Protein AF-A0A9W4SMY9-F1 (afdb_monomer_lite)

Sequence (849 aa):
NEHAPGIERLGDCYIQGIGTSVDKRRAFELYLKAANMNYNVAQYNVATCFEDGIGTTKNKEKANEWYKKSADNGFDKAIKRLEKPSEISLLEYGEKKIDGSSIQSSKRAVFVDVGDLDINLYQGGPIVYININDSDSPTNSLDFENHNGIYDNLKSSDLCINFPVVEITYRADPVKSFSKFTRDLGKLHDLYGHFIANKFLVGGQLFIKNFNLTTSTQKDILKFYLVWIYKSAKNNNEFPFDNSPFDLDFLPRIETSDGVTLDTLKKLVNWMRQLYQDNVIDIISYINLISVSQLKSGKLTEDFENNKHTGIANFREEVNFEKWVGNTEYVKLAKWIKDFHLFQGLAINKSYKIESSKKFAIKFMEVPEVNLRDESYFEIINPTSKLEEIFIFNKISSVKNSRTFPFIKLDDFNNMNFIHLVVKYEKYEILINRDYIEPSEEFNNAIEKAFNEMKPFNALQAVFDEYGHLFPLRIILGKSLKNMSTTNFFDTFKKINLELPITSLHSYLNKLNISYLTTQKGYIIEDNYDDWFQKSNNDLEIIEYDEIISLYDILESEQKKNIDCILSNNLKIIMTGINDLKNLDKDNVQHFKRINIDLSLEDENYEVFGSIITKNNLMSKDFLVKFRLFDVNGFSSIIKPLNNSKVDIRKCFILWIIIGNPLKLSVFSPNNRKIRVERIEKSISIKADNSFYRIKTLPLSKGNTILINAYYPSTNYEPVSIIKLVNWEDEAINVQLTYDESSLDSSKVLLSGDKNSLTNIDTSTNIDLHICILHSDYGSLKIDNHEKERDLNLFGYVLTRENLDEKFHEVDKFGNIKDIIEQPFINDDVQQFYQEGLRKNVIEFNSTS

Secondary structure (DSSP, 8-state):
---HHHHHHHHHHHHHTSSS---HHHHHHHHHHHHTTT-HHHHHHHHHHHHHTSSS---HHHHHHHHHHHHHTT-HHHHHHHSSPPS---S-EE--SSSS---EE-SS-----TT-EEEEE--S--EEEEEET-TT--TT----TT-TTSGGG--TTEEEEEEEEEEEEE-S-HHHHHHTT-S-STTHHHHH-SEEEEEEEEEEEEEETTGGGS-HHHHHHHHHHHHHHHHHHHTT---S-SS-SB-STTSPPEEETT--B--SHHHHHHHHHHHHHS---EEEEEEEEEEHHHHHHT---S-----EETTBS-EEEEEEHHHHH--HHHHHHHHHHHHH-TTSPEEEPTTS-EEE-SS--EEESSPPEEEEEEEEEEEEE--SSHHHHHHHHTTB--BS--S--TT-----PPP---EEEEEEEEEEEEE--GGGEEE-HHHHHHHHHHHTSSSHHHHHHHHHHHH-SEEEEEEEEEEEEEEEE-S---S----EE-PSS-HHHHHHHHHTT---EEETT--EE-S-HHHHHHHTTT--EEEEEEEEEETTTTS-HHHHHHHHHHH--S-EEEEEEEEE-TTS-TT-SSEEEEEE-SS--S-S-EEEEEEEEETTSPBPTTEEEEEEEEETTEEEEEEEE-TT--S-GGGEEEEEEEEE-HHHH----STTTTSEEEEEEEEEE--TT--EEEEE-SPP-TT-EEEEEEEBTTBSPPPSEEEEEEEEETTEEEEEEEE-GGG--GGG--S---TT---------EEEEEEEEEE-S-SEEEETTEEEEEEGGGTSEE--STTB-GGGGSS-SSS-TT-----------STTSSSSSSSS---------

Organism: NCBI:txid1117311

InterPro domains:
  IPR006597 Sel1-like repeat [PF08238] (9-39)
  IPR006597 Sel1-like repeat [PF08238] (42-74)
  IPR006597 Sel1-like repeat [SM00671] (4-39)
  IPR006597 Sel1-like repeat [SM00671] (40-75)
  IPR011990 Tetratricopeptide-like helical domain superfamily [G3DSA:1.25.40.10] (1-96)
  IPR051726 Chitin Synthase Regulator [PTHR46430] (10-82)

Structure (mmCIF, N/CA/C/O backbone):
data_AF-A0A9W4SMY9-F1
#
_entry.id   AF-A0A9W4SMY9-F1
#
loop_
_atom_site.group_PDB
_atom_site.id
_atom_site.type_symbol
_atom_site.label_atom_id
_atom_site.label_alt_id
_atom_site.label_comp_id
_atom_site.label_asym_id
_atom_site.label_entity_id
_atom_site.label_seq_id
_atom_site.pdbx_PDB_ins_code
_atom_site.Cartn_x
_atom_site.Cartn_y
_atom_site.Cartn_z
_atom_site.occupancy
_atom_site.B_iso_or_equiv
_atom_site.auth_seq_id
_atom_site.auth_comp_id
_atom_site.auth_asym_id
_atom_site.auth_atom_id
_atom_site.pdbx_PDB_model_num
ATOM 1 N N . ASN A 1 1 ? 15.607 -35.373 70.525 1.00 46.44 1 ASN A N 1
ATOM 2 C CA . ASN A 1 1 ? 14.875 -34.099 70.683 1.00 46.44 1 ASN A CA 1
ATOM 3 C C . ASN A 1 1 ? 15.242 -33.187 69.537 1.00 46.44 1 ASN A C 1
ATOM 5 O O . ASN A 1 1 ? 16.384 -32.759 69.452 1.00 46.44 1 ASN A O 1
ATOM 9 N N . GLU A 1 2 ? 14.318 -32.995 68.603 1.00 62.12 2 GLU A N 1
ATOM 10 C CA . GLU A 1 2 ? 14.533 -32.165 67.419 1.00 62.12 2 GLU A CA 1
ATOM 11 C C . GLU A 1 2 ? 14.505 -30.679 67.812 1.00 62.12 2 GLU A C 1
ATOM 13 O O . GLU A 1 2 ? 13.560 -30.225 68.452 1.00 62.12 2 GLU A O 1
ATOM 18 N N . HIS A 1 3 ? 15.567 -29.934 67.490 1.00 84.81 3 HIS A N 1
ATOM 19 C CA . HIS A 1 3 ? 15.725 -28.527 67.867 1.00 84.81 3 HIS A CA 1
ATOM 20 C C . HIS A 1 3 ? 15.470 -27.633 66.646 1.00 84.81 3 HIS A C 1
ATOM 22 O O . HIS A 1 3 ? 16.271 -27.627 65.712 1.00 84.81 3 HIS A O 1
ATOM 28 N N . ALA A 1 4 ? 14.360 -26.885 66.646 1.00 86.44 4 ALA A N 1
ATOM 29 C CA . ALA A 1 4 ? 13.886 -26.136 65.475 1.00 86.44 4 ALA A CA 1
ATOM 30 C C . ALA A 1 4 ? 14.914 -25.150 64.861 1.00 86.44 4 ALA A C 1
ATOM 32 O O . ALA A 1 4 ? 15.086 -25.195 63.644 1.00 86.44 4 ALA A O 1
ATOM 33 N N . PRO A 1 5 ? 15.683 -24.356 65.639 1.00 88.94 5 PRO A N 1
ATOM 34 C CA . PRO A 1 5 ? 16.785 -23.545 65.107 1.00 88.94 5 PRO A CA 1
ATOM 35 C C . PRO A 1 5 ? 17.900 -24.364 64.442 1.00 88.94 5 PRO A C 1
ATOM 37 O O . PRO A 1 5 ? 18.500 -23.926 63.469 1.00 88.94 5 PRO A O 1
ATOM 40 N N . GLY A 1 6 ? 18.194 -25.566 64.951 1.00 84.62 6 GLY A N 1
ATOM 41 C CA . GLY A 1 6 ? 19.195 -26.452 64.350 1.00 84.62 6 GLY A CA 1
ATOM 42 C C . GLY A 1 6 ? 18.738 -27.027 63.006 1.00 84.62 6 GLY A C 1
ATOM 43 O O . GLY A 1 6 ? 19.545 -27.172 62.092 1.00 84.62 6 GLY A O 1
ATOM 44 N N . ILE A 1 7 ? 17.441 -27.318 62.873 1.00 90.12 7 ILE A N 1
ATOM 45 C CA . ILE A 1 7 ? 16.830 -27.799 61.624 1.00 90.12 7 ILE A CA 1
ATOM 46 C C . ILE A 1 7 ? 16.770 -26.679 60.581 1.00 90.12 7 ILE A C 1
ATOM 48 O O . ILE A 1 7 ? 17.085 -26.918 59.418 1.00 90.12 7 ILE A O 1
ATOM 52 N N . GLU A 1 8 ? 16.406 -25.464 60.991 1.00 94.31 8 GLU A N 1
ATOM 53 C CA . GLU A 1 8 ? 16.374 -24.293 60.109 1.00 94.31 8 GLU A CA 1
ATOM 54 C C . GLU A 1 8 ? 17.772 -23.955 59.571 1.00 94.31 8 GLU A C 1
ATOM 56 O O . GLU A 1 8 ? 17.943 -23.884 58.355 1.00 94.31 8 GLU A O 1
ATOM 61 N N . ARG A 1 9 ? 18.800 -23.925 60.430 1.00 90.88 9 ARG A N 1
ATOM 62 C CA . ARG A 1 9 ? 20.193 -23.729 59.993 1.00 90.88 9 ARG A CA 1
ATOM 63 C C . ARG A 1 9 ? 20.706 -24.829 59.068 1.00 90.88 9 ARG A C 1
ATOM 65 O O . ARG A 1 9 ? 21.517 -24.562 58.187 1.00 90.88 9 ARG A O 1
ATOM 72 N N . LEU A 1 10 ? 20.247 -26.069 59.241 1.00 87.44 10 LEU A N 1
ATOM 73 C CA . LEU A 1 10 ? 20.561 -27.136 58.291 1.00 87.44 10 LEU A CA 1
ATOM 74 C C . LEU A 1 10 ? 19.907 -26.869 56.924 1.00 87.44 10 LEU A C 1
ATOM 76 O O . LEU A 1 10 ? 20.521 -27.143 55.895 1.00 87.44 10 LEU A O 1
ATOM 80 N N . GLY A 1 11 ? 18.698 -26.299 56.908 1.00 91.94 11 GLY A N 1
ATOM 81 C CA . GLY A 1 11 ? 18.061 -25.776 55.697 1.00 91.94 11 GLY A CA 1
ATOM 82 C C . GLY A 1 11 ? 18.921 -24.715 55.003 1.00 91.94 11 GLY A C 1
ATOM 83 O O . GLY A 1 11 ? 19.163 -24.831 53.800 1.00 91.94 11 GLY A O 1
ATOM 84 N N . ASP A 1 12 ? 19.484 -23.766 55.759 1.00 90.31 12 ASP A N 1
ATOM 85 C CA . ASP A 1 12 ? 20.410 -22.752 55.225 1.00 90.31 12 ASP A CA 1
ATOM 86 C C . ASP A 1 12 ? 21.656 -23.383 54.596 1.00 90.31 12 ASP A C 1
ATOM 88 O O . ASP A 1 12 ? 22.074 -22.978 53.508 1.00 90.31 12 ASP A O 1
ATOM 92 N N . CYS A 1 13 ? 22.225 -24.418 55.225 1.00 88.50 13 CYS A N 1
ATOM 93 C CA . CYS A 1 13 ? 23.351 -25.164 54.662 1.00 88.50 13 CYS A CA 1
ATOM 94 C C . CYS A 1 13 ? 23.009 -25.783 53.296 1.00 88.50 13 CYS A C 1
ATOM 96 O O . CYS A 1 13 ? 23.843 -25.730 52.394 1.00 88.50 13 CYS A O 1
ATOM 98 N N . TYR A 1 14 ? 21.795 -26.316 53.108 1.00 85.56 14 TYR A N 1
ATOM 99 C CA . TYR A 1 14 ? 21.341 -26.844 51.812 1.00 85.56 14 TYR A CA 1
ATOM 100 C C . TYR A 1 14 ? 20.996 -25.753 50.790 1.00 85.56 14 TYR A C 1
ATOM 102 O O . TYR A 1 14 ? 21.162 -25.985 49.594 1.00 85.56 14 TYR A O 1
ATOM 110 N N . ILE A 1 15 ? 20.553 -24.564 51.213 1.00 90.56 15 ILE A N 1
ATOM 111 C CA . ILE A 1 15 ? 20.369 -23.418 50.304 1.00 90.56 15 ILE A CA 1
ATOM 112 C C . ILE A 1 15 ? 21.716 -22.870 49.823 1.00 90.56 15 ILE A C 1
ATOM 114 O O . ILE A 1 15 ? 21.860 -22.568 48.638 1.00 90.56 15 ILE A O 1
ATOM 118 N N . GLN A 1 16 ? 22.691 -22.745 50.726 1.00 87.88 16 GLN A N 1
ATOM 119 C CA . GLN A 1 16 ? 23.982 -22.101 50.456 1.00 87.88 16 GLN A CA 1
ATOM 120 C C . GLN A 1 16 ? 25.088 -23.078 50.023 1.00 87.88 16 GLN A C 1
ATOM 122 O O . GLN A 1 16 ? 26.141 -22.638 49.572 1.00 87.88 16 GLN A O 1
ATOM 127 N N . GLY A 1 17 ? 24.869 -24.392 50.141 1.00 89.31 17 GLY A N 1
ATOM 128 C CA . GLY A 1 17 ? 25.866 -25.418 49.815 1.00 89.31 17 GLY A CA 1
ATOM 129 C C . GLY A 1 17 ? 27.010 -25.518 50.834 1.00 89.31 17 GLY A C 1
ATOM 130 O O . GLY A 1 17 ? 28.136 -25.867 50.484 1.00 89.31 17 GLY A O 1
ATOM 131 N N . ILE A 1 18 ? 26.758 -25.178 52.101 1.00 79.88 18 ILE A N 1
ATOM 132 C CA . ILE A 1 18 ? 27.782 -25.199 53.155 1.00 79.88 18 ILE A CA 1
ATOM 133 C C . ILE A 1 18 ? 27.848 -26.604 53.755 1.00 79.88 18 ILE A C 1
ATOM 135 O O . ILE A 1 18 ? 26.935 -27.029 54.458 1.00 79.88 18 ILE A O 1
ATOM 139 N N . GLY A 1 19 ? 28.932 -27.333 53.478 1.00 76.00 19 GLY A N 1
ATOM 140 C CA . GLY A 1 19 ? 29.133 -28.705 53.970 1.00 76.00 19 GLY A CA 1
ATOM 141 C C . GLY A 1 19 ? 28.219 -29.758 53.322 1.00 76.00 19 GLY A C 1
ATOM 142 O O . GLY A 1 19 ? 28.210 -30.906 53.757 1.00 76.00 19 GLY A O 1
ATOM 143 N N . THR A 1 20 ? 27.462 -29.379 52.290 1.00 81.88 20 THR A N 1
ATOM 144 C CA . THR A 1 20 ? 26.559 -30.229 51.501 1.00 81.88 20 THR A CA 1
ATOM 145 C C . THR A 1 20 ? 26.423 -29.661 50.083 1.00 81.88 20 THR A C 1
ATOM 147 O O . THR A 1 20 ? 26.736 -28.496 49.851 1.00 81.88 20 THR A O 1
ATOM 150 N N . SER A 1 21 ? 25.944 -30.449 49.122 1.00 82.12 21 SER A N 1
ATOM 151 C CA . SER A 1 21 ? 25.519 -29.923 47.820 1.00 82.12 21 SER A CA 1
ATOM 152 C C . SER A 1 21 ? 24.238 -29.096 47.957 1.00 82.12 21 SER A C 1
ATOM 154 O O . SER A 1 21 ? 23.377 -29.419 48.779 1.00 82.12 21 SER A O 1
ATOM 156 N N . VAL A 1 22 ? 24.088 -28.064 47.122 1.00 90.62 22 VAL A N 1
ATOM 157 C CA . VAL A 1 22 ? 22.874 -27.235 47.092 1.00 90.62 22 VAL A CA 1
ATOM 158 C C . VAL A 1 22 ? 21.654 -28.092 46.748 1.00 90.62 22 VAL A C 1
ATOM 160 O O . VAL A 1 22 ? 21.616 -28.725 45.695 1.00 90.62 22 VAL A O 1
ATOM 163 N N . ASP A 1 23 ? 20.642 -28.073 47.613 1.00 89.50 23 ASP A N 1
ATOM 164 C CA . ASP A 1 23 ? 19.373 -28.782 47.423 1.00 89.50 23 ASP A CA 1
ATOM 165 C C . ASP A 1 23 ? 18.219 -27.957 48.011 1.00 89.50 23 ASP A C 1
ATOM 167 O O . ASP A 1 23 ? 17.864 -28.044 49.188 1.00 89.50 23 ASP A O 1
ATOM 171 N N . LYS A 1 24 ? 17.625 -27.116 47.158 1.00 91.00 24 LYS A N 1
ATOM 172 C CA . LYS A 1 24 ? 16.561 -26.178 47.547 1.00 91.00 24 LYS A CA 1
ATOM 173 C C . LYS A 1 24 ? 15.278 -26.888 47.987 1.00 91.00 24 LYS A C 1
ATOM 175 O O . LYS A 1 24 ? 14.560 -26.358 48.829 1.00 91.00 24 LYS A O 1
ATOM 180 N N . ARG A 1 25 ? 14.985 -28.076 47.441 1.00 90.38 25 ARG A N 1
ATOM 181 C CA . ARG A 1 25 ? 13.794 -28.858 47.810 1.00 90.38 25 ARG A CA 1
ATOM 182 C C . ARG A 1 25 ? 13.950 -29.424 49.215 1.00 90.38 25 ARG A C 1
ATOM 184 O O . ARG A 1 25 ? 13.052 -29.278 50.041 1.00 90.38 25 ARG A O 1
ATOM 191 N N . ARG A 1 26 ? 15.121 -29.985 49.512 1.00 87.75 26 ARG A N 1
ATOM 192 C CA . ARG A 1 26 ? 15.441 -30.485 50.850 1.00 87.75 26 ARG A CA 1
ATOM 193 C C . ARG A 1 26 ? 15.514 -29.363 51.887 1.00 87.75 26 ARG A C 1
ATOM 195 O O . ARG A 1 26 ? 15.061 -29.551 53.013 1.00 87.75 26 ARG A O 1
ATOM 202 N N . ALA A 1 27 ? 16.008 -28.184 51.507 1.00 91.62 27 ALA A N 1
ATOM 203 C CA . ALA A 1 27 ? 15.962 -27.000 52.362 1.00 91.62 27 ALA A CA 1
ATOM 204 C C . ALA A 1 27 ? 14.523 -26.569 52.696 1.00 91.62 27 ALA A C 1
ATOM 206 O O . ALA A 1 27 ? 14.213 -26.341 53.864 1.00 91.62 27 ALA A O 1
ATOM 207 N N . PHE A 1 28 ? 13.626 -26.534 51.703 1.00 93.81 28 PHE A N 1
ATOM 208 C CA . PHE A 1 28 ? 12.209 -26.225 51.916 1.00 93.81 28 PHE A CA 1
ATOM 209 C C . PHE A 1 28 ? 11.533 -27.213 52.881 1.00 93.81 28 PHE A C 1
ATOM 211 O O . PHE A 1 28 ? 10.827 -26.790 53.795 1.00 93.81 28 PHE A O 1
ATOM 218 N N . GLU A 1 29 ? 11.784 -28.517 52.737 1.00 90.12 29 GLU A N 1
ATOM 219 C CA . GLU A 1 29 ? 11.251 -29.545 53.644 1.00 90.12 29 GLU A CA 1
ATOM 220 C C . GLU A 1 29 ? 11.742 -29.358 55.092 1.00 90.12 29 GLU A C 1
ATOM 222 O O . GLU A 1 29 ? 10.965 -29.506 56.039 1.00 90.12 29 GLU A O 1
ATOM 227 N N . LEU A 1 30 ? 13.012 -28.977 55.275 1.00 90.19 30 LEU A N 1
ATOM 228 C CA . LEU A 1 30 ? 13.588 -28.677 56.590 1.00 90.19 30 LEU A CA 1
ATOM 229 C C . LEU A 1 30 ? 13.000 -27.398 57.199 1.00 90.19 30 LEU A C 1
ATOM 231 O O . LEU A 1 30 ? 12.617 -27.412 58.372 1.00 90.19 30 LEU A O 1
ATOM 235 N N . TYR A 1 31 ? 12.851 -26.325 56.417 1.00 95.31 31 TYR A N 1
ATOM 236 C CA . TYR A 1 31 ? 12.168 -25.114 56.876 1.00 95.31 31 TYR A CA 1
ATOM 237 C C . TYR A 1 31 ? 10.717 -25.400 57.256 1.00 95.31 31 TYR A C 1
ATOM 239 O O . TYR A 1 31 ? 10.279 -24.956 58.311 1.00 95.31 31 TYR A O 1
ATOM 247 N N . LEU A 1 32 ? 9.987 -26.198 56.472 1.00 93.56 32 LEU A N 1
ATOM 248 C CA . LEU A 1 32 ? 8.607 -26.574 56.781 1.00 93.56 32 LEU A CA 1
ATOM 249 C C . LEU A 1 32 ? 8.519 -27.386 58.079 1.00 93.56 32 LEU A C 1
ATOM 251 O O . LEU A 1 32 ? 7.648 -27.141 58.915 1.00 93.56 32 LEU A O 1
ATOM 255 N N . LYS A 1 33 ? 9.461 -28.311 58.292 1.00 91.38 33 LYS A N 1
ATOM 256 C CA . LYS A 1 33 ? 9.554 -29.095 59.528 1.00 91.38 33 LYS A CA 1
ATOM 257 C C . LYS A 1 33 ? 9.822 -28.211 60.751 1.00 91.38 33 LYS A C 1
ATOM 259 O O . LYS A 1 33 ? 9.146 -28.372 61.764 1.00 91.38 33 LYS A O 1
ATOM 264 N N . ALA A 1 34 ? 10.753 -27.260 60.654 1.00 90.00 34 ALA A N 1
ATOM 265 C CA . ALA A 1 34 ? 11.030 -26.300 61.724 1.00 90.00 34 ALA A CA 1
ATOM 266 C C . ALA A 1 34 ? 9.871 -25.303 61.938 1.00 90.00 34 ALA A C 1
ATOM 268 O O . ALA A 1 34 ? 9.547 -24.961 63.075 1.00 90.00 34 ALA A O 1
ATOM 269 N N . ALA A 1 35 ? 9.191 -24.885 60.868 1.00 92.56 35 ALA A N 1
ATOM 270 C CA . ALA A 1 35 ? 8.043 -23.983 60.918 1.00 92.56 35 ALA A CA 1
ATOM 271 C C . ALA A 1 35 ? 6.830 -24.614 61.623 1.00 92.56 35 ALA A C 1
ATOM 273 O O . ALA A 1 35 ? 6.129 -23.930 62.372 1.00 92.56 35 ALA A O 1
ATOM 274 N N . ASN A 1 36 ? 6.625 -25.924 61.446 1.00 91.50 36 ASN A N 1
ATOM 275 C CA . ASN A 1 36 ? 5.595 -26.704 62.143 1.00 91.50 36 ASN A CA 1
ATOM 276 C C . ASN A 1 36 ? 5.876 -26.880 63.648 1.00 91.50 36 ASN A C 1
ATOM 278 O O . ASN A 1 36 ? 4.981 -27.268 64.391 1.00 91.50 36 ASN A O 1
ATOM 282 N N . MET A 1 37 ? 7.087 -26.557 64.114 1.00 88.25 37 MET A N 1
ATOM 283 C CA . MET A 1 37 ? 7.421 -26.448 65.542 1.00 88.25 37 MET A CA 1
ATOM 284 C C . MET A 1 37 ? 7.185 -25.029 66.092 1.00 88.25 37 MET A C 1
ATOM 286 O O . MET A 1 37 ? 7.724 -24.679 67.139 1.00 88.25 37 MET A O 1
ATOM 290 N N . ASN A 1 38 ? 6.414 -24.199 65.378 1.00 88.56 38 ASN A N 1
ATOM 291 C CA . ASN A 1 38 ? 6.153 -22.788 65.682 1.00 88.56 38 ASN A CA 1
ATOM 292 C C . ASN A 1 38 ? 7.409 -21.904 65.752 1.00 88.56 38 ASN A C 1
ATOM 294 O O . ASN A 1 38 ? 7.417 -20.875 66.425 1.00 88.56 38 ASN A O 1
ATOM 298 N N . TYR A 1 39 ? 8.482 -22.276 65.044 1.00 92.75 39 TYR A N 1
ATOM 299 C CA . TYR A 1 39 ? 9.674 -21.438 64.970 1.00 92.75 39 TYR A CA 1
ATOM 300 C C . TYR A 1 39 ? 9.487 -20.323 63.939 1.00 92.75 39 TYR A C 1
ATOM 302 O O . TYR A 1 39 ? 9.388 -20.566 62.734 1.00 92.75 39 TYR A O 1
ATOM 310 N N . ASN A 1 40 ? 9.441 -19.090 64.429 1.00 90.00 40 ASN A N 1
ATOM 311 C CA . ASN A 1 40 ? 9.048 -17.911 63.667 1.00 90.00 40 ASN A CA 1
ATOM 312 C C . ASN A 1 40 ? 9.976 -17.594 62.475 1.00 90.00 40 ASN A C 1
ATOM 314 O O . ASN A 1 40 ? 9.481 -17.256 61.399 1.00 90.00 40 ASN A O 1
ATOM 318 N N . VAL A 1 41 ? 11.293 -17.790 62.608 1.00 93.75 41 VAL A N 1
ATOM 319 C CA . VAL A 1 41 ? 12.265 -17.624 61.508 1.00 93.75 41 VAL A CA 1
ATOM 320 C C . VAL A 1 41 ? 12.023 -18.651 60.398 1.00 93.75 41 VAL A C 1
ATOM 322 O O . VAL A 1 41 ? 11.967 -18.297 59.223 1.00 93.75 41 VAL A O 1
ATOM 325 N N . ALA A 1 42 ? 11.785 -19.915 60.756 1.00 94.00 42 ALA A N 1
ATOM 326 C CA . ALA A 1 42 ? 11.488 -20.952 59.772 1.00 94.00 42 ALA A CA 1
ATOM 327 C C . ALA A 1 42 ? 10.154 -20.697 59.052 1.00 94.00 42 ALA A C 1
ATOM 329 O O . ALA A 1 42 ? 10.070 -20.896 57.844 1.00 94.00 42 ALA A O 1
ATOM 330 N N . GLN A 1 43 ? 9.131 -20.198 59.755 1.00 95.94 43 GLN A N 1
ATOM 331 C CA . GLN A 1 43 ? 7.863 -19.785 59.137 1.00 95.94 43 GLN A CA 1
ATOM 332 C C . GLN A 1 43 ? 8.063 -18.662 58.103 1.00 95.94 43 GLN A C 1
ATOM 334 O O . GLN A 1 43 ? 7.484 -18.725 57.020 1.00 95.94 43 GLN A O 1
ATOM 339 N N . TYR A 1 44 ? 8.934 -17.687 58.388 1.00 95.75 44 TYR A N 1
ATOM 340 C CA . TYR A 1 44 ? 9.312 -16.640 57.430 1.00 95.75 44 TYR A CA 1
ATOM 341 C C . TYR A 1 44 ? 10.050 -17.209 56.208 1.00 95.75 44 TYR A C 1
ATOM 343 O O . TYR A 1 44 ? 9.789 -16.806 55.071 1.00 95.75 44 TYR A O 1
ATOM 351 N N . ASN A 1 45 ? 10.948 -18.174 56.415 1.00 94.31 45 ASN A N 1
ATOM 352 C CA . ASN A 1 45 ? 11.678 -18.818 55.322 1.00 94.31 45 ASN A CA 1
ATOM 353 C C . ASN A 1 45 ? 10.745 -19.667 54.443 1.00 94.31 45 ASN A C 1
ATOM 355 O O . ASN A 1 45 ? 10.872 -19.627 53.221 1.00 94.31 45 ASN A O 1
ATOM 359 N N . VAL A 1 46 ? 9.759 -20.363 55.025 1.00 95.94 46 VAL A N 1
ATOM 360 C CA . VAL A 1 46 ? 8.707 -21.075 54.270 1.00 95.94 46 VAL A CA 1
ATOM 361 C C . VAL A 1 46 ? 7.868 -20.098 53.447 1.00 95.94 46 VAL A C 1
ATOM 363 O O . VAL A 1 46 ? 7.604 -20.367 52.274 1.00 95.94 46 VAL A O 1
ATOM 366 N N . ALA A 1 47 ? 7.485 -18.958 54.028 1.00 94.56 47 ALA A N 1
ATOM 367 C CA . ALA A 1 47 ? 6.756 -17.912 53.317 1.00 94.56 47 ALA A CA 1
ATOM 368 C C . ALA A 1 47 ? 7.546 -17.391 52.107 1.00 94.56 47 ALA A C 1
ATOM 370 O O . ALA A 1 47 ? 7.026 -17.357 50.993 1.00 94.56 47 ALA A O 1
ATOM 371 N N . THR A 1 48 ? 8.836 -17.113 52.305 1.00 93.44 48 THR A N 1
ATOM 372 C CA . THR A 1 48 ? 9.758 -16.683 51.242 1.00 93.44 48 THR A CA 1
ATOM 373 C C . THR A 1 48 ? 9.925 -17.766 50.169 1.00 93.44 48 THR A C 1
ATOM 375 O O . THR A 1 48 ? 9.929 -17.474 48.977 1.00 93.44 48 THR A O 1
ATOM 378 N N . CYS A 1 49 ? 9.970 -19.046 50.556 1.00 93.00 49 CYS A N 1
ATOM 379 C CA . CYS A 1 49 ? 10.033 -20.153 49.600 1.00 93.00 49 CYS A CA 1
ATOM 380 C C . CYS A 1 49 ? 8.786 -20.239 48.707 1.00 93.00 49 CYS A C 1
ATOM 382 O O . CYS A 1 49 ? 8.919 -20.515 47.516 1.00 93.00 49 CYS A O 1
ATOM 384 N N . PHE A 1 50 ? 7.589 -19.983 49.245 1.00 91.75 50 PHE A N 1
ATOM 385 C CA . PHE A 1 50 ? 6.364 -19.904 48.443 1.00 91.75 50 PHE A CA 1
ATOM 386 C C . PHE A 1 50 ? 6.273 -18.621 47.609 1.00 91.75 50 PHE A C 1
ATOM 388 O O . PHE A 1 50 ? 5.708 -18.662 46.518 1.00 91.75 50 PHE A O 1
ATOM 395 N N . GLU A 1 51 ? 6.822 -17.501 48.078 1.00 91.31 51 GLU A N 1
ATOM 396 C CA . GLU A 1 51 ? 6.861 -16.245 47.321 1.00 91.31 51 GLU A CA 1
ATOM 397 C C . GLU A 1 51 ? 7.785 -16.360 46.094 1.00 91.31 51 GLU A C 1
ATOM 399 O O . GLU A 1 51 ? 7.380 -16.086 44.959 1.00 91.31 51 GLU A O 1
ATOM 404 N N . ASP A 1 52 ? 8.999 -16.870 46.307 1.00 89.44 52 ASP A N 1
ATOM 405 C CA . ASP A 1 52 ? 10.057 -16.918 45.297 1.00 89.44 52 ASP A CA 1
ATOM 406 C C . ASP A 1 52 ? 10.130 -18.253 44.537 1.00 89.44 52 ASP A C 1
ATOM 408 O O . ASP A 1 52 ? 10.817 -18.351 43.518 1.00 89.44 52 ASP A O 1
ATOM 412 N N . GLY A 1 53 ? 9.382 -19.274 44.967 1.00 92.06 53 GLY A N 1
ATOM 413 C CA . GLY A 1 53 ? 9.383 -20.605 44.349 1.00 92.06 53 GLY A CA 1
ATOM 414 C C . GLY A 1 53 ? 10.660 -21.395 44.644 1.00 92.06 53 GLY A C 1
ATOM 415 O O . GLY A 1 53 ? 11.184 -22.105 43.784 1.00 92.06 53 GLY A O 1
ATOM 416 N N . ILE A 1 54 ? 11.213 -21.240 45.847 1.00 88.38 54 ILE A N 1
ATOM 417 C CA . ILE A 1 54 ? 12.460 -21.889 46.264 1.00 88.38 54 ILE A CA 1
ATOM 418 C C . ILE A 1 54 ? 12.123 -23.265 46.841 1.00 88.38 54 ILE A C 1
ATOM 420 O O . ILE A 1 54 ? 11.530 -23.374 47.908 1.00 88.38 54 ILE A O 1
ATOM 424 N N . GLY A 1 55 ? 12.476 -24.332 46.119 1.00 88.19 55 GLY A N 1
ATOM 425 C CA . GLY A 1 55 ? 12.224 -25.712 46.560 1.00 88.19 55 GLY A CA 1
ATOM 426 C C . GLY A 1 55 ? 10.758 -26.161 46.502 1.00 88.19 55 GLY A C 1
ATOM 427 O O . GLY A 1 55 ? 10.470 -27.319 46.796 1.00 88.19 55 GLY A O 1
ATOM 428 N N . THR A 1 56 ? 9.850 -25.273 46.088 1.00 90.12 56 THR A N 1
ATOM 429 C CA . THR A 1 56 ? 8.403 -25.483 45.943 1.00 90.12 56 THR A CA 1
ATOM 430 C C . THR A 1 56 ? 7.852 -24.617 44.799 1.00 90.12 56 THR A C 1
ATOM 432 O O . THR A 1 56 ? 8.557 -23.763 44.263 1.00 90.12 56 THR A O 1
ATOM 435 N N . THR A 1 57 ? 6.596 -24.816 44.399 1.00 88.44 57 THR A N 1
ATOM 436 C CA . THR A 1 57 ? 5.921 -23.967 43.402 1.00 88.44 57 THR A CA 1
ATOM 437 C C . THR A 1 57 ? 5.506 -22.627 44.008 1.00 88.44 57 THR A C 1
ATOM 439 O O . THR A 1 57 ? 4.966 -22.607 45.117 1.00 88.44 57 THR A O 1
ATOM 442 N N . LYS A 1 58 ? 5.681 -21.525 43.263 1.00 90.50 58 LYS A N 1
ATOM 443 C CA . LYS A 1 58 ? 5.229 -20.190 43.684 1.00 90.50 58 LYS A CA 1
ATOM 444 C C . LYS A 1 58 ? 3.739 -20.190 44.031 1.00 90.50 58 LYS A C 1
ATOM 446 O O . LYS A 1 58 ? 2.920 -20.652 43.240 1.00 90.50 58 LYS A O 1
ATOM 451 N N . ASN A 1 59 ? 3.388 -19.664 45.200 1.00 84.75 59 ASN A N 1
ATOM 452 C CA . ASN A 1 59 ? 2.007 -19.535 45.654 1.00 84.75 59 ASN A CA 1
ATOM 453 C C . ASN A 1 59 ? 1.889 -18.347 46.625 1.00 84.75 59 ASN A C 1
ATOM 455 O O . ASN A 1 59 ? 2.246 -18.455 47.799 1.00 84.75 59 ASN A O 1
ATOM 459 N N . LYS A 1 60 ? 1.390 -17.210 46.120 1.00 80.69 60 LYS A N 1
ATOM 460 C CA . LYS A 1 60 ? 1.292 -15.948 46.875 1.00 80.69 60 LYS A CA 1
ATOM 461 C C . LYS A 1 60 ? 0.358 -16.046 48.088 1.00 80.69 60 LYS A C 1
ATOM 463 O O . LYS A 1 60 ? 0.659 -15.471 49.129 1.00 80.69 60 LYS A O 1
ATOM 468 N N . GLU A 1 61 ? -0.736 -16.797 47.984 1.00 81.44 61 GLU A N 1
ATOM 469 C CA . GLU A 1 61 ? -1.689 -16.981 49.088 1.00 81.44 61 GLU A CA 1
ATOM 470 C C . GLU A 1 61 ? -1.049 -17.744 50.251 1.00 81.44 61 GLU A C 1
ATOM 472 O O . GLU A 1 61 ? -1.039 -17.257 51.381 1.00 81.44 61 GLU A O 1
ATOM 477 N N . LYS A 1 62 ? -0.401 -18.883 49.965 1.00 81.44 62 LYS A N 1
ATOM 478 C CA . LYS A 1 62 ? 0.342 -19.649 50.977 1.00 81.44 62 LYS A CA 1
ATOM 479 C C . LYS A 1 62 ? 1.500 -18.845 51.562 1.00 81.44 62 LYS A C 1
ATOM 481 O O . LYS A 1 62 ? 1.729 -18.918 52.766 1.00 81.44 62 LYS A O 1
ATOM 486 N N . ALA A 1 63 ? 2.216 -18.067 50.749 1.00 88.69 63 ALA A N 1
ATOM 487 C CA . ALA A 1 63 ? 3.269 -17.181 51.245 1.00 88.69 63 ALA A CA 1
ATOM 488 C C . ALA A 1 63 ? 2.721 -16.188 52.287 1.00 88.69 63 ALA A C 1
ATOM 490 O O . ALA A 1 63 ? 3.268 -16.088 53.385 1.00 88.69 63 ALA A O 1
ATOM 491 N N . ASN A 1 64 ? 1.590 -15.536 51.995 1.00 81.94 64 ASN A N 1
ATOM 492 C CA . ASN A 1 64 ? 0.936 -14.609 52.921 1.00 81.94 64 ASN A CA 1
ATOM 493 C C . ASN A 1 64 ? 0.446 -15.290 54.207 1.00 81.94 64 ASN A C 1
ATOM 495 O O . ASN A 1 64 ? 0.624 -14.735 55.291 1.00 81.94 64 ASN A O 1
ATOM 499 N N . GLU A 1 65 ? -0.125 -16.495 54.125 1.00 87.25 65 GLU A N 1
ATOM 500 C CA . GLU A 1 65 ? -0.515 -17.269 55.314 1.00 87.25 65 GLU A CA 1
ATOM 501 C C . GLU A 1 65 ? 0.681 -17.568 56.230 1.00 87.25 65 GLU A C 1
ATOM 503 O O . GLU A 1 65 ? 0.585 -17.433 57.452 1.00 87.25 65 GLU A O 1
ATOM 508 N N . TRP A 1 66 ? 1.822 -17.957 55.657 1.00 90.31 66 TRP A N 1
ATOM 509 C CA . TRP A 1 66 ? 3.034 -18.249 56.426 1.00 90.31 66 TRP A CA 1
ATOM 510 C C . TRP A 1 66 ? 3.719 -16.985 56.961 1.00 90.31 66 TRP A C 1
ATOM 512 O O . TRP A 1 66 ? 4.216 -17.012 58.090 1.00 90.31 66 TRP A O 1
ATOM 522 N N . TYR A 1 67 ? 3.688 -15.866 56.224 1.00 89.25 67 TYR A N 1
ATOM 523 C CA . TYR A 1 67 ? 4.154 -14.575 56.739 1.00 89.25 67 TYR A CA 1
ATOM 524 C C . TYR A 1 67 ? 3.314 -14.115 57.935 1.00 89.25 67 TYR A C 1
ATOM 526 O O . TYR A 1 67 ? 3.894 -13.690 58.934 1.00 89.25 67 TYR A O 1
ATOM 534 N N . LYS A 1 68 ? 1.980 -14.273 57.892 1.00 86.56 68 LYS A N 1
ATOM 535 C CA . LYS A 1 68 ? 1.094 -13.981 59.037 1.00 86.56 68 LYS A CA 1
ATOM 536 C C . LYS A 1 68 ? 1.437 -14.840 60.253 1.00 86.56 68 LYS A C 1
ATOM 538 O O . LYS A 1 68 ? 1.702 -14.294 61.315 1.00 86.56 68 LYS A O 1
ATOM 543 N N . LYS A 1 69 ? 1.579 -16.160 60.079 1.00 87.25 69 LYS A N 1
ATOM 544 C CA . LYS A 1 69 ? 1.993 -17.068 61.169 1.00 87.25 69 LYS A CA 1
ATOM 545 C C . LYS A 1 69 ? 3.331 -16.665 61.802 1.00 87.25 69 LYS A C 1
ATOM 547 O O . LYS A 1 69 ? 3.480 -16.732 63.018 1.00 87.25 69 LYS A O 1
ATOM 552 N N . SER A 1 70 ? 4.299 -16.244 60.986 1.00 88.00 70 SER A N 1
ATOM 553 C CA . SER A 1 70 ? 5.607 -15.775 61.460 1.00 88.00 70 SER A CA 1
ATOM 554 C C . SER A 1 70 ? 5.518 -14.449 62.230 1.00 88.00 70 SER A C 1
ATOM 556 O O . SER A 1 70 ? 6.174 -14.293 63.263 1.00 88.00 70 SER A O 1
ATOM 558 N N . ALA A 1 71 ? 4.680 -13.520 61.760 1.00 81.88 71 ALA A N 1
ATOM 559 C CA . ALA A 1 71 ? 4.402 -12.246 62.419 1.00 81.88 71 ALA A CA 1
ATOM 560 C C . ALA A 1 71 ? 3.675 -12.433 63.762 1.00 81.88 71 ALA A C 1
ATOM 562 O O . ALA A 1 71 ? 4.094 -11.847 64.758 1.00 81.88 71 ALA A O 1
ATOM 563 N N . ASP A 1 72 ? 2.672 -13.315 63.817 1.00 85.25 72 ASP A N 1
ATOM 564 C CA . ASP A 1 72 ? 1.936 -13.652 65.045 1.00 85.25 72 ASP A CA 1
ATOM 565 C C . ASP A 1 72 ? 2.854 -14.278 66.111 1.00 85.25 72 ASP A C 1
ATOM 567 O O . ASP A 1 72 ? 2.658 -14.083 67.309 1.00 85.25 72 ASP A O 1
ATOM 571 N N . ASN A 1 73 ? 3.914 -14.975 65.679 1.00 77.62 73 ASN A N 1
ATOM 572 C CA . ASN A 1 73 ? 4.976 -15.499 66.546 1.00 77.62 73 ASN A CA 1
ATOM 573 C C . ASN A 1 73 ? 6.136 -14.499 66.770 1.00 77.62 73 ASN A C 1
ATOM 575 O O . ASN A 1 73 ? 7.244 -14.891 67.155 1.00 77.62 73 ASN A O 1
ATOM 579 N N . GLY A 1 74 ? 5.907 -13.205 66.526 1.00 79.81 74 GLY A N 1
ATOM 580 C CA . GLY A 1 74 ? 6.788 -12.107 66.929 1.00 79.81 74 GLY A CA 1
ATOM 581 C C . GLY A 1 74 ? 8.041 -11.905 66.073 1.00 79.81 74 GLY A C 1
ATOM 582 O O . GLY A 1 74 ? 9.045 -11.415 66.588 1.00 79.81 74 GLY A O 1
ATOM 583 N N . PHE A 1 75 ? 8.046 -12.304 64.794 1.00 87.00 75 PHE A N 1
ATOM 584 C CA . PHE A 1 75 ? 9.186 -12.037 63.909 1.00 87.00 75 PHE A CA 1
ATOM 585 C C . PHE A 1 75 ? 9.048 -10.698 63.171 1.00 87.00 75 PHE A C 1
ATOM 587 O O . PHE A 1 75 ? 8.349 -10.590 62.163 1.00 87.00 75 PHE A O 1
ATOM 594 N N . ASP A 1 76 ? 9.790 -9.683 63.617 1.00 79.44 76 ASP A N 1
ATOM 595 C CA . ASP A 1 76 ? 9.716 -8.305 63.097 1.00 79.44 76 ASP A CA 1
ATOM 596 C C . ASP A 1 76 ? 9.928 -8.173 61.581 1.00 79.44 76 ASP A C 1
ATOM 598 O O . ASP A 1 76 ? 9.381 -7.271 60.945 1.00 79.44 76 ASP A O 1
ATOM 602 N N . LYS A 1 77 ? 10.733 -9.053 60.968 1.00 77.31 77 LYS A N 1
ATOM 603 C CA . LYS A 1 77 ? 10.922 -9.037 59.508 1.00 77.31 77 LYS A CA 1
ATOM 604 C C . LYS A 1 77 ? 9.663 -9.486 58.766 1.00 77.31 77 LYS A C 1
ATOM 606 O O . LYS A 1 77 ? 9.415 -8.962 57.687 1.00 77.31 77 LYS A O 1
ATOM 611 N N . ALA A 1 78 ? 8.879 -10.408 59.331 1.00 78.88 78 ALA A N 1
ATOM 612 C CA . ALA A 1 78 ? 7.593 -10.819 58.769 1.00 78.88 78 ALA A CA 1
ATOM 613 C C . ALA A 1 78 ? 6.569 -9.685 58.861 1.00 78.88 78 ALA A C 1
ATOM 615 O O . ALA A 1 78 ? 5.912 -9.391 57.868 1.00 78.88 78 ALA A O 1
ATOM 616 N N . ILE A 1 79 ? 6.515 -8.993 60.007 1.00 74.62 79 ILE A N 1
ATOM 617 C CA . ILE A 1 79 ? 5.669 -7.805 60.211 1.00 74.62 79 ILE A CA 1
ATOM 618 C C . ILE A 1 79 ? 6.009 -6.742 59.156 1.00 74.62 79 ILE A C 1
ATOM 620 O O . ILE A 1 79 ? 5.156 -6.380 58.357 1.00 74.62 79 ILE A O 1
ATOM 624 N N . LYS A 1 80 ? 7.288 -6.365 59.025 1.00 75.19 80 LYS A N 1
ATOM 625 C CA . LYS A 1 80 ? 7.748 -5.407 58.000 1.00 75.19 80 LYS A CA 1
ATOM 626 C C . LYS A 1 80 ? 7.513 -5.868 56.558 1.00 75.19 80 LYS A C 1
ATOM 628 O O . LYS A 1 80 ? 7.419 -5.038 55.659 1.00 75.19 80 LYS A O 1
ATOM 633 N N . ARG A 1 81 ? 7.501 -7.182 56.305 1.00 74.62 81 ARG A N 1
ATOM 634 C CA . ARG A 1 81 ? 7.258 -7.759 54.973 1.00 74.62 81 ARG A CA 1
ATOM 635 C C . ARG A 1 81 ? 5.778 -7.703 54.605 1.00 74.62 81 ARG A C 1
ATOM 637 O O . ARG A 1 81 ? 5.492 -7.405 53.454 1.00 74.62 81 ARG A O 1
ATOM 644 N N . LEU A 1 82 ? 4.888 -7.925 55.575 1.00 66.06 82 LEU A N 1
ATOM 645 C CA . LEU A 1 82 ? 3.441 -7.714 55.450 1.00 66.06 82 LEU A CA 1
ATOM 646 C C . LEU A 1 82 ? 3.071 -6.220 55.400 1.00 66.06 82 LEU A C 1
ATOM 648 O O . LEU A 1 82 ? 2.066 -5.868 54.797 1.00 66.06 82 LEU A O 1
ATOM 652 N N . GLU A 1 83 ? 3.888 -5.349 56.003 1.00 56.25 83 GLU A N 1
ATOM 653 C CA . GLU A 1 83 ? 3.758 -3.882 55.944 1.00 56.25 83 GLU A CA 1
ATOM 654 C C . GLU A 1 83 ? 4.348 -3.265 54.661 1.00 56.25 83 GLU A C 1
ATOM 656 O O . GLU A 1 83 ? 4.058 -2.110 54.346 1.00 56.25 83 GLU A O 1
ATOM 661 N N . LYS A 1 84 ? 5.178 -3.998 53.899 1.00 42.00 84 LYS A N 1
ATOM 662 C CA . LYS A 1 84 ? 5.614 -3.559 52.564 1.00 42.00 84 LYS A CA 1
ATOM 663 C C . LYS A 1 84 ? 4.453 -3.749 51.578 1.00 42.00 84 LYS A C 1
ATOM 665 O O . LYS A 1 84 ? 3.882 -4.834 51.533 1.00 42.00 84 LYS A O 1
ATOM 670 N N . PRO A 1 85 ? 4.115 -2.723 50.783 1.00 36.84 85 PRO A N 1
ATOM 671 C CA . PRO A 1 85 ? 2.805 -2.612 50.164 1.00 36.84 85 PRO A CA 1
ATOM 672 C C . PRO A 1 85 ? 2.623 -3.661 49.066 1.00 36.84 85 PRO A C 1
ATOM 674 O O . PRO A 1 85 ? 3.351 -3.676 48.075 1.00 36.84 85 PRO A O 1
ATOM 677 N N . SER A 1 86 ? 1.603 -4.503 49.210 1.00 30.44 86 SER A N 1
ATOM 678 C CA . SER A 1 86 ? 0.780 -4.873 48.062 1.00 30.44 86 SER A CA 1
ATOM 679 C C . SER A 1 86 ? 0.248 -3.575 47.456 1.00 30.44 86 SER A C 1
ATOM 681 O O . SER A 1 86 ? -0.300 -2.753 48.186 1.00 30.44 86 SER A O 1
ATOM 683 N N . GLU A 1 87 ? 0.483 -3.376 46.163 1.00 34.50 87 GLU A N 1
ATOM 684 C CA . GLU A 1 87 ? 0.059 -2.233 45.350 1.00 34.50 87 GLU A CA 1
ATOM 685 C C . GLU A 1 87 ? -1.436 -1.934 45.503 1.00 34.50 87 GLU A C 1
ATOM 687 O O . GLU A 1 87 ? -2.242 -2.372 44.696 1.00 34.50 87 GLU A O 1
ATOM 692 N N . ILE A 1 88 ? -1.799 -1.189 46.544 1.00 34.31 88 ILE A N 1
ATOM 693 C CA . ILE A 1 88 ? -3.002 -0.372 46.656 1.00 34.31 88 ILE A CA 1
ATOM 694 C C . ILE A 1 88 ? -2.628 0.783 47.594 1.00 34.31 88 ILE A C 1
ATOM 696 O O . ILE A 1 88 ? -2.825 0.731 48.807 1.00 34.31 88 ILE A O 1
ATOM 700 N N . SER A 1 89 ? -2.065 1.847 47.027 1.00 33.00 89 SER A N 1
ATOM 701 C CA . SER A 1 89 ? -1.997 3.163 47.669 1.00 33.00 89 SER A CA 1
ATOM 702 C C . SER A 1 89 ? -3.376 3.827 47.583 1.00 33.00 89 SER A C 1
ATOM 704 O O . SER A 1 89 ? -3.539 4.852 46.932 1.00 33.00 89 SER A O 1
ATOM 706 N N . LEU A 1 90 ? -4.397 3.220 48.186 1.00 37.28 90 LEU A N 1
ATOM 707 C CA . LEU A 1 90 ? -5.668 3.894 48.434 1.00 37.28 90 LEU A CA 1
ATOM 708 C C . LEU A 1 90 ? -5.645 4.320 49.890 1.00 37.28 90 LEU A C 1
ATOM 710 O O . LEU A 1 90 ? -5.626 3.463 50.763 1.00 37.28 90 LEU A O 1
ATOM 714 N N . LEU A 1 91 ? -5.556 5.627 50.127 1.00 38.03 91 LEU A N 1
ATOM 715 C CA . LEU A 1 91 ? -6.335 6.388 51.109 1.00 38.03 91 LEU A CA 1
ATOM 716 C C . LEU A 1 91 ? -5.677 7.769 51.326 1.00 38.03 91 LEU A C 1
ATOM 718 O O . LEU A 1 91 ? -4.647 7.904 51.985 1.00 38.03 91 LEU A O 1
ATOM 722 N N . GLU A 1 92 ? -6.367 8.786 50.798 1.00 45.31 92 GLU A N 1
ATOM 723 C CA . GLU A 1 92 ? -6.509 10.139 51.375 1.00 45.31 92 GLU A CA 1
ATOM 724 C C . GLU A 1 92 ? -5.381 11.155 51.132 1.00 45.31 92 GLU A C 1
ATOM 726 O O . GLU A 1 92 ? -4.246 10.783 50.849 1.00 45.31 92 GLU A O 1
ATOM 731 N N . TYR A 1 93 ? -5.713 12.458 51.175 1.00 44.16 93 TYR A N 1
ATOM 732 C CA . TYR A 1 93 ? -5.007 13.505 50.406 1.00 44.16 93 TYR A CA 1
ATOM 733 C C . TYR A 1 93 ? -4.586 14.752 51.157 1.00 44.16 93 TYR A C 1
ATOM 735 O O . TYR A 1 93 ? -5.445 15.407 51.722 1.00 44.16 93 TYR A O 1
ATOM 743 N N . GLY A 1 94 ? -3.343 15.209 51.033 1.00 32.50 94 GLY A N 1
ATOM 744 C CA . GLY A 1 94 ? -2.955 16.585 51.381 1.00 32.50 94 GLY A CA 1
ATOM 745 C C . GLY A 1 94 ? -2.606 17.382 50.121 1.00 32.50 94 GLY A C 1
ATOM 746 O O . GLY A 1 94 ? -1.814 16.897 49.323 1.00 32.50 94 GLY A O 1
ATOM 747 N N . GLU A 1 95 ? -3.139 18.591 49.918 1.00 33.03 95 GLU A N 1
ATOM 748 C CA . GLU A 1 95 ? -2.599 19.492 48.893 1.00 33.03 95 GLU A CA 1
ATOM 749 C C . GLU A 1 95 ? -1.336 20.167 49.439 1.00 33.03 95 GLU A C 1
ATOM 751 O O . GLU A 1 95 ? -1.330 20.714 50.546 1.00 33.03 95 GLU A O 1
ATOM 756 N N . LYS A 1 96 ? -0.262 20.194 48.645 1.00 32.28 96 LYS A N 1
ATOM 757 C CA . LYS A 1 96 ? 0.811 21.169 48.836 1.00 32.28 96 LYS A CA 1
ATOM 758 C C . LYS A 1 96 ? 1.021 21.938 47.541 1.00 32.28 96 LYS A C 1
ATOM 760 O O . LYS A 1 96 ? 1.395 21.356 46.532 1.00 32.28 96 LYS A O 1
ATOM 765 N N . LYS A 1 97 ? 0.816 23.257 47.639 1.00 31.02 97 LYS A N 1
ATOM 766 C CA . LYS A 1 97 ? 1.227 24.325 46.713 1.00 31.02 97 LYS A CA 1
ATOM 767 C C . LYS A 1 97 ? 2.329 23.899 45.738 1.00 31.02 97 LYS A C 1
ATOM 769 O O . LYS A 1 97 ? 3.480 23.779 46.154 1.00 31.02 97 LYS A O 1
ATOM 774 N N . ILE A 1 98 ? 1.948 23.747 44.475 1.00 30.73 98 ILE A N 1
ATOM 775 C CA . ILE A 1 98 ? 2.301 24.533 43.279 1.00 30.73 98 ILE A CA 1
ATOM 776 C C . ILE A 1 98 ? 1.172 24.162 42.284 1.00 30.73 98 ILE A C 1
ATOM 778 O O . ILE A 1 98 ? 0.869 22.987 42.188 1.00 30.73 98 ILE A O 1
ATOM 782 N N . ASP A 1 99 ? 0.485 25.117 41.649 1.00 36.09 99 ASP A N 1
ATOM 783 C CA . ASP A 1 99 ? -0.531 24.951 40.569 1.00 36.09 99 ASP A CA 1
ATOM 784 C C . ASP A 1 99 ? -1.994 24.488 40.825 1.00 36.09 99 ASP A C 1
ATOM 786 O O . ASP A 1 99 ? -2.820 24.697 39.941 1.00 36.09 99 ASP A O 1
ATOM 790 N N . GLY A 1 100 ? -2.387 23.948 41.986 1.00 45.31 100 GLY A N 1
ATOM 791 C CA . GLY A 1 100 ? -3.808 23.621 42.270 1.00 45.31 100 GLY A CA 1
ATOM 792 C C . GLY A 1 100 ? -4.384 22.395 41.528 1.00 45.31 100 GLY A C 1
ATOM 793 O O . GLY A 1 100 ? -5.583 22.111 41.627 1.00 45.31 100 GLY A O 1
ATOM 794 N N . SER A 1 101 ? -3.537 21.646 40.810 1.00 49.12 101 SER A N 1
ATOM 795 C CA . SER A 1 101 ? -3.908 20.433 40.057 1.00 49.12 101 SER A CA 1
ATOM 796 C C . SER A 1 101 ? -3.192 19.155 40.529 1.00 49.12 101 SER A C 1
ATOM 798 O O . SER A 1 101 ? -3.603 18.044 40.178 1.00 49.12 101 SER A O 1
ATOM 800 N N . SER A 1 102 ? -2.142 19.295 41.348 1.00 54.31 102 SER A N 1
ATOM 801 C CA . SER A 1 102 ? -1.332 18.186 41.860 1.00 54.31 102 SER A CA 1
ATOM 802 C C . SER A 1 102 ? -1.906 17.568 43.145 1.00 54.31 102 SER A C 1
ATOM 804 O O . SER A 1 102 ? -2.057 18.219 44.178 1.00 54.31 102 SER A O 1
ATOM 806 N N . ILE A 1 103 ? -2.208 16.267 43.087 1.00 59.47 103 ILE A N 1
ATOM 807 C CA . ILE A 1 103 ? -2.773 15.488 44.197 1.00 59.47 103 ILE A CA 1
ATOM 808 C C . ILE A 1 103 ? -1.654 14.672 44.867 1.00 59.47 103 ILE A C 1
ATOM 810 O O . ILE A 1 103 ? -0.967 13.912 44.187 1.00 59.47 103 ILE A O 1
ATOM 814 N N . GLN A 1 104 ? -1.467 14.796 46.189 1.00 58.69 104 GLN A N 1
ATOM 815 C CA . GLN A 1 104 ? -0.477 14.011 46.950 1.00 58.69 104 GLN A CA 1
ATOM 816 C C . GLN A 1 104 ? -1.140 13.055 47.945 1.00 58.69 104 GLN A C 1
ATOM 818 O O . GLN A 1 104 ? -2.105 13.412 48.625 1.00 58.69 104 GLN A O 1
ATOM 823 N N . SER A 1 105 ? -0.577 11.851 48.066 1.00 57.31 105 S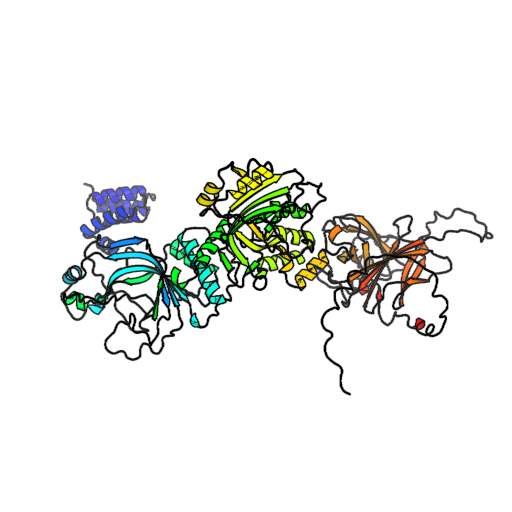ER A N 1
ATOM 824 C CA . SER A 1 105 ? -1.005 10.850 49.046 1.00 57.31 105 SER A CA 1
ATOM 825 C C . SER A 1 105 ? -0.686 11.279 50.482 1.00 57.31 105 SER A C 1
ATOM 827 O O . SER A 1 105 ? 0.358 11.877 50.760 1.00 57.31 105 SER A O 1
ATOM 829 N N . SER A 1 106 ? -1.578 10.938 51.408 1.00 58.38 106 SER A N 1
ATOM 830 C CA . SER A 1 106 ? -1.402 11.120 52.846 1.00 58.38 106 SER A CA 1
ATOM 831 C C . SER A 1 106 ? -0.268 10.245 53.398 1.00 58.38 106 SER A C 1
ATOM 833 O O . SER A 1 106 ? 0.245 9.335 52.743 1.00 58.38 106 SER A O 1
ATOM 835 N N . LYS A 1 107 ? 0.142 10.511 54.644 1.00 59.47 107 LYS A N 1
ATOM 836 C CA . LYS A 1 107 ? 1.178 9.717 55.325 1.00 59.47 107 LYS A CA 1
ATOM 837 C C . LYS A 1 107 ? 0.624 8.440 55.964 1.00 59.47 107 LYS A C 1
ATOM 839 O O . LYS A 1 107 ? 1.421 7.596 56.378 1.00 59.47 107 LYS A O 1
ATOM 844 N N . ARG A 1 108 ? -0.698 8.323 56.134 1.00 56.84 108 ARG A N 1
ATOM 845 C CA . ARG A 1 108 ? -1.378 7.208 56.805 1.00 56.84 108 ARG A CA 1
ATOM 846 C C . ARG A 1 108 ? -2.763 6.970 56.214 1.00 56.84 108 ARG A C 1
ATOM 848 O O . ARG A 1 108 ? -3.555 7.893 56.113 1.00 56.84 108 ARG A O 1
ATOM 855 N N . ALA A 1 109 ? -3.068 5.703 55.966 1.00 58.72 109 ALA A N 1
ATOM 856 C CA . ALA A 1 109 ? -4.366 5.238 55.497 1.00 58.72 109 ALA A CA 1
ATOM 857 C C . ALA A 1 109 ? -5.369 4.998 56.650 1.00 58.72 109 ALA A C 1
ATOM 859 O O . ALA A 1 109 ? -4.972 4.523 57.719 1.00 58.72 109 ALA A O 1
ATOM 860 N N . VAL A 1 110 ? -6.665 5.262 56.433 1.00 58.53 110 VAL A N 1
ATOM 861 C CA . VAL A 1 110 ? -7.779 4.937 57.354 1.00 58.53 110 VAL A CA 1
ATOM 862 C C . VAL A 1 110 ? -8.458 3.620 56.933 1.00 58.53 110 VAL A C 1
ATOM 864 O O . VAL A 1 110 ? -9.547 3.612 56.367 1.00 58.53 110 VAL A O 1
ATOM 867 N N . PHE A 1 111 ? -7.816 2.477 57.193 1.00 57.09 111 PHE A N 1
ATOM 868 C CA . PHE A 1 111 ? -8.402 1.153 56.917 1.00 57.09 111 PHE A CA 1
ATOM 869 C C . PHE A 1 111 ? -8.985 0.508 58.172 1.00 57.09 111 PHE A C 1
ATOM 871 O O . PHE A 1 111 ? -8.370 0.564 59.238 1.00 57.09 111 PHE A O 1
ATOM 878 N N . VAL A 1 112 ? -10.140 -0.154 58.039 1.00 51.50 112 VAL A N 1
ATOM 879 C CA . VAL A 1 112 ? -10.759 -0.900 59.144 1.00 51.50 112 VAL A CA 1
ATOM 880 C C . VAL A 1 112 ? -10.638 -2.416 58.982 1.00 51.50 112 VAL A C 1
ATOM 882 O O . VAL A 1 112 ? -10.322 -3.035 59.988 1.00 51.50 112 VAL A O 1
ATOM 885 N N . ASP A 1 113 ? -10.794 -2.998 57.781 1.00 49.78 113 ASP A N 1
ATOM 886 C CA . ASP A 1 113 ? -10.619 -4.443 57.519 1.00 49.78 113 ASP A CA 1
ATOM 887 C C . ASP A 1 113 ? -10.395 -4.760 56.010 1.00 49.78 113 ASP A C 1
ATOM 889 O O . ASP A 1 113 ? -10.681 -3.947 55.134 1.00 49.78 113 ASP A O 1
ATOM 893 N N . VAL A 1 114 ? -9.893 -5.964 55.681 1.00 43.56 114 VAL A N 1
ATOM 894 C CA . VAL A 1 114 ? -9.484 -6.420 54.318 1.00 43.56 114 VAL A CA 1
ATOM 895 C C . VAL A 1 114 ? -10.674 -6.714 53.364 1.00 43.56 114 VAL A C 1
ATOM 897 O O . VAL A 1 114 ? -10.479 -7.210 52.261 1.00 43.56 114 VAL A O 1
ATOM 900 N N . GLY A 1 115 ? -11.918 -6.407 53.751 1.00 52.66 115 GLY A N 1
ATOM 901 C CA . GLY A 1 115 ? -13.138 -6.760 52.999 1.00 52.66 115 GLY A CA 1
ATOM 902 C C . GLY A 1 115 ? -13.942 -5.594 52.413 1.00 52.66 115 GLY A C 1
ATOM 903 O O . GLY A 1 115 ? -14.979 -5.839 51.806 1.00 52.66 115 GLY A O 1
ATOM 904 N N . ASP A 1 116 ? -13.499 -4.348 52.594 1.00 65.12 116 ASP A N 1
ATOM 905 C CA . ASP A 1 116 ? -14.322 -3.156 52.320 1.00 65.12 116 ASP A CA 1
ATOM 906 C C . ASP A 1 116 ? -14.060 -2.491 50.951 1.00 65.12 116 ASP A C 1
ATOM 908 O O . ASP A 1 116 ? -14.607 -1.423 50.671 1.00 65.12 116 ASP A O 1
ATOM 912 N N . LEU A 1 117 ? -13.223 -3.094 50.100 1.00 67.62 117 LEU A N 1
ATOM 913 C CA . LEU A 1 117 ? -12.880 -2.590 48.765 1.00 67.62 117 LEU A CA 1
ATOM 914 C C . LEU A 1 117 ? -13.488 -3.472 47.672 1.00 67.62 117 LEU A C 1
ATOM 916 O O . LEU A 1 117 ? -13.105 -4.629 47.509 1.00 67.62 117 LEU A O 1
ATOM 920 N N . ASP A 1 118 ? -14.360 -2.879 46.868 1.00 73.00 118 ASP A N 1
ATOM 921 C CA . ASP A 1 118 ? -14.874 -3.474 45.642 1.00 73.00 118 ASP A CA 1
ATOM 922 C C . ASP A 1 118 ? -14.080 -2.976 44.442 1.00 73.00 118 ASP A C 1
ATOM 924 O O . ASP A 1 118 ? -13.983 -1.770 44.223 1.00 73.00 118 ASP A O 1
ATOM 928 N N . ILE A 1 119 ? -13.569 -3.899 43.631 1.00 77.31 119 ILE A N 1
ATOM 929 C CA . ILE A 1 119 ? -12.862 -3.598 42.385 1.00 77.31 119 ILE A CA 1
ATOM 930 C C . ILE A 1 119 ? -13.686 -4.170 41.234 1.00 77.31 119 ILE A C 1
ATOM 932 O O . ILE A 1 119 ? -13.832 -5.386 41.115 1.00 77.31 119 ILE A O 1
ATOM 936 N N . ASN A 1 120 ? -14.218 -3.296 40.383 1.00 80.56 120 ASN A N 1
ATOM 937 C CA . ASN A 1 120 ? -15.056 -3.664 39.246 1.00 80.56 120 ASN A CA 1
ATOM 938 C C . ASN A 1 120 ? -14.469 -3.115 37.944 1.00 80.56 120 ASN A C 1
ATOM 940 O O . ASN A 1 120 ? -13.926 -2.014 37.910 1.00 80.56 120 ASN A O 1
ATOM 944 N N . LEU A 1 121 ? -14.630 -3.847 36.840 1.00 82.94 121 LEU A N 1
ATOM 945 C CA . LEU A 1 121 ? -14.361 -3.288 35.513 1.00 82.94 121 LEU A CA 1
ATOM 946 C C . LEU A 1 121 ? -15.343 -2.149 35.235 1.00 82.94 121 LEU A C 1
ATOM 948 O O . LEU A 1 121 ? -16.558 -2.322 35.387 1.00 82.94 121 LEU A O 1
ATOM 952 N N . TYR A 1 122 ? -14.820 -1.006 34.800 1.00 84.69 122 TYR A N 1
ATOM 953 C CA . TYR A 1 122 ? -15.640 0.159 34.506 1.00 84.69 122 TYR A CA 1
ATOM 954 C C . TYR A 1 122 ? -16.543 -0.118 33.297 1.00 84.69 122 TYR A C 1
ATOM 956 O O . TYR A 1 122 ? -16.074 -0.420 32.198 1.00 84.69 122 TYR A O 1
ATOM 964 N N . GLN A 1 123 ? -17.858 -0.025 33.505 1.00 82.06 123 GLN A N 1
ATOM 965 C CA . GLN A 1 123 ? -18.857 -0.318 32.469 1.00 82.06 123 GLN A CA 1
ATOM 966 C C . GLN A 1 123 ? -19.179 0.893 31.581 1.00 82.06 123 GLN A C 1
ATOM 968 O O . GLN A 1 123 ? -19.758 0.729 30.507 1.00 82.06 123 GLN A O 1
ATOM 973 N N . GLY A 1 124 ? -18.805 2.103 32.005 1.00 83.44 124 GLY A N 1
ATOM 974 C CA . GLY A 1 124 ? -19.027 3.324 31.234 1.00 83.44 124 GLY A CA 1
ATOM 975 C C . GLY A 1 124 ? -18.059 3.501 30.055 1.00 83.44 124 GLY A C 1
ATOM 976 O O . GLY A 1 124 ? -17.112 2.734 29.850 1.00 83.44 124 GLY A O 1
ATOM 977 N N . GLY A 1 125 ? -18.314 4.540 29.259 1.00 86.50 125 GLY A N 1
ATOM 978 C CA . GLY A 1 125 ? -17.406 5.009 28.210 1.00 86.50 125 GLY A CA 1
ATOM 979 C C . GLY A 1 125 ? -16.398 6.046 28.726 1.00 86.50 125 GLY A C 1
ATOM 980 O O . GLY A 1 125 ? -16.507 6.483 29.870 1.00 86.50 125 GLY A O 1
ATOM 981 N N . PRO A 1 126 ? -15.432 6.468 27.894 1.00 92.25 126 PRO A N 1
ATOM 982 C CA . PRO A 1 126 ? -14.525 7.557 28.238 1.00 92.25 126 PRO A CA 1
ATOM 983 C C . PRO A 1 126 ? -15.302 8.858 28.506 1.00 92.25 126 PRO A C 1
ATOM 985 O O . PRO A 1 126 ? -16.420 9.048 28.009 1.00 92.25 126 PRO A O 1
ATOM 988 N N . ILE A 1 127 ? -14.707 9.754 29.289 1.00 91.00 127 ILE A N 1
ATOM 989 C CA . ILE A 1 127 ? -15.321 11.020 29.715 1.00 91.00 127 ILE A CA 1
ATOM 990 C C . ILE A 1 127 ? -14.443 12.170 29.230 1.00 91.00 127 ILE A C 1
ATOM 992 O O . ILE A 1 127 ? -13.222 12.114 29.369 1.00 91.00 127 ILE A O 1
ATOM 996 N N . VAL A 1 128 ? -15.061 13.196 28.651 1.00 91.25 128 VAL A N 1
ATOM 997 C CA . VAL A 1 128 ? -14.385 14.346 28.048 1.00 91.25 128 VAL A CA 1
ATOM 998 C C . VAL A 1 128 ? -14.674 15.601 28.866 1.00 91.25 128 VAL A C 1
ATOM 1000 O O . VAL A 1 128 ? -15.834 15.947 29.075 1.00 91.25 128 VAL A O 1
ATOM 1003 N N . TYR A 1 129 ? -13.617 16.298 29.276 1.00 87.94 129 TYR A N 1
ATOM 1004 C CA . TYR A 1 129 ? -13.671 17.568 29.999 1.00 87.94 129 TYR A CA 1
ATOM 1005 C C . TYR A 1 129 ? -13.169 18.689 29.092 1.00 87.94 129 TYR A C 1
ATOM 1007 O O . TYR A 1 129 ? -12.014 18.672 28.652 1.00 87.94 129 TYR A O 1
ATOM 1015 N N . ILE A 1 130 ? -14.044 19.650 28.798 1.00 85.88 130 ILE A N 1
ATOM 1016 C CA . ILE A 1 130 ? -13.808 20.736 27.838 1.00 85.88 130 ILE A CA 1
ATOM 1017 C C . ILE A 1 130 ? -13.445 22.023 28.583 1.00 85.88 130 ILE A C 1
ATOM 1019 O O . ILE A 1 130 ? -14.085 22.364 29.581 1.00 85.88 130 ILE A O 1
ATOM 1023 N N . ASN A 1 131 ? -12.450 22.748 28.053 1.00 80.19 131 ASN A N 1
ATOM 1024 C CA . ASN A 1 131 ? -11.871 23.960 28.640 1.00 80.19 131 ASN A CA 1
ATOM 1025 C C . ASN A 1 131 ? -11.471 23.710 30.097 1.00 80.19 131 ASN A C 1
ATOM 1027 O O . ASN A 1 131 ? -12.084 24.221 31.037 1.00 80.19 131 ASN A O 1
ATOM 1031 N N . ILE A 1 132 ? -10.484 22.833 30.271 1.00 77.56 132 ILE A N 1
ATOM 1032 C CA . ILE A 1 132 ? -9.929 22.542 31.592 1.00 77.56 132 ILE A CA 1
ATOM 1033 C C . ILE A 1 132 ? -9.085 23.7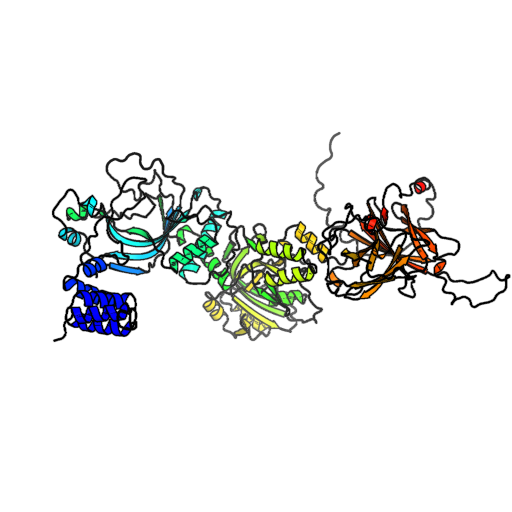20 32.073 1.00 77.56 132 ILE A C 1
ATOM 1035 O O . ILE A 1 132 ? -8.461 24.412 31.266 1.00 77.56 132 ILE A O 1
ATOM 1039 N N . ASN A 1 133 ? -9.001 23.880 33.391 1.00 73.50 133 ASN A N 1
ATOM 1040 C CA . ASN A 1 133 ? -8.169 24.891 34.035 1.00 73.50 133 ASN A CA 1
ATOM 1041 C C . ASN A 1 133 ? -8.533 26.316 33.564 1.00 73.50 133 ASN A C 1
ATOM 1043 O O . ASN A 1 133 ? -7.663 27.130 33.268 1.00 73.50 133 ASN A O 1
ATOM 1047 N N . ASP A 1 134 ? -9.831 26.592 33.437 1.00 70.69 134 ASP A N 1
ATOM 1048 C CA . ASP A 1 134 ? -10.372 27.875 32.988 1.00 70.69 134 ASP A CA 1
ATOM 1049 C C . ASP A 1 134 ? -10.596 28.800 34.192 1.00 70.69 134 ASP A C 1
ATOM 1051 O O . ASP A 1 134 ? -11.361 28.460 35.094 1.00 70.69 134 ASP A O 1
ATOM 1055 N N . SER A 1 135 ? -9.947 29.969 34.224 1.00 65.81 135 SER A N 1
ATOM 1056 C CA . SER A 1 135 ? -10.051 30.924 35.339 1.00 65.81 135 SER A CA 1
ATOM 1057 C C . SER A 1 135 ? -11.481 31.400 35.595 1.00 65.81 135 SER A C 1
ATOM 1059 O O . SER A 1 135 ? -11.807 31.776 36.719 1.00 65.81 135 SER A O 1
ATOM 1061 N N . ASP A 1 136 ? -12.333 31.347 34.569 1.00 66.19 136 ASP A N 1
ATOM 1062 C CA . ASP A 1 136 ? -13.707 31.840 34.622 1.00 66.19 136 ASP A CA 1
ATOM 1063 C C . ASP A 1 136 ? -14.729 30.740 34.980 1.00 66.19 136 ASP A C 1
ATOM 1065 O O . ASP A 1 136 ? -15.928 31.022 35.069 1.00 66.19 136 ASP A O 1
ATOM 1069 N N . SER A 1 137 ? -14.297 29.484 35.187 1.00 64.94 137 SER A N 1
ATOM 1070 C CA . SER A 1 137 ? -15.210 28.376 35.502 1.00 64.94 137 SER A CA 1
ATOM 1071 C C . SER A 1 137 ? -15.383 28.144 37.013 1.00 64.94 137 SER A C 1
ATOM 1073 O O . SER A 1 137 ? -14.412 27.799 37.695 1.00 64.94 137 SER A O 1
ATOM 1075 N N . PRO A 1 138 ? -16.619 28.231 37.549 1.00 61.19 138 PRO A N 1
ATOM 1076 C CA . PRO A 1 138 ? -16.910 27.907 38.946 1.00 61.19 138 PRO A CA 1
ATOM 1077 C C . PRO A 1 138 ? -17.068 26.396 39.197 1.00 61.19 138 PRO A C 1
ATOM 1079 O O . PRO A 1 138 ? -17.122 25.965 40.348 1.00 61.19 138 PRO A O 1
ATOM 1082 N N . THR A 1 139 ? -17.174 25.573 38.149 1.00 59.91 139 THR A N 1
ATOM 1083 C CA . THR A 1 139 ? -17.473 24.141 38.279 1.00 59.91 139 THR A CA 1
ATOM 1084 C C . THR A 1 139 ? -16.273 23.391 38.849 1.00 59.91 139 THR A C 1
ATOM 1086 O O . THR A 1 139 ? -15.179 23.445 38.289 1.00 59.91 139 THR A O 1
ATOM 1089 N N . ASN A 1 140 ? -16.489 22.640 39.933 1.00 56.66 140 ASN A N 1
ATOM 1090 C CA . ASN A 1 140 ? -15.476 21.791 40.567 1.00 56.66 140 ASN A CA 1
ATOM 1091 C C . ASN A 1 140 ? -14.267 22.542 41.179 1.00 56.66 140 ASN A C 1
ATOM 1093 O O . ASN A 1 140 ? -13.227 21.942 41.465 1.00 56.66 140 ASN A O 1
ATOM 1097 N N . SER A 1 141 ? -14.405 23.855 41.399 1.00 58.31 141 SER A N 1
ATOM 1098 C CA . SER A 1 141 ? -13.462 24.648 42.192 1.00 58.31 141 SER A CA 1
ATOM 1099 C C . SER A 1 141 ? -13.658 24.325 43.672 1.00 58.31 141 SER A C 1
ATOM 1101 O O . SER A 1 141 ? -14.705 24.616 44.248 1.00 58.31 141 SER A O 1
ATOM 1103 N N . LEU A 1 142 ? -12.657 23.711 44.302 1.00 56.06 142 LEU A N 1
ATOM 1104 C CA . LEU A 1 142 ? -12.643 23.548 45.754 1.00 56.06 142 LEU A CA 1
ATOM 1105 C C . LEU A 1 142 ? -12.241 24.894 46.371 1.00 56.06 142 LEU A C 1
ATOM 1107 O O . LEU A 1 142 ? -11.083 25.301 46.271 1.00 56.06 142 LEU A O 1
ATOM 1111 N N . ASP A 1 143 ? -13.194 25.588 46.995 1.00 49.03 143 ASP A N 1
ATOM 1112 C CA . ASP A 1 143 ? -12.930 26.823 47.736 1.00 49.03 143 ASP A CA 1
ATOM 1113 C C . ASP A 1 143 ? -12.048 26.521 48.956 1.00 49.03 143 ASP A C 1
ATOM 1115 O O . ASP A 1 143 ? -12.517 26.126 50.025 1.00 49.03 143 ASP A O 1
ATOM 1119 N N . PHE A 1 144 ? -10.741 26.717 48.805 1.00 47.06 144 PHE A N 1
ATOM 1120 C CA . PHE A 1 144 ? -9.845 26.879 49.941 1.00 47.06 144 PHE A CA 1
ATOM 1121 C C . PHE A 1 144 ? -9.855 28.346 50.368 1.00 47.06 144 PHE A C 1
ATOM 1123 O O . PHE A 1 144 ? -9.715 29.246 49.538 1.00 47.06 144 PHE A O 1
ATOM 1130 N N . GLU A 1 145 ? -10.005 28.594 51.671 1.00 35.97 145 GLU A N 1
ATOM 1131 C CA . GLU A 1 145 ? -9.990 29.941 52.244 1.00 35.97 145 GLU A CA 1
ATOM 1132 C C . GLU A 1 145 ? -8.813 30.784 51.696 1.00 35.97 145 GLU A C 1
ATOM 1134 O O . GLU A 1 145 ? -7.642 30.499 51.943 1.00 35.97 145 GLU A O 1
ATOM 1139 N N . ASN A 1 146 ? -9.149 31.869 50.987 1.00 36.22 146 ASN A N 1
ATOM 1140 C CA . ASN A 1 146 ? -8.289 33.012 50.655 1.00 36.22 146 ASN A CA 1
ATOM 1141 C C . ASN A 1 146 ? -7.015 32.761 49.825 1.00 36.22 146 ASN A C 1
ATOM 1143 O O . ASN A 1 146 ? -5.924 33.184 50.223 1.00 36.22 146 ASN A O 1
ATOM 1147 N N . HIS A 1 147 ? -7.132 32.235 48.604 1.00 41.97 147 HIS A N 1
ATOM 1148 C CA . HIS A 1 147 ? -6.073 32.386 47.594 1.00 41.97 147 HIS A CA 1
ATOM 1149 C C . HIS A 1 147 ? -6.589 32.978 46.270 1.00 41.97 147 HIS A C 1
ATOM 1151 O O . HIS A 1 147 ? -6.602 32.328 45.229 1.00 41.97 147 HIS A O 1
ATOM 1157 N N . ASN A 1 148 ? -6.941 34.268 46.309 1.00 40.59 148 ASN A N 1
ATOM 1158 C CA . ASN A 1 148 ? -7.070 35.108 45.114 1.00 40.59 148 ASN A CA 1
ATOM 1159 C C . ASN A 1 148 ? -5.694 35.202 44.425 1.00 40.59 148 ASN A C 1
ATOM 1161 O O . ASN A 1 148 ? -4.801 35.875 44.943 1.00 40.59 148 ASN A O 1
ATOM 1165 N N . GLY A 1 149 ? -5.505 34.495 43.306 1.00 47.72 149 GLY A N 1
ATOM 1166 C CA . GLY A 1 149 ? -4.302 34.593 42.463 1.00 47.72 149 GLY A CA 1
ATOM 1167 C C . GLY A 1 149 ? -3.671 33.272 41.995 1.00 47.72 149 GLY A C 1
ATOM 1168 O O . GLY A 1 149 ? -2.600 33.307 41.397 1.00 47.72 149 GLY A O 1
ATOM 1169 N N . ILE A 1 150 ? -4.272 32.102 42.263 1.00 46.66 150 ILE A N 1
ATOM 1170 C CA . ILE A 1 150 ? -3.742 30.804 41.776 1.00 46.66 150 ILE A CA 1
ATOM 1171 C C . ILE A 1 150 ? -4.183 30.503 40.330 1.00 46.66 150 ILE A C 1
ATOM 1173 O O . ILE A 1 150 ? -3.457 29.833 39.599 1.00 46.66 150 ILE A O 1
ATOM 1177 N N . TYR A 1 151 ? -5.321 31.047 39.892 1.00 48.56 151 TYR A N 1
ATOM 1178 C CA . TYR A 1 151 ? -5.932 30.719 38.599 1.00 48.56 151 TYR A CA 1
ATOM 1179 C C . TYR A 1 151 ? -5.466 31.602 37.422 1.00 48.56 151 TYR A C 1
ATOM 1181 O O . TYR A 1 151 ? -5.691 31.236 36.273 1.00 48.56 151 TYR A O 1
ATOM 1189 N N . ASP A 1 152 ? -4.739 32.699 37.674 1.00 43.28 152 ASP A N 1
ATOM 1190 C CA . ASP A 1 152 ? -4.339 33.686 36.647 1.00 43.28 152 ASP A CA 1
ATOM 1191 C C . ASP A 1 152 ? -3.295 33.170 35.628 1.00 43.28 152 ASP A C 1
ATOM 1193 O O . ASP A 1 152 ? -3.027 33.828 34.624 1.00 43.28 152 ASP A O 1
ATOM 1197 N N . ASN A 1 153 ? -2.694 31.995 35.863 1.00 44.28 153 ASN A N 1
ATOM 1198 C CA . ASN A 1 153 ? -1.660 31.400 35.000 1.00 44.28 153 ASN A CA 1
ATOM 1199 C C . ASN A 1 153 ? -2.116 30.141 34.242 1.00 44.28 153 ASN A C 1
ATOM 1201 O O . ASN A 1 153 ? -1.302 29.507 33.561 1.00 44.28 153 ASN A O 1
ATOM 1205 N N . LEU A 1 154 ? -3.381 29.740 34.368 1.00 51.34 154 LEU A N 1
ATOM 1206 C CA . LEU A 1 154 ? -3.877 28.524 33.734 1.00 51.34 154 LEU A CA 1
ATOM 1207 C C . LEU A 1 154 ? -4.295 28.800 32.281 1.00 51.34 154 LEU A C 1
ATOM 1209 O O . LEU A 1 154 ? -4.990 29.768 31.982 1.00 51.34 154 LEU A O 1
ATOM 1213 N N . LYS A 1 155 ? -3.834 27.963 31.345 1.00 53.94 155 LYS A N 1
ATOM 1214 C CA . LYS A 1 155 ? -4.196 28.076 29.924 1.00 53.94 155 LYS A CA 1
ATOM 1215 C C . LYS A 1 155 ? -5.502 27.322 29.664 1.00 53.94 155 LYS A C 1
ATOM 1217 O O . LYS A 1 155 ? -5.497 26.099 29.584 1.00 53.94 155 LYS A O 1
ATOM 1222 N N . SER A 1 156 ? -6.586 28.064 29.459 1.00 63.28 156 SER A N 1
ATOM 1223 C CA . SER A 1 156 ? -7.972 27.585 29.306 1.00 63.28 156 SER A CA 1
ATOM 1224 C C . SER A 1 156 ? -8.315 26.885 27.974 1.00 63.28 156 SER A C 1
ATOM 1226 O O . SER A 1 156 ? -9.486 26.676 27.658 1.00 63.28 156 SER A O 1
ATOM 1228 N N . SER A 1 157 ? -7.328 26.515 27.151 1.00 59.69 157 SER A N 1
ATOM 1229 C CA . SER A 1 157 ? -7.546 25.990 25.788 1.00 59.69 157 SER A CA 1
ATOM 1230 C C . SER A 1 157 ? -7.356 24.479 25.632 1.00 59.69 157 SER A C 1
ATOM 1232 O O . SER A 1 157 ? -7.355 23.975 24.502 1.00 59.69 157 SER A O 1
ATOM 1234 N N . ASP A 1 158 ? -7.157 23.770 26.739 1.00 74.19 158 ASP A N 1
ATOM 1235 C CA . ASP A 1 158 ? -6.859 22.344 26.745 1.00 74.19 158 ASP A CA 1
ATOM 1236 C C . ASP A 1 158 ? -8.133 21.508 26.962 1.00 74.19 158 ASP A C 1
ATOM 1238 O O . ASP A 1 158 ? -9.097 21.920 27.614 1.00 74.19 158 ASP A O 1
ATOM 1242 N N . LEU A 1 159 ? -8.133 20.311 26.386 1.00 88.31 159 LEU A N 1
ATOM 1243 C CA . LEU A 1 159 ? -9.183 19.303 26.512 1.00 88.31 159 LEU A CA 1
ATOM 1244 C C . LEU A 1 159 ? -8.581 18.092 27.230 1.00 88.31 159 LEU A C 1
ATOM 1246 O O . LEU A 1 159 ? -7.481 17.670 26.876 1.00 88.31 159 LEU A O 1
ATOM 1250 N N . CYS A 1 160 ? -9.284 17.514 28.203 1.00 88.69 160 CYS A N 1
ATOM 1251 C CA . CYS A 1 160 ? -8.864 16.263 28.836 1.00 88.69 160 CYS A CA 1
ATOM 1252 C C . CYS A 1 160 ? -9.850 15.142 28.509 1.00 88.69 160 CYS A C 1
ATOM 1254 O O . CYS A 1 160 ? -11.063 15.331 28.591 1.00 88.69 160 CYS A O 1
ATOM 1256 N N . ILE A 1 161 ? -9.332 13.969 28.155 1.00 91.75 161 ILE A N 1
ATOM 1257 C CA . ILE A 1 161 ? -10.119 12.756 27.964 1.00 91.75 161 ILE A CA 1
ATOM 1258 C C . ILE A 1 161 ? -9.637 11.711 28.961 1.00 91.75 161 ILE A C 1
ATOM 1260 O O . ILE A 1 161 ? -8.499 11.243 28.900 1.00 91.75 161 ILE A O 1
ATOM 1264 N N . ASN A 1 162 ? -10.539 11.324 29.852 1.00 91.06 162 ASN A N 1
ATOM 1265 C CA . ASN A 1 162 ? -10.345 10.234 30.789 1.00 91.06 162 ASN A CA 1
ATOM 1266 C C . ASN A 1 162 ? -10.792 8.928 30.133 1.00 91.06 162 ASN A C 1
ATOM 1268 O O . ASN A 1 162 ? -11.925 8.831 29.656 1.00 91.06 162 ASN A O 1
ATOM 1272 N N . PHE A 1 163 ? -9.931 7.912 30.172 1.00 90.94 163 PHE A N 1
ATOM 1273 C CA . PHE A 1 163 ? -10.201 6.541 29.734 1.00 90.94 163 PHE A CA 1
ATOM 1274 C C . PHE A 1 163 ? -10.204 5.605 30.951 1.00 90.94 163 PHE A C 1
ATOM 1276 O O . PHE A 1 163 ? -9.177 4.991 31.249 1.00 90.94 163 PHE A O 1
ATOM 1283 N N . PRO A 1 164 ? -11.322 5.493 31.696 1.00 89.19 164 PRO A N 1
ATOM 1284 C CA . PRO A 1 164 ? -11.393 4.604 32.846 1.00 89.19 164 PRO A CA 1
ATOM 1285 C C . PRO A 1 164 ? -11.374 3.134 32.407 1.00 89.19 164 PRO A C 1
ATOM 1287 O O . PRO A 1 164 ? -11.969 2.760 31.390 1.00 89.19 164 PRO A O 1
ATOM 1290 N N . VAL A 1 165 ? -10.710 2.299 33.203 1.00 86.19 165 VAL A N 1
ATOM 1291 C CA . VAL A 1 165 ? -10.612 0.843 33.012 1.00 86.19 165 VAL A CA 1
ATOM 1292 C C . VAL A 1 165 ? -11.239 0.117 34.199 1.00 86.19 165 VAL A C 1
ATOM 1294 O O . VAL A 1 165 ? -12.021 -0.818 34.024 1.00 86.19 165 VAL A O 1
ATOM 1297 N N . VAL A 1 166 ? -10.940 0.580 35.413 1.00 83.38 166 VAL A N 1
ATOM 1298 C CA . VAL A 1 166 ? -11.383 -0.024 36.670 1.00 83.38 166 VAL A CA 1
ATOM 1299 C C . VAL A 1 166 ? -12.043 1.036 37.546 1.00 83.38 166 VAL A C 1
ATOM 1301 O O . VAL A 1 166 ? -11.578 2.169 37.646 1.00 83.38 166 VAL A O 1
ATOM 1304 N N . GLU A 1 167 ? -13.135 0.653 38.192 1.00 85.44 167 GLU A N 1
ATOM 1305 C CA . GLU A 1 167 ? -13.760 1.396 39.275 1.00 85.44 167 GLU A CA 1
ATOM 1306 C C . GLU A 1 167 ? -13.457 0.693 40.597 1.00 85.44 167 GLU A C 1
ATOM 1308 O O . GLU A 1 167 ? -13.722 -0.502 40.747 1.00 85.44 167 GLU A O 1
ATOM 1313 N N . ILE A 1 168 ? -12.931 1.440 41.565 1.00 80.69 168 ILE A N 1
ATOM 1314 C CA . ILE A 1 168 ? -12.706 0.950 42.924 1.00 80.69 168 ILE A CA 1
ATOM 1315 C C . ILE A 1 168 ? -13.648 1.695 43.861 1.00 80.69 168 ILE A C 1
ATOM 1317 O O . ILE A 1 168 ? -13.680 2.921 43.849 1.00 80.69 168 ILE A O 1
ATOM 1321 N N . THR A 1 169 ? -14.423 0.978 44.670 1.00 78.75 169 THR A N 1
ATOM 1322 C CA . THR A 1 169 ? -15.351 1.567 45.645 1.00 78.75 169 THR A CA 1
ATOM 1323 C C . THR A 1 169 ? -15.034 1.063 47.046 1.00 78.75 169 THR A C 1
ATOM 1325 O O . THR A 1 169 ? -14.979 -0.138 47.288 1.00 78.75 169 THR A O 1
ATOM 1328 N N . TYR A 1 170 ? -14.861 1.991 47.978 1.00 73.62 170 TYR A N 1
ATOM 1329 C CA . TYR A 1 170 ? -14.721 1.734 49.400 1.00 73.62 170 TYR A CA 1
ATOM 1330 C C . TYR A 1 170 ? -16.097 1.784 50.071 1.00 73.62 170 TYR A C 1
ATOM 1332 O O . TYR A 1 170 ? -16.748 2.829 50.102 1.00 73.62 170 TYR A O 1
ATOM 1340 N N . ARG A 1 171 ? -16.560 0.642 50.585 1.00 68.56 171 ARG A N 1
ATOM 1341 C CA . ARG A 1 171 ? -17.912 0.478 51.145 1.00 68.56 171 ARG A CA 1
ATOM 1342 C C . ARG A 1 171 ? -18.013 0.751 52.645 1.00 68.56 171 ARG A C 1
ATOM 1344 O O . ARG A 1 171 ? -19.128 0.775 53.168 1.00 68.56 171 ARG A O 1
ATOM 1351 N N . ALA A 1 172 ? -16.897 0.930 53.350 1.00 65.38 172 ALA A N 1
ATOM 1352 C CA . ALA A 1 172 ? -16.960 1.156 54.789 1.00 65.38 172 ALA A CA 1
ATOM 1353 C C . ALA A 1 172 ? -17.537 2.540 55.105 1.00 65.38 172 ALA A C 1
ATOM 1355 O O . ALA A 1 172 ? -17.264 3.514 54.406 1.00 65.38 172 ALA A O 1
ATOM 1356 N N . ASP A 1 173 ? -18.279 2.637 56.212 1.00 67.56 173 ASP A N 1
ATOM 1357 C CA . ASP A 1 173 ? -18.740 3.917 56.752 1.00 67.56 173 ASP A CA 1
ATOM 1358 C C . ASP A 1 173 ? -17.518 4.789 57.113 1.00 67.56 173 ASP A C 1
ATOM 1360 O O . ASP A 1 173 ? -16.784 4.453 58.059 1.00 67.56 173 ASP A O 1
ATOM 1364 N N . PRO A 1 174 ? -17.283 5.902 56.393 1.00 64.56 174 PRO A N 1
ATOM 1365 C CA . PRO A 1 174 ? -16.111 6.744 56.593 1.00 64.56 174 PRO A CA 1
ATOM 1366 C C . PRO A 1 174 ? -16.071 7.362 57.995 1.00 64.56 174 PRO A C 1
ATOM 1368 O O . PRO A 1 174 ? -14.999 7.491 58.583 1.00 64.56 174 PRO A O 1
ATOM 1371 N N . VAL A 1 175 ? -17.231 7.687 58.579 1.00 65.12 175 VAL A N 1
ATOM 1372 C CA . VAL A 1 175 ? -17.340 8.325 59.902 1.00 65.12 175 VAL A CA 1
ATOM 1373 C C . VAL A 1 175 ? -16.988 7.324 60.998 1.00 65.12 175 VAL A C 1
ATOM 1375 O O . VAL A 1 175 ? -16.160 7.600 61.873 1.00 65.12 175 VAL A O 1
ATOM 1378 N N . LYS A 1 176 ? -17.562 6.118 60.928 1.00 65.00 176 LYS A N 1
ATOM 1379 C CA . LYS A 1 176 ? -17.254 5.033 61.871 1.00 65.00 176 LYS A CA 1
ATOM 1380 C C . LYS A 1 176 ? -15.792 4.603 61.772 1.00 65.00 176 LYS A C 1
ATOM 1382 O O . LYS A 1 176 ? -15.163 4.356 62.803 1.00 65.00 176 LYS A O 1
ATOM 1387 N N . SER A 1 177 ? -15.253 4.560 60.558 1.00 63.75 177 SER A N 1
ATOM 1388 C CA . SER A 1 177 ? -13.853 4.220 60.297 1.00 63.75 177 SER A CA 1
ATOM 1389 C C . SER A 1 177 ? -12.909 5.261 60.885 1.00 63.75 177 SER A C 1
ATOM 1391 O O . SER A 1 177 ? -12.036 4.910 61.675 1.00 63.75 177 SER A O 1
ATOM 1393 N N . PHE A 1 178 ? -13.153 6.544 60.608 1.00 65.75 178 PHE A N 1
ATOM 1394 C CA . PHE A 1 178 ? -12.324 7.652 61.081 1.00 65.75 178 PHE A CA 1
ATOM 1395 C C . PHE A 1 178 ? -12.363 7.818 62.612 1.00 65.75 178 PHE A C 1
ATOM 1397 O O . PHE A 1 178 ? -11.340 8.094 63.247 1.00 65.75 178 PHE A O 1
ATOM 1404 N N . SER A 1 179 ? -13.519 7.569 63.244 1.00 63.47 179 SER A N 1
ATOM 1405 C CA . SER A 1 179 ? -13.692 7.708 64.701 1.00 63.47 179 SER A CA 1
ATOM 1406 C C . SER A 1 179 ? -12.750 6.824 65.538 1.00 63.47 179 SER A C 1
ATOM 1408 O O . SER A 1 179 ? -12.360 7.220 66.636 1.00 63.47 179 SER A O 1
ATOM 1410 N N . LYS A 1 180 ? -12.303 5.673 65.009 1.00 60.84 180 LYS A N 1
ATOM 1411 C CA . LYS A 1 180 ? -11.376 4.746 65.687 1.00 60.84 180 LYS A CA 1
ATOM 1412 C C . LYS A 1 180 ? -9.945 5.286 65.849 1.00 60.84 180 LYS A C 1
ATOM 1414 O O . LYS A 1 180 ? -9.196 4.749 66.662 1.00 60.84 180 LYS A O 1
ATOM 1419 N N . PHE A 1 181 ? -9.562 6.340 65.122 1.00 59.97 181 PHE A N 1
ATOM 1420 C CA . PHE A 1 181 ? -8.168 6.797 65.005 1.00 59.97 181 PHE A CA 1
ATOM 1421 C C . PHE A 1 181 ? -7.837 8.094 65.773 1.00 59.97 181 PHE A C 1
ATOM 1423 O O . PHE A 1 181 ? -6.721 8.609 65.663 1.00 59.97 181 PHE A O 1
ATOM 1430 N N . THR A 1 182 ? -8.764 8.649 66.565 1.00 54.88 182 THR A N 1
ATOM 1431 C CA . THR A 1 182 ? -8.640 10.027 67.086 1.00 54.88 182 THR A CA 1
ATOM 1432 C C . THR A 1 182 ? -8.199 10.138 68.554 1.00 54.88 182 THR A C 1
ATOM 1434 O O . THR A 1 182 ? -8.975 9.868 69.465 1.00 54.88 182 THR A O 1
ATOM 1437 N N . ARG A 1 183 ? -6.976 10.656 68.786 1.00 49.91 183 ARG A N 1
ATOM 1438 C CA . ARG A 1 183 ? -6.566 11.403 70.004 1.00 49.91 183 ARG A CA 1
ATOM 1439 C C . ARG A 1 183 ? -5.452 12.437 69.717 1.00 49.91 183 ARG A C 1
ATOM 1441 O O . ARG A 1 183 ? -4.401 12.354 70.328 1.00 49.91 183 ARG A O 1
ATOM 1448 N N . ASP A 1 184 ? -5.640 13.368 68.771 1.00 52.78 184 ASP A N 1
ATOM 1449 C CA . ASP A 1 184 ? -5.108 14.755 68.845 1.00 52.78 184 ASP A CA 1
ATOM 1450 C C . ASP A 1 184 ? -5.541 15.601 67.627 1.00 52.78 184 ASP A C 1
ATOM 1452 O O . ASP A 1 184 ? -5.572 15.097 66.506 1.00 52.78 184 ASP A O 1
ATOM 1456 N N . LEU A 1 185 ? -5.876 16.884 67.822 1.00 49.06 185 LEU A N 1
ATOM 1457 C CA . LEU A 1 185 ? -6.542 17.725 66.804 1.00 49.06 185 LEU A CA 1
ATOM 1458 C C . LEU A 1 185 ? -5.606 18.385 65.770 1.00 49.06 185 LEU A C 1
ATOM 1460 O O . LEU A 1 185 ? -6.044 18.651 64.654 1.00 49.06 185 LEU A O 1
ATOM 1464 N N . GLY A 1 186 ? -4.356 18.694 66.126 1.00 57.03 186 GLY A N 1
ATOM 1465 C CA . GLY A 1 186 ? -3.502 19.597 65.332 1.00 57.03 186 GLY A CA 1
ATOM 1466 C C . GLY A 1 186 ? -2.711 18.954 64.186 1.00 57.03 186 GLY A C 1
ATOM 1467 O O . GLY A 1 186 ? -2.123 19.675 63.392 1.00 57.03 186 GLY A O 1
ATOM 1468 N N . LYS A 1 187 ? -2.673 17.615 64.098 1.00 58.38 187 LYS A N 1
ATOM 1469 C CA . LYS A 1 187 ? -1.827 16.857 63.146 1.00 58.38 187 LYS A CA 1
ATOM 1470 C C . LYS A 1 187 ? -2.614 15.985 62.159 1.00 58.38 187 LYS A C 1
ATOM 1472 O O . LYS A 1 187 ? -2.020 15.168 61.464 1.00 58.38 187 LYS A O 1
ATOM 1477 N N . LEU A 1 188 ? -3.943 16.108 62.116 1.00 61.00 188 LEU A N 1
ATOM 1478 C CA . LEU A 1 188 ? -4.797 15.213 61.323 1.00 61.00 188 LEU A CA 1
ATOM 1479 C C . LEU A 1 188 ? -4.607 15.406 59.815 1.00 61.00 188 LEU A C 1
ATOM 1481 O O . LEU A 1 188 ? -4.421 14.416 59.118 1.00 61.00 188 LEU A O 1
ATOM 1485 N N . HIS A 1 189 ? -4.559 16.649 59.329 1.00 63.56 189 HIS A N 1
ATOM 1486 C CA . HIS A 1 189 ? -4.321 16.920 57.907 1.00 63.56 189 HIS A CA 1
ATOM 1487 C C . HIS A 1 189 ? -2.932 16.472 57.441 1.00 63.56 189 HIS A C 1
ATOM 1489 O O . HIS A 1 189 ? -2.797 15.917 56.358 1.00 63.56 189 HIS A O 1
ATOM 1495 N N . ASP A 1 190 ? -1.913 16.606 58.292 1.00 63.16 190 ASP A N 1
ATOM 1496 C CA . ASP A 1 190 ? -0.551 16.156 57.980 1.00 63.16 190 ASP A CA 1
ATOM 1497 C C . ASP A 1 190 ? -0.405 14.629 57.920 1.00 63.16 190 ASP A C 1
ATOM 1499 O O . ASP A 1 190 ? 0.563 14.127 57.341 1.00 63.16 190 ASP A O 1
ATOM 1503 N N . LEU A 1 191 ? -1.299 13.896 58.592 1.00 59.47 191 LEU A N 1
ATOM 1504 C CA . LEU A 1 191 ? -1.261 12.438 58.697 1.00 59.47 191 LEU A CA 1
ATOM 1505 C C . LEU A 1 191 ? -2.195 11.769 57.691 1.00 59.47 191 LEU A C 1
ATOM 1507 O O . LEU A 1 191 ? -1.741 10.880 56.980 1.00 59.47 191 LEU A O 1
ATOM 1511 N N . TYR A 1 192 ? -3.448 12.212 57.633 1.00 61.09 192 TYR A N 1
ATOM 1512 C CA . TYR A 1 192 ? -4.536 11.589 56.875 1.00 61.09 192 TYR A CA 1
ATOM 1513 C C . TYR A 1 192 ? -5.002 12.446 55.692 1.00 61.09 192 TYR A C 1
ATOM 1515 O O . TYR A 1 192 ? -5.727 11.969 54.839 1.00 61.09 192 TYR A O 1
ATOM 1523 N N . GLY A 1 193 ? -4.574 13.706 55.586 1.00 65.56 193 GLY A N 1
ATOM 1524 C CA . GLY A 1 193 ? -5.011 14.599 54.514 1.00 65.56 193 GLY A CA 1
ATOM 1525 C C . GLY A 1 193 ? -6.253 15.450 54.831 1.00 65.56 193 GLY A C 1
ATOM 1526 O O . GLY A 1 193 ? -6.771 15.487 55.946 1.00 65.56 193 GLY A O 1
ATOM 1527 N N . HIS A 1 194 ? -6.696 16.230 53.851 1.00 69.88 194 HIS A N 1
ATOM 1528 C CA . HIS A 1 194 ? -7.875 17.083 53.816 1.00 69.88 194 HIS A CA 1
ATOM 1529 C C . HIS A 1 194 ? -9.137 16.347 53.359 1.00 69.88 194 HIS A C 1
ATOM 1531 O O . HIS A 1 194 ? -10.206 16.671 53.874 1.00 69.88 194 HIS A O 1
ATOM 1537 N N . PHE A 1 195 ? -9.030 15.362 52.460 1.00 70.94 195 PHE A N 1
ATOM 1538 C CA . PHE A 1 195 ? -10.185 14.656 51.892 1.00 70.94 195 PHE A CA 1
ATOM 1539 C C . PHE A 1 195 ? -9.999 13.138 51.836 1.00 70.94 195 PHE A C 1
ATOM 1541 O O . PHE A 1 195 ? -8.883 12.645 51.660 1.00 70.94 195 PHE A O 1
ATOM 1548 N N . ILE A 1 196 ? -11.126 12.427 51.908 1.00 69.44 196 ILE A N 1
ATOM 1549 C CA . ILE A 1 196 ? -11.270 10.988 51.686 1.00 69.44 196 ILE A CA 1
ATOM 1550 C C . ILE A 1 196 ? -12.220 10.773 50.509 1.00 69.44 196 ILE A C 1
ATOM 1552 O O . ILE A 1 196 ? -13.335 11.283 50.534 1.00 69.44 196 ILE A O 1
ATOM 1556 N N . ALA A 1 197 ? -11.808 10.006 49.501 1.00 73.88 197 ALA A N 1
ATOM 1557 C CA . ALA A 1 197 ? -12.707 9.532 48.449 1.00 73.88 197 ALA A CA 1
ATOM 1558 C C . ALA A 1 197 ? -13.214 8.129 48.793 1.00 73.88 197 ALA A C 1
ATOM 1560 O O . ALA A 1 197 ? -12.452 7.302 49.297 1.00 73.88 197 ALA A O 1
ATOM 1561 N N . ASN A 1 198 ? -14.484 7.849 48.503 1.00 73.69 198 ASN A N 1
ATOM 1562 C CA . ASN A 1 198 ? -15.036 6.498 48.640 1.00 73.69 198 ASN A CA 1
ATOM 1563 C C . ASN A 1 198 ? -15.163 5.766 47.298 1.00 73.69 198 ASN A C 1
ATOM 1565 O O . ASN A 1 198 ? -15.447 4.573 47.285 1.00 73.69 198 ASN A O 1
ATOM 1569 N N . LYS A 1 199 ? -14.933 6.445 46.171 1.00 78.38 199 LYS A N 1
ATOM 1570 C CA . LYS A 1 199 ? -14.899 5.835 44.843 1.00 78.38 199 LYS A CA 1
ATOM 1571 C C . LYS A 1 199 ? -13.746 6.415 44.023 1.00 78.38 199 LYS A C 1
ATOM 1573 O O . LYS A 1 199 ? -13.434 7.599 44.115 1.00 78.38 199 LYS A O 1
ATOM 1578 N N . PHE A 1 200 ? -13.121 5.569 43.214 1.00 80.94 200 PHE A N 1
ATOM 1579 C CA . PHE A 1 200 ? -11.938 5.876 42.421 1.00 80.94 200 PHE A CA 1
ATOM 1580 C C . PHE A 1 200 ? -12.125 5.337 41.010 1.00 80.94 200 PHE A C 1
ATOM 1582 O O . PHE A 1 200 ? -12.539 4.189 40.831 1.00 80.94 200 PHE A O 1
ATOM 1589 N N . LEU A 1 201 ? -11.783 6.145 40.014 1.00 83.25 201 LEU A N 1
ATOM 1590 C CA . LEU A 1 201 ? -11.614 5.677 38.647 1.00 83.25 201 LEU A CA 1
ATOM 1591 C C . LEU A 1 201 ? -10.128 5.518 38.375 1.00 83.25 201 LEU A C 1
ATOM 1593 O O . LEU A 1 201 ? -9.338 6.434 38.605 1.00 83.25 201 LEU A O 1
ATOM 1597 N N . VAL A 1 202 ? -9.772 4.347 37.871 1.00 83.62 202 VAL A N 1
ATOM 1598 C CA . VAL A 1 202 ? -8.408 3.944 37.559 1.00 83.62 202 VAL A CA 1
ATOM 1599 C C . VAL A 1 202 ? -8.367 3.720 36.050 1.00 83.62 202 VAL A C 1
ATOM 1601 O O . VAL A 1 202 ? -9.152 2.939 35.503 1.00 83.62 202 VAL A O 1
ATOM 1604 N N . GLY A 1 203 ? -7.534 4.491 35.358 1.00 86.94 203 GLY A N 1
ATOM 1605 C CA . GLY A 1 203 ? -7.415 4.470 33.905 1.00 86.94 203 GLY A CA 1
ATOM 1606 C C . GLY A 1 203 ? -6.208 5.253 33.387 1.00 86.94 203 GLY A C 1
ATOM 1607 O O . GLY A 1 203 ? -5.177 5.347 34.047 1.00 86.94 203 GLY A O 1
ATOM 1608 N N . GLY A 1 204 ? -6.363 5.826 32.196 1.00 87.06 204 GLY A N 1
ATOM 1609 C CA . GLY A 1 204 ? -5.392 6.734 31.586 1.00 87.06 204 GLY A CA 1
ATOM 1610 C C . GLY A 1 204 ? -6.030 8.074 31.233 1.00 87.06 204 GLY A C 1
ATOM 1611 O O . GLY A 1 204 ? -7.249 8.160 31.057 1.00 87.06 204 GLY A O 1
ATOM 1612 N N . GLN A 1 205 ? -5.213 9.121 31.120 1.00 87.81 205 GLN A N 1
ATOM 1613 C CA . GLN A 1 205 ? -5.661 10.461 30.729 1.00 87.81 205 GLN A CA 1
ATOM 1614 C C . GLN A 1 205 ? -4.880 10.960 29.520 1.00 87.81 205 GLN A C 1
ATOM 1616 O O . GLN A 1 205 ? -3.655 10.839 29.476 1.00 87.81 205 GLN A O 1
ATOM 1621 N N . LEU A 1 206 ? -5.599 11.564 28.575 1.00 90.19 206 LEU A N 1
ATOM 1622 C CA . LEU A 1 206 ? -5.017 12.287 27.451 1.00 90.19 206 LEU A CA 1
ATOM 1623 C C . LEU A 1 206 ? -5.389 13.764 27.530 1.00 90.19 206 LEU A C 1
ATOM 1625 O O . LEU A 1 206 ? -6.561 14.113 27.652 1.00 90.19 206 LEU A O 1
ATOM 1629 N N . PHE A 1 207 ? -4.391 14.626 27.399 1.00 87.62 207 PHE A N 1
ATOM 1630 C CA . PHE A 1 207 ? -4.522 16.070 27.306 1.00 87.62 207 PHE A CA 1
ATOM 1631 C C . PHE A 1 207 ? -4.277 16.500 25.864 1.00 87.62 207 PHE A C 1
ATOM 1633 O O . PHE A 1 207 ? -3.191 16.301 25.324 1.00 87.62 207 PHE A O 1
ATOM 1640 N N . ILE A 1 208 ? -5.280 17.104 25.237 1.00 88.62 208 ILE A N 1
ATOM 1641 C CA . ILE A 1 208 ? -5.185 17.648 23.884 1.00 88.62 208 ILE A CA 1
ATOM 1642 C C . ILE A 1 208 ? -4.995 19.155 24.005 1.00 88.62 208 ILE A C 1
ATOM 1644 O O . ILE A 1 208 ? -5.889 19.884 24.445 1.00 88.62 208 ILE A O 1
ATOM 1648 N N . LYS A 1 209 ? -3.799 19.611 23.638 1.00 85.31 209 LYS A N 1
ATOM 1649 C CA . LYS A 1 209 ? -3.380 21.002 23.785 1.00 85.31 209 LYS A CA 1
ATOM 1650 C C . LYS A 1 209 ? -3.919 21.860 22.649 1.00 85.31 209 LYS A C 1
ATOM 1652 O O . LYS A 1 209 ? -3.884 21.451 21.490 1.00 85.31 209 LYS A O 1
ATOM 1657 N N . ASN A 1 210 ? -4.356 23.078 22.975 1.00 79.00 210 ASN A N 1
ATOM 1658 C CA . ASN A 1 210 ? -4.839 24.071 22.002 1.00 79.00 210 ASN A CA 1
ATOM 1659 C C . ASN A 1 210 ? -5.975 23.562 21.083 1.00 79.00 210 ASN A C 1
ATOM 1661 O O . ASN A 1 210 ? -6.076 23.974 19.922 1.00 79.00 210 ASN A O 1
ATOM 1665 N N . PHE A 1 211 ? -6.855 22.690 21.586 1.00 83.00 211 PHE A N 1
ATOM 1666 C CA . PHE A 1 211 ? -7.935 22.088 20.791 1.00 83.00 211 PHE A CA 1
ATOM 1667 C C . PHE A 1 211 ? -8.840 23.145 20.131 1.00 83.00 211 PHE A C 1
ATOM 1669 O O . PHE A 1 211 ? -9.269 22.997 18.986 1.00 83.00 211 PHE A O 1
ATOM 1676 N N . ASN A 1 212 ? -9.072 24.271 20.811 1.00 77.25 212 ASN A N 1
ATOM 1677 C CA . ASN A 1 212 ? -9.898 25.365 20.293 1.00 77.25 212 ASN A CA 1
ATOM 1678 C C . ASN A 1 212 ? -9.297 26.060 19.056 1.00 77.25 212 ASN A C 1
ATOM 1680 O O . ASN A 1 212 ? -10.059 26.553 18.228 1.00 77.25 212 ASN A O 1
ATOM 1684 N N . LEU A 1 213 ? -7.969 26.038 18.886 1.00 79.81 213 LEU A N 1
ATOM 1685 C CA . LEU A 1 213 ? -7.257 26.643 17.747 1.00 79.81 213 LEU A CA 1
ATOM 1686 C C . LEU A 1 213 ? -7.138 25.702 16.533 1.00 79.81 213 LEU A C 1
ATOM 1688 O O . LEU A 1 213 ? -6.633 26.098 15.487 1.00 79.81 213 LEU A O 1
ATOM 1692 N N . THR A 1 214 ? -7.586 24.454 16.677 1.00 82.00 214 THR A N 1
ATOM 1693 C CA . THR A 1 214 ? -7.489 23.401 15.659 1.00 82.00 214 THR A CA 1
ATOM 1694 C C . THR A 1 214 ? -8.607 23.549 14.612 1.00 82.00 214 THR A C 1
ATOM 1696 O O . THR A 1 214 ? -9.743 23.898 14.962 1.00 82.00 214 THR A O 1
ATOM 1699 N N . THR A 1 215 ? -8.311 23.283 13.334 1.00 84.94 215 THR A N 1
ATOM 1700 C CA . THR A 1 215 ? -9.297 23.361 12.231 1.00 84.94 215 THR A CA 1
ATOM 1701 C C . THR A 1 215 ? -10.383 22.281 12.358 1.00 84.94 215 THR A C 1
ATOM 1703 O O . THR A 1 215 ? -10.206 21.308 13.091 1.00 84.94 215 THR A O 1
ATOM 1706 N N . SER A 1 216 ? -11.521 22.431 11.663 1.00 84.75 216 SER A N 1
ATOM 1707 C CA . SER A 1 216 ? -12.604 21.427 11.720 1.00 84.75 216 SER A CA 1
ATOM 1708 C C . SER A 1 216 ? -12.122 20.048 11.267 1.00 84.75 216 SER A C 1
ATOM 1710 O O . SER A 1 216 ? -12.253 19.089 12.017 1.00 84.75 216 SER A O 1
ATOM 1712 N N . THR A 1 217 ? -11.445 19.973 10.119 1.00 82.56 217 THR A N 1
ATOM 1713 C CA . THR A 1 217 ? -10.905 18.727 9.557 1.00 82.56 217 THR A CA 1
ATOM 1714 C C . THR A 1 217 ? -9.965 18.014 10.530 1.00 82.56 217 THR A C 1
ATOM 1716 O O . THR A 1 217 ? -10.090 16.815 10.764 1.00 82.56 217 THR A O 1
ATOM 1719 N N . GLN A 1 218 ? -9.067 18.755 11.184 1.00 81.69 218 GLN A N 1
ATOM 1720 C CA . GLN A 1 218 ? -8.165 18.195 12.196 1.00 81.69 218 GLN A CA 1
ATOM 1721 C C . GLN A 1 218 ? -8.920 17.648 13.421 1.00 81.69 218 GLN A C 1
ATOM 1723 O O . GLN A 1 218 ? -8.552 16.604 13.964 1.00 81.69 218 GLN A O 1
ATOM 1728 N N . LYS A 1 219 ? -9.993 18.324 13.859 1.00 86.12 219 LYS A N 1
ATOM 1729 C CA . LYS A 1 219 ? -10.858 17.844 14.950 1.00 86.12 219 LYS A CA 1
ATOM 1730 C C . LYS A 1 219 ? -11.598 16.567 14.555 1.00 86.12 219 LYS A C 1
ATOM 1732 O O . LYS A 1 219 ? -11.684 15.654 15.375 1.00 86.12 219 LYS A O 1
ATOM 1737 N N . ASP A 1 220 ? -12.104 16.497 13.329 1.00 85.81 220 ASP A N 1
ATOM 1738 C CA . ASP A 1 220 ? -12.831 15.341 12.803 1.00 85.81 220 ASP A CA 1
ATOM 1739 C C . ASP A 1 220 ? -11.931 14.110 12.671 1.00 85.81 220 ASP A C 1
ATOM 1741 O O . ASP A 1 220 ? -12.271 13.043 13.189 1.00 85.81 220 ASP A O 1
ATOM 1745 N N . ILE A 1 221 ? -10.731 14.285 12.111 1.00 83.75 221 ILE A N 1
ATOM 1746 C CA . ILE A 1 221 ? -9.702 13.241 12.036 1.00 83.75 221 ILE A CA 1
ATOM 1747 C C . ILE A 1 221 ? -9.326 12.746 13.439 1.00 83.75 221 ILE A C 1
ATOM 1749 O O . ILE A 1 221 ? -9.329 11.539 13.688 1.00 83.75 221 ILE A O 1
ATOM 1753 N N . LEU A 1 222 ? -9.058 13.655 14.387 1.00 85.62 222 LEU A N 1
ATOM 1754 C CA . LEU A 1 222 ? -8.733 13.286 15.768 1.00 85.62 222 LEU A CA 1
ATOM 1755 C C . LEU A 1 222 ? -9.858 12.475 16.421 1.00 85.62 222 LEU A C 1
ATOM 1757 O O . LEU A 1 222 ? -9.600 11.436 17.030 1.00 85.62 222 LEU A O 1
ATOM 1761 N N . LYS A 1 223 ? -11.105 12.943 16.307 1.00 88.44 223 LYS A N 1
ATOM 1762 C CA . LYS A 1 223 ? -12.279 12.262 16.866 1.00 88.44 223 LYS A CA 1
ATOM 1763 C C . LYS A 1 223 ? -12.429 10.857 16.291 1.00 88.44 223 LYS A C 1
ATOM 1765 O O . LYS A 1 223 ? -12.580 9.906 17.059 1.00 88.44 223 LYS A O 1
ATOM 1770 N N . PHE A 1 224 ? -12.354 10.726 14.968 1.00 86.94 224 PHE A N 1
ATOM 1771 C CA . PHE A 1 224 ? -12.421 9.440 14.283 1.00 86.94 224 PHE A CA 1
ATOM 1772 C C . PHE A 1 224 ? -11.318 8.486 14.769 1.00 86.94 224 PHE A C 1
ATOM 1774 O O . PHE A 1 224 ? -11.609 7.351 15.158 1.00 86.94 224 PHE A O 1
ATOM 1781 N N . TYR A 1 225 ? -10.072 8.961 14.855 1.00 83.50 225 TYR A N 1
ATOM 1782 C CA . TYR A 1 225 ? -8.955 8.160 15.353 1.00 83.50 225 TYR A CA 1
ATOM 1783 C C . TYR A 1 225 ? -9.130 7.710 16.794 1.00 83.50 225 TYR A C 1
ATOM 1785 O O . TYR A 1 225 ? -8.931 6.534 17.092 1.00 83.50 225 TYR A O 1
ATOM 1793 N N . LEU A 1 226 ? -9.517 8.611 17.697 1.00 87.56 226 LEU A N 1
ATOM 1794 C CA . LEU A 1 226 ? -9.717 8.255 19.099 1.00 87.56 226 LEU A CA 1
ATOM 1795 C C . LEU A 1 226 ? -10.809 7.192 19.245 1.00 87.56 226 LEU A C 1
ATOM 1797 O O . LEU A 1 226 ? -10.616 6.240 19.999 1.00 87.56 226 LEU A O 1
ATOM 1801 N N . VAL A 1 227 ? -11.913 7.302 18.494 1.00 87.81 227 VAL A N 1
ATOM 1802 C CA . VAL A 1 227 ? -12.969 6.276 18.457 1.00 87.81 227 VAL A CA 1
ATOM 1803 C C . VAL A 1 227 ? -12.411 4.942 17.981 1.00 87.81 227 VAL A C 1
ATOM 1805 O O . VAL A 1 227 ? -12.628 3.915 18.630 1.00 87.81 227 VAL A O 1
ATOM 1808 N N . TRP A 1 228 ? -11.687 4.951 16.864 1.00 82.44 228 TRP A N 1
ATOM 1809 C CA . TRP A 1 228 ? -11.164 3.735 16.262 1.00 82.44 228 TRP A CA 1
ATOM 1810 C C . TRP A 1 228 ? -10.140 3.045 17.172 1.00 82.44 228 TRP A C 1
ATOM 1812 O O . TRP A 1 228 ? -10.254 1.842 17.428 1.00 82.44 228 TRP A O 1
ATOM 1822 N N . ILE A 1 229 ? -9.188 3.800 17.727 1.00 84.75 229 ILE A N 1
ATOM 1823 C CA . ILE A 1 229 ? -8.134 3.275 18.601 1.00 84.75 229 ILE A CA 1
ATOM 1824 C C . ILE A 1 229 ? -8.726 2.740 19.902 1.00 84.75 229 ILE A C 1
ATOM 1826 O O . ILE A 1 229 ? -8.431 1.608 20.286 1.00 84.75 229 ILE A O 1
ATOM 1830 N N . TYR A 1 230 ? -9.608 3.508 20.545 1.00 86.62 230 TYR A N 1
ATOM 1831 C CA . TYR A 1 230 ? -10.286 3.097 21.772 1.00 86.62 230 TYR A CA 1
ATOM 1832 C C . TYR A 1 230 ? -11.067 1.789 21.589 1.00 86.62 230 TYR A C 1
ATOM 1834 O O . TYR A 1 230 ? -10.900 0.848 22.367 1.00 86.62 230 TYR A O 1
ATOM 1842 N N . LYS A 1 231 ? -11.901 1.694 20.543 1.00 82.12 231 LYS A N 1
ATOM 1843 C CA . LYS A 1 231 ? -12.714 0.492 20.291 1.00 82.12 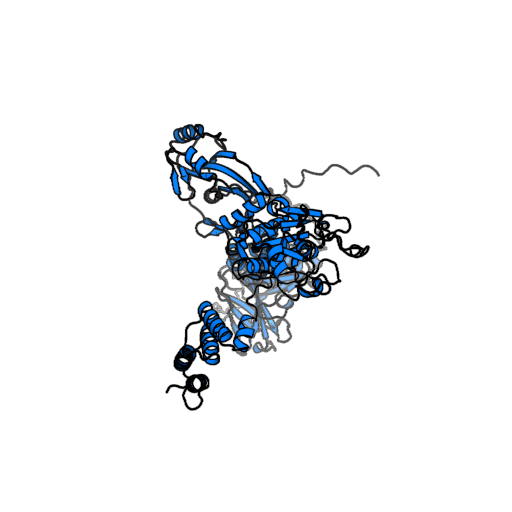231 LYS A CA 1
ATOM 1844 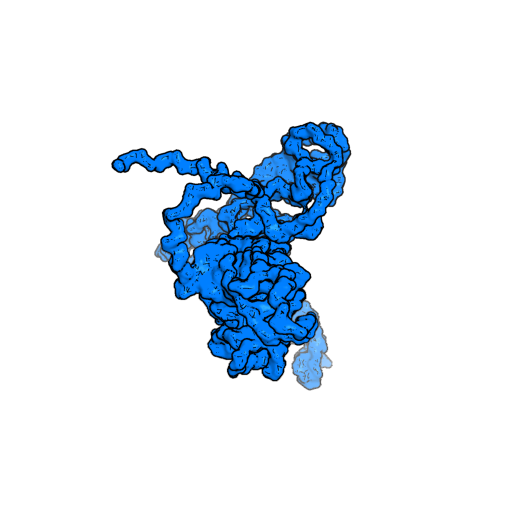C C . LYS A 1 231 ? -11.849 -0.708 19.891 1.00 82.12 231 LYS A C 1
ATOM 1846 O O . LYS A 1 231 ? -12.209 -1.838 20.217 1.00 82.12 231 LYS A O 1
ATOM 1851 N N . SER A 1 232 ? -10.721 -0.486 19.214 1.00 79.00 232 SER A N 1
ATOM 1852 C CA . SER A 1 232 ? -9.779 -1.556 18.854 1.00 79.00 232 SER A CA 1
ATOM 1853 C C . SER A 1 232 ? -9.063 -2.107 20.089 1.00 79.00 232 SER A C 1
ATOM 1855 O O . SER A 1 232 ? -9.105 -3.317 20.317 1.00 79.00 232 SER A O 1
ATOM 1857 N N . ALA A 1 233 ? -8.512 -1.220 20.928 1.00 81.44 233 ALA A N 1
ATOM 1858 C CA . ALA A 1 233 ? -7.827 -1.585 22.167 1.00 81.44 233 ALA A CA 1
ATOM 1859 C C . ALA A 1 233 ? -8.762 -2.296 23.158 1.00 81.44 233 ALA A C 1
ATOM 1861 O O . ALA A 1 233 ? -8.434 -3.380 23.634 1.00 81.44 233 ALA A O 1
ATOM 1862 N N . LYS A 1 234 ? -9.961 -1.746 23.406 1.00 80.19 234 LYS A N 1
ATOM 1863 C CA . LYS A 1 234 ? -10.937 -2.312 24.358 1.00 80.19 234 LYS A CA 1
ATOM 1864 C C . LYS A 1 234 ? -11.406 -3.724 23.987 1.00 80.19 234 LYS A C 1
ATOM 1866 O O . LYS A 1 234 ? -11.736 -4.507 24.869 1.00 80.19 234 LYS A O 1
ATOM 1871 N N . ASN A 1 235 ? -11.446 -4.051 22.696 1.00 74.62 235 ASN A N 1
ATOM 1872 C CA . ASN A 1 235 ? -11.909 -5.353 22.215 1.00 74.62 235 ASN A CA 1
ATOM 1873 C C . ASN A 1 235 ? -10.777 -6.390 22.069 1.00 74.62 235 ASN A C 1
ATOM 1875 O O . ASN A 1 235 ? -11.030 -7.458 21.516 1.00 74.62 235 ASN A O 1
ATOM 1879 N N . ASN A 1 236 ? -9.544 -6.085 22.507 1.00 67.25 236 ASN A N 1
ATOM 1880 C CA . ASN A 1 236 ? -8.345 -6.909 22.271 1.00 67.25 236 ASN A CA 1
ATOM 1881 C C . ASN A 1 236 ? -8.178 -7.340 20.809 1.00 67.25 236 ASN A C 1
ATOM 1883 O O . ASN A 1 236 ? -7.656 -8.412 20.506 1.00 67.25 236 ASN A O 1
ATOM 1887 N N . ASN A 1 237 ? -8.634 -6.494 19.891 1.00 61.09 237 ASN A N 1
ATOM 1888 C CA . ASN A 1 237 ? -8.463 -6.742 18.477 1.00 61.09 237 ASN A CA 1
ATOM 1889 C C . ASN A 1 237 ? -7.047 -6.338 18.076 1.00 61.09 237 ASN A C 1
ATOM 1891 O O . ASN A 1 237 ? -6.544 -5.313 18.539 1.00 61.09 237 ASN A O 1
ATOM 1895 N N . GLU A 1 238 ? -6.432 -7.104 17.173 1.00 58.59 238 GLU A N 1
ATOM 1896 C CA . GLU A 1 238 ? -5.261 -6.615 16.452 1.00 58.59 238 GLU A CA 1
ATOM 1897 C C . GLU A 1 238 ? -5.617 -5.271 15.818 1.00 58.59 238 GLU A C 1
ATOM 1899 O O . GLU A 1 238 ? -6.654 -5.138 15.156 1.00 58.59 238 GLU A O 1
ATOM 1904 N N . PHE A 1 239 ? -4.771 -4.270 16.063 1.00 62.41 239 PHE A N 1
ATOM 1905 C CA . PHE A 1 239 ? -4.773 -3.068 15.252 1.00 62.41 239 PHE A CA 1
ATOM 1906 C C . PHE A 1 239 ? -4.427 -3.531 13.844 1.00 62.41 239 PHE A C 1
ATOM 1908 O O . PHE A 1 239 ? -3.335 -4.065 13.654 1.00 62.41 239 PHE A O 1
ATOM 1915 N N . PRO A 1 240 ? -5.344 -3.406 12.875 1.00 48.38 240 PRO A N 1
ATOM 1916 C CA . PRO A 1 240 ? -5.170 -4.105 11.613 1.00 48.38 240 PRO A CA 1
ATOM 1917 C C . PRO A 1 240 ? -3.969 -3.590 10.800 1.00 48.38 240 PRO A C 1
ATOM 1919 O O . PRO A 1 240 ? -3.611 -4.219 9.810 1.00 48.38 240 PRO A O 1
ATOM 1922 N N . PHE A 1 241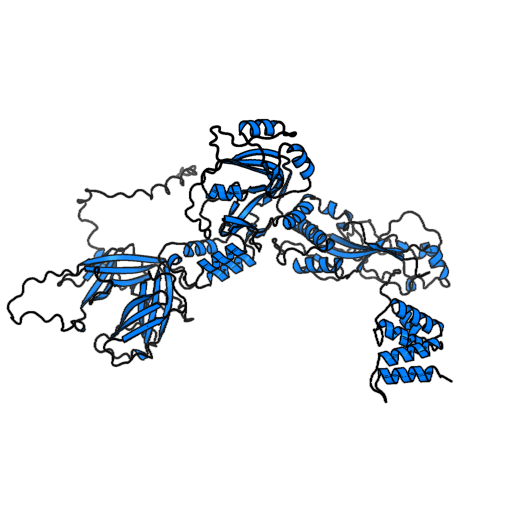 ? -3.324 -2.487 11.213 1.00 53.91 241 PHE A N 1
ATOM 1923 C CA . PHE A 1 241 ? -2.255 -1.841 10.460 1.00 53.91 241 PHE A CA 1
ATOM 1924 C C . PHE A 1 241 ? -1.226 -1.164 11.383 1.00 53.91 241 PHE A C 1
ATOM 1926 O O . PHE A 1 241 ? -1.593 -0.351 12.230 1.00 53.91 241 PHE A O 1
ATOM 1933 N N . ASP A 1 242 ? 0.065 -1.451 11.184 1.00 49.78 242 ASP A N 1
ATOM 1934 C CA . ASP A 1 242 ? 1.172 -0.679 11.782 1.00 49.78 242 ASP A CA 1
ATOM 1935 C C . ASP A 1 242 ? 1.300 0.729 11.159 1.00 49.78 242 ASP A C 1
ATOM 1937 O O . ASP A 1 242 ? 1.879 1.625 11.777 1.00 49.78 242 ASP A O 1
ATOM 1941 N N . ASN A 1 243 ? 0.716 0.932 9.968 1.00 56.59 243 ASN A N 1
ATOM 1942 C CA . ASN A 1 243 ? 0.755 2.173 9.194 1.00 56.59 243 ASN A CA 1
ATOM 1943 C C . ASN A 1 243 ? -0.658 2.706 8.972 1.00 56.59 243 ASN A C 1
ATOM 1945 O O . ASN A 1 243 ? -1.540 1.994 8.491 1.00 56.59 243 ASN A O 1
ATOM 1949 N N . SER A 1 244 ? -0.875 3.962 9.344 1.00 62.22 244 SER A N 1
ATOM 1950 C CA . SER A 1 244 ? -2.187 4.588 9.271 1.00 62.22 244 SER A CA 1
ATOM 1951 C C . SER A 1 244 ? -2.432 5.247 7.924 1.00 62.22 244 SER A C 1
ATOM 1953 O O . SER A 1 244 ? -1.512 5.865 7.390 1.00 62.22 244 SER A O 1
ATOM 1955 N N . PRO A 1 245 ? -3.665 5.214 7.401 1.00 64.38 245 PRO A N 1
ATOM 1956 C CA . PRO A 1 245 ? -3.969 5.860 6.144 1.00 64.38 245 PRO A CA 1
ATOM 1957 C C . PRO A 1 245 ? -4.214 7.376 6.278 1.00 64.38 245 PRO A C 1
ATOM 1959 O O . PRO A 1 245 ? -4.569 7.966 5.282 1.00 64.38 245 PRO A O 1
ATOM 1962 N N . PHE A 1 246 ? -4.027 8.052 7.422 1.00 69.50 246 PHE A N 1
ATOM 1963 C CA . PHE A 1 246 ? -4.080 9.533 7.489 1.00 69.50 246 PHE A CA 1
ATOM 1964 C C . PHE A 1 246 ? -2.804 10.118 8.095 1.00 69.50 246 PHE A C 1
ATOM 1966 O O . PHE A 1 246 ? -2.208 9.496 8.978 1.00 69.50 246 PHE A O 1
ATOM 1973 N N . ASP A 1 247 ? -2.436 11.330 7.669 1.00 63.28 247 ASP A N 1
ATOM 1974 C CA . ASP A 1 247 ? -1.261 12.040 8.187 1.00 63.28 247 ASP A CA 1
ATOM 1975 C C . ASP A 1 247 ? -1.436 12.513 9.633 1.00 63.28 247 ASP A C 1
ATOM 1977 O O . ASP A 1 247 ? -2.529 12.880 10.076 1.00 63.28 247 ASP A O 1
ATOM 1981 N N . LEU A 1 248 ? -0.319 12.551 10.347 1.00 57.72 248 LEU A N 1
ATOM 1982 C CA . LEU A 1 248 ? -0.236 12.852 11.771 1.00 57.72 248 LEU A CA 1
ATOM 1983 C C . LEU A 1 248 ? 0.191 14.282 12.054 1.00 57.72 248 LEU A C 1
ATOM 1985 O O . LEU A 1 248 ? -0.115 14.782 13.135 1.00 57.72 248 LEU A O 1
ATOM 1989 N N . ASP A 1 249 ? 0.773 14.962 11.066 1.00 59.47 249 ASP A N 1
ATOM 1990 C CA . ASP A 1 249 ? 1.092 16.392 11.141 1.00 59.47 249 ASP A CA 1
ATOM 1991 C C . ASP A 1 249 ? -0.166 17.264 11.332 1.00 59.47 249 ASP A C 1
ATOM 1993 O O . ASP A 1 249 ? -0.088 18.429 11.730 1.00 59.47 249 ASP A O 1
ATOM 1997 N N . PHE A 1 250 ? -1.353 16.689 11.110 1.00 61.91 250 PHE A N 1
ATOM 1998 C CA . PHE A 1 250 ? -2.642 17.333 11.344 1.00 61.91 250 PHE A CA 1
ATOM 1999 C C . PHE A 1 250 ? -3.193 17.144 12.760 1.00 61.91 250 PHE A C 1
ATOM 2001 O O . PHE A 1 250 ? -4.125 17.862 13.130 1.00 61.91 250 PHE A O 1
ATOM 2008 N N . LEU A 1 251 ? -2.669 16.216 13.567 1.00 71.38 251 LEU A N 1
ATOM 2009 C CA . LEU A 1 251 ? -3.208 15.996 14.907 1.00 71.38 251 LEU A CA 1
ATOM 2010 C C . LEU A 1 251 ? -2.753 17.108 15.866 1.00 71.38 251 LEU A C 1
ATOM 2012 O O . LEU A 1 251 ? -1.577 17.476 15.886 1.00 71.38 251 LEU A O 1
ATOM 2016 N N . PRO A 1 252 ? -3.657 17.645 16.705 1.00 78.19 252 PRO A N 1
ATOM 2017 C CA . PRO A 1 252 ? -3.245 18.543 17.773 1.00 78.19 252 PRO A CA 1
ATOM 2018 C C . PRO A 1 252 ? -2.313 17.812 18.741 1.00 78.19 252 PRO A C 1
ATOM 2020 O O . PRO A 1 252 ? -2.381 16.595 18.892 1.00 78.19 252 PRO A O 1
ATOM 2023 N N . ARG A 1 253 ? -1.455 18.561 19.437 1.00 84.19 253 ARG A N 1
ATOM 2024 C CA . ARG A 1 253 ? -0.496 17.995 20.393 1.00 84.19 253 ARG A CA 1
ATOM 2025 C C . ARG A 1 253 ? -1.232 17.249 21.511 1.00 84.19 253 ARG A C 1
ATOM 2027 O O . ARG A 1 253 ? -1.997 17.860 22.258 1.00 84.19 253 ARG A O 1
ATOM 2034 N N . ILE A 1 254 ? -0.963 15.949 21.627 1.00 87.25 254 ILE A N 1
ATOM 2035 C CA . ILE A 1 254 ? -1.530 15.061 22.648 1.00 87.25 254 ILE A CA 1
ATOM 2036 C C . ILE A 1 254 ? -0.450 14.720 23.674 1.00 87.25 254 ILE A C 1
ATOM 2038 O O . ILE A 1 254 ? 0.667 14.349 23.311 1.00 87.25 254 ILE A O 1
ATOM 2042 N N . GLU A 1 255 ? -0.787 14.826 24.952 1.00 88.06 255 GLU A N 1
ATOM 2043 C CA . GLU A 1 255 ? 0.094 14.510 26.073 1.00 88.06 255 GLU A CA 1
ATOM 2044 C C . GLU A 1 255 ? -0.604 13.592 27.070 1.00 88.06 255 GLU A C 1
ATOM 2046 O O . GLU A 1 255 ? -1.816 13.667 27.260 1.00 88.06 255 GLU A O 1
ATOM 2051 N N . THR A 1 256 ? 0.161 12.727 27.715 1.00 86.00 256 THR A N 1
ATOM 2052 C CA . THR A 1 256 ? -0.294 11.892 28.831 1.00 86.00 256 THR A CA 1
ATOM 2053 C C . THR A 1 256 ? -0.165 12.636 30.166 1.00 86.00 256 THR A C 1
ATOM 2055 O O . THR A 1 256 ? 0.448 13.703 30.245 1.00 86.00 256 THR A O 1
ATOM 2058 N N . SER A 1 257 ? -0.733 12.076 31.237 1.00 76.88 257 SER A N 1
ATOM 2059 C CA . SER A 1 257 ? -0.659 12.619 32.607 1.00 76.88 257 SER A CA 1
ATOM 2060 C C . SER A 1 257 ? 0.766 12.789 33.148 1.00 76.88 257 SER A C 1
ATOM 2062 O O . SER A 1 257 ? 1.013 13.703 33.931 1.00 76.88 257 SER A O 1
ATOM 2064 N N . ASP A 1 258 ? 1.712 11.956 32.717 1.00 72.69 258 ASP A N 1
ATOM 2065 C CA . ASP A 1 258 ? 3.137 12.018 33.071 1.00 72.69 258 ASP A CA 1
ATOM 2066 C C . ASP A 1 258 ? 3.958 12.952 32.155 1.00 72.69 258 ASP A C 1
ATOM 2068 O O . ASP A 1 258 ? 5.175 13.070 32.310 1.00 72.69 258 ASP A O 1
ATOM 2072 N N . GLY A 1 259 ? 3.305 13.653 31.220 1.00 75.38 259 GLY A N 1
ATOM 2073 C CA . GLY A 1 259 ? 3.931 14.644 30.341 1.00 75.38 259 GLY A CA 1
ATOM 2074 C C . GLY A 1 259 ? 4.601 14.065 29.092 1.00 75.38 259 GLY A C 1
ATOM 2075 O O . GLY A 1 259 ? 5.306 14.792 28.386 1.00 75.38 259 GLY A O 1
ATOM 2076 N N . VAL A 1 260 ? 4.390 12.781 28.780 1.00 83.19 260 VAL A N 1
ATOM 2077 C CA . VAL A 1 260 ? 4.879 12.181 27.533 1.00 83.19 260 VAL A CA 1
ATOM 2078 C C . VAL A 1 260 ? 4.052 12.704 26.361 1.00 83.19 260 VAL A C 1
ATOM 2080 O O . VAL A 1 260 ? 2.832 12.568 26.309 1.00 83.19 260 VAL A O 1
ATOM 2083 N N . THR A 1 261 ? 4.728 13.302 25.380 1.00 85.38 261 THR A N 1
ATOM 2084 C CA . THR A 1 261 ? 4.082 13.753 24.144 1.00 85.38 261 THR A CA 1
ATOM 2085 C C . THR A 1 261 ? 3.875 12.574 23.189 1.00 85.38 261 THR A C 1
ATOM 2087 O O . THR A 1 261 ? 4.829 11.902 22.783 1.00 85.38 261 THR A O 1
ATOM 2090 N N . LEU A 1 262 ? 2.622 12.342 22.799 1.00 83.56 262 LEU A N 1
ATOM 2091 C CA . LEU A 1 262 ? 2.213 11.327 21.828 1.00 83.56 262 LEU A CA 1
ATOM 2092 C C . LEU A 1 262 ? 2.203 11.939 20.421 1.00 83.56 262 LEU A C 1
ATOM 2094 O O . LEU A 1 262 ? 1.161 12.127 19.804 1.00 83.56 262 LEU A O 1
ATOM 2098 N N . ASP A 1 263 ? 3.399 12.265 19.938 1.00 75.00 263 ASP A N 1
ATOM 2099 C CA . ASP A 1 263 ? 3.660 12.919 18.645 1.00 75.00 263 ASP A CA 1
ATOM 2100 C C . ASP A 1 263 ? 3.416 12.033 17.405 1.00 75.00 263 ASP A C 1
ATOM 2102 O O . ASP A 1 263 ? 3.519 12.507 16.281 1.00 75.00 263 ASP A O 1
ATOM 2106 N N . THR A 1 264 ? 3.110 10.746 17.585 1.00 73.69 264 THR A N 1
ATOM 2107 C CA . THR A 1 264 ? 2.887 9.790 16.491 1.00 73.69 264 THR A CA 1
ATOM 2108 C C . THR A 1 264 ? 1.720 8.862 16.814 1.00 73.69 264 THR A C 1
ATOM 2110 O O . THR A 1 264 ? 1.532 8.465 17.969 1.00 73.69 264 THR A O 1
ATOM 2113 N N . LEU A 1 265 ? 0.972 8.420 15.792 1.00 73.19 265 LEU A N 1
ATOM 2114 C CA . LEU A 1 265 ? -0.114 7.451 15.982 1.00 73.19 265 LEU A CA 1
ATOM 2115 C C . LEU A 1 265 ? 0.388 6.167 16.610 1.00 73.19 265 LEU A C 1
ATOM 2117 O O . LEU A 1 265 ? -0.288 5.597 17.450 1.00 73.19 265 LEU A O 1
ATOM 2121 N N . LYS A 1 266 ? 1.586 5.720 16.225 1.00 76.56 266 LYS A N 1
ATOM 2122 C CA . LYS A 1 266 ? 2.189 4.518 16.792 1.00 76.56 266 LYS A CA 1
ATOM 2123 C C . LYS A 1 266 ? 2.353 4.653 18.303 1.00 76.56 266 LYS A C 1
ATOM 2125 O O . LYS A 1 266 ? 2.031 3.713 19.022 1.00 76.56 266 LYS A O 1
ATOM 2130 N N . LYS A 1 267 ? 2.790 5.817 18.802 1.00 83.69 267 LYS A N 1
ATOM 2131 C CA . LYS A 1 267 ? 2.841 6.086 20.247 1.00 83.69 267 LYS A CA 1
ATOM 2132 C C . LYS A 1 267 ? 1.442 6.116 20.864 1.00 83.69 267 LYS A C 1
ATOM 2134 O O . LYS A 1 267 ? 1.252 5.474 21.889 1.00 83.69 267 LYS A O 1
ATOM 2139 N N . LEU A 1 268 ? 0.465 6.772 20.232 1.00 84.81 268 LEU A N 1
ATOM 2140 C CA . LEU A 1 268 ? -0.919 6.830 20.729 1.00 84.81 268 LEU A CA 1
ATOM 2141 C C . LEU A 1 268 ? -1.598 5.447 20.784 1.00 84.81 268 LEU A C 1
ATOM 2143 O O . LEU A 1 268 ? -2.203 5.089 21.792 1.00 84.81 268 LEU A O 1
ATOM 2147 N N . VAL A 1 269 ? -1.461 4.651 19.724 1.00 81.62 269 VAL A N 1
ATOM 2148 C CA . VAL A 1 269 ? -1.944 3.267 19.616 1.00 81.62 269 VAL A CA 1
ATOM 2149 C C . VAL A 1 269 ? -1.269 2.391 20.660 1.00 81.62 269 VAL A C 1
ATOM 2151 O O . VAL A 1 269 ? -1.955 1.673 21.384 1.00 81.62 269 VAL A O 1
ATOM 2154 N N . ASN A 1 270 ? 0.060 2.473 20.781 1.00 83.19 270 ASN A N 1
ATOM 2155 C CA . ASN A 1 270 ? 0.803 1.719 21.787 1.00 83.19 270 ASN A CA 1
ATOM 2156 C C . ASN A 1 270 ? 0.371 2.097 23.207 1.00 83.19 270 ASN A C 1
ATOM 2158 O O . ASN A 1 270 ? 0.194 1.200 24.023 1.00 83.19 270 ASN A O 1
ATOM 2162 N N . TRP A 1 271 ? 0.162 3.386 23.485 1.00 88.12 271 TRP A N 1
ATOM 2163 C CA . TRP A 1 271 ? -0.308 3.863 24.783 1.00 88.12 271 TRP A CA 1
ATOM 2164 C C . TRP A 1 271 ? -1.711 3.334 25.106 1.00 88.12 271 TRP A C 1
ATOM 2166 O O . TRP A 1 271 ? -1.920 2.755 26.169 1.00 88.12 271 TRP A O 1
ATOM 2176 N N . MET A 1 272 ? -2.661 3.430 24.167 1.00 87.50 272 MET A N 1
ATOM 2177 C CA . MET A 1 272 ? -4.019 2.906 24.379 1.00 87.50 272 MET A CA 1
ATOM 2178 C C . MET A 1 272 ? -4.018 1.379 24.533 1.00 87.50 272 MET A C 1
ATOM 2180 O O . MET A 1 272 ? -4.794 0.826 25.312 1.00 87.50 272 MET A O 1
ATOM 2184 N N . ARG A 1 273 ? -3.134 0.687 23.804 1.00 84.06 273 ARG A N 1
ATOM 2185 C CA . ARG A 1 273 ? -2.932 -0.756 23.944 1.00 84.06 273 ARG A CA 1
ATOM 2186 C C . ARG A 1 273 ? -2.413 -1.095 25.338 1.00 84.06 273 ARG A C 1
ATOM 2188 O O . ARG A 1 273 ? -3.002 -1.945 25.993 1.00 84.06 273 ARG A O 1
ATOM 2195 N N . GLN A 1 274 ? -1.378 -0.402 25.809 1.00 84.00 274 GLN A N 1
ATOM 2196 C CA . GLN A 1 274 ? -0.820 -0.594 27.152 1.00 84.00 274 GLN A CA 1
ATOM 2197 C C . GLN A 1 274 ? -1.866 -0.362 28.246 1.00 84.00 274 GLN A C 1
ATOM 2199 O O . GLN A 1 274 ? -1.937 -1.145 29.191 1.00 84.00 274 GLN A O 1
ATOM 2204 N N . LEU A 1 275 ? -2.722 0.650 28.078 1.00 86.00 275 LEU A N 1
ATOM 2205 C CA . LEU A 1 275 ? -3.785 0.968 29.028 1.00 86.00 275 LEU A CA 1
ATOM 2206 C C . LEU A 1 275 ? -4.792 -0.182 29.211 1.00 86.00 275 LEU A C 1
ATOM 2208 O O . LEU A 1 275 ? -5.182 -0.483 30.336 1.00 86.00 275 LEU A O 1
ATOM 2212 N N . TYR A 1 276 ? -5.219 -0.828 28.120 1.00 81.75 276 TYR A N 1
ATOM 2213 C CA . TYR A 1 276 ? -6.234 -1.891 28.170 1.00 81.75 276 TYR A CA 1
ATOM 2214 C C . TYR A 1 276 ? -5.657 -3.320 28.220 1.00 81.75 276 TYR A C 1
ATOM 2216 O O . TYR A 1 276 ? -6.399 -4.240 28.561 1.00 81.75 276 TYR A O 1
ATOM 2224 N N . GLN A 1 277 ? -4.371 -3.524 27.899 1.00 74.31 277 GLN A N 1
ATOM 2225 C CA . GLN A 1 277 ? -3.742 -4.856 27.806 1.00 74.31 277 GLN A CA 1
ATOM 2226 C C . GLN A 1 277 ? -2.627 -5.109 28.834 1.00 74.31 277 GLN A C 1
ATOM 2228 O O . GLN A 1 277 ? -2.535 -6.226 29.339 1.00 74.31 277 GLN A O 1
ATOM 2233 N N . ASP A 1 278 ? -1.815 -4.101 29.180 1.00 61.34 278 ASP A N 1
ATOM 2234 C CA . ASP A 1 278 ? -0.589 -4.276 29.984 1.00 61.34 278 ASP A CA 1
ATOM 2235 C C . ASP A 1 278 ? -0.727 -3.774 31.440 1.00 61.34 278 ASP A C 1
ATOM 2237 O O . ASP A 1 278 ? 0.253 -3.743 32.183 1.00 61.34 278 ASP A O 1
ATOM 2241 N N . ASN A 1 279 ? -1.945 -3.418 31.876 1.00 59.88 279 ASN A N 1
ATOM 2242 C CA . ASN A 1 279 ? -2.294 -3.006 33.248 1.00 59.88 279 ASN A CA 1
ATOM 2243 C C . ASN A 1 279 ? -1.460 -1.839 33.821 1.00 59.88 279 ASN A C 1
ATOM 2245 O O . ASN A 1 279 ? -1.297 -1.740 35.039 1.00 59.88 279 ASN A O 1
ATOM 2249 N N . VAL A 1 280 ? -0.958 -0.927 32.982 1.00 55.09 280 VAL A N 1
ATOM 2250 C CA . VAL A 1 280 ? -0.407 0.351 33.461 1.00 55.09 280 VAL A CA 1
ATOM 2251 C C . VAL A 1 280 ? -1.581 1.286 33.697 1.00 55.09 280 VAL A C 1
ATOM 2253 O O . VAL A 1 280 ? -2.204 1.744 32.739 1.00 55.09 280 VAL A O 1
ATOM 2256 N N . ILE A 1 281 ? -1.935 1.509 34.962 1.00 64.56 281 ILE A N 1
ATOM 2257 C CA . ILE A 1 281 ? -3.135 2.268 35.289 1.00 64.56 281 ILE A CA 1
ATOM 2258 C C . ILE A 1 281 ? -2.874 3.250 36.430 1.00 64.56 281 ILE A C 1
ATOM 2260 O O . ILE A 1 281 ? -2.444 2.854 37.513 1.00 64.56 281 ILE A O 1
ATOM 2264 N N . ASP A 1 282 ? -3.187 4.519 36.178 1.00 72.25 282 ASP A N 1
ATOM 2265 C CA . ASP A 1 282 ? -3.140 5.594 37.163 1.00 72.25 282 ASP A CA 1
ATOM 2266 C C . ASP A 1 282 ? -4.542 5.862 37.719 1.00 72.25 282 ASP A C 1
ATOM 2268 O O . ASP A 1 282 ? -5.563 5.592 37.079 1.00 72.25 282 ASP A O 1
ATOM 2272 N N . ILE A 1 283 ? -4.621 6.425 38.926 1.00 74.88 283 ILE A N 1
ATOM 2273 C CA . ILE A 1 283 ? -5.895 6.949 39.425 1.00 74.88 283 ILE A CA 1
ATOM 2274 C C . ILE A 1 283 ? -6.186 8.252 38.679 1.00 74.88 283 ILE A C 1
ATOM 2276 O O . ILE A 1 283 ? -5.435 9.210 38.817 1.00 74.88 283 ILE A O 1
ATOM 2280 N N . ILE A 1 284 ? -7.278 8.289 37.916 1.00 79.38 284 ILE A N 1
ATOM 2281 C CA . ILE A 1 284 ? -7.641 9.421 37.046 1.00 79.38 284 ILE A CA 1
ATOM 2282 C C . ILE A 1 284 ? -8.725 10.319 37.646 1.00 79.38 284 ILE A C 1
ATOM 2284 O O . ILE A 1 284 ? -8.898 11.477 37.257 1.00 79.38 284 ILE A O 1
ATOM 2288 N N . SER A 1 285 ? -9.512 9.782 38.579 1.00 79.69 285 SER A N 1
ATOM 2289 C CA . SER A 1 285 ? -10.569 10.533 39.246 1.00 79.69 285 SER A CA 1
ATOM 2290 C C . SER A 1 285 ? -10.916 9.944 40.600 1.00 79.69 285 SER A C 1
ATOM 2292 O O . SER A 1 285 ? -10.847 8.734 40.821 1.00 79.69 285 SER A O 1
ATOM 2294 N N . TYR A 1 286 ? -11.328 10.836 41.483 1.00 77.81 286 TYR A N 1
ATOM 2295 C CA . TYR A 1 286 ? -11.707 10.567 42.848 1.00 77.81 286 TYR A CA 1
ATOM 2296 C C . TYR A 1 286 ? -13.088 11.143 43.080 1.00 77.81 286 TYR A C 1
ATOM 2298 O O . TYR A 1 286 ? -13.310 12.340 42.906 1.00 77.81 286 TYR A O 1
ATOM 2306 N N . ILE A 1 287 ? -14.009 10.259 43.424 1.00 76.38 287 ILE A N 1
ATOM 2307 C CA . ILE A 1 287 ? -15.440 10.514 43.442 1.00 76.38 287 ILE A CA 1
ATOM 2308 C C . ILE A 1 287 ? -15.922 10.502 44.894 1.00 76.38 287 ILE A C 1
ATOM 2310 O O . ILE A 1 287 ? -15.439 9.709 45.712 1.00 76.38 287 ILE A O 1
ATOM 2314 N N . ASN A 1 288 ? -16.885 11.379 45.191 1.00 73.69 288 ASN A N 1
ATOM 2315 C CA . ASN A 1 288 ? -17.460 11.591 46.523 1.00 73.69 288 ASN A CA 1
ATOM 2316 C C . ASN A 1 288 ? -16.396 11.952 47.570 1.00 73.69 288 ASN A C 1
ATOM 2318 O O . ASN A 1 288 ? -16.165 11.208 48.530 1.00 73.69 288 ASN A O 1
ATOM 2322 N N . LEU A 1 289 ? -15.718 13.083 47.376 1.00 73.56 289 LEU A N 1
ATOM 2323 C CA . LEU A 1 289 ? -14.747 13.575 48.346 1.00 73.56 289 LEU A CA 1
ATOM 2324 C C . LEU A 1 289 ? -15.440 14.060 49.617 1.00 73.56 289 LEU A C 1
ATOM 2326 O O . LEU A 1 289 ? -16.251 14.984 49.599 1.00 73.56 289 LEU A O 1
ATOM 2330 N N . ILE A 1 290 ? -15.053 13.471 50.740 1.00 71.56 290 ILE A N 1
ATOM 2331 C CA . ILE A 1 290 ? -15.513 13.842 52.072 1.00 71.56 290 ILE A CA 1
ATOM 2332 C C . ILE A 1 290 ? -14.362 14.531 52.789 1.00 71.56 290 ILE A C 1
ATOM 2334 O O . ILE A 1 290 ? -13.268 13.976 52.904 1.00 71.56 290 ILE A O 1
ATOM 2338 N N . SER A 1 291 ? -14.591 15.741 53.296 1.00 71.31 291 SER A N 1
ATOM 2339 C CA . SER A 1 291 ? -13.551 16.434 54.053 1.00 71.31 291 SER A CA 1
ATOM 2340 C C . SER A 1 291 ? -13.317 15.768 55.413 1.00 71.31 291 SER A C 1
ATOM 2342 O O . SER A 1 291 ? -14.243 15.356 56.118 1.00 71.31 291 SER A O 1
ATOM 2344 N N . VAL A 1 292 ? -12.057 15.721 55.840 1.00 69.06 292 VAL A N 1
ATOM 2345 C CA . VAL A 1 292 ? -11.667 15.186 57.155 1.00 69.06 292 VAL A CA 1
ATOM 2346 C C . VAL A 1 292 ? -12.287 16.000 58.305 1.00 69.06 292 VAL A C 1
ATOM 2348 O O . VAL A 1 292 ? -12.548 15.475 59.391 1.00 69.06 292 VAL A O 1
ATOM 2351 N N . SER A 1 293 ? -12.609 17.274 58.066 1.00 67.69 293 SER A N 1
ATOM 2352 C CA . SER A 1 293 ? -13.357 18.122 58.998 1.00 67.69 293 SER A CA 1
ATOM 2353 C C . SER A 1 293 ? -14.820 17.680 59.168 1.00 67.69 293 SER A C 1
ATOM 2355 O O . SER A 1 293 ? -15.300 17.655 60.306 1.00 67.69 293 SER A O 1
ATOM 2357 N N . GLN A 1 294 ? -15.512 17.273 58.095 1.00 69.44 294 GLN A N 1
ATOM 2358 C CA . GLN A 1 294 ? -16.874 16.710 58.157 1.00 69.44 294 GLN A CA 1
ATOM 2359 C C . GLN A 1 294 ? -16.909 15.353 58.871 1.00 69.44 294 GLN A C 1
ATOM 2361 O O . GLN A 1 294 ? -17.777 15.113 59.710 1.00 69.44 294 GLN A O 1
ATOM 2366 N N . LEU A 1 295 ? -15.929 14.483 58.614 1.00 69.00 295 LEU A N 1
ATOM 2367 C CA . LEU A 1 295 ? -15.842 13.173 59.277 1.00 69.00 295 LEU A CA 1
ATOM 2368 C C . LEU A 1 295 ? -15.683 13.293 60.789 1.00 69.00 295 LEU A C 1
ATOM 2370 O O . LEU A 1 295 ? -16.255 12.518 61.553 1.00 69.00 295 LEU A O 1
ATOM 2374 N N . LYS A 1 296 ? -14.939 14.307 61.227 1.00 65.94 296 LYS A N 1
ATOM 2375 C CA . LYS A 1 296 ? -14.750 14.615 62.642 1.00 65.94 296 LYS A CA 1
ATOM 2376 C C . LYS A 1 296 ? -16.001 15.198 63.303 1.00 65.94 296 LYS A C 1
ATOM 2378 O O . LYS A 1 296 ? -16.221 14.952 64.486 1.00 65.94 296 LYS A O 1
ATOM 2383 N N . SER A 1 297 ? -16.788 16.002 62.587 1.00 66.25 297 SER A N 1
ATOM 2384 C CA . SER A 1 297 ? -17.993 16.629 63.146 1.00 66.25 297 SER A CA 1
ATOM 2385 C C . SER A 1 297 ? -19.180 15.662 63.241 1.00 66.25 297 SER A C 1
ATOM 2387 O O . SER A 1 297 ? -20.167 15.980 63.905 1.00 66.25 297 SER A O 1
ATOM 2389 N N . GLY A 1 298 ? -19.093 14.493 62.589 1.00 62.12 298 GLY A N 1
ATOM 2390 C CA . GLY A 1 298 ? -20.165 13.497 62.532 1.00 62.12 298 GLY A CA 1
ATOM 2391 C C . GLY A 1 298 ? -21.399 13.970 61.756 1.00 62.12 298 GLY A C 1
ATOM 2392 O O . GLY A 1 298 ? -22.423 13.292 61.772 1.00 62.12 298 GLY A O 1
ATOM 2393 N N . LYS A 1 299 ? -21.319 15.131 61.094 1.00 60.53 299 LYS A N 1
ATOM 2394 C CA . LYS A 1 299 ? -22.373 15.699 60.254 1.00 60.53 299 LYS A CA 1
ATOM 2395 C C . LYS A 1 299 ? -21.900 15.681 58.807 1.00 60.53 299 LYS A C 1
ATOM 2397 O O . LYS A 1 299 ? -21.156 16.563 58.385 1.00 60.53 299 LYS A O 1
ATOM 2402 N N . LEU A 1 300 ? -22.347 14.677 58.059 1.00 60.94 300 LEU A N 1
ATOM 2403 C CA . LEU A 1 300 ? -22.308 14.720 56.602 1.00 60.94 300 LEU A CA 1
ATOM 2404 C C . LEU A 1 300 ? -23.406 15.699 56.169 1.00 60.94 300 LEU A C 1
ATOM 2406 O O . LEU A 1 300 ? -24.584 15.450 56.406 1.00 60.94 300 LEU A O 1
ATOM 2410 N N . THR A 1 301 ? -23.025 16.859 55.646 1.00 54.72 301 THR A N 1
ATOM 2411 C CA . THR A 1 301 ? -23.966 17.758 54.968 1.00 54.72 301 THR A CA 1
ATOM 2412 C C . THR A 1 301 ? -24.263 17.179 53.590 1.00 54.72 301 THR A C 1
ATOM 2414 O O . THR A 1 301 ? -23.320 16.835 52.878 1.00 54.72 301 THR A O 1
ATOM 2417 N N . GLU A 1 302 ? -25.541 17.052 53.235 1.00 47.22 302 GLU A N 1
ATOM 2418 C CA . GLU A 1 302 ? -25.960 16.724 51.867 1.00 47.22 302 GLU A CA 1
ATOM 2419 C C . GLU A 1 302 ? -25.524 17.848 50.903 1.00 47.22 302 GLU A C 1
ATOM 2421 O O . GLU A 1 302 ? -25.478 19.017 51.289 1.00 47.22 302 GLU A O 1
ATOM 2426 N N . ASP A 1 303 ? -25.196 17.456 49.670 1.00 43.12 303 ASP A N 1
ATOM 2427 C CA . ASP A 1 303 ? -25.095 18.299 48.467 1.00 43.12 303 ASP A CA 1
ATOM 2428 C C . ASP A 1 303 ? -23.803 19.081 48.174 1.00 43.12 303 ASP A C 1
ATOM 2430 O O . ASP A 1 303 ? -23.841 20.270 47.873 1.00 43.12 303 ASP A O 1
ATOM 2434 N N . PHE A 1 304 ? -22.665 18.385 48.088 1.00 47.47 304 PHE A N 1
ATOM 2435 C CA . PHE A 1 304 ? -21.637 18.765 47.107 1.00 47.47 304 PHE A CA 1
ATOM 2436 C C . PHE A 1 304 ? -21.072 17.507 46.432 1.00 47.47 304 PHE A C 1
ATOM 2438 O O . PHE A 1 304 ? -20.349 16.734 47.062 1.00 47.47 304 PHE A O 1
ATOM 2445 N N . GLU A 1 305 ? -21.397 17.288 45.153 1.00 49.59 305 GLU A N 1
ATOM 2446 C CA . GLU A 1 305 ? -20.716 16.312 44.287 1.00 49.59 305 GLU A CA 1
ATOM 2447 C C . GLU A 1 305 ? -19.274 16.786 44.020 1.00 49.59 305 GLU A C 1
ATOM 2449 O O . GLU A 1 305 ? -18.940 17.286 42.950 1.00 49.59 305 GLU A O 1
ATOM 2454 N N . ASN A 1 306 ? -18.406 16.685 45.028 1.00 62.69 306 ASN A N 1
ATOM 2455 C CA . ASN A 1 306 ? -17.002 17.068 44.917 1.00 62.69 306 ASN A CA 1
ATOM 2456 C C . ASN A 1 306 ? -16.204 15.891 44.350 1.00 62.69 306 ASN A C 1
ATOM 2458 O O . ASN A 1 306 ? -15.745 15.020 45.094 1.00 62.69 306 ASN A O 1
ATOM 2462 N N . ASN A 1 307 ? -16.045 15.860 43.030 1.00 69.81 307 ASN A N 1
ATOM 2463 C CA . ASN A 1 307 ? -15.195 14.894 42.338 1.00 69.81 307 ASN A CA 1
ATOM 2464 C C . ASN A 1 307 ? -13.883 15.578 41.959 1.00 69.81 307 ASN A C 1
ATOM 2466 O O . ASN A 1 307 ? -13.925 16.584 41.279 1.00 69.81 307 ASN A O 1
ATOM 2470 N N . LYS A 1 308 ? -12.701 15.061 42.302 1.00 73.25 308 LYS A N 1
ATOM 2471 C CA . LYS A 1 308 ? -11.436 15.643 41.804 1.00 73.25 308 LYS A CA 1
ATOM 2472 C C . LYS A 1 308 ? -10.845 14.760 40.718 1.00 73.25 308 LYS A C 1
ATOM 2474 O O . LYS A 1 308 ? -10.782 13.539 40.862 1.00 73.25 308 LYS A O 1
ATOM 2479 N N . HIS A 1 309 ? -10.391 15.374 39.634 1.00 73.94 309 HIS A N 1
ATOM 2480 C CA . HIS A 1 309 ? -9.689 14.687 38.554 1.00 73.94 309 HIS A CA 1
ATOM 2481 C C . HIS A 1 309 ? -8.210 15.064 38.606 1.00 73.94 309 HIS A C 1
ATOM 2483 O O . HIS A 1 309 ? -7.862 16.222 38.845 1.00 73.94 309 HIS A O 1
ATOM 2489 N N . THR A 1 310 ? -7.327 14.090 38.410 1.00 70.06 310 THR A N 1
ATOM 2490 C CA . THR A 1 310 ? -5.882 14.345 38.386 1.00 70.06 310 THR A CA 1
ATOM 2491 C C . THR A 1 310 ? -5.530 15.256 37.213 1.00 70.06 310 THR A C 1
ATOM 2493 O O . THR A 1 310 ? -6.020 15.057 36.102 1.00 70.06 310 THR A O 1
ATOM 2496 N N . GLY A 1 311 ? -4.717 16.289 37.463 1.00 69.88 311 GLY A N 1
ATOM 2497 C CA . GLY A 1 311 ? -4.285 17.241 36.431 1.00 69.88 311 GLY A CA 1
ATOM 2498 C C . GLY A 1 311 ? -5.355 18.235 35.952 1.00 69.88 311 GLY A C 1
ATOM 2499 O O . GLY A 1 311 ? -5.084 19.018 35.041 1.00 69.88 311 GLY A O 1
ATOM 2500 N N . ILE A 1 312 ? -6.552 18.238 36.555 1.00 74.56 312 ILE A N 1
ATOM 2501 C CA . ILE A 1 312 ? -7.645 19.170 36.237 1.00 74.56 312 ILE A CA 1
ATOM 2502 C C . ILE A 1 312 ? -8.042 19.921 37.516 1.00 74.56 312 ILE A C 1
ATOM 2504 O O . ILE A 1 312 ? -8.578 19.343 38.464 1.00 74.56 312 ILE A O 1
ATOM 2508 N N . ALA A 1 313 ? -7.779 21.224 37.547 1.00 69.94 313 ALA A N 1
ATOM 2509 C CA . ALA A 1 313 ? -8.172 22.116 38.630 1.00 69.94 313 ALA A CA 1
ATOM 2510 C C . ALA A 1 313 ? -9.688 22.366 38.617 1.00 69.94 313 ALA A C 1
ATOM 2512 O O . ALA A 1 313 ? -10.329 22.168 39.647 1.00 69.94 313 ALA A O 1
ATOM 2513 N N . ASN A 1 314 ? -10.230 22.733 37.451 1.00 70.06 314 ASN A N 1
ATOM 2514 C CA . ASN A 1 314 ? -11.648 22.942 37.147 1.00 70.06 314 ASN A CA 1
ATOM 2515 C C . ASN A 1 314 ? -11.910 22.694 35.642 1.00 70.06 314 ASN A C 1
ATOM 2517 O O . ASN A 1 314 ? -10.975 22.478 34.866 1.00 70.06 314 ASN A O 1
ATOM 2521 N N . PHE A 1 315 ? -13.174 22.696 35.217 1.00 78.81 315 PHE A N 1
ATOM 2522 C CA . PHE A 1 315 ? -13.560 22.548 33.805 1.00 78.81 315 PHE A CA 1
ATOM 2523 C C . PHE A 1 315 ? -14.878 23.269 33.519 1.00 78.81 315 PHE A C 1
ATOM 2525 O O . PHE A 1 315 ? -15.632 23.566 34.445 1.00 78.81 315 PHE A O 1
ATOM 2532 N N . ARG A 1 316 ? -15.180 23.558 32.249 1.00 80.69 316 ARG A N 1
ATOM 2533 C CA . ARG A 1 316 ? -16.436 24.232 31.871 1.00 80.69 316 ARG A CA 1
ATOM 2534 C C . ARG A 1 316 ? -17.572 23.262 31.564 1.00 80.69 316 ARG A C 1
ATOM 2536 O O . ARG A 1 316 ? -18.710 23.524 31.938 1.00 80.69 316 ARG A O 1
ATOM 2543 N N . GLU A 1 317 ? -17.270 22.167 30.872 1.00 83.62 317 GLU A N 1
ATOM 2544 C CA . GLU A 1 317 ? -18.264 21.179 30.442 1.00 83.62 317 GLU A CA 1
ATOM 2545 C C . GLU A 1 317 ? -17.714 19.755 30.586 1.00 83.62 317 GLU A C 1
ATOM 2547 O O . GLU A 1 317 ? -16.553 19.497 30.257 1.00 83.62 317 GLU A O 1
ATOM 2552 N N . GLU A 1 318 ? -18.563 18.838 31.053 1.00 88.12 318 GLU A N 1
ATOM 2553 C CA . GLU A 1 318 ? -18.318 17.395 31.081 1.00 88.12 318 GLU A CA 1
ATOM 2554 C C . GLU A 1 318 ? -19.264 16.707 30.091 1.00 88.12 318 GLU A C 1
ATOM 2556 O O . GLU A 1 318 ? -20.485 16.882 30.140 1.00 88.12 318 GLU A O 1
ATOM 2561 N N . VAL A 1 319 ? -18.701 15.917 29.176 1.00 90.12 319 VAL A N 1
ATOM 2562 C CA . VAL A 1 319 ? -19.456 15.242 28.118 1.00 90.12 319 VAL A CA 1
ATOM 2563 C C . VAL A 1 319 ? -19.006 13.790 28.000 1.00 90.12 319 VAL A C 1
ATOM 2565 O O . VAL A 1 319 ? -17.819 13.473 28.036 1.00 90.12 319 VAL A O 1
ATOM 2568 N N . ASN A 1 320 ? -19.957 12.878 27.795 1.00 90.12 320 ASN A N 1
ATOM 2569 C CA . ASN A 1 320 ? -19.632 11.504 27.422 1.00 90.12 320 ASN A CA 1
ATOM 2570 C C . ASN A 1 320 ? -18.887 11.473 26.074 1.00 90.12 320 ASN A C 1
ATOM 2572 O O . ASN A 1 320 ? -19.289 12.155 25.130 1.00 90.12 320 ASN A O 1
ATOM 2576 N N . PHE A 1 321 ? -17.849 10.646 25.955 1.00 89.88 321 PHE A N 1
ATOM 2577 C CA . PHE A 1 321 ? -17.012 10.578 24.755 1.00 89.88 321 PHE A CA 1
ATOM 2578 C C . PHE A 1 321 ? -17.786 10.324 23.458 1.00 89.88 321 PHE A C 1
ATOM 2580 O O . PHE A 1 321 ? -17.528 10.994 22.462 1.00 89.88 321 PHE A O 1
ATOM 2587 N N . GLU A 1 322 ? -18.781 9.432 23.458 1.00 85.94 322 GLU A N 1
ATOM 2588 C CA . GLU A 1 322 ? -19.570 9.145 22.250 1.00 85.94 322 GLU A CA 1
ATOM 2589 C C . GLU A 1 322 ? -20.415 10.360 21.830 1.00 85.94 322 GLU A C 1
ATOM 2591 O O . GLU A 1 322 ? -20.534 10.664 20.643 1.00 85.94 322 GLU A O 1
ATOM 2596 N N . LYS A 1 323 ? -20.924 11.123 22.806 1.00 87.88 323 LYS A N 1
ATOM 2597 C CA . LYS A 1 323 ? -21.660 12.371 22.562 1.00 87.88 323 LYS A CA 1
ATOM 2598 C C . LYS A 1 323 ? -20.738 13.509 22.108 1.00 87.88 323 LYS A C 1
ATOM 2600 O O . LYS A 1 323 ? -21.130 14.280 21.239 1.00 87.88 323 LYS A O 1
ATOM 2605 N N . TRP A 1 324 ? -19.527 13.611 22.661 1.00 89.38 324 TRP A N 1
ATOM 2606 C CA . TRP A 1 324 ? -18.535 14.622 22.269 1.00 89.38 324 TRP A CA 1
ATOM 2607 C C . TRP A 1 324 ? -18.020 14.416 20.842 1.00 89.38 324 TRP A C 1
ATOM 2609 O O . TRP A 1 324 ? -17.842 15.379 20.089 1.00 89.38 324 TRP A O 1
ATOM 2619 N N . VAL A 1 325 ? -17.810 13.157 20.449 1.00 86.81 325 VAL A N 1
ATOM 2620 C CA . VAL A 1 325 ? -17.524 12.806 19.055 1.00 86.81 325 VAL A CA 1
ATOM 2621 C C . VAL A 1 325 ? -18.656 13.328 18.171 1.00 86.81 325 VAL A C 1
ATOM 2623 O O . VAL A 1 325 ? -18.377 14.034 17.202 1.00 86.81 325 VAL A O 1
ATOM 2626 N N . GLY A 1 326 ? -19.911 13.072 18.557 1.00 78.81 326 GLY A N 1
ATOM 2627 C CA . GLY A 1 326 ? -21.113 13.658 17.950 1.00 78.81 326 GLY A CA 1
ATOM 2628 C C . GLY A 1 326 ? -21.504 13.059 16.595 1.00 78.81 326 GLY A C 1
ATOM 2629 O O . GLY A 1 326 ? -22.621 13.274 16.139 1.00 78.81 326 GLY A O 1
ATOM 2630 N N . ASN A 1 327 ? -20.614 12.274 15.987 1.00 76.56 327 ASN A N 1
ATOM 2631 C CA . ASN A 1 327 ? -20.804 11.590 14.716 1.00 76.56 327 ASN A CA 1
ATOM 2632 C C . ASN A 1 327 ? -20.882 10.074 14.969 1.00 76.56 327 ASN A C 1
ATOM 2634 O O . ASN A 1 327 ? -19.887 9.415 15.288 1.00 76.56 327 ASN A O 1
ATOM 2638 N N . THR A 1 328 ? -22.094 9.523 14.891 1.00 77.12 328 THR A N 1
ATOM 2639 C CA . THR A 1 328 ? -22.324 8.087 15.133 1.00 77.12 328 THR A CA 1
ATOM 2640 C C . THR A 1 328 ? -21.785 7.224 13.994 1.00 77.12 328 THR A C 1
ATOM 2642 O O . THR A 1 328 ? -21.506 6.035 14.182 1.00 77.12 328 THR A O 1
ATOM 2645 N N . GLU A 1 329 ? -21.615 7.819 12.817 1.00 82.56 329 GLU A N 1
ATOM 2646 C CA . GLU A 1 329 ? -21.085 7.183 11.629 1.00 82.56 329 GLU A CA 1
ATOM 2647 C C . GLU A 1 329 ? -19.605 6.830 11.788 1.00 82.56 329 GLU A C 1
ATOM 2649 O O . GLU A 1 329 ? -19.211 5.767 11.323 1.00 82.56 329 GLU A O 1
ATOM 2654 N N . TYR A 1 330 ? -18.807 7.603 12.536 1.00 84.31 330 TYR A N 1
ATOM 2655 C CA . TYR A 1 330 ? -17.399 7.268 12.817 1.00 84.31 330 TYR A CA 1
ATOM 2656 C C . TYR A 1 330 ? -17.242 5.902 13.487 1.00 84.31 330 TYR A C 1
ATOM 2658 O O . TYR A 1 330 ? -16.342 5.134 13.142 1.00 84.31 330 TYR A O 1
ATOM 2666 N N . VAL A 1 331 ? -18.146 5.559 14.410 1.00 79.12 331 VAL A N 1
ATOM 2667 C CA . VAL A 1 331 ? -18.142 4.247 15.075 1.00 79.12 331 VAL A CA 1
ATOM 2668 C C . VAL A 1 331 ? -18.439 3.132 14.069 1.00 79.12 331 VAL A C 1
ATOM 2670 O O . VAL A 1 331 ? -17.805 2.075 14.110 1.00 79.12 331 VAL A O 1
ATOM 2673 N N . LYS A 1 332 ? -19.389 3.362 13.154 1.00 84.88 332 LYS A N 1
ATOM 2674 C CA . LYS A 1 332 ? -19.753 2.397 12.104 1.00 84.88 332 LYS A CA 1
ATOM 2675 C C . LYS A 1 332 ? -18.623 2.239 11.088 1.00 84.88 332 LYS A C 1
ATOM 2677 O O . LYS A 1 332 ? -18.229 1.114 10.796 1.00 84.88 332 LYS A O 1
ATOM 2682 N N . LEU A 1 333 ? -18.062 3.350 10.622 1.00 86.75 333 LEU A N 1
ATOM 2683 C CA . LEU A 1 333 ? -16.966 3.395 9.664 1.00 86.75 333 LEU A CA 1
ATOM 2684 C C . LEU A 1 333 ? -15.730 2.671 10.204 1.00 86.75 333 LEU A C 1
ATOM 2686 O O . LEU A 1 333 ? -15.198 1.801 9.522 1.00 86.75 333 LEU A O 1
ATOM 2690 N N . ALA A 1 334 ? -15.331 2.936 11.454 1.00 80.56 334 ALA A N 1
ATOM 2691 C CA . ALA A 1 334 ? -14.212 2.247 12.103 1.00 80.56 334 ALA A CA 1
ATOM 2692 C C . ALA A 1 334 ? -14.395 0.718 12.129 1.00 80.56 334 ALA A C 1
ATOM 2694 O O . ALA A 1 334 ? -13.441 -0.032 11.912 1.00 80.56 334 ALA A O 1
ATOM 2695 N N . LYS A 1 335 ? -15.629 0.243 12.351 1.00 81.62 335 LYS A N 1
ATOM 2696 C CA . LYS A 1 335 ? -15.965 -1.183 12.267 1.00 81.62 335 LYS A CA 1
ATOM 2697 C C . LYS A 1 335 ? -15.850 -1.700 10.827 1.00 81.62 335 LYS A C 1
ATOM 2699 O O . LYS A 1 335 ? -15.197 -2.713 10.593 1.00 81.62 335 LYS A O 1
ATOM 2704 N N . TRP A 1 336 ? -16.442 -1.004 9.862 1.00 86.31 336 TRP A N 1
ATOM 2705 C CA . TRP A 1 336 ? -16.479 -1.435 8.462 1.00 86.31 336 TRP A CA 1
ATOM 2706 C C . TRP A 1 336 ? -15.122 -1.414 7.764 1.00 86.31 336 TRP A C 1
ATOM 2708 O O . TRP A 1 336 ? -14.866 -2.274 6.927 1.00 86.31 336 TRP A O 1
ATOM 2718 N N . ILE A 1 337 ? -14.225 -0.493 8.128 1.00 81.56 337 ILE A N 1
ATOM 2719 C CA . ILE A 1 337 ? -12.847 -0.485 7.618 1.00 81.56 337 ILE A CA 1
ATOM 2720 C C . ILE A 1 337 ? -12.153 -1.806 7.944 1.00 81.56 337 ILE A C 1
ATOM 2722 O O . ILE A 1 337 ? -11.452 -2.349 7.094 1.00 81.56 337 ILE A O 1
ATOM 2726 N N . LYS A 1 338 ? -12.378 -2.339 9.150 1.00 77.62 338 LYS A N 1
ATOM 2727 C CA . LYS A 1 338 ? -11.846 -3.639 9.559 1.00 77.62 338 LYS A CA 1
ATOM 2728 C C . LYS A 1 338 ? -12.574 -4.786 8.861 1.00 77.62 338 LYS A C 1
ATOM 2730 O O . LYS A 1 338 ? -11.920 -5.653 8.296 1.00 77.62 338 LYS A O 1
ATOM 2735 N N . ASP A 1 339 ? -13.904 -4.790 8.911 1.00 83.00 339 ASP A N 1
ATOM 2736 C CA . ASP A 1 339 ? -14.715 -5.918 8.434 1.00 83.00 339 ASP A CA 1
ATOM 2737 C C . ASP A 1 339 ? -14.639 -6.097 6.906 1.00 83.00 339 ASP A C 1
ATOM 2739 O O . ASP A 1 339 ? -14.751 -7.220 6.413 1.00 83.00 339 ASP A O 1
ATOM 2743 N N . PHE A 1 340 ? -14.440 -5.007 6.154 1.00 85.75 340 PHE A N 1
ATOM 2744 C CA . PHE A 1 340 ? -14.456 -5.019 4.688 1.00 85.75 340 PHE A CA 1
ATOM 2745 C C . PHE A 1 340 ? -13.194 -4.475 4.017 1.00 85.75 340 PHE A C 1
ATOM 2747 O O . PHE A 1 340 ? -13.179 -4.347 2.793 1.00 85.75 340 PHE A O 1
ATOM 2754 N N . HIS A 1 341 ? -12.150 -4.142 4.778 1.00 85.75 341 HIS A N 1
ATOM 2755 C CA . HIS A 1 341 ? -10.887 -3.642 4.229 1.00 85.75 341 HIS A CA 1
ATOM 2756 C C . HIS A 1 341 ? -11.039 -2.398 3.325 1.00 85.75 341 HIS A C 1
ATOM 2758 O O . HIS A 1 341 ? -10.350 -2.263 2.315 1.00 85.75 341 HIS A O 1
ATOM 2764 N N . LEU A 1 342 ? -11.944 -1.477 3.687 1.00 84.19 342 LEU A N 1
ATOM 2765 C CA . LEU A 1 342 ? -12.422 -0.382 2.820 1.00 84.19 342 LEU A CA 1
ATOM 2766 C C . LEU A 1 342 ? -11.334 0.533 2.239 1.00 84.19 342 LEU A C 1
ATOM 2768 O O . LEU A 1 342 ? -11.549 1.141 1.198 1.00 84.19 342 LEU A O 1
ATOM 2772 N N . PHE A 1 343 ? -10.196 0.669 2.920 1.00 82.94 343 PHE A N 1
ATOM 2773 C CA . PHE A 1 343 ? -9.128 1.595 2.531 1.00 82.94 343 PHE A CA 1
ATOM 2774 C C . PHE A 1 343 ? -7.964 0.923 1.798 1.00 82.94 343 PHE A C 1
ATOM 2776 O O . PHE A 1 343 ? -7.015 1.600 1.407 1.00 82.94 343 PHE A O 1
ATOM 2783 N N . GLN A 1 344 ? -8.015 -0.395 1.594 1.00 87.44 344 GLN A N 1
ATOM 2784 C CA . GLN A 1 344 ? -7.031 -1.091 0.769 1.00 87.44 344 GLN A CA 1
ATOM 2785 C C . GLN A 1 344 ? -7.325 -0.861 -0.717 1.00 87.44 344 GLN A C 1
ATOM 2787 O O . GLN A 1 344 ? -8.477 -0.725 -1.131 1.00 87.44 344 GLN A O 1
ATOM 2792 N N . GLY A 1 345 ? -6.267 -0.819 -1.527 1.00 89.62 345 GLY A N 1
ATOM 2793 C CA . GLY A 1 345 ? -6.411 -0.845 -2.978 1.00 89.62 345 GLY A CA 1
ATOM 2794 C C . GLY A 1 345 ? -7.069 -2.146 -3.434 1.00 89.62 345 GLY A C 1
ATOM 2795 O O . GLY A 1 345 ? -7.084 -3.146 -2.726 1.00 89.62 345 GLY A O 1
ATOM 2796 N N . LEU A 1 346 ? -7.613 -2.151 -4.639 1.00 90.25 346 LEU A N 1
ATOM 2797 C CA . LEU A 1 346 ? -8.213 -3.325 -5.255 1.00 90.25 346 LEU A CA 1
ATOM 2798 C C . LEU A 1 346 ? -7.224 -3.898 -6.272 1.00 90.25 346 LEU A C 1
ATOM 2800 O O . LEU A 1 346 ? -6.851 -3.225 -7.237 1.00 90.25 346 LEU A O 1
ATOM 2804 N N . ALA A 1 347 ? -6.764 -5.125 -6.044 1.00 88.44 347 ALA A N 1
ATOM 2805 C CA . ALA A 1 347 ? -5.841 -5.837 -6.919 1.00 88.44 347 ALA A CA 1
ATOM 2806 C C . ALA A 1 347 ? -6.592 -6.832 -7.810 1.00 88.44 347 ALA A C 1
ATOM 2808 O O . ALA A 1 347 ? -7.449 -7.572 -7.329 1.00 88.44 347 ALA A O 1
ATOM 2809 N N . ILE A 1 348 ? -6.256 -6.870 -9.103 1.00 82.56 348 ILE A N 1
ATOM 2810 C CA . ILE A 1 348 ? -6.809 -7.856 -10.036 1.00 82.56 348 ILE A CA 1
ATOM 2811 C C . ILE A 1 348 ? -5.852 -9.041 -10.096 1.00 82.56 348 ILE A C 1
ATOM 2813 O O . ILE A 1 348 ? -4.705 -8.898 -10.508 1.00 82.56 348 ILE A O 1
ATOM 2817 N N . ASN A 1 349 ? -6.312 -10.220 -9.685 1.00 79.44 349 ASN A N 1
ATOM 2818 C CA . ASN A 1 349 ? -5.489 -11.422 -9.759 1.00 79.44 349 ASN A CA 1
ATOM 2819 C C . ASN A 1 349 ? -5.519 -12.055 -11.167 1.00 79.44 349 ASN A C 1
ATOM 2821 O O . ASN A 1 349 ? -6.314 -11.681 -12.027 1.00 79.44 349 ASN A O 1
ATOM 2825 N N . LYS A 1 350 ? -4.697 -13.089 -11.394 1.00 74.00 350 LYS A N 1
ATOM 2826 C CA . LYS A 1 350 ? -4.623 -13.808 -12.687 1.00 74.00 350 LYS A CA 1
ATOM 2827 C C . LYS A 1 350 ? -5.936 -14.466 -13.135 1.00 74.00 350 LYS A C 1
ATOM 2829 O O . LYS A 1 350 ? -6.078 -14.794 -14.304 1.00 74.00 350 LYS A O 1
ATOM 2834 N N . SER A 1 351 ? -6.876 -14.694 -12.216 1.00 75.69 351 SER A N 1
ATOM 2835 C CA . SER A 1 351 ? -8.222 -15.202 -12.524 1.00 75.69 351 SER A CA 1
ATOM 2836 C C . SER A 1 351 ? -9.246 -14.086 -12.761 1.00 75.69 351 SER A C 1
ATOM 2838 O O . SER A 1 351 ? -10.439 -14.367 -12.828 1.00 75.69 351 SER A O 1
ATOM 2840 N N . TYR A 1 352 ? -8.794 -12.831 -12.864 1.00 75.00 352 TYR A N 1
ATOM 2841 C CA . TYR A 1 352 ? -9.623 -11.633 -13.021 1.00 75.00 352 TYR A CA 1
ATOM 2842 C C . TYR A 1 352 ? -10.607 -11.401 -11.867 1.00 75.00 352 TYR A C 1
ATOM 2844 O O . TYR A 1 352 ? -11.605 -10.691 -11.997 1.00 75.00 352 TYR A O 1
ATOM 2852 N N . LYS A 1 353 ? -10.315 -11.985 -10.705 1.00 82.25 353 LYS A N 1
ATOM 2853 C CA . LYS A 1 353 ? -11.022 -11.695 -9.465 1.00 82.25 353 LYS A CA 1
ATOM 2854 C C . LYS A 1 353 ? -10.323 -10.533 -8.771 1.00 82.25 353 LYS A C 1
ATOM 2856 O O . LYS A 1 353 ? -9.094 -10.495 -8.693 1.00 82.25 353 LYS A O 1
ATOM 2861 N N . ILE A 1 354 ? -11.128 -9.599 -8.288 1.00 84.88 354 ILE A N 1
ATOM 2862 C CA . ILE A 1 354 ? -10.673 -8.410 -7.588 1.00 84.88 354 ILE A CA 1
ATOM 2863 C C . ILE A 1 354 ? -10.678 -8.700 -6.094 1.00 84.88 354 ILE A C 1
ATOM 2865 O O . ILE A 1 354 ? -11.679 -9.152 -5.533 1.00 84.88 354 ILE A O 1
ATOM 2869 N N . GLU A 1 355 ? -9.537 -8.468 -5.464 1.00 87.44 355 GLU A N 1
ATOM 2870 C CA . GLU A 1 355 ? -9.316 -8.707 -4.044 1.00 87.44 355 GLU A CA 1
ATOM 2871 C C . GLU A 1 355 ? -8.709 -7.459 -3.405 1.00 87.44 355 GLU A C 1
ATOM 2873 O O . GLU A 1 355 ? -8.043 -6.666 -4.074 1.00 87.44 355 GLU A O 1
ATOM 2878 N N . SER A 1 356 ? -8.947 -7.271 -2.109 1.00 88.69 356 SER A N 1
ATOM 2879 C CA . SER A 1 356 ? -8.296 -6.202 -1.357 1.00 88.69 356 SER A CA 1
ATOM 2880 C C . SER A 1 356 ? -6.787 -6.439 -1.329 1.00 88.69 356 SER A C 1
ATOM 2882 O O . SER A 1 356 ? -6.313 -7.561 -1.128 1.00 88.69 356 SER A O 1
ATOM 2884 N N . SER A 1 357 ? -6.032 -5.375 -1.563 1.00 89.44 357 SER A N 1
ATOM 2885 C CA . SER A 1 357 ? -4.580 -5.387 -1.545 1.00 89.44 357 SER A CA 1
ATOM 2886 C C . SER A 1 357 ? -4.052 -5.587 -0.130 1.00 89.44 357 SER A C 1
ATOM 2888 O O . SER A 1 357 ? -4.780 -5.500 0.855 1.00 89.44 357 SER A O 1
ATOM 2890 N N . LYS A 1 358 ? -2.757 -5.872 0.003 1.00 83.44 358 LYS A N 1
ATOM 2891 C CA . LYS A 1 358 ? -2.172 -6.157 1.322 1.00 83.44 358 LYS A CA 1
ATOM 2892 C C . LYS A 1 358 ? -1.861 -4.886 2.108 1.00 83.44 358 LYS A C 1
ATOM 2894 O O . LYS A 1 358 ? -1.799 -4.935 3.335 1.00 83.44 358 LYS A O 1
ATOM 2899 N N . LYS A 1 359 ? -1.646 -3.768 1.412 1.00 84.88 359 LYS A N 1
ATOM 2900 C CA . LYS A 1 359 ? -1.142 -2.509 1.972 1.00 84.88 359 LYS A CA 1
ATOM 2901 C C . LYS A 1 359 ? -1.937 -1.303 1.493 1.00 84.88 359 LYS A C 1
ATOM 2903 O O . LYS A 1 359 ? -2.591 -1.336 0.455 1.00 84.88 359 LYS A O 1
ATOM 2908 N N . PHE A 1 360 ? -1.832 -0.211 2.241 1.00 84.88 360 PHE A N 1
ATOM 2909 C CA . PHE A 1 360 ? -2.448 1.056 1.876 1.00 84.88 360 PHE A CA 1
ATOM 2910 C C . PHE A 1 360 ? -1.625 1.803 0.837 1.00 84.88 360 PHE A C 1
ATOM 2912 O O . PHE A 1 360 ? -0.496 2.221 1.096 1.00 84.88 360 PHE A O 1
ATOM 2919 N N . ALA A 1 361 ? -2.225 2.012 -0.329 1.00 88.38 361 ALA A N 1
ATOM 2920 C CA . ALA A 1 361 ? -1.672 2.888 -1.353 1.00 88.38 361 ALA A CA 1
ATOM 2921 C C . ALA A 1 361 ? -1.989 4.368 -1.093 1.00 88.38 361 ALA A C 1
ATOM 2923 O O . ALA A 1 361 ? -1.315 5.237 -1.633 1.00 88.38 361 ALA A O 1
ATOM 2924 N N . ILE A 1 362 ? -3.026 4.647 -0.294 1.00 89.00 362 ILE A N 1
ATOM 2925 C CA . ILE A 1 362 ? -3.616 5.977 -0.140 1.00 89.00 362 ILE A CA 1
ATOM 2926 C C . ILE A 1 362 ? -3.464 6.499 1.281 1.00 89.00 362 ILE A C 1
ATOM 2928 O O . ILE A 1 362 ? -3.601 5.772 2.267 1.00 89.00 362 ILE A O 1
ATOM 2932 N N . LYS A 1 363 ? -3.224 7.801 1.324 1.00 86.81 363 LYS A N 1
ATOM 2933 C CA . LYS A 1 363 ? -3.276 8.701 2.454 1.00 86.81 363 LYS A CA 1
ATOM 2934 C C . LYS A 1 363 ? -4.516 9.594 2.320 1.00 86.81 363 LYS A C 1
ATOM 2936 O O . LYS A 1 363 ? -4.744 10.174 1.265 1.00 86.81 363 LYS A O 1
ATOM 2941 N N . PHE A 1 364 ? -5.298 9.719 3.380 1.00 86.12 364 PHE A N 1
ATOM 2942 C CA . PHE A 1 364 ? -6.505 10.527 3.474 1.00 86.12 364 PHE A CA 1
ATOM 2943 C C . PHE A 1 364 ? -6.222 11.798 4.270 1.00 86.12 364 PHE A C 1
ATOM 2945 O O . PHE A 1 364 ? -5.590 11.768 5.329 1.00 86.12 364 PHE A O 1
ATOM 2952 N N . MET A 1 365 ? -6.743 12.907 3.762 1.00 84.00 365 MET A N 1
ATOM 2953 C CA . MET A 1 365 ? -6.645 14.241 4.361 1.00 84.00 365 MET A CA 1
ATOM 2954 C C . MET A 1 365 ? -7.953 14.662 5.040 1.00 84.00 365 MET A C 1
ATOM 2956 O O . MET A 1 365 ? -8.009 15.705 5.683 1.00 84.00 365 MET A O 1
ATOM 2960 N N . GLU A 1 366 ? -8.996 13.841 4.909 1.00 86.06 366 GLU A N 1
ATOM 2961 C CA . GLU A 1 366 ? -10.320 14.023 5.495 1.00 86.06 366 GLU A CA 1
ATOM 2962 C C . GLU A 1 366 ? -10.965 12.655 5.759 1.00 86.06 366 GLU A C 1
ATOM 2964 O O . GLU A 1 366 ? -10.675 11.676 5.065 1.00 86.06 366 GLU A O 1
ATOM 2969 N N . VAL A 1 367 ? -11.821 12.571 6.783 1.00 86.69 367 VAL A N 1
ATOM 2970 C CA . VAL A 1 367 ? -12.567 11.348 7.108 1.00 86.69 367 VAL A CA 1
ATOM 2971 C C . VAL A 1 367 ? -13.649 11.117 6.045 1.00 86.69 367 VAL A C 1
ATOM 2973 O O . VAL A 1 367 ? -14.441 12.025 5.812 1.00 86.69 367 VAL A O 1
ATOM 2976 N N . PRO A 1 368 ? -13.730 9.923 5.427 1.00 90.25 368 PRO A N 1
ATOM 2977 C CA . PRO A 1 368 ? -14.764 9.629 4.437 1.00 90.25 368 PRO A CA 1
ATOM 2978 C C . PRO A 1 368 ? -16.183 9.842 4.967 1.00 90.25 368 PRO A C 1
ATOM 2980 O O . PRO A 1 368 ? -16.505 9.459 6.097 1.00 90.25 368 PRO A O 1
ATOM 2983 N N . GLU A 1 369 ? -17.039 10.414 4.124 1.00 90.62 369 GLU A N 1
ATOM 2984 C CA . GLU A 1 369 ? -18.432 10.682 4.460 1.00 90.62 369 GLU A CA 1
ATOM 2985 C C . GLU A 1 369 ? -19.250 9.392 4.410 1.00 90.62 369 GLU A C 1
ATOM 2987 O O . GLU A 1 369 ? -19.056 8.547 3.535 1.00 90.62 369 GLU A O 1
ATOM 2992 N N . VAL A 1 370 ? -20.189 9.245 5.343 1.00 91.38 370 VAL A N 1
ATOM 2993 C CA . VAL A 1 370 ? -21.080 8.087 5.421 1.00 91.38 370 VAL A CA 1
ATOM 2994 C C . VAL A 1 370 ? -22.521 8.571 5.387 1.00 91.38 370 VAL A C 1
ATOM 2996 O O . VAL A 1 370 ? -22.979 9.231 6.315 1.00 91.38 370 VAL A O 1
ATOM 2999 N N . ASN A 1 371 ? -23.249 8.179 4.347 1.00 90.94 371 ASN A N 1
ATOM 3000 C CA . ASN A 1 371 ? -24.633 8.569 4.113 1.00 90.94 371 ASN A CA 1
ATOM 3001 C C . ASN A 1 371 ? -25.574 7.368 4.256 1.00 90.94 371 ASN A C 1
ATOM 3003 O O . ASN A 1 371 ? -25.249 6.246 3.861 1.00 90.94 371 ASN A O 1
ATOM 3007 N N . LEU A 1 372 ? -26.762 7.599 4.816 1.00 89.38 372 LEU A N 1
ATOM 3008 C CA . LEU A 1 372 ? -27.848 6.617 4.830 1.00 89.38 372 LEU A CA 1
ATOM 3009 C C . LEU A 1 372 ? -28.618 6.712 3.504 1.00 89.38 372 LEU A C 1
ATOM 3011 O O . LEU A 1 372 ? -29.107 7.787 3.165 1.00 89.38 372 LEU A O 1
ATOM 3015 N N . ARG A 1 373 ? -28.734 5.597 2.776 1.00 82.31 373 ARG A N 1
ATOM 3016 C CA . ARG A 1 373 ? -29.506 5.506 1.520 1.00 82.31 373 ARG A CA 1
ATOM 3017 C C . ARG A 1 373 ? -30.869 4.861 1.743 1.00 82.31 373 ARG A C 1
ATOM 3019 O O . ARG A 1 373 ? -31.868 5.411 1.307 1.00 82.31 373 ARG A O 1
ATOM 3026 N N . ASP A 1 374 ? -30.898 3.723 2.444 1.00 82.12 374 ASP A N 1
ATOM 3027 C CA . ASP A 1 374 ? -32.084 2.868 2.624 1.00 82.12 374 ASP A CA 1
ATOM 3028 C C . ASP A 1 374 ? -32.929 2.739 1.327 1.00 82.12 374 ASP A C 1
ATOM 3030 O O . ASP A 1 374 ? -34.152 2.874 1.333 1.00 82.12 374 ASP A O 1
ATOM 3034 N N . GLU A 1 375 ? -32.261 2.470 0.197 1.00 83.31 375 GLU A N 1
ATOM 3035 C CA . GLU A 1 375 ? -32.867 2.314 -1.133 1.00 83.31 375 GLU A CA 1
ATOM 3036 C C . GLU A 1 375 ? -32.876 0.838 -1.556 1.00 83.31 375 GLU A C 1
ATOM 3038 O O . GLU A 1 375 ? -31.957 0.077 -1.251 1.00 83.31 375 GLU A O 1
ATOM 3043 N N . SER A 1 376 ? -33.892 0.409 -2.308 1.00 83.31 376 SER A N 1
ATOM 3044 C CA . SER A 1 376 ? -33.934 -0.948 -2.857 1.00 83.31 376 SER A CA 1
ATOM 3045 C C . SER A 1 376 ? -34.365 -0.942 -4.314 1.00 83.31 376 SER A C 1
ATOM 3047 O O . SER A 1 376 ? -35.308 -0.243 -4.689 1.00 83.31 376 SER A O 1
ATOM 3049 N N . TYR A 1 377 ? -33.651 -1.680 -5.159 1.00 83.06 377 TYR A N 1
ATOM 3050 C CA . TYR A 1 377 ? -33.936 -1.722 -6.588 1.00 83.06 377 TYR A CA 1
ATOM 3051 C C . TYR A 1 377 ? -33.482 -3.023 -7.242 1.00 83.06 377 TYR A C 1
ATOM 3053 O O . TYR A 1 377 ? -32.668 -3.791 -6.726 1.00 83.06 377 TYR A O 1
ATOM 3061 N N . PHE A 1 378 ? -34.044 -3.244 -8.420 1.00 81.44 378 PHE A N 1
ATOM 3062 C CA . PHE A 1 378 ? -33.743 -4.334 -9.323 1.00 81.44 378 PHE A CA 1
ATOM 3063 C C . PHE A 1 378 ? -33.119 -3.778 -10.604 1.00 81.44 378 PHE A C 1
ATOM 3065 O O . PHE A 1 378 ? -33.617 -2.808 -11.185 1.00 81.44 378 PHE A O 1
ATOM 3072 N N . GLU A 1 379 ? -32.029 -4.397 -11.040 1.00 80.81 379 GLU A N 1
ATOM 3073 C CA . GLU A 1 379 ? -31.234 -3.980 -12.187 1.00 80.81 379 GLU A CA 1
ATOM 3074 C C . GLU A 1 379 ? -30.959 -5.167 -13.119 1.00 80.81 379 GLU A C 1
ATOM 3076 O O . GLU A 1 379 ? -30.626 -6.271 -12.674 1.00 80.81 379 GLU A O 1
ATOM 3081 N N . ILE A 1 380 ? -31.098 -4.922 -14.425 1.00 77.75 380 ILE A N 1
ATOM 3082 C CA . ILE A 1 380 ? -30.693 -5.845 -15.487 1.00 77.75 380 ILE A CA 1
ATOM 3083 C C . ILE A 1 380 ? -29.491 -5.224 -16.186 1.00 77.75 380 ILE A C 1
ATOM 3085 O O . ILE A 1 380 ? -29.601 -4.155 -16.783 1.00 77.75 380 ILE A O 1
ATOM 3089 N N . ILE A 1 381 ? -28.355 -5.908 -16.125 1.00 76.88 381 ILE A N 1
ATOM 3090 C CA . ILE A 1 381 ? -27.096 -5.441 -16.691 1.00 76.88 381 ILE A CA 1
ATOM 3091 C C . ILE A 1 381 ? -26.729 -6.342 -17.868 1.00 76.88 381 ILE A C 1
ATOM 3093 O O . ILE A 1 381 ? -26.603 -7.562 -17.728 1.00 76.88 381 ILE A O 1
ATOM 3097 N N . ASN A 1 382 ? -26.567 -5.726 -19.038 1.00 75.50 382 ASN A N 1
ATOM 3098 C CA . ASN A 1 382 ? -26.108 -6.390 -20.250 1.00 75.50 382 ASN A CA 1
ATOM 3099 C C . ASN A 1 382 ? -24.687 -5.897 -20.577 1.00 75.50 382 ASN A C 1
ATOM 3101 O O . ASN A 1 382 ? -24.563 -4.779 -21.084 1.00 75.50 382 ASN A O 1
ATOM 3105 N N . PRO A 1 383 ? -23.634 -6.672 -20.256 1.00 73.62 383 PRO A N 1
ATOM 3106 C CA . PRO A 1 383 ? -22.262 -6.251 -20.497 1.00 73.62 383 PRO A CA 1
ATOM 3107 C C . PRO A 1 383 ? -22.010 -6.065 -21.995 1.00 73.62 383 PRO A C 1
ATOM 3109 O O . PRO A 1 383 ? -22.276 -6.947 -22.810 1.00 73.62 383 PRO A O 1
ATOM 3112 N N . THR A 1 384 ? -21.456 -4.915 -22.358 1.00 72.56 384 THR A N 1
ATOM 3113 C CA . THR A 1 384 ? -21.045 -4.577 -23.728 1.00 72.56 384 THR A CA 1
ATOM 3114 C C . THR A 1 384 ? -19.631 -5.066 -24.054 1.00 72.56 384 THR A C 1
ATOM 3116 O O . THR A 1 384 ? -19.258 -5.145 -25.224 1.00 72.56 384 THR A O 1
ATOM 3119 N N . SER A 1 385 ? -18.846 -5.429 -23.032 1.00 71.88 385 SER A N 1
ATOM 3120 C CA . SER A 1 385 ? -17.495 -5.982 -23.164 1.00 71.88 385 SER A CA 1
ATOM 3121 C C . SER A 1 385 ? -17.186 -7.010 -22.069 1.00 71.88 385 SER A C 1
ATOM 3123 O O . SER A 1 385 ? -17.786 -6.997 -20.995 1.00 71.88 385 SER A O 1
ATOM 3125 N N . LYS A 1 386 ? -16.189 -7.876 -22.293 1.00 73.38 386 LYS A N 1
ATOM 3126 C CA . LYS A 1 386 ? -15.739 -8.840 -21.272 1.00 73.38 386 LYS A CA 1
ATOM 3127 C C . LYS A 1 386 ? -15.161 -8.162 -20.025 1.00 73.38 386 LYS A C 1
ATOM 3129 O O . LYS A 1 386 ? -15.313 -8.664 -18.916 1.00 73.38 386 LYS A O 1
ATOM 3134 N N . LEU A 1 387 ? -14.511 -7.015 -20.203 1.00 74.81 387 LEU A N 1
ATOM 3135 C CA . LEU A 1 387 ? -14.006 -6.203 -19.098 1.00 74.81 387 LEU A CA 1
ATOM 3136 C C . LEU A 1 387 ? -15.154 -5.691 -18.220 1.00 74.81 387 LEU A C 1
ATOM 3138 O O . LEU A 1 387 ? -15.067 -5.756 -16.997 1.00 74.81 387 LEU A O 1
ATOM 3142 N N . GLU A 1 388 ? -16.254 -5.267 -18.840 1.00 76.50 388 GLU A N 1
ATOM 3143 C CA . GLU A 1 388 ? -17.473 -4.896 -18.123 1.00 76.50 388 GLU A CA 1
ATOM 3144 C C . GLU A 1 388 ? -18.076 -6.099 -17.381 1.00 76.50 388 GLU A C 1
ATOM 3146 O O . GLU A 1 388 ? -18.448 -5.970 -16.222 1.00 76.50 388 GLU A O 1
ATOM 3151 N N . GLU A 1 389 ? -18.075 -7.296 -17.978 1.00 77.19 389 GLU A N 1
ATOM 3152 C CA . GLU A 1 389 ? -18.509 -8.531 -17.302 1.00 77.19 389 GLU A CA 1
ATOM 3153 C C . GLU A 1 389 ? -17.651 -8.857 -16.062 1.00 77.19 389 GLU A C 1
ATOM 3155 O O . GLU A 1 389 ? -18.185 -9.198 -15.004 1.00 77.19 389 GLU A O 1
ATOM 3160 N N . ILE A 1 390 ? -16.323 -8.702 -16.159 1.00 78.62 390 ILE A N 1
ATOM 3161 C CA . ILE A 1 390 ? -15.399 -8.860 -15.023 1.00 78.62 390 ILE A CA 1
ATOM 3162 C C . ILE A 1 390 ? -15.727 -7.839 -13.931 1.00 78.62 390 ILE A C 1
ATOM 3164 O O . ILE A 1 390 ? -15.788 -8.197 -12.754 1.00 78.62 390 ILE A O 1
ATOM 3168 N N . PHE A 1 391 ? -15.954 -6.580 -14.295 1.00 80.62 391 PHE A N 1
ATOM 3169 C CA . PHE A 1 391 ? -16.314 -5.536 -13.340 1.00 80.62 391 PHE A CA 1
ATOM 3170 C C . PHE A 1 391 ? -17.640 -5.821 -12.651 1.00 80.62 391 PHE A C 1
ATOM 3172 O O . PHE A 1 391 ? -17.672 -5.835 -11.423 1.00 80.62 391 PHE A O 1
ATOM 3179 N N . ILE A 1 392 ? -18.679 -6.194 -13.395 1.00 80.25 392 ILE A N 1
ATOM 3180 C CA . ILE A 1 392 ? -19.976 -6.584 -12.830 1.00 80.25 392 ILE A CA 1
ATOM 3181 C C . ILE A 1 392 ? -19.816 -7.770 -11.871 1.00 80.25 392 ILE A C 1
ATOM 3183 O O . ILE A 1 392 ? -20.337 -7.742 -10.753 1.00 80.25 392 ILE A O 1
ATOM 3187 N N . PHE A 1 393 ? -19.056 -8.802 -12.257 1.00 79.31 393 PHE A N 1
ATOM 3188 C CA . PHE A 1 393 ? -18.795 -9.956 -11.392 1.00 79.31 393 PHE A CA 1
ATOM 3189 C C . PHE A 1 393 ? -18.109 -9.557 -10.077 1.00 79.31 393 PHE A C 1
ATOM 3191 O O . PHE A 1 393 ? -18.400 -10.131 -9.022 1.00 79.31 393 PHE A O 1
ATOM 3198 N N . ASN A 1 394 ? -17.241 -8.548 -10.141 1.00 82.62 394 ASN A N 1
ATOM 3199 C CA . ASN A 1 394 ? -16.495 -7.993 -9.018 1.00 82.62 394 ASN A CA 1
ATOM 3200 C C . ASN A 1 394 ? -17.146 -6.744 -8.394 1.00 82.62 394 ASN A C 1
ATOM 3202 O O . ASN A 1 394 ? -16.502 -6.063 -7.597 1.00 82.62 394 ASN A O 1
ATOM 3206 N N . LYS A 1 395 ? -18.432 -6.489 -8.681 1.00 86.88 395 LYS A N 1
ATOM 3207 C CA . LYS A 1 395 ? -19.245 -5.421 -8.073 1.00 86.88 395 LYS A CA 1
ATOM 3208 C C . LYS A 1 395 ? -18.801 -3.997 -8.432 1.00 86.88 395 LYS A C 1
ATOM 3210 O O . LYS A 1 395 ? -19.094 -3.077 -7.681 1.00 86.88 395 LYS A O 1
ATOM 3215 N N . ILE A 1 396 ? -18.085 -3.809 -9.533 1.00 83.00 396 ILE A N 1
ATOM 3216 C CA . ILE A 1 396 ? -17.668 -2.496 -10.027 1.00 83.00 396 ILE A CA 1
ATOM 3217 C C . ILE A 1 396 ? -18.703 -1.981 -11.029 1.00 83.00 396 ILE A C 1
ATOM 3219 O O . ILE A 1 396 ? -18.948 -2.639 -12.040 1.00 83.00 396 ILE A O 1
ATOM 3223 N N . SER A 1 397 ? -19.273 -0.805 -10.761 1.00 77.00 397 SER A N 1
ATOM 3224 C CA . SER A 1 397 ? -20.318 -0.201 -11.605 1.00 77.00 397 SER A CA 1
ATOM 3225 C C . SER A 1 397 ? -19.791 0.807 -12.615 1.00 77.00 397 SER A C 1
ATOM 3227 O O . SER A 1 397 ? -20.220 0.810 -13.767 1.00 77.00 397 SER A O 1
ATOM 3229 N N . SER A 1 398 ? -18.863 1.675 -12.206 1.00 72.06 398 SER A N 1
ATOM 3230 C CA . SER A 1 398 ? -18.285 2.677 -13.100 1.00 72.06 398 SER A CA 1
ATOM 3231 C C . SER A 1 398 ? -16.788 2.858 -12.886 1.00 72.06 398 SER A C 1
ATOM 3233 O O . SER A 1 398 ? -16.269 2.790 -11.770 1.00 72.06 398 SER A O 1
ATOM 3235 N N . VAL A 1 399 ? -16.087 3.119 -13.990 1.00 64.06 399 VAL A N 1
ATOM 3236 C CA . VAL A 1 399 ? -14.664 3.463 -14.013 1.00 64.06 399 VAL A CA 1
ATOM 3237 C C . VAL A 1 399 ? -14.532 4.832 -14.666 1.00 64.06 399 VAL A C 1
ATOM 3239 O O . VAL A 1 399 ? -14.874 4.992 -15.837 1.00 64.06 399 VAL A O 1
ATOM 3242 N N . LYS A 1 400 ? -14.054 5.830 -13.911 1.00 56.84 400 LYS A N 1
ATOM 3243 C CA . LYS A 1 400 ? -14.049 7.240 -14.347 1.00 56.84 400 LYS A CA 1
ATOM 3244 C C . LYS A 1 400 ? -13.039 7.547 -15.463 1.00 56.84 400 LYS A C 1
ATOM 3246 O O . LYS A 1 400 ? -13.168 8.585 -16.098 1.00 56.84 400 LYS A O 1
ATOM 3251 N N . ASN A 1 401 ? -12.071 6.667 -15.735 1.00 53.00 401 ASN A N 1
ATOM 3252 C CA . ASN A 1 401 ? -11.088 6.841 -16.806 1.00 53.00 401 ASN A CA 1
ATOM 3253 C C . ASN A 1 401 ? -10.688 5.499 -17.432 1.00 53.00 401 ASN A C 1
ATOM 3255 O O . ASN A 1 401 ? -10.194 4.606 -16.752 1.00 53.00 401 ASN A O 1
ATOM 3259 N N . SER A 1 402 ? -10.857 5.383 -18.750 1.00 46.56 402 SER A N 1
ATOM 3260 C CA . SER A 1 402 ? -10.516 4.201 -19.552 1.00 46.56 402 SER A CA 1
ATOM 3261 C C . SER A 1 402 ? -9.093 4.224 -20.121 1.00 46.56 402 SER A C 1
ATOM 3263 O O . SER A 1 402 ? -8.768 3.381 -20.960 1.00 46.56 402 SER A O 1
ATOM 3265 N N . ARG A 1 403 ? -8.219 5.156 -19.692 1.00 50.88 403 ARG A N 1
ATOM 3266 C CA . ARG A 1 403 ? -6.778 4.998 -19.946 1.00 50.88 403 ARG A CA 1
ATOM 3267 C C . ARG A 1 403 ? -6.365 3.699 -19.262 1.00 50.88 403 ARG A C 1
ATOM 3269 O O . ARG A 1 403 ? -6.374 3.611 -18.040 1.00 50.88 403 ARG A O 1
ATOM 3276 N N . THR A 1 404 ? -6.108 2.692 -20.091 1.00 56.31 404 THR A N 1
ATOM 3277 C CA . THR A 1 404 ? -5.762 1.314 -19.744 1.00 56.31 404 THR A CA 1
ATOM 3278 C C . THR A 1 404 ? -4.900 1.266 -18.499 1.00 56.31 404 THR A C 1
ATOM 3280 O O . THR A 1 404 ? -3.835 1.879 -18.464 1.00 56.31 404 THR A O 1
ATOM 3283 N N . PHE A 1 405 ? -5.371 0.535 -17.491 1.00 68.25 405 PHE A N 1
ATOM 3284 C CA . PHE A 1 405 ? -4.626 0.290 -16.269 1.00 68.25 405 PHE A CA 1
ATOM 3285 C C . PHE A 1 405 ? -3.228 -0.221 -16.635 1.00 68.25 405 PHE A C 1
ATOM 3287 O O . PHE A 1 405 ? -3.117 -1.308 -17.207 1.00 68.25 405 PHE A O 1
ATOM 3294 N N . PRO A 1 406 ? -2.167 0.549 -16.350 1.00 63.59 406 PRO A N 1
ATOM 3295 C CA . PRO A 1 406 ? -0.875 0.400 -17.021 1.00 63.59 406 PRO A CA 1
ATOM 3296 C C . PRO A 1 406 ? -0.216 -0.975 -16.846 1.00 63.59 406 PRO A C 1
ATOM 3298 O O . PRO A 1 406 ? 0.619 -1.376 -17.654 1.00 63.59 406 PRO A O 1
ATOM 3301 N N . PHE A 1 407 ? -0.615 -1.707 -15.806 1.00 73.50 407 PHE A N 1
ATOM 3302 C CA . PHE A 1 407 ? -0.047 -2.998 -15.423 1.00 73.50 407 PHE A CA 1
ATOM 3303 C C . PHE A 1 407 ? -1.051 -4.156 -15.489 1.00 73.50 407 PHE A C 1
ATOM 3305 O O . PHE A 1 407 ? -0.738 -5.263 -15.058 1.00 73.50 407 PHE A O 1
ATOM 3312 N N . ILE A 1 408 ? -2.242 -3.937 -16.057 1.00 70.62 408 ILE A N 1
ATOM 3313 C CA . ILE A 1 408 ? -3.255 -4.986 -16.213 1.00 70.62 408 ILE A CA 1
ATOM 3314 C C . ILE A 1 408 ? -3.232 -5.470 -17.662 1.00 70.62 408 ILE A C 1
ATOM 3316 O O . ILE A 1 408 ? -3.708 -4.789 -18.568 1.00 70.62 408 ILE A O 1
ATOM 3320 N N . LYS A 1 409 ? -2.678 -6.667 -17.879 1.00 64.19 409 LYS A N 1
ATOM 3321 C CA . LYS A 1 409 ? -2.797 -7.380 -19.156 1.00 64.19 409 LYS A CA 1
ATOM 3322 C C . LYS A 1 409 ? -4.112 -8.154 -19.154 1.00 64.19 409 LYS A C 1
ATOM 3324 O O . LYS A 1 409 ? -4.306 -9.034 -18.321 1.00 64.19 409 LYS A O 1
ATOM 3329 N N . LEU A 1 410 ? -5.014 -7.792 -20.057 1.00 61.62 410 LEU A N 1
ATOM 3330 C CA . LEU A 1 410 ? -6.233 -8.546 -20.333 1.00 61.62 410 LEU A CA 1
ATOM 3331 C C . LEU A 1 410 ? -5.968 -9.341 -21.607 1.00 61.62 410 LEU A C 1
ATOM 3333 O O . LEU A 1 410 ? -5.751 -8.740 -22.657 1.00 61.62 410 LEU A O 1
ATOM 3337 N N . ASP A 1 411 ? -5.914 -10.666 -21.497 1.00 56.31 411 ASP A N 1
ATOM 3338 C CA . ASP A 1 411 ? -5.755 -11.534 -22.667 1.00 56.31 411 ASP A CA 1
ATOM 3339 C C . ASP A 1 411 ? -7.018 -11.495 -23.549 1.00 56.31 411 ASP A C 1
ATOM 3341 O O . ASP A 1 411 ? -8.104 -11.149 -23.080 1.00 56.31 411 ASP A O 1
ATOM 3345 N N . ASP A 1 412 ? -6.895 -11.879 -24.824 1.00 51.94 412 ASP A N 1
ATOM 3346 C CA . ASP A 1 412 ? -8.038 -12.021 -25.734 1.00 51.94 412 ASP A CA 1
ATOM 3347 C C . ASP A 1 412 ? -9.007 -13.090 -25.202 1.00 51.94 412 ASP A C 1
ATOM 3349 O O . ASP A 1 412 ? -8.763 -14.298 -25.272 1.00 51.94 412 ASP A O 1
ATOM 3353 N N . PHE A 1 413 ? -10.127 -12.646 -24.638 1.00 53.88 413 PHE A N 1
ATOM 3354 C CA . PHE A 1 413 ? -11.165 -13.530 -24.124 1.00 53.88 413 PHE A CA 1
ATOM 3355 C C . PHE A 1 413 ? -12.161 -13.927 -25.215 1.00 53.88 413 PHE A C 1
ATOM 3357 O O . PHE A 1 413 ? -12.597 -13.104 -26.016 1.00 53.88 413 PHE A O 1
ATOM 3364 N N . ASN A 1 414 ? -12.631 -15.176 -25.170 1.00 53.62 414 ASN A N 1
ATOM 3365 C CA . ASN A 1 414 ? -13.796 -15.601 -25.946 1.00 53.62 414 ASN A CA 1
ATOM 3366 C C . ASN A 1 414 ? -15.079 -14.921 -25.422 1.00 53.62 414 ASN A C 1
ATOM 3368 O O . ASN A 1 414 ? -15.315 -14.883 -24.210 1.00 53.62 414 ASN A O 1
ATOM 3372 N N . ASN A 1 415 ? -15.923 -14.431 -26.338 1.00 52.25 415 ASN A N 1
ATOM 3373 C CA . ASN A 1 415 ? -17.189 -13.758 -26.025 1.00 52.25 415 ASN A CA 1
ATOM 3374 C C . ASN A 1 415 ? -18.139 -14.668 -25.230 1.00 52.25 415 ASN A C 1
ATOM 3376 O O . ASN A 1 415 ? -18.498 -15.754 -25.685 1.00 52.25 415 ASN A O 1
ATOM 3380 N N . MET A 1 416 ? -18.585 -14.193 -24.067 1.00 52.81 416 MET A N 1
ATOM 3381 C CA . MET A 1 416 ? -19.662 -14.795 -23.285 1.00 52.81 416 MET A CA 1
ATOM 3382 C C . MET A 1 416 ? -20.835 -13.809 -23.263 1.00 52.81 416 MET A C 1
ATOM 3384 O O . MET A 1 416 ? -20.665 -12.669 -22.852 1.00 52.81 416 MET A O 1
ATOM 3388 N N . ASN A 1 417 ? -22.018 -14.237 -23.708 1.00 61.34 417 ASN A N 1
ATOM 3389 C CA . ASN A 1 417 ? -23.227 -13.408 -23.721 1.00 61.34 417 ASN A CA 1
ATOM 3390 C C . ASN A 1 417 ? -24.123 -13.786 -22.529 1.00 61.34 417 ASN A C 1
ATOM 3392 O O . ASN A 1 417 ? -25.097 -14.522 -22.701 1.00 61.34 417 ASN A O 1
ATOM 3396 N N . PHE A 1 418 ? -23.779 -13.333 -21.321 1.00 69.44 418 PHE A N 1
ATOM 3397 C CA . PHE A 1 418 ? -24.624 -13.506 -20.134 1.00 69.44 418 PHE A CA 1
ATOM 3398 C C . PHE A 1 418 ? -25.275 -12.184 -19.731 1.00 69.44 418 PHE A C 1
ATOM 3400 O O . PHE A 1 418 ? -24.618 -11.149 -19.666 1.00 69.44 418 PHE A O 1
ATOM 3407 N N . ILE A 1 419 ? -26.565 -12.235 -19.412 1.00 75.12 419 ILE A N 1
ATOM 3408 C CA . ILE A 1 419 ? -27.293 -11.131 -18.789 1.00 75.12 419 ILE A CA 1
ATOM 3409 C C . ILE A 1 419 ? -27.190 -11.293 -17.276 1.00 75.12 419 ILE A C 1
ATOM 3411 O O . ILE A 1 419 ? -27.511 -12.356 -16.731 1.00 75.12 419 ILE A O 1
ATOM 3415 N N . HIS A 1 420 ? -26.763 -10.231 -16.600 1.00 79.44 420 HIS A N 1
ATOM 3416 C CA . HIS A 1 420 ? -26.654 -10.185 -15.150 1.00 79.44 420 HIS A CA 1
ATOM 3417 C C . HIS A 1 420 ? -27.893 -9.533 -14.556 1.00 79.44 420 HIS A C 1
ATOM 3419 O O . HIS A 1 420 ? -28.305 -8.447 -14.952 1.00 79.44 420 HIS A O 1
ATOM 3425 N N . LEU A 1 421 ? -28.477 -10.200 -13.574 1.00 81.62 421 LEU A N 1
ATOM 3426 C CA . LEU A 1 421 ? -29.640 -9.714 -12.854 1.00 81.62 421 LEU A CA 1
ATOM 3427 C C . LEU A 1 421 ? -29.238 -9.509 -11.416 1.00 81.62 421 LEU A C 1
ATOM 3429 O O . LEU A 1 421 ? -28.739 -10.444 -10.786 1.00 81.62 421 LEU A O 1
ATOM 3433 N N . VAL A 1 422 ? -29.434 -8.295 -10.916 1.00 84.44 422 VAL A N 1
ATOM 3434 C CA . VAL A 1 422 ? -28.993 -7.912 -9.580 1.00 84.44 422 VAL A CA 1
ATOM 3435 C C . VAL A 1 422 ? -30.135 -7.216 -8.852 1.00 84.44 422 VAL A C 1
ATOM 3437 O O . VAL A 1 422 ? -30.707 -6.242 -9.332 1.00 84.44 422 VAL A O 1
ATOM 3440 N N . VAL A 1 423 ? -30.472 -7.726 -7.672 1.00 85.12 423 VAL A N 1
ATOM 3441 C CA . VAL A 1 423 ? -31.328 -7.045 -6.699 1.00 85.12 423 VAL A CA 1
ATOM 3442 C C . VAL A 1 423 ? -30.410 -6.473 -5.633 1.00 85.12 423 VAL A C 1
ATOM 3444 O O . VAL A 1 423 ? -29.623 -7.219 -5.045 1.00 85.12 423 VAL A O 1
ATOM 3447 N N . LYS A 1 424 ? -30.503 -5.170 -5.377 1.00 86.62 424 LYS A N 1
ATOM 3448 C CA . LYS A 1 424 ? -29.695 -4.466 -4.377 1.00 86.62 424 LYS A CA 1
ATOM 3449 C C . LYS A 1 424 ? -30.601 -3.826 -3.332 1.00 86.62 424 LYS A C 1
ATOM 3451 O O . LYS A 1 424 ? -31.627 -3.232 -3.658 1.00 86.62 424 LYS A O 1
ATOM 3456 N N . TYR A 1 425 ? -30.189 -3.947 -2.079 1.00 87.06 425 TYR A N 1
ATOM 3457 C CA . TYR A 1 425 ? -30.695 -3.188 -0.945 1.00 87.06 425 TYR A CA 1
ATOM 3458 C C . TYR A 1 425 ? -29.534 -2.367 -0.395 1.00 87.06 425 TYR A C 1
ATOM 3460 O O . TYR A 1 425 ? -28.646 -2.915 0.260 1.00 87.06 425 TYR A O 1
ATOM 3468 N N . GLU A 1 426 ? -29.501 -1.082 -0.734 1.00 89.06 426 GLU A N 1
ATOM 3469 C CA . GLU A 1 426 ? -28.471 -0.132 -0.328 1.00 89.06 426 GLU A CA 1
ATOM 3470 C C . GLU A 1 426 ? -28.821 0.455 1.034 1.00 89.06 426 GLU A C 1
ATOM 3472 O O . GLU A 1 426 ? -29.858 1.090 1.211 1.00 89.06 426 GLU A O 1
ATOM 3477 N N . LYS A 1 427 ? -27.934 0.264 2.005 1.00 88.44 427 LYS A N 1
ATOM 3478 C CA . LYS A 1 427 ? -28.150 0.698 3.386 1.00 88.44 427 LYS A CA 1
ATOM 3479 C C . LYS A 1 427 ? -27.315 1.936 3.679 1.00 88.44 427 LYS A C 1
ATOM 3481 O O . LYS A 1 427 ? -27.836 2.948 4.144 1.00 88.44 427 LYS A O 1
ATOM 3486 N N . TYR A 1 428 ? -26.029 1.865 3.352 1.00 91.31 428 TYR A N 1
ATOM 3487 C CA . TYR A 1 428 ? -25.086 2.957 3.544 1.00 91.31 428 TYR A CA 1
ATOM 3488 C C . TYR A 1 428 ? -24.247 3.190 2.295 1.00 91.31 428 TYR A C 1
ATOM 3490 O O . TYR A 1 428 ? -23.892 2.253 1.582 1.00 91.31 428 TYR A O 1
ATOM 3498 N N . GLU A 1 429 ? -23.891 4.445 2.085 1.00 93.56 429 GLU A N 1
ATOM 3499 C CA . GLU A 1 429 ? -22.964 4.901 1.061 1.00 93.56 429 GLU A CA 1
ATOM 3500 C C . GLU A 1 429 ? -21.769 5.552 1.750 1.00 93.56 429 GLU A C 1
ATOM 3502 O O . GLU A 1 429 ? -21.942 6.350 2.668 1.00 93.56 429 GLU A O 1
ATOM 3507 N N . ILE A 1 430 ? -20.563 5.188 1.324 1.00 94.31 430 ILE A N 1
ATOM 3508 C CA . ILE A 1 430 ? -19.313 5.786 1.784 1.00 94.31 430 ILE A CA 1
ATOM 3509 C C . ILE A 1 430 ? -18.717 6.552 0.610 1.00 94.31 430 ILE A C 1
ATOM 3511 O O . ILE A 1 430 ? -18.470 5.955 -0.443 1.00 94.31 430 ILE A O 1
ATOM 3515 N N . LEU A 1 431 ? -18.499 7.852 0.793 1.00 93.69 431 LEU A N 1
ATOM 3516 C CA . LEU A 1 431 ? -17.938 8.744 -0.216 1.00 93.69 431 LEU A CA 1
ATOM 3517 C C . LEU A 1 431 ? -16.537 9.190 0.192 1.00 93.69 431 LEU A C 1
ATOM 3519 O O . LEU A 1 431 ? -16.295 9.629 1.317 1.00 93.69 431 LEU A O 1
ATOM 3523 N N . ILE A 1 432 ? -15.614 9.079 -0.754 1.00 93.06 432 ILE A N 1
ATOM 3524 C CA . ILE A 1 432 ? -14.224 9.490 -0.619 1.00 93.06 432 ILE A CA 1
ATOM 3525 C C . ILE A 1 432 ? -13.978 10.573 -1.659 1.00 93.06 432 ILE A C 1
ATOM 3527 O O . ILE A 1 432 ? -14.048 10.334 -2.866 1.00 93.06 432 ILE A O 1
ATOM 3531 N N . ASN A 1 433 ? -13.677 11.779 -1.190 1.00 90.88 433 ASN A N 1
ATOM 3532 C CA . ASN A 1 433 ? -13.379 12.884 -2.080 1.00 90.88 433 ASN A CA 1
ATOM 3533 C C . ASN A 1 433 ? -11.962 12.740 -2.653 1.00 90.88 433 ASN A C 1
ATOM 3535 O O . ASN A 1 433 ? -10.981 12.574 -1.926 1.00 90.88 433 ASN A O 1
ATOM 3539 N N . ARG A 1 434 ? -11.865 12.821 -3.982 1.00 88.88 434 ARG A N 1
ATOM 3540 C CA . ARG A 1 434 ? -10.617 12.643 -4.718 1.00 88.88 434 ARG A CA 1
ATOM 3541 C C . ARG A 1 434 ? -9.550 13.688 -4.381 1.00 88.88 434 ARG A C 1
ATOM 3543 O O . ARG A 1 434 ? -8.367 13.362 -4.431 1.00 88.88 434 ARG A O 1
ATOM 3550 N N . ASP A 1 435 ? -9.961 14.910 -4.062 1.00 89.12 435 ASP A N 1
ATOM 3551 C CA . ASP A 1 435 ? -9.041 16.021 -3.786 1.00 89.12 435 ASP A CA 1
ATOM 3552 C C . ASP A 1 435 ? -8.393 15.914 -2.396 1.00 89.12 435 ASP A C 1
ATOM 3554 O O . ASP A 1 435 ? -7.398 16.578 -2.120 1.00 89.12 435 ASP A O 1
ATOM 3558 N N . TYR A 1 436 ? -8.930 15.042 -1.537 1.00 87.69 436 TYR A N 1
ATOM 3559 C CA . TYR A 1 436 ? -8.443 14.796 -0.179 1.00 87.69 436 TYR A CA 1
ATOM 3560 C C . TYR A 1 436 ? -7.767 13.428 -0.037 1.00 87.69 436 TYR A C 1
ATOM 3562 O O . TYR A 1 436 ? -7.661 12.902 1.074 1.00 87.69 436 TYR A O 1
ATOM 3570 N N . ILE A 1 437 ? -7.294 12.852 -1.150 1.00 89.62 437 ILE A N 1
ATOM 3571 C CA . ILE A 1 437 ? -6.461 11.649 -1.144 1.00 89.62 437 ILE A CA 1
ATOM 3572 C C . ILE A 1 437 ? -5.123 11.869 -1.852 1.00 89.62 437 ILE A C 1
ATOM 3574 O O . ILE A 1 437 ? -5.043 12.457 -2.929 1.00 89.62 437 ILE A O 1
ATOM 3578 N N . GLU A 1 438 ? -4.071 11.323 -1.258 1.00 89.81 438 GLU A N 1
ATOM 3579 C CA . GLU A 1 438 ? -2.690 11.367 -1.738 1.00 89.81 438 GLU A CA 1
ATOM 3580 C C . GLU A 1 438 ? -2.085 9.955 -1.716 1.00 89.81 438 GLU A C 1
ATOM 3582 O O . GLU A 1 438 ? -2.596 9.076 -1.019 1.00 89.81 438 GLU A O 1
ATOM 3587 N N . PRO A 1 439 ? -1.006 9.679 -2.463 1.00 91.12 439 PRO A N 1
ATOM 3588 C CA . PRO A 1 439 ? -0.272 8.429 -2.311 1.00 91.12 439 PRO A CA 1
ATOM 3589 C C . PRO A 1 439 ? 0.384 8.348 -0.925 1.00 91.12 439 PRO A C 1
ATOM 3591 O O . PRO A 1 439 ? 0.923 9.329 -0.413 1.00 91.12 439 PRO A O 1
ATOM 3594 N N . SER A 1 440 ? 0.342 7.167 -0.307 1.00 88.69 440 SER A N 1
ATOM 3595 C CA . SER A 1 440 ? 1.018 6.931 0.971 1.00 88.69 440 SER A CA 1
ATOM 3596 C C . SER A 1 440 ? 2.540 7.013 0.808 1.00 88.69 440 SER A C 1
ATOM 3598 O O . SER A 1 440 ? 3.083 6.712 -0.257 1.00 88.69 440 SER A O 1
ATOM 3600 N N . GLU A 1 441 ? 3.251 7.390 1.874 1.00 87.00 441 GLU A N 1
ATOM 3601 C CA . GLU A 1 441 ? 4.717 7.491 1.843 1.00 87.00 441 GLU A CA 1
ATOM 3602 C C . GLU A 1 441 ? 5.367 6.147 1.474 1.00 87.00 441 GLU A C 1
ATOM 3604 O O . GLU A 1 441 ? 6.293 6.091 0.668 1.00 87.00 441 GLU A O 1
ATOM 3609 N N . GLU A 1 442 ? 4.840 5.039 2.001 1.00 88.50 442 GLU A N 1
ATOM 3610 C CA . GLU A 1 442 ? 5.329 3.697 1.676 1.00 88.50 442 GLU A CA 1
ATOM 3611 C C . GLU A 1 442 ? 5.112 3.325 0.210 1.00 88.50 442 GLU A C 1
ATOM 3613 O O . GLU A 1 442 ? 5.995 2.726 -0.408 1.00 88.50 442 GLU A O 1
ATOM 3618 N N . PHE A 1 443 ? 3.957 3.692 -0.351 1.00 92.00 443 PHE A N 1
ATOM 3619 C CA . PHE A 1 443 ? 3.656 3.462 -1.758 1.00 92.00 443 PHE A CA 1
ATOM 3620 C C . PHE A 1 443 ? 4.577 4.294 -2.654 1.00 92.00 443 PHE A C 1
ATOM 3622 O O . PHE A 1 443 ? 5.203 3.740 -3.557 1.00 92.00 443 PHE A O 1
ATOM 3629 N N . 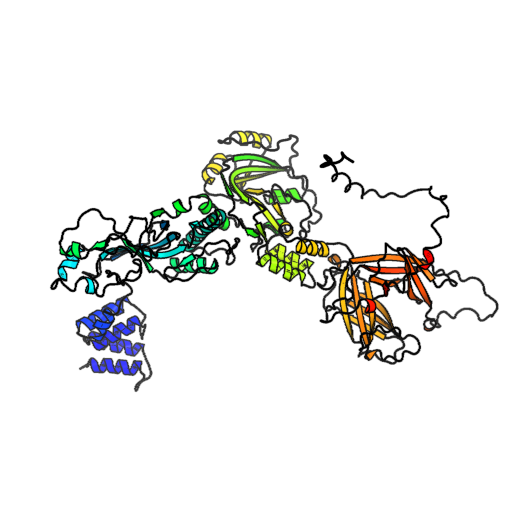ASN A 1 444 ? 4.764 5.580 -2.346 1.00 92.81 444 ASN A N 1
ATOM 3630 C CA . ASN A 1 444 ? 5.716 6.442 -3.050 1.00 92.81 444 ASN A CA 1
ATOM 3631 C C . ASN A 1 444 ? 7.144 5.886 -2.994 1.00 92.81 444 ASN A C 1
ATOM 3633 O O . ASN A 1 444 ? 7.792 5.745 -4.030 1.00 92.81 444 ASN A O 1
ATOM 3637 N N . ASN A 1 445 ? 7.614 5.488 -1.811 1.00 93.19 445 ASN A N 1
ATOM 3638 C CA . ASN A 1 445 ? 8.940 4.893 -1.643 1.00 93.19 445 ASN A CA 1
ATOM 3639 C C . ASN A 1 445 ? 9.094 3.586 -2.439 1.00 93.19 445 ASN A C 1
ATOM 3641 O O . ASN A 1 445 ? 10.160 3.326 -3.001 1.00 93.19 445 ASN A O 1
ATOM 3645 N N . ALA A 1 446 ? 8.042 2.765 -2.518 1.00 95.00 446 ALA A N 1
ATOM 3646 C CA . ALA A 1 446 ? 8.042 1.545 -3.322 1.00 95.00 446 ALA A CA 1
ATOM 3647 C C . ALA A 1 446 ? 8.121 1.846 -4.830 1.00 95.00 446 ALA A C 1
ATOM 3649 O O . ALA A 1 446 ? 8.892 1.193 -5.537 1.00 95.00 446 ALA A O 1
ATOM 3650 N N . ILE A 1 447 ? 7.390 2.856 -5.311 1.00 95.12 447 ILE A N 1
ATOM 3651 C CA . ILE A 1 447 ? 7.435 3.321 -6.705 1.00 95.12 447 ILE A CA 1
ATOM 3652 C C . ILE A 1 447 ? 8.826 3.870 -7.058 1.00 95.12 447 ILE A C 1
ATOM 3654 O O . ILE A 1 447 ? 9.415 3.450 -8.056 1.00 95.12 447 ILE A O 1
ATOM 3658 N N . GLU A 1 448 ? 9.403 4.731 -6.216 1.00 94.62 448 GLU A N 1
ATOM 3659 C CA . GLU A 1 448 ? 10.753 5.271 -6.434 1.00 94.62 448 GLU A CA 1
ATOM 3660 C C . GLU A 1 448 ? 11.820 4.173 -6.419 1.00 94.62 448 GLU A C 1
ATOM 3662 O O . GLU A 1 448 ? 12.739 4.158 -7.246 1.00 94.62 448 GLU A O 1
ATOM 3667 N N . LYS A 1 449 ? 11.692 3.193 -5.519 1.00 95.94 449 LYS A N 1
ATOM 3668 C CA . LYS A 1 449 ? 12.572 2.023 -5.515 1.00 95.94 449 LYS A CA 1
ATOM 3669 C C . LYS A 1 449 ? 12.453 1.240 -6.823 1.00 95.94 449 LYS A C 1
ATOM 3671 O O . LYS A 1 449 ? 13.483 0.922 -7.412 1.00 95.94 449 LYS A O 1
ATOM 3676 N N . ALA A 1 450 ? 11.232 0.992 -7.299 1.00 95.81 450 ALA A N 1
ATOM 3677 C CA . ALA A 1 450 ? 10.982 0.284 -8.551 1.00 95.81 450 ALA A CA 1
ATOM 3678 C C . ALA A 1 450 ? 11.562 1.022 -9.770 1.00 95.81 450 ALA A C 1
ATOM 3680 O O . ALA A 1 450 ? 12.126 0.388 -10.664 1.00 95.81 450 ALA A O 1
ATOM 3681 N N . PHE A 1 451 ? 11.514 2.360 -9.797 1.00 92.50 451 PHE A N 1
ATOM 3682 C CA . PHE A 1 451 ? 12.176 3.133 -10.850 1.00 92.50 451 PHE A CA 1
ATOM 3683 C C . PHE A 1 451 ? 13.689 2.929 -10.865 1.00 92.50 451 PHE A C 1
ATOM 3685 O O . PHE A 1 451 ? 14.278 2.913 -11.944 1.00 92.50 451 PHE A O 1
ATOM 3692 N N . ASN A 1 452 ? 14.327 2.746 -9.716 1.00 91.50 452 ASN A N 1
ATOM 3693 C CA . ASN A 1 452 ? 15.775 2.564 -9.646 1.00 91.50 452 ASN A CA 1
ATOM 3694 C C . ASN A 1 452 ? 16.238 1.142 -10.013 1.00 91.50 452 ASN A C 1
ATOM 3696 O O . ASN A 1 452 ? 17.440 0.896 -10.105 1.00 91.50 452 ASN A O 1
ATOM 3700 N N . GLU A 1 453 ? 15.317 0.211 -10.270 1.00 92.38 453 GLU A N 1
ATOM 3701 C CA . GLU A 1 453 ? 15.660 -1.136 -10.720 1.00 92.38 453 GLU A CA 1
ATOM 3702 C C . GLU A 1 453 ? 15.984 -1.198 -12.220 1.00 92.38 453 GLU A C 1
ATOM 3704 O O . GLU A 1 453 ? 15.519 -0.394 -13.031 1.00 92.38 453 GLU A O 1
ATOM 3709 N N . MET A 1 454 ? 16.769 -2.211 -12.604 1.00 91.00 454 MET A N 1
ATOM 3710 C CA . MET A 1 454 ? 17.119 -2.487 -14.003 1.00 91.00 454 MET A CA 1
ATOM 3711 C C . MET A 1 454 ? 15.963 -3.079 -14.816 1.00 91.00 454 MET A C 1
ATOM 3713 O O . MET A 1 454 ? 15.966 -2.957 -16.038 1.00 91.00 454 MET A O 1
ATOM 3717 N N . LYS A 1 455 ? 14.974 -3.699 -14.158 1.00 92.19 455 LYS A N 1
ATOM 3718 C CA . LYS A 1 455 ? 13.731 -4.204 -14.769 1.00 92.19 455 LYS A CA 1
ATOM 3719 C C . LYS A 1 455 ? 12.517 -3.450 -14.206 1.00 92.19 455 LYS A C 1
ATOM 3721 O O . LYS A 1 455 ? 11.695 -4.043 -13.503 1.00 92.19 455 LYS A O 1
ATOM 3726 N N . PRO A 1 456 ? 12.396 -2.138 -14.476 1.00 92.75 456 PRO A N 1
ATOM 3727 C CA . PRO A 1 456 ? 11.448 -1.274 -13.777 1.00 92.75 456 PRO A CA 1
ATOM 3728 C C . PRO A 1 456 ? 9.984 -1.638 -14.052 1.00 92.75 456 PRO A C 1
ATOM 3730 O O . PRO A 1 456 ? 9.151 -1.465 -13.173 1.00 92.75 456 PRO A O 1
ATOM 3733 N N . PHE A 1 457 ? 9.653 -2.181 -15.231 1.00 90.69 457 PHE A N 1
ATOM 3734 C CA . PHE A 1 457 ? 8.286 -2.621 -15.534 1.00 90.69 457 PHE A CA 1
ATOM 3735 C C . PHE A 1 457 ? 7.823 -3.732 -14.578 1.00 90.69 457 PHE A C 1
ATOM 3737 O O . PHE A 1 457 ? 6.773 -3.606 -13.955 1.00 90.69 457 PHE A O 1
ATOM 3744 N N . ASN A 1 458 ? 8.636 -4.780 -14.410 1.00 90.44 458 ASN A N 1
ATOM 3745 C CA . ASN A 1 458 ? 8.322 -5.897 -13.513 1.00 90.44 458 ASN A CA 1
ATOM 3746 C C . ASN A 1 458 ? 8.278 -5.446 -12.048 1.00 90.44 458 ASN A C 1
ATOM 3748 O O . ASN A 1 458 ? 7.414 -5.886 -11.292 1.00 90.44 458 ASN A O 1
ATOM 3752 N N . ALA A 1 459 ? 9.194 -4.555 -11.659 1.00 94.06 459 ALA A N 1
ATOM 3753 C CA . ALA A 1 459 ? 9.230 -3.988 -10.317 1.00 94.06 459 ALA A CA 1
ATOM 3754 C C . ALA A 1 459 ? 7.962 -3.175 -10.016 1.00 94.06 459 ALA A C 1
ATOM 3756 O O . ALA A 1 459 ? 7.328 -3.382 -8.986 1.00 94.06 459 ALA A O 1
ATOM 3757 N N . LEU A 1 460 ? 7.545 -2.301 -10.939 1.00 93.38 460 LEU A N 1
ATOM 3758 C CA . LEU A 1 460 ? 6.312 -1.523 -10.809 1.00 93.38 460 LEU A CA 1
ATOM 3759 C C . LEU A 1 460 ? 5.085 -2.434 -10.779 1.00 93.38 460 LEU A C 1
ATOM 3761 O O . LEU A 1 460 ? 4.234 -2.259 -9.913 1.00 93.38 460 LEU A O 1
ATOM 3765 N N . GLN A 1 461 ? 5.014 -3.438 -11.657 1.00 91.06 461 GLN A N 1
ATOM 3766 C CA . GLN A 1 461 ? 3.923 -4.411 -11.641 1.00 91.06 461 GLN A CA 1
ATOM 3767 C C . GLN A 1 461 ? 3.802 -5.093 -10.270 1.00 91.06 461 GLN A C 1
ATOM 3769 O O . GLN A 1 461 ? 2.709 -5.140 -9.715 1.00 91.06 461 GLN A O 1
ATOM 3774 N N . ALA A 1 462 ? 4.919 -5.519 -9.671 1.00 92.06 462 ALA A N 1
ATOM 3775 C CA . ALA A 1 462 ? 4.918 -6.102 -8.331 1.00 92.06 462 ALA A CA 1
ATOM 3776 C C . ALA A 1 462 ? 4.419 -5.123 -7.248 1.00 92.06 462 ALA A C 1
ATOM 3778 O O . ALA A 1 462 ? 3.732 -5.540 -6.315 1.00 92.06 462 ALA A O 1
ATOM 3779 N N . VAL A 1 463 ? 4.723 -3.826 -7.376 1.00 93.94 463 VAL A N 1
ATOM 3780 C CA . VAL A 1 463 ? 4.202 -2.790 -6.468 1.00 93.94 463 VAL A CA 1
ATOM 3781 C C . VAL A 1 463 ? 2.680 -2.662 -6.604 1.00 93.94 463 VAL A C 1
ATOM 3783 O O . VAL A 1 463 ? 1.977 -2.706 -5.596 1.00 93.94 463 VAL A O 1
ATOM 3786 N N . PHE A 1 464 ? 2.141 -2.570 -7.822 1.00 91.06 464 PHE A N 1
ATOM 3787 C CA . PHE A 1 464 ? 0.686 -2.509 -8.035 1.00 91.06 464 PHE A CA 1
ATOM 3788 C C . PHE A 1 464 ? -0.029 -3.824 -7.655 1.00 91.06 464 PHE A C 1
ATOM 3790 O O . PHE A 1 464 ? -1.157 -3.794 -7.163 1.00 91.06 464 PHE A O 1
ATOM 3797 N N . ASP A 1 465 ? 0.630 -4.978 -7.764 1.00 88.81 465 ASP A N 1
ATOM 3798 C CA . ASP A 1 465 ? 0.108 -6.253 -7.254 1.00 88.81 465 ASP A CA 1
ATOM 3799 C C . ASP A 1 465 ? 0.003 -6.272 -5.714 1.00 88.81 465 ASP A C 1
ATOM 3801 O O . ASP A 1 465 ? -0.923 -6.867 -5.158 1.00 88.81 465 ASP A O 1
ATOM 3805 N N . GLU A 1 466 ? 0.931 -5.622 -5.001 1.00 90.88 466 GLU A N 1
ATOM 3806 C CA . GLU A 1 466 ? 0.955 -5.586 -3.531 1.00 90.88 466 GLU A CA 1
ATOM 3807 C C . GLU A 1 466 ? 0.002 -4.534 -2.940 1.00 90.88 466 GLU A C 1
ATOM 3809 O O . GLU A 1 466 ? -0.701 -4.814 -1.960 1.00 90.88 466 GLU A O 1
ATOM 3814 N N . TYR A 1 467 ? -0.016 -3.335 -3.528 1.00 91.44 467 TYR A N 1
ATOM 3815 C CA . TYR A 1 467 ? -0.761 -2.167 -3.043 1.00 91.44 467 TYR A CA 1
ATOM 3816 C C . TYR A 1 467 ? -2.144 -2.015 -3.682 1.00 91.44 467 TYR A C 1
ATOM 3818 O O . TYR A 1 467 ? -3.005 -1.331 -3.122 1.00 91.44 467 TYR A O 1
ATOM 3826 N N . GLY A 1 468 ? -2.396 -2.711 -4.789 1.00 90.62 468 GLY A N 1
ATOM 3827 C CA . GLY A 1 468 ? -3.621 -2.626 -5.572 1.00 90.62 468 GLY A CA 1
ATOM 3828 C C . GLY A 1 468 ? -3.403 -1.898 -6.896 1.00 90.62 468 GLY A C 1
ATOM 3829 O O . GLY A 1 468 ? -2.446 -1.150 -7.084 1.00 90.62 468 GLY A O 1
ATOM 3830 N N . HIS A 1 469 ? -4.346 -2.092 -7.810 1.00 88.81 469 HIS A N 1
ATOM 3831 C CA . HIS A 1 469 ? -4.367 -1.450 -9.124 1.00 88.81 469 HIS A CA 1
ATOM 3832 C C . HIS A 1 469 ? -5.396 -0.318 -9.185 1.00 88.81 469 HIS A C 1
ATOM 3834 O O . HIS A 1 469 ? -5.196 0.694 -9.865 1.00 88.81 469 HIS A O 1
ATOM 3840 N N . LEU A 1 470 ? -6.508 -0.515 -8.479 1.00 89.69 470 LEU A N 1
ATOM 3841 C CA . LEU A 1 470 ? -7.683 0.342 -8.494 1.00 89.69 470 LEU A CA 1
ATOM 3842 C C . LEU A 1 470 ? -7.990 0.840 -7.088 1.00 89.69 470 LEU A C 1
ATOM 3844 O O . LEU A 1 470 ? -7.601 0.216 -6.101 1.00 89.69 470 LEU A O 1
ATOM 3848 N N . PHE A 1 471 ? -8.751 1.922 -7.002 1.00 91.31 471 PHE A N 1
ATOM 3849 C CA . PHE A 1 471 ? -9.320 2.371 -5.744 1.00 91.31 471 PHE A CA 1
ATOM 3850 C C . PHE A 1 471 ? -10.737 2.930 -5.953 1.00 91.31 471 PHE A C 1
ATOM 3852 O O . PHE A 1 471 ? -10.942 3.698 -6.895 1.00 91.31 471 PHE A O 1
ATOM 3859 N N . PRO A 1 472 ? -11.727 2.534 -5.134 1.00 92.69 472 PRO A N 1
ATOM 3860 C CA . PRO A 1 472 ? -13.083 3.065 -5.222 1.00 92.69 472 PRO A CA 1
ATOM 3861 C C . PRO A 1 472 ? -13.198 4.416 -4.513 1.00 92.69 472 PRO A C 1
ATOM 3863 O O . PRO A 1 472 ? -12.767 4.552 -3.371 1.00 92.69 472 PRO A O 1
ATOM 3866 N N . LEU A 1 473 ? -13.825 5.404 -5.157 1.00 93.00 473 LEU A N 1
ATOM 3867 C CA . LEU A 1 473 ? -14.186 6.663 -4.489 1.00 93.00 473 LEU A CA 1
ATOM 3868 C C . LEU A 1 473 ? -15.587 6.619 -3.869 1.00 93.00 473 LEU A C 1
ATOM 3870 O O . LEU A 1 473 ? -15.902 7.416 -2.989 1.00 93.00 473 LEU A O 1
ATOM 3874 N N . ARG A 1 474 ? -16.418 5.663 -4.289 1.00 93.69 474 ARG A N 1
ATOM 3875 C CA . ARG A 1 474 ? -17.752 5.429 -3.742 1.00 93.69 474 ARG A CA 1
ATOM 3876 C C . ARG A 1 474 ? -17.924 3.948 -3.423 1.00 93.69 474 ARG A C 1
ATOM 3878 O O . ARG A 1 474 ? -17.658 3.088 -4.260 1.00 93.69 474 ARG A O 1
ATOM 3885 N N . ILE A 1 475 ? -18.356 3.634 -2.204 1.00 94.31 475 ILE A N 1
ATOM 3886 C CA . ILE A 1 475 ? -18.573 2.253 -1.747 1.00 94.31 475 ILE A CA 1
ATOM 3887 C C . ILE A 1 475 ? -19.984 2.134 -1.181 1.00 94.31 475 ILE A C 1
ATOM 3889 O O . ILE A 1 475 ? -20.366 2.905 -0.302 1.00 94.31 475 ILE A O 1
ATOM 3893 N N . ILE A 1 476 ? -20.747 1.145 -1.645 1.00 92.81 476 ILE A N 1
ATOM 3894 C CA . ILE A 1 476 ? -22.103 0.884 -1.158 1.00 92.81 476 ILE A CA 1
ATOM 3895 C C . ILE A 1 476 ? -22.120 -0.376 -0.303 1.00 92.81 476 ILE A C 1
ATOM 3897 O O . ILE A 1 476 ? -21.715 -1.465 -0.729 1.00 92.81 476 ILE A O 1
ATOM 3901 N N . LEU A 1 477 ? -22.640 -0.215 0.912 1.00 92.50 477 LEU A N 1
ATOM 3902 C CA . LEU A 1 477 ? -22.867 -1.284 1.871 1.00 92.50 477 LEU A CA 1
ATOM 3903 C C . LEU A 1 477 ? -24.352 -1.615 1.953 1.00 92.50 477 LEU A C 1
ATOM 3905 O O . LEU A 1 477 ? -25.209 -0.733 2.064 1.00 92.50 477 LEU A O 1
ATOM 3909 N N . GLY A 1 478 ? -24.656 -2.904 1.966 1.00 90.44 478 GLY A N 1
ATOM 3910 C CA . GLY A 1 478 ? -26.032 -3.362 2.002 1.00 90.44 478 GLY A CA 1
ATOM 3911 C C . GLY A 1 478 ? -26.145 -4.863 1.849 1.00 90.44 478 GLY A C 1
ATOM 3912 O O . GLY A 1 478 ? -25.375 -5.604 2.458 1.00 90.44 478 GLY A O 1
ATOM 3913 N N . LYS A 1 479 ? -27.106 -5.298 1.036 1.00 87.31 479 LYS A N 1
ATOM 3914 C CA . LYS A 1 479 ? -27.300 -6.696 0.645 1.00 87.31 479 LYS A CA 1
ATOM 3915 C C . LYS A 1 479 ? -27.619 -6.815 -0.836 1.00 87.31 479 LYS A C 1
ATOM 3917 O O . LYS A 1 479 ? -28.316 -5.969 -1.393 1.00 87.31 479 LYS A O 1
ATOM 3922 N N . SER A 1 480 ? -27.116 -7.871 -1.469 1.00 87.50 480 SER A N 1
ATOM 3923 C CA . SER A 1 480 ? -27.374 -8.110 -2.889 1.00 87.50 480 SER A CA 1
ATOM 3924 C C . SER A 1 480 ? -27.678 -9.568 -3.201 1.00 87.50 480 SER A C 1
ATOM 3926 O O . SER A 1 480 ? -27.105 -10.489 -2.612 1.00 87.50 480 SER A O 1
ATOM 3928 N N . LEU A 1 481 ? -28.565 -9.762 -4.171 1.00 87.06 481 LEU A N 1
ATOM 3929 C CA . LEU A 1 481 ? -28.887 -11.055 -4.756 1.00 87.06 481 LEU A CA 1
ATOM 3930 C C . LEU A 1 481 ? -28.647 -10.993 -6.258 1.00 87.06 481 LEU A C 1
ATOM 3932 O O . LEU A 1 481 ? -28.934 -9.976 -6.887 1.00 87.06 481 LEU A O 1
ATOM 3936 N N . LYS A 1 482 ? -28.133 -12.078 -6.837 1.00 86.94 482 LYS A N 1
ATOM 3937 C CA . LYS A 1 482 ? -27.808 -12.134 -8.263 1.00 86.94 482 LYS A CA 1
ATOM 3938 C C . LYS A 1 482 ? -28.252 -13.419 -8.949 1.00 86.94 482 LYS A C 1
ATOM 3940 O O . LYS A 1 482 ? -28.307 -14.481 -8.325 1.00 86.94 482 LYS A O 1
ATOM 3945 N N . ASN A 1 483 ? -28.503 -13.327 -10.249 1.00 84.94 483 ASN A N 1
ATOM 3946 C CA . ASN A 1 483 ? -28.675 -14.458 -11.160 1.00 84.94 483 ASN A CA 1
ATOM 3947 C C . ASN A 1 483 ? -28.004 -14.124 -12.509 1.00 84.94 483 ASN A C 1
ATOM 3949 O O . ASN A 1 483 ? -27.900 -12.953 -12.875 1.00 84.94 483 ASN A O 1
ATOM 3953 N N . MET A 1 484 ? -27.504 -15.138 -13.214 1.00 77.44 484 MET A N 1
ATOM 3954 C CA . MET A 1 484 ? -26.944 -15.005 -14.561 1.00 77.44 484 MET A CA 1
ATOM 3955 C C . MET A 1 484 ? -27.790 -15.836 -15.523 1.00 77.44 484 MET A C 1
ATOM 3957 O O . MET A 1 484 ? -27.961 -17.035 -15.305 1.00 77.44 484 MET A O 1
ATOM 3961 N N . SER A 1 485 ? -28.283 -15.212 -16.593 1.00 70.69 485 SER A N 1
ATOM 3962 C CA . SER A 1 485 ? -29.099 -15.880 -17.611 1.00 70.69 485 SER A CA 1
ATOM 3963 C C . SER A 1 485 ? -28.485 -15.756 -19.005 1.00 70.69 485 SER A C 1
ATOM 3965 O O . SER A 1 485 ? -27.848 -14.758 -19.332 1.00 70.69 485 SER A O 1
ATOM 3967 N N . THR A 1 486 ? -28.703 -16.765 -19.847 1.00 62.31 486 THR A N 1
ATOM 3968 C CA . THR A 1 486 ? -28.344 -16.772 -21.277 1.00 62.31 486 THR A CA 1
ATOM 3969 C C . THR A 1 486 ? -29.502 -16.356 -22.187 1.00 62.31 486 THR A C 1
ATOM 3971 O O . THR A 1 486 ? -29.353 -16.310 -23.407 1.00 62.31 486 THR A O 1
ATOM 3974 N N . THR A 1 487 ? -30.685 -16.090 -21.629 1.00 60.50 487 THR A N 1
ATOM 3975 C CA . THR A 1 487 ? -31.871 -15.740 -22.417 1.00 60.50 487 THR A CA 1
ATOM 3976 C C . THR A 1 487 ? -31.761 -14.313 -22.947 1.00 60.50 487 THR A C 1
ATOM 3978 O O . THR A 1 487 ? -31.789 -13.375 -22.157 1.00 60.50 487 THR A O 1
ATOM 3981 N N . ASN A 1 488 ? -31.689 -14.139 -24.271 1.00 54.72 488 ASN A N 1
ATOM 3982 C CA . ASN A 1 488 ? -31.710 -12.822 -24.915 1.00 54.72 488 ASN A CA 1
ATOM 3983 C C . ASN A 1 488 ? -32.975 -12.047 -24.516 1.00 54.72 488 ASN A C 1
ATOM 3985 O O . ASN A 1 488 ? -34.089 -12.459 -24.845 1.00 54.72 488 ASN A O 1
ATOM 3989 N N . PHE A 1 489 ? -32.794 -10.930 -23.815 1.00 56.06 489 PHE A N 1
ATOM 3990 C CA . PHE A 1 489 ? -33.881 -10.054 -23.395 1.00 56.06 489 PHE A CA 1
ATOM 3991 C C . PHE A 1 489 ? -34.025 -8.881 -24.373 1.00 56.06 489 PHE A C 1
ATOM 3993 O O . PHE A 1 489 ? -33.027 -8.273 -24.752 1.00 56.06 489 PHE A O 1
ATOM 4000 N N . PHE A 1 490 ? -35.256 -8.580 -24.801 1.00 51.38 490 PHE A N 1
ATOM 4001 C CA . PHE A 1 490 ? -35.543 -7.598 -25.861 1.00 51.38 490 PHE A CA 1
ATOM 4002 C C . PHE A 1 490 ? -36.095 -6.252 -25.354 1.00 51.38 490 PHE A C 1
ATOM 4004 O O . PHE A 1 490 ? -36.297 -5.351 -26.164 1.00 51.38 490 PHE A O 1
ATOM 4011 N N . ASP A 1 491 ? -36.296 -6.084 -24.042 1.00 53.88 491 ASP A N 1
ATOM 4012 C CA . ASP A 1 491 ? -36.813 -4.838 -23.461 1.00 53.88 491 ASP A CA 1
ATOM 4013 C C . ASP A 1 491 ? -35.727 -4.015 -22.748 1.00 53.88 491 ASP A C 1
ATOM 4015 O O . ASP A 1 491 ? -34.878 -4.542 -22.026 1.00 53.88 491 ASP A O 1
ATOM 4019 N N . THR A 1 492 ? -35.794 -2.688 -22.899 1.00 49.78 492 THR A N 1
ATOM 4020 C CA . THR A 1 492 ? -34.914 -1.706 -22.244 1.00 49.78 492 THR A CA 1
ATOM 4021 C C . THR A 1 492 ? -35.305 -1.480 -20.779 1.00 49.78 492 THR A C 1
ATOM 4023 O O . THR A 1 492 ? -35.867 -0.441 -20.430 1.00 49.78 492 THR A O 1
ATOM 4026 N N . PHE A 1 493 ? -35.004 -2.432 -19.898 1.00 55.12 493 PHE A N 1
ATOM 4027 C CA . PHE A 1 493 ? -35.084 -2.223 -18.449 1.00 55.12 493 PHE A CA 1
ATOM 4028 C C . PHE A 1 493 ? -33.696 -1.881 -17.910 1.00 55.12 493 PHE A C 1
ATOM 4030 O O . PHE A 1 493 ? -32.827 -2.742 -17.885 1.00 55.12 493 PHE A O 1
ATOM 4037 N N . LYS A 1 494 ? -33.474 -0.625 -17.498 1.00 62.81 494 LYS A N 1
ATOM 4038 C CA . LYS A 1 494 ? -32.180 -0.206 -16.927 1.00 62.81 494 LYS A CA 1
ATOM 4039 C C . LYS A 1 494 ? -32.141 -0.236 -15.398 1.00 62.81 494 LYS A C 1
ATOM 4041 O O . LYS A 1 494 ? -31.146 -0.677 -14.860 1.00 62.81 494 LYS A O 1
ATOM 4046 N N . LYS A 1 495 ? -33.190 0.196 -14.691 1.00 69.69 495 LYS A N 1
ATOM 4047 C CA . LYS A 1 495 ? -33.263 0.175 -13.215 1.00 69.69 495 LYS A CA 1
ATOM 4048 C C . LYS A 1 495 ? -34.720 0.310 -12.773 1.00 69.69 495 LYS A C 1
ATOM 4050 O O . LYS A 1 495 ? -35.430 1.163 -13.304 1.00 69.69 495 LYS A O 1
ATOM 4055 N N . ILE A 1 496 ? -35.176 -0.526 -11.842 1.00 70.38 496 ILE A N 1
ATOM 4056 C CA . ILE A 1 496 ? -36.544 -0.506 -11.305 1.00 70.38 496 ILE A CA 1
ATOM 4057 C C . ILE A 1 496 ? -36.468 -0.378 -9.789 1.00 70.38 496 ILE A C 1
ATOM 4059 O O . ILE A 1 496 ? -35.927 -1.258 -9.123 1.00 70.38 496 ILE A O 1
ATOM 4063 N N . ASN A 1 497 ? -37.035 0.691 -9.239 1.00 72.31 497 ASN A N 1
ATOM 4064 C CA . ASN A 1 497 ? -37.118 0.859 -7.792 1.00 72.31 497 ASN A CA 1
ATOM 4065 C C . ASN A 1 497 ? -38.117 -0.141 -7.202 1.00 72.31 497 ASN A C 1
ATOM 4067 O O . ASN A 1 497 ? -39.200 -0.358 -7.749 1.00 72.31 497 ASN A O 1
ATOM 4071 N N . LEU A 1 498 ? -37.736 -0.747 -6.085 1.00 66.38 498 LEU A N 1
ATOM 4072 C CA . LEU A 1 498 ? -38.552 -1.686 -5.338 1.00 66.38 498 LEU A CA 1
ATOM 4073 C C . LEU A 1 498 ? -39.040 -0.981 -4.067 1.00 66.38 498 LEU A C 1
ATOM 4075 O O . LEU A 1 498 ? -38.240 -0.481 -3.278 1.00 66.38 498 LEU A O 1
ATOM 4079 N N . GLU A 1 499 ? -40.354 -0.927 -3.872 1.00 63.75 499 GLU A N 1
ATOM 4080 C CA . GLU A 1 499 ? -40.948 -0.544 -2.589 1.00 63.75 499 GLU A CA 1
ATOM 4081 C C . GLU A 1 499 ? -41.153 -1.815 -1.753 1.00 63.75 499 GLU A C 1
ATOM 4083 O O . GLU A 1 499 ? -41.631 -2.826 -2.267 1.00 63.75 499 GLU A O 1
ATOM 4088 N N . LEU A 1 500 ? -40.761 -1.788 -0.475 1.00 57.09 500 LEU A N 1
ATOM 4089 C CA . LEU A 1 500 ? -40.998 -2.893 0.459 1.00 57.09 500 LEU A CA 1
ATOM 4090 C C . LEU A 1 500 ? -42.472 -2.890 0.912 1.00 57.09 500 LEU A C 1
ATOM 4092 O O . LEU A 1 500 ? -42.964 -1.831 1.312 1.00 57.09 500 LEU A O 1
ATOM 4096 N N . PRO A 1 501 ? -43.174 -4.046 0.930 1.00 54.62 501 PRO A N 1
ATOM 4097 C CA . PRO A 1 501 ? -42.698 -5.406 0.632 1.00 54.62 501 PRO A CA 1
ATOM 4098 C C . PRO A 1 501 ? -42.540 -5.683 -0.871 1.00 54.62 501 PRO A C 1
ATOM 4100 O O . PRO A 1 501 ? -43.355 -5.233 -1.681 1.00 54.62 501 PRO A O 1
ATOM 4103 N N . ILE A 1 502 ? -41.534 -6.488 -1.242 1.00 64.00 502 ILE A N 1
ATOM 4104 C CA . ILE A 1 502 ? -41.060 -6.669 -2.626 1.00 64.00 502 ILE A CA 1
ATOM 4105 C C . ILE A 1 502 ? -41.959 -7.620 -3.448 1.00 64.00 502 ILE A C 1
ATOM 4107 O O . ILE A 1 502 ? -41.510 -8.461 -4.230 1.00 64.00 502 ILE A O 1
ATOM 4111 N N . THR A 1 503 ? -43.274 -7.465 -3.323 1.00 61.84 503 THR A N 1
ATOM 4112 C CA . THR A 1 503 ? -44.285 -8.195 -4.106 1.00 61.84 503 THR A CA 1
ATOM 4113 C C . THR A 1 503 ? -44.118 -7.995 -5.616 1.00 61.84 503 THR A C 1
ATOM 4115 O O . THR A 1 503 ? -44.425 -8.885 -6.412 1.00 61.84 503 THR A O 1
ATOM 4118 N N . SER A 1 504 ? -43.566 -6.850 -6.023 1.00 64.75 504 SER A N 1
ATOM 4119 C CA . SER A 1 504 ? -43.258 -6.532 -7.415 1.00 64.75 504 SER A CA 1
ATOM 4120 C C . SER A 1 504 ? -42.132 -7.401 -7.994 1.00 64.75 504 SER A C 1
ATOM 4122 O O . SER A 1 504 ? -42.224 -7.781 -9.162 1.00 64.75 504 SER A O 1
ATOM 4124 N N . LEU A 1 505 ? -41.125 -7.801 -7.204 1.00 74.19 505 LEU A N 1
ATOM 4125 C CA . LEU A 1 505 ? -39.987 -8.602 -7.684 1.00 74.19 505 LEU A CA 1
ATOM 4126 C C . LEU A 1 505 ? -40.418 -9.984 -8.177 1.00 74.19 505 LEU A C 1
ATOM 4128 O O . LEU A 1 505 ? -39.966 -10.394 -9.241 1.00 74.19 505 LEU A O 1
ATOM 4132 N N . HIS A 1 506 ? -41.347 -10.662 -7.493 1.00 75.50 506 HIS A N 1
ATOM 4133 C CA . HIS A 1 506 ? -41.877 -11.949 -7.966 1.00 75.50 506 HIS A CA 1
ATOM 4134 C C . HIS A 1 506 ? -42.524 -11.836 -9.352 1.00 75.50 506 HIS A C 1
ATOM 4136 O O . HIS A 1 506 ? -42.334 -12.703 -10.203 1.00 75.50 506 HIS A O 1
ATOM 4142 N N . SER A 1 507 ? -43.252 -10.745 -9.617 1.00 73.12 507 SER A N 1
ATOM 4143 C CA . SER A 1 507 ? -43.847 -10.488 -10.936 1.00 73.12 507 SER A CA 1
ATOM 4144 C C . SER A 1 507 ? -42.776 -10.344 -12.022 1.00 73.12 507 SER A C 1
ATOM 4146 O O . SER A 1 507 ? -42.930 -10.888 -13.117 1.00 73.12 507 SER A O 1
ATOM 4148 N N . TYR A 1 508 ? -41.664 -9.665 -11.718 1.00 75.69 508 TYR A N 1
ATOM 4149 C CA . TYR A 1 508 ? -40.538 -9.530 -12.644 1.00 75.69 508 TYR A CA 1
ATOM 4150 C C . TYR A 1 508 ? -39.787 -10.851 -12.842 1.00 75.69 508 TYR A C 1
ATOM 4152 O O . TYR A 1 508 ? -39.602 -11.259 -13.983 1.00 75.69 508 TYR A O 1
ATOM 4160 N N . LEU A 1 509 ? -39.420 -11.563 -11.772 1.00 78.81 509 LEU A N 1
ATOM 4161 C CA . LEU A 1 509 ? -38.709 -12.847 -11.865 1.00 78.81 509 LEU A CA 1
ATOM 4162 C C . LEU A 1 509 ? -39.511 -13.892 -12.655 1.00 78.81 509 LEU A C 1
ATOM 4164 O O . LEU A 1 509 ? -38.950 -14.565 -13.519 1.00 78.81 509 LEU A O 1
ATOM 4168 N N . ASN A 1 510 ? -40.833 -13.948 -12.453 1.00 78.31 510 ASN A N 1
ATOM 4169 C CA . ASN A 1 510 ? -41.722 -14.824 -13.219 1.00 78.31 510 ASN A CA 1
ATOM 4170 C C . ASN A 1 510 ? -41.750 -14.469 -14.714 1.00 78.31 510 ASN A C 1
ATOM 4172 O O . ASN A 1 510 ? -41.693 -15.366 -15.553 1.00 78.31 510 ASN A O 1
ATOM 4176 N N . LYS A 1 511 ? -41.787 -13.174 -15.071 1.00 75.81 511 LYS A N 1
ATOM 4177 C CA . LYS A 1 511 ? -41.687 -12.735 -16.479 1.00 75.81 511 LYS A CA 1
ATOM 4178 C C . LYS A 1 511 ? -40.350 -13.115 -17.116 1.00 75.81 511 LYS A C 1
ATOM 4180 O O . LYS A 1 511 ? -40.304 -13.373 -18.314 1.00 75.81 511 LYS A O 1
ATOM 4185 N N . LEU A 1 512 ? -39.282 -13.140 -16.322 1.00 74.50 512 LEU A N 1
ATOM 4186 C CA . LEU A 1 512 ? -37.930 -13.491 -16.757 1.00 74.50 512 LEU A CA 1
ATOM 4187 C C . LEU A 1 512 ? -37.652 -15.005 -16.727 1.00 74.50 512 LEU A C 1
ATOM 4189 O O . LEU A 1 512 ? -36.567 -15.420 -17.125 1.00 74.50 512 LEU A O 1
ATOM 4193 N N . ASN A 1 513 ? -38.614 -15.822 -16.282 1.00 76.56 513 ASN A N 1
ATOM 4194 C CA . ASN A 1 513 ? -38.467 -17.266 -16.078 1.00 76.56 513 ASN A CA 1
ATOM 4195 C C . ASN A 1 513 ? -37.297 -17.634 -15.140 1.00 76.56 513 ASN A C 1
ATOM 4197 O O . ASN A 1 513 ? -36.532 -18.562 -15.405 1.00 76.56 513 ASN A O 1
ATOM 4201 N N . ILE A 1 514 ? -37.147 -16.882 -14.046 1.00 79.38 514 ILE A N 1
ATOM 4202 C CA . ILE A 1 514 ? -36.098 -17.084 -13.041 1.00 79.38 514 ILE A CA 1
ATOM 4203 C C . ILE A 1 514 ? -36.715 -17.691 -11.795 1.00 79.38 514 ILE A C 1
ATOM 4205 O O . ILE A 1 514 ? -37.566 -17.074 -11.161 1.00 79.38 514 ILE A O 1
ATOM 4209 N N . SER A 1 515 ? -36.247 -18.880 -11.427 1.00 80.19 515 SER A N 1
ATOM 4210 C CA . SER A 1 515 ? -36.753 -19.622 -10.270 1.00 80.19 515 SER A CA 1
ATOM 4211 C C . SER A 1 515 ? -36.007 -19.340 -8.966 1.00 80.19 515 SER A C 1
ATOM 4213 O O . SER A 1 515 ? -36.511 -19.676 -7.901 1.00 80.19 515 SER A O 1
ATOM 4215 N N . TYR A 1 516 ? -34.811 -18.748 -9.021 1.00 82.81 516 TYR A N 1
ATOM 4216 C CA . TYR A 1 516 ? -34.012 -18.484 -7.826 1.00 82.81 516 TYR A CA 1
ATOM 4217 C C . TYR A 1 516 ? -33.076 -17.289 -7.989 1.00 82.81 516 TYR A C 1
ATOM 4219 O O . TYR A 1 516 ? -32.660 -16.938 -9.094 1.00 82.81 516 TYR A O 1
ATOM 4227 N N . LEU A 1 517 ? -32.663 -16.711 -6.863 1.00 85.44 517 LEU A N 1
ATOM 4228 C CA . LEU A 1 517 ? -31.536 -15.784 -6.803 1.00 85.44 517 LEU A CA 1
ATOM 4229 C C . LEU A 1 517 ? -30.458 -16.348 -5.878 1.00 85.44 517 LEU A C 1
ATOM 4231 O O . LEU A 1 517 ? -30.737 -17.155 -4.994 1.00 85.44 517 LEU A O 1
ATOM 4235 N N . THR A 1 518 ? -29.216 -15.921 -6.075 1.00 85.75 518 THR A N 1
ATOM 4236 C CA . THR A 1 518 ? -28.082 -16.340 -5.245 1.00 85.75 518 THR A CA 1
ATOM 4237 C C . THR A 1 518 ? -27.525 -15.177 -4.444 1.00 85.75 518 THR A C 1
ATOM 4239 O O . THR A 1 518 ? -27.393 -14.063 -4.948 1.00 85.75 518 THR A O 1
ATOM 4242 N N . THR A 1 519 ? -27.173 -15.440 -3.190 1.00 86.12 519 THR A N 1
ATOM 4243 C CA . THR A 1 519 ? -26.396 -14.506 -2.365 1.00 86.12 519 THR A CA 1
ATOM 4244 C C . THR A 1 519 ? -24.965 -14.381 -2.884 1.00 86.12 519 THR A C 1
ATOM 4246 O O . THR A 1 519 ? -24.477 -15.235 -3.629 1.00 86.12 519 THR A O 1
ATOM 4249 N N . GLN A 1 520 ? -24.228 -13.376 -2.408 1.00 78.19 520 GLN A N 1
ATOM 4250 C CA . GLN A 1 520 ? -22.799 -13.248 -2.717 1.00 78.19 520 GLN A CA 1
ATOM 4251 C C . GLN A 1 520 ? -21.966 -14.469 -2.294 1.00 78.19 520 GLN A C 1
ATOM 4253 O O . GLN A 1 520 ? -20.965 -14.778 -2.936 1.00 78.19 520 GLN A O 1
ATOM 4258 N N . LYS A 1 521 ? -22.392 -15.183 -1.244 1.00 79.69 521 LYS A N 1
ATOM 4259 C CA . LYS A 1 521 ? -21.741 -16.407 -0.746 1.00 79.69 521 LYS A CA 1
ATOM 4260 C C . LYS A 1 521 ? -22.183 -17.676 -1.493 1.00 79.69 521 LYS A C 1
ATOM 4262 O O . LYS A 1 521 ? -21.718 -18.759 -1.159 1.00 79.69 521 LYS A O 1
ATOM 4267 N N . GLY A 1 522 ? -23.072 -17.559 -2.483 1.00 80.88 522 GLY A N 1
ATOM 4268 C CA . GLY A 1 522 ? -23.545 -18.674 -3.309 1.00 80.88 522 GLY A CA 1
ATOM 4269 C C . GLY A 1 522 ? -24.754 -19.434 -2.756 1.00 80.88 522 GLY A C 1
ATOM 4270 O O . GLY A 1 522 ? -25.204 -20.383 -3.389 1.00 80.88 522 GLY A O 1
ATOM 4271 N N . TYR A 1 523 ? -25.317 -19.025 -1.614 1.00 82.50 523 TYR A N 1
ATOM 4272 C CA . TYR A 1 523 ? -26.569 -19.607 -1.115 1.00 82.50 523 TYR A CA 1
ATOM 4273 C C . TYR A 1 523 ? -27.738 -19.255 -2.031 1.00 82.50 523 TYR A C 1
ATOM 4275 O O . TYR A 1 523 ? -27.898 -18.087 -2.394 1.00 82.50 523 TYR A O 1
ATOM 4283 N N . ILE A 1 524 ? -28.542 -20.260 -2.363 1.00 84.81 524 ILE A N 1
ATOM 4284 C CA . ILE A 1 524 ? -29.737 -20.142 -3.199 1.00 84.81 524 ILE A CA 1
ATOM 4285 C C . ILE A 1 524 ? -30.908 -19.676 -2.327 1.00 84.81 524 ILE A C 1
ATOM 4287 O O . ILE A 1 524 ? -31.101 -20.187 -1.223 1.00 84.81 524 ILE A O 1
ATOM 4291 N N . ILE A 1 525 ? -31.672 -18.705 -2.824 1.00 82.00 525 ILE A N 1
ATOM 4292 C CA . ILE A 1 525 ? -32.905 -18.214 -2.207 1.00 82.00 525 ILE A CA 1
ATOM 4293 C C . ILE A 1 525 ? -34.060 -18.410 -3.187 1.00 82.00 525 ILE A C 1
ATOM 4295 O O . ILE A 1 525 ? -34.074 -17.831 -4.281 1.00 82.00 525 ILE A O 1
ATOM 4299 N N . GLU A 1 526 ? -35.029 -19.203 -2.744 1.00 78.44 526 GLU A N 1
ATOM 4300 C CA . GLU A 1 526 ? -36.278 -19.507 -3.438 1.00 78.44 526 GLU A CA 1
ATOM 4301 C C . GLU A 1 526 ? -37.430 -18.863 -2.657 1.00 78.44 526 GLU A C 1
ATOM 4303 O O . GLU A 1 526 ? -37.600 -19.116 -1.464 1.00 78.44 526 GLU A O 1
ATOM 4308 N N . ASP A 1 527 ? -38.166 -17.974 -3.320 1.00 68.38 527 ASP A N 1
ATOM 4309 C CA . ASP A 1 527 ? -39.457 -17.404 -2.914 1.00 68.38 527 ASP A CA 1
ATOM 4310 C C . ASP A 1 527 ? -39.616 -16.726 -1.529 1.00 68.38 527 ASP A C 1
ATOM 4312 O O . ASP A 1 527 ? -40.716 -16.293 -1.197 1.00 68.38 527 ASP A O 1
ATOM 4316 N N . ASN A 1 528 ? -38.554 -16.549 -0.732 1.00 72.25 528 ASN A N 1
ATOM 4317 C CA . ASN A 1 528 ? -38.613 -15.858 0.570 1.00 72.25 528 ASN A CA 1
ATOM 4318 C C . ASN A 1 528 ? -37.650 -14.658 0.670 1.00 72.25 528 ASN A C 1
ATOM 4320 O O . ASN A 1 528 ? -36.797 -14.573 1.560 1.00 72.25 528 ASN A O 1
ATOM 4324 N N . TYR A 1 529 ? -37.755 -13.740 -0.293 1.00 74.31 529 TYR A N 1
ATOM 4325 C CA . TYR A 1 529 ? -36.864 -12.581 -0.407 1.00 74.31 529 TYR A CA 1
ATOM 4326 C C . TYR A 1 529 ? -37.112 -11.528 0.688 1.00 74.31 529 TYR A C 1
ATOM 4328 O O . TYR A 1 529 ? -36.150 -10.983 1.228 1.00 74.31 529 TYR A O 1
ATOM 4336 N N . ASP A 1 530 ? -38.372 -11.288 1.072 1.00 70.12 530 ASP A N 1
ATOM 4337 C CA . ASP A 1 530 ? -38.743 -10.293 2.093 1.00 70.12 530 ASP A CA 1
ATOM 4338 C C . ASP A 1 530 ? -38.173 -10.638 3.482 1.00 70.12 530 ASP A C 1
ATOM 4340 O O . ASP A 1 530 ? -37.549 -9.785 4.122 1.00 70.12 530 ASP A O 1
ATOM 4344 N N . ASP A 1 531 ? -38.299 -11.896 3.933 1.00 71.12 531 ASP A N 1
ATOM 4345 C CA . ASP A 1 531 ? -37.691 -12.338 5.198 1.00 71.12 531 ASP A CA 1
ATOM 4346 C C . ASP A 1 531 ? -36.170 -12.198 5.168 1.00 71.12 531 ASP A C 1
ATOM 4348 O O . ASP A 1 531 ? -35.551 -11.922 6.201 1.00 71.12 531 ASP A O 1
ATOM 4352 N N . TRP A 1 532 ? -35.552 -12.442 4.009 1.00 76.12 532 TRP A N 1
ATOM 4353 C CA . TRP A 1 532 ? -34.107 -12.347 3.870 1.00 76.12 532 TRP A CA 1
ATOM 4354 C C . TRP A 1 532 ? -33.640 -10.902 4.049 1.00 76.12 532 TRP A C 1
ATOM 4356 O O . TRP A 1 532 ? -32.747 -10.664 4.863 1.00 76.12 532 TRP A O 1
ATOM 4366 N N . PHE A 1 533 ? -34.297 -9.933 3.401 1.00 71.19 533 PHE A N 1
ATOM 4367 C CA . PHE A 1 533 ? -33.991 -8.514 3.602 1.00 71.19 533 PHE A CA 1
ATOM 4368 C C . PHE A 1 533 ? -34.251 -8.072 5.052 1.00 71.19 533 PHE A C 1
ATOM 4370 O O . PHE A 1 533 ? -33.372 -7.465 5.665 1.00 71.19 533 PHE A O 1
ATOM 4377 N N . GLN A 1 534 ? -35.373 -8.465 5.665 1.00 68.12 534 GLN A N 1
ATOM 4378 C CA . GLN A 1 534 ? -35.687 -8.092 7.054 1.00 68.12 534 GLN A CA 1
ATOM 4379 C C . GLN A 1 534 ? -34.704 -8.672 8.085 1.00 68.12 534 GLN A C 1
ATOM 4381 O O . GLN A 1 534 ? -34.273 -7.962 8.997 1.00 68.12 534 GLN A O 1
ATOM 4386 N N . LYS A 1 535 ? -34.297 -9.942 7.939 1.00 66.94 535 LYS A N 1
ATOM 4387 C CA . LYS A 1 535 ? -33.298 -10.581 8.820 1.00 66.94 535 LYS A CA 1
ATOM 4388 C C . LYS A 1 535 ? -31.891 -10.006 8.626 1.00 66.94 535 LYS A C 1
ATOM 4390 O O . LYS A 1 535 ? -31.051 -10.140 9.514 1.00 66.94 535 LYS A O 1
ATOM 4395 N N . SER A 1 536 ? -31.632 -9.362 7.489 1.00 59.38 536 SER A N 1
ATOM 4396 C CA . SER A 1 536 ? -30.298 -8.917 7.081 1.00 59.38 536 SER A CA 1
ATOM 4397 C C . SER A 1 536 ? -29.885 -7.512 7.528 1.00 59.38 536 SER A C 1
ATOM 4399 O O . SER A 1 536 ? -28.726 -7.154 7.335 1.00 59.38 536 SER A O 1
ATOM 4401 N N . ASN A 1 537 ? -30.759 -6.745 8.194 1.00 61.19 537 ASN A N 1
ATOM 4402 C CA . ASN A 1 537 ? -30.469 -5.368 8.637 1.00 61.19 537 ASN A CA 1
ATOM 4403 C C . ASN A 1 537 ? -29.180 -5.209 9.474 1.00 61.19 537 ASN A C 1
ATOM 4405 O O . ASN A 1 537 ? -28.626 -4.112 9.540 1.00 61.19 537 ASN A O 1
ATOM 4409 N N . ASN A 1 538 ? -28.691 -6.290 10.090 1.00 62.75 538 ASN A N 1
ATOM 4410 C CA . ASN A 1 538 ? -27.481 -6.291 10.915 1.00 62.75 538 ASN A CA 1
ATOM 4411 C C . ASN A 1 538 ? -26.247 -6.936 10.245 1.00 62.75 538 ASN A C 1
ATOM 4413 O O . ASN A 1 538 ? -25.156 -6.844 10.805 1.00 62.75 538 ASN A O 1
ATOM 4417 N N . ASP A 1 539 ? -26.394 -7.577 9.081 1.00 79.19 539 ASP A N 1
ATOM 4418 C CA . ASP A 1 539 ? -25.331 -8.320 8.383 1.00 79.19 539 ASP A CA 1
ATOM 4419 C C . ASP A 1 539 ? -25.018 -7.647 7.038 1.00 79.19 539 ASP A C 1
ATOM 4421 O O . ASP A 1 539 ? -25.513 -8.058 5.994 1.00 79.19 539 ASP A O 1
ATOM 4425 N N . LEU A 1 540 ? -24.238 -6.568 7.052 1.00 87.31 540 LEU A N 1
ATOM 4426 C CA . LEU A 1 540 ? -23.906 -5.809 5.839 1.00 87.31 540 LEU A CA 1
ATOM 4427 C C . LEU A 1 540 ? -22.802 -6.494 5.020 1.00 87.31 540 LEU A C 1
ATOM 4429 O O . LEU A 1 540 ? -21.938 -7.176 5.565 1.00 87.31 540 LEU A O 1
ATOM 4433 N N . GLU A 1 541 ? -22.801 -6.267 3.710 1.00 90.44 541 GLU A N 1
ATOM 4434 C CA . GLU A 1 541 ? -21.708 -6.622 2.801 1.00 90.44 541 GLU A CA 1
ATOM 4435 C C . GLU A 1 541 ? -21.441 -5.473 1.817 1.00 90.44 541 GLU A C 1
ATOM 4437 O O . GLU A 1 541 ? -22.323 -4.644 1.577 1.00 90.44 541 GLU A O 1
ATOM 4442 N N . ILE A 1 542 ? -20.244 -5.423 1.220 1.00 91.19 542 ILE A N 1
ATOM 4443 C CA . ILE A 1 542 ? -20.011 -4.541 0.068 1.00 91.19 542 ILE A CA 1
ATOM 4444 C C . ILE A 1 542 ? -20.796 -5.102 -1.112 1.00 91.19 542 ILE A C 1
ATOM 4446 O O . ILE A 1 542 ? -20.529 -6.222 -1.571 1.00 91.19 542 ILE A O 1
ATOM 4450 N N . ILE A 1 543 ? -21.752 -4.321 -1.602 1.00 90.19 543 ILE A N 1
ATOM 4451 C CA . ILE A 1 543 ? -22.589 -4.679 -2.751 1.00 90.19 543 ILE A CA 1
ATOM 4452 C C . ILE A 1 543 ? -22.164 -3.966 -4.025 1.00 90.19 543 ILE A C 1
ATOM 4454 O O . ILE A 1 543 ? -22.466 -4.462 -5.108 1.00 90.19 543 ILE A O 1
ATOM 4458 N N . GLU A 1 544 ? -21.435 -2.858 -3.893 1.00 90.94 544 GLU A N 1
ATOM 4459 C CA . GLU A 1 544 ? -20.987 -2.066 -5.028 1.00 90.94 544 GLU A CA 1
ATOM 4460 C C . GLU A 1 544 ? -19.741 -1.243 -4.700 1.00 90.94 544 GLU A C 1
ATOM 4462 O O . GLU A 1 544 ? -19.646 -0.622 -3.638 1.00 90.94 544 GLU A O 1
ATOM 4467 N N . TYR A 1 545 ? -18.815 -1.225 -5.649 1.00 91.69 545 TYR A N 1
ATOM 4468 C CA . TYR A 1 545 ? -17.746 -0.254 -5.774 1.00 91.69 545 TYR A CA 1
ATOM 4469 C C . TYR A 1 545 ? -18.039 0.623 -6.987 1.00 91.69 545 TYR A C 1
ATOM 4471 O O . TYR A 1 545 ? -18.301 0.130 -8.085 1.00 91.69 545 TYR A O 1
ATOM 4479 N N . ASP A 1 546 ? -17.969 1.927 -6.799 1.00 89.31 546 ASP A N 1
ATOM 4480 C CA . ASP A 1 546 ? -18.326 2.892 -7.820 1.00 89.31 546 ASP A CA 1
ATOM 4481 C C . ASP A 1 546 ? -17.304 4.033 -7.859 1.00 89.31 546 ASP A C 1
ATOM 4483 O O . ASP A 1 546 ? -16.485 4.208 -6.949 1.00 89.31 546 ASP A O 1
ATOM 4487 N N . GLU A 1 547 ? -17.319 4.781 -8.958 1.00 89.00 547 GLU A N 1
ATOM 4488 C CA . GLU A 1 547 ? -16.365 5.851 -9.238 1.00 89.00 547 GLU A CA 1
ATOM 4489 C C . GLU A 1 547 ? -14.898 5.399 -9.113 1.00 89.00 547 GLU A C 1
ATOM 4491 O O . GLU A 1 547 ? -14.075 6.041 -8.454 1.00 89.00 547 GLU A O 1
ATOM 4496 N N . ILE A 1 548 ? -14.562 4.268 -9.739 1.00 88.31 548 ILE A N 1
ATOM 4497 C CA . ILE A 1 548 ? -13.221 3.689 -9.645 1.00 88.31 548 ILE A CA 1
ATOM 4498 C C . ILE A 1 548 ? -12.183 4.582 -10.329 1.00 88.31 548 ILE A C 1
ATOM 4500 O O . ILE A 1 548 ? -12.354 5.006 -11.479 1.00 88.31 548 ILE A O 1
ATOM 4504 N N . ILE A 1 549 ? -11.066 4.780 -9.632 1.00 88.44 549 ILE A N 1
ATOM 4505 C CA . ILE A 1 549 ? -9.847 5.422 -10.129 1.00 88.44 549 ILE A CA 1
ATOM 4506 C C . ILE A 1 549 ? -8.698 4.411 -10.207 1.00 88.44 549 ILE A C 1
ATOM 4508 O O . ILE A 1 549 ? -8.679 3.421 -9.470 1.00 88.44 549 ILE A O 1
ATOM 4512 N N . SER A 1 550 ? -7.707 4.662 -11.067 1.00 89.12 550 SER A N 1
ATOM 4513 C CA . SER A 1 550 ? -6.453 3.908 -11.007 1.00 89.12 550 SER A CA 1
ATOM 4514 C C . SER A 1 550 ? -5.559 4.466 -9.904 1.00 89.12 550 SER A C 1
ATOM 4516 O O . SER A 1 550 ? -5.474 5.681 -9.719 1.00 89.12 550 SER A O 1
ATOM 4518 N N . LEU A 1 551 ? -4.808 3.599 -9.220 1.00 90.62 551 LEU A N 1
ATOM 4519 C CA . LEU A 1 551 ? -3.741 4.054 -8.324 1.00 90.62 551 LEU A CA 1
ATOM 4520 C C . LEU A 1 551 ? -2.589 4.743 -9.080 1.00 90.62 551 LEU A C 1
ATOM 4522 O O . LEU A 1 551 ? -1.832 5.501 -8.488 1.00 90.62 551 LEU A O 1
ATOM 4526 N N . TYR A 1 552 ? -2.492 4.579 -10.402 1.00 90.00 552 TYR A N 1
ATOM 4527 C CA . TYR A 1 552 ? -1.638 5.434 -11.230 1.00 90.00 552 TYR A CA 1
ATOM 4528 C C . TYR A 1 552 ? -2.098 6.902 -11.188 1.00 90.00 552 TYR A C 1
ATOM 4530 O O . TYR A 1 552 ? -1.277 7.818 -11.174 1.00 90.00 552 TYR A O 1
ATOM 4538 N N . ASP A 1 553 ? -3.410 7.150 -11.117 1.00 87.69 553 ASP A N 1
ATOM 4539 C CA . ASP A 1 553 ? -3.954 8.503 -11.187 1.00 87.69 553 ASP A CA 1
ATOM 4540 C C . ASP A 1 553 ? -3.607 9.331 -9.953 1.00 87.69 553 ASP A C 1
ATOM 4542 O O . ASP A 1 553 ? -3.636 10.557 -10.050 1.00 87.69 553 ASP A O 1
ATOM 4546 N N . ILE A 1 554 ? -3.331 8.718 -8.798 1.00 89.69 554 ILE A N 1
ATOM 4547 C CA . ILE A 1 554 ? -2.987 9.446 -7.561 1.00 89.69 554 ILE A CA 1
ATOM 4548 C C . ILE A 1 554 ? -1.512 9.856 -7.505 1.00 89.69 554 ILE A C 1
ATOM 4550 O O . ILE A 1 554 ? -1.162 10.714 -6.709 1.00 89.69 554 ILE A O 1
ATOM 4554 N N . LEU A 1 555 ? -0.660 9.291 -8.366 1.00 91.06 555 LEU A N 1
ATOM 4555 C CA . LEU A 1 555 ? 0.771 9.587 -8.376 1.00 91.06 555 LEU A CA 1
ATOM 4556 C C . LEU A 1 555 ? 1.072 11.028 -8.803 1.00 91.06 555 LEU A C 1
ATOM 4558 O O . LEU A 1 555 ? 0.300 11.674 -9.528 1.00 91.06 555 LEU A O 1
ATOM 4562 N N . GLU A 1 556 ? 2.247 11.509 -8.410 1.00 90.56 556 GLU A N 1
ATOM 4563 C CA . GLU A 1 556 ? 2.729 12.824 -8.809 1.00 90.56 556 GLU A CA 1
ATOM 4564 C C . GLU A 1 556 ? 2.988 12.908 -10.321 1.00 90.56 556 GLU A C 1
ATOM 4566 O O . GLU A 1 556 ? 3.215 11.916 -11.020 1.00 90.56 556 GLU A O 1
ATOM 4571 N N . SER A 1 557 ? 2.987 14.132 -10.854 1.00 89.62 557 SER A N 1
ATOM 4572 C CA . SER A 1 557 ? 3.145 14.361 -12.297 1.00 89.62 557 SER A CA 1
ATOM 4573 C C . SER A 1 557 ? 4.479 13.850 -12.858 1.00 89.62 557 SER A C 1
ATOM 4575 O O . SER A 1 557 ? 4.520 13.412 -14.008 1.00 89.62 557 SER A O 1
ATOM 4577 N N . GLU A 1 558 ? 5.575 13.905 -12.091 1.00 89.88 558 GLU A N 1
ATOM 4578 C CA . GLU A 1 558 ? 6.871 13.368 -12.537 1.00 89.88 558 GLU A CA 1
ATOM 4579 C C . GLU A 1 558 ? 6.869 11.834 -12.565 1.00 89.88 558 GLU A C 1
ATOM 4581 O O . GLU A 1 558 ? 7.299 11.238 -13.554 1.00 89.88 558 GLU A O 1
ATOM 4586 N N . GLN A 1 559 ? 6.300 11.195 -11.541 1.00 91.94 559 GLN A N 1
ATOM 4587 C CA . GLN A 1 559 ? 6.179 9.739 -11.465 1.00 91.94 559 GLN A CA 1
ATOM 4588 C C . GLN A 1 559 ? 5.339 9.185 -12.620 1.00 91.94 559 GLN A C 1
ATOM 4590 O O . GLN A 1 559 ? 5.753 8.237 -13.288 1.00 91.94 559 GLN A O 1
ATOM 4595 N N . LYS A 1 560 ? 4.207 9.831 -12.927 1.00 90.94 560 LYS A N 1
ATOM 4596 C CA . LYS A 1 560 ? 3.365 9.485 -14.084 1.00 90.94 560 LYS A CA 1
ATOM 4597 C C . LYS A 1 560 ? 4.141 9.536 -15.396 1.00 90.94 560 LYS A C 1
ATOM 4599 O O . LYS A 1 560 ? 4.138 8.562 -16.139 1.00 90.94 560 LYS A O 1
ATOM 4604 N N . LYS A 1 561 ? 4.889 10.619 -15.643 1.00 88.56 561 LYS A N 1
ATOM 4605 C CA . LYS A 1 561 ? 5.743 10.748 -16.839 1.00 88.56 561 LYS A CA 1
ATOM 4606 C C . LYS A 1 561 ? 6.801 9.647 -16.923 1.00 88.56 561 LYS A C 1
ATOM 4608 O O . LYS A 1 561 ? 7.097 9.169 -18.017 1.00 88.56 561 LYS A O 1
ATOM 4613 N N . ASN A 1 562 ? 7.382 9.251 -15.791 1.00 89.25 562 ASN A N 1
ATOM 4614 C CA . ASN A 1 562 ? 8.366 8.170 -15.746 1.00 89.25 562 ASN A CA 1
ATOM 4615 C C . ASN A 1 562 ? 7.728 6.814 -16.073 1.00 89.25 562 ASN A C 1
ATOM 4617 O O . ASN A 1 562 ? 8.284 6.070 -16.881 1.00 89.25 562 ASN A O 1
ATOM 4621 N N . ILE A 1 563 ? 6.552 6.519 -15.510 1.00 90.38 563 ILE A N 1
ATOM 4622 C CA . ILE A 1 563 ? 5.775 5.316 -15.842 1.00 90.38 563 ILE A CA 1
ATOM 4623 C C . ILE A 1 563 ? 5.410 5.313 -17.329 1.00 90.38 563 ILE A C 1
ATOM 4625 O O . ILE A 1 563 ? 5.686 4.332 -18.013 1.00 90.38 563 ILE A O 1
ATOM 4629 N N . ASP A 1 564 ? 4.894 6.420 -17.862 1.00 88.06 564 ASP A N 1
ATOM 4630 C CA . ASP A 1 564 ? 4.543 6.540 -19.282 1.00 88.06 564 ASP A CA 1
ATOM 4631 C C . ASP A 1 564 ? 5.760 6.322 -20.191 1.00 88.06 564 ASP A C 1
ATOM 4633 O O . ASP A 1 564 ? 5.654 5.713 -21.254 1.00 88.06 564 ASP A O 1
ATOM 4637 N N . CYS A 1 565 ? 6.943 6.780 -19.768 1.00 85.75 565 CYS A N 1
ATOM 4638 C CA . CYS A 1 565 ? 8.193 6.535 -20.483 1.00 85.75 565 CYS A CA 1
ATOM 4639 C C . CYS A 1 565 ? 8.548 5.039 -20.515 1.00 85.75 565 CYS A C 1
ATOM 4641 O O . CYS A 1 565 ? 8.957 4.534 -21.562 1.00 85.75 565 CYS A O 1
ATOM 4643 N N . ILE A 1 566 ? 8.360 4.328 -19.398 1.00 88.69 566 ILE A N 1
ATOM 4644 C CA . ILE A 1 566 ? 8.607 2.880 -19.283 1.00 88.69 566 ILE A CA 1
ATOM 4645 C C . ILE A 1 566 ? 7.606 2.078 -20.124 1.00 88.69 566 ILE A C 1
ATOM 4647 O O . ILE A 1 566 ? 7.988 1.096 -20.753 1.00 88.69 566 ILE A O 1
ATOM 4651 N N . LEU A 1 567 ? 6.347 2.513 -20.164 1.00 86.81 567 LEU A N 1
ATOM 4652 C CA . LEU A 1 567 ? 5.274 1.875 -20.933 1.00 86.81 567 LEU A CA 1
ATOM 4653 C C . LEU A 1 567 ? 5.262 2.276 -22.411 1.00 86.81 567 LEU A C 1
ATOM 4655 O O . LEU A 1 567 ? 4.474 1.746 -23.194 1.00 86.81 567 LEU A O 1
ATOM 4659 N N . SER A 1 568 ? 6.109 3.223 -22.815 1.00 84.19 568 SER A N 1
ATOM 4660 C CA . SER A 1 568 ? 6.164 3.653 -24.204 1.00 84.19 568 SER A CA 1
ATOM 4661 C C . SER A 1 568 ? 6.748 2.555 -25.092 1.00 84.19 568 SER A C 1
ATOM 4663 O O . SER A 1 568 ? 7.777 1.958 -24.789 1.00 84.19 568 SER A O 1
ATOM 4665 N N . ASN A 1 569 ? 6.126 2.338 -26.251 1.00 83.06 569 ASN A N 1
ATOM 4666 C CA . ASN A 1 569 ? 6.603 1.383 -27.255 1.00 83.06 569 ASN A CA 1
ATOM 4667 C C . ASN A 1 569 ? 7.778 1.932 -28.100 1.00 83.06 569 ASN A C 1
ATOM 4669 O O . ASN A 1 569 ? 8.139 1.359 -29.128 1.00 83.06 569 ASN A O 1
ATOM 4673 N N . ASN A 1 570 ? 8.339 3.078 -27.704 1.00 86.81 570 ASN A N 1
ATOM 4674 C CA . ASN A 1 570 ? 9.373 3.792 -28.444 1.00 86.81 570 ASN A CA 1
ATOM 4675 C C . ASN A 1 570 ? 10.761 3.227 -28.132 1.00 86.81 570 ASN A C 1
ATOM 4677 O O . ASN A 1 570 ? 11.008 2.692 -27.051 1.00 86.81 570 ASN A O 1
ATOM 4681 N N . LEU A 1 571 ? 11.697 3.402 -29.065 1.00 90.00 571 LEU A N 1
ATOM 4682 C CA . LEU A 1 571 ? 13.094 3.051 -28.830 1.00 90.00 571 LEU A CA 1
ATOM 4683 C C . LEU A 1 571 ? 13.709 3.970 -27.773 1.00 90.00 571 LEU A C 1
ATOM 4685 O O . LEU A 1 571 ? 13.473 5.182 -27.750 1.00 90.00 571 LEU A O 1
ATOM 4689 N N . LYS A 1 572 ? 14.512 3.377 -26.894 1.00 92.81 572 LYS A N 1
ATOM 4690 C CA . LYS A 1 572 ? 15.199 4.053 -25.794 1.00 92.81 572 LYS A CA 1
ATOM 4691 C C . LYS A 1 572 ? 16.613 3.514 -25.640 1.00 92.81 572 LYS A C 1
ATOM 4693 O O . LYS A 1 572 ? 16.929 2.425 -26.115 1.00 92.81 572 LYS A O 1
ATOM 4698 N N . ILE A 1 573 ? 17.455 4.282 -24.950 1.00 92.50 573 ILE A N 1
ATOM 4699 C CA . ILE A 1 573 ? 18.721 3.766 -24.427 1.00 92.50 573 ILE A CA 1
ATOM 4700 C C . ILE A 1 573 ? 18.371 2.796 -23.301 1.00 92.50 573 ILE A C 1
ATOM 4702 O O . ILE A 1 573 ? 17.858 3.205 -22.265 1.00 92.50 573 ILE A O 1
ATOM 4706 N N . ILE A 1 574 ? 18.619 1.514 -23.534 1.00 93.00 574 ILE A N 1
ATOM 4707 C CA . ILE A 1 574 ? 18.282 0.435 -22.608 1.00 93.00 574 ILE A CA 1
ATOM 4708 C C . ILE A 1 574 ? 19.326 0.322 -21.511 1.00 93.00 574 ILE A C 1
ATOM 4710 O O . ILE A 1 574 ? 18.979 0.168 -20.344 1.00 93.00 574 ILE A O 1
ATOM 4714 N N . MET A 1 575 ? 20.598 0.377 -21.894 1.00 92.31 575 MET A N 1
ATOM 4715 C CA . MET A 1 575 ? 21.728 0.196 -20.993 1.00 92.31 575 MET A CA 1
ATOM 4716 C C . MET A 1 575 ? 23.005 0.687 -21.675 1.00 92.31 575 MET A C 1
ATOM 4718 O O . MET A 1 575 ? 23.131 0.638 -22.903 1.00 92.31 575 MET A O 1
ATOM 4722 N N . THR A 1 576 ? 23.970 1.135 -20.886 1.00 92.75 576 THR A N 1
ATOM 4723 C CA . THR A 1 576 ? 25.294 1.560 -21.340 1.00 92.75 576 THR A CA 1
ATOM 4724 C C . THR A 1 576 ? 26.378 0.820 -20.570 1.00 92.75 576 THR A C 1
ATOM 4726 O O . THR A 1 576 ? 26.214 0.447 -19.410 1.00 92.75 576 THR A O 1
ATOM 4729 N N . GLY A 1 577 ? 27.540 0.626 -21.182 1.00 92.12 577 GLY A N 1
ATOM 4730 C CA . GLY A 1 577 ? 28.614 -0.079 -20.501 1.00 92.12 577 GLY A CA 1
ATOM 4731 C C . GLY A 1 577 ? 29.987 0.155 -21.086 1.00 92.12 577 GLY A C 1
ATOM 4732 O O . GLY A 1 577 ? 30.170 0.764 -22.141 1.00 92.12 577 GLY A O 1
ATOM 4733 N N . ILE A 1 578 ? 30.974 -0.317 -20.331 1.00 91.12 578 ILE A N 1
ATOM 4734 C CA . ILE A 1 578 ? 32.386 -0.219 -20.664 1.00 91.12 578 ILE A CA 1
ATOM 4735 C C . ILE A 1 578 ? 33.084 -1.523 -20.289 1.00 91.12 578 ILE A C 1
ATOM 4737 O O . ILE A 1 578 ? 32.923 -2.026 -19.178 1.00 91.12 578 ILE A O 1
ATOM 4741 N N . ASN A 1 579 ? 33.894 -2.065 -21.195 1.00 90.75 579 ASN A N 1
ATOM 4742 C CA . ASN A 1 579 ? 34.701 -3.253 -20.919 1.00 90.75 579 ASN A CA 1
ATOM 4743 C C . ASN A 1 579 ? 36.160 -3.013 -21.299 1.00 90.75 579 ASN A C 1
ATOM 4745 O O . ASN A 1 579 ? 36.460 -2.370 -22.305 1.00 90.75 579 ASN A O 1
ATOM 4749 N N . ASP A 1 580 ? 37.086 -3.545 -20.502 1.00 88.12 580 ASP A N 1
ATOM 4750 C CA . ASP A 1 580 ? 38.500 -3.503 -20.853 1.00 88.12 580 ASP A CA 1
ATOM 4751 C C . ASP A 1 580 ? 38.860 -4.548 -21.919 1.00 88.12 580 ASP A C 1
ATOM 4753 O O . ASP A 1 580 ? 38.229 -5.604 -22.068 1.00 88.12 580 ASP A O 1
ATOM 4757 N N . LEU A 1 581 ? 39.906 -4.221 -22.674 1.00 88.06 581 LEU A N 1
ATOM 4758 C CA . LEU A 1 581 ? 40.403 -5.022 -23.786 1.00 88.06 581 LEU A CA 1
ATOM 4759 C C . LEU A 1 581 ? 41.762 -5.668 -23.476 1.00 88.06 581 LEU A C 1
ATOM 4761 O O . LEU A 1 581 ? 42.472 -6.083 -24.391 1.00 88.06 581 LEU A O 1
ATOM 4765 N N . LYS A 1 582 ? 42.139 -5.781 -22.193 1.00 83.69 582 LYS A N 1
ATOM 4766 C CA . LYS A 1 582 ? 43.486 -6.217 -21.768 1.00 83.69 582 LYS A CA 1
ATOM 4767 C C . LYS A 1 582 ? 43.854 -7.620 -22.245 1.00 83.69 582 LYS A C 1
ATOM 4769 O O . LYS A 1 582 ? 45.023 -7.884 -22.505 1.00 83.69 582 LYS A O 1
ATOM 4774 N N . ASN A 1 583 ? 42.856 -8.493 -22.364 1.00 78.69 583 ASN A N 1
ATOM 4775 C CA . ASN A 1 583 ? 43.028 -9.911 -22.685 1.00 78.69 583 ASN A CA 1
ATOM 4776 C C . ASN A 1 583 ? 43.089 -10.199 -24.196 1.00 78.69 583 ASN A C 1
ATOM 4778 O O . ASN A 1 583 ? 43.067 -11.363 -24.586 1.00 78.69 583 ASN A O 1
ATOM 4782 N N . LEU A 1 584 ? 43.111 -9.171 -25.051 1.00 80.00 584 LEU A N 1
ATOM 4783 C CA . LEU A 1 584 ? 43.239 -9.357 -26.496 1.00 80.00 584 LEU A CA 1
ATOM 4784 C C . LEU A 1 584 ? 44.703 -9.560 -26.895 1.00 80.00 584 LEU A C 1
ATOM 4786 O O . LEU A 1 584 ? 45.592 -8.859 -26.410 1.00 80.00 584 LEU A O 1
ATOM 4790 N N . ASP A 1 585 ? 44.942 -10.503 -27.805 1.00 70.69 585 ASP A N 1
ATOM 4791 C CA . ASP A 1 585 ? 46.252 -10.682 -28.432 1.00 70.69 585 ASP A CA 1
ATOM 4792 C C . ASP A 1 585 ? 46.557 -9.481 -29.332 1.00 70.69 585 ASP A C 1
ATOM 4794 O O . ASP A 1 585 ? 45.693 -9.075 -30.101 1.00 70.69 585 ASP A O 1
ATOM 4798 N N . LYS A 1 586 ? 47.759 -8.909 -29.221 1.00 65.75 586 LYS A N 1
ATOM 4799 C CA . LYS A 1 586 ? 48.180 -7.708 -29.953 1.00 65.75 586 LYS A CA 1
ATOM 4800 C C . LYS A 1 586 ? 48.491 -8.001 -31.425 1.00 65.75 586 LYS A C 1
ATOM 4802 O O . LYS A 1 586 ? 48.399 -7.084 -32.236 1.00 65.75 586 LYS A O 1
ATOM 4807 N N . ASP A 1 587 ? 48.824 -9.245 -31.759 1.00 65.00 587 ASP A N 1
ATOM 4808 C CA . ASP A 1 587 ? 49.347 -9.606 -33.082 1.00 65.00 587 ASP A CA 1
ATOM 4809 C C . ASP A 1 587 ? 48.247 -10.042 -34.071 1.00 65.00 587 ASP A C 1
ATOM 4811 O O . ASP A 1 587 ? 48.514 -10.317 -35.242 1.00 65.00 587 ASP A O 1
ATOM 4815 N N . ASN A 1 588 ? 46.986 -10.061 -33.629 1.00 71.62 588 ASN A N 1
ATOM 4816 C CA . ASN A 1 588 ? 45.855 -10.413 -34.480 1.00 71.62 588 ASN A CA 1
ATOM 4817 C C . ASN A 1 588 ? 45.491 -9.286 -35.460 1.00 71.62 588 ASN A C 1
ATOM 4819 O O . ASN A 1 588 ? 45.328 -8.131 -35.078 1.00 71.62 588 ASN A O 1
ATOM 4823 N N . VAL A 1 589 ? 45.229 -9.661 -36.717 1.00 71.31 589 VAL A N 1
ATOM 4824 C CA . VAL A 1 589 ? 44.683 -8.765 -37.760 1.00 71.31 589 VAL A CA 1
ATOM 4825 C C . VAL A 1 589 ? 43.271 -8.274 -37.403 1.00 71.31 589 VAL A C 1
ATOM 4827 O O . VAL A 1 589 ? 42.828 -7.213 -37.841 1.00 71.31 589 VAL A O 1
ATOM 4830 N N . GLN A 1 590 ? 42.549 -9.054 -36.600 1.00 78.19 590 GLN A N 1
ATOM 4831 C CA . GLN A 1 590 ? 41.200 -8.763 -36.142 1.00 78.19 590 GLN A CA 1
ATOM 4832 C C . GLN A 1 590 ? 40.991 -9.378 -34.760 1.00 78.19 590 GLN A C 1
ATOM 4834 O O . GLN A 1 590 ? 41.324 -10.541 -34.531 1.00 78.19 590 GLN A O 1
ATOM 4839 N N . HIS A 1 591 ? 40.412 -8.617 -33.839 1.00 81.94 591 HIS A N 1
ATOM 4840 C CA . HIS A 1 591 ? 40.122 -9.091 -32.492 1.00 81.94 591 HIS A CA 1
ATOM 4841 C C . HIS A 1 591 ? 38.629 -9.354 -32.326 1.00 81.94 591 HIS A C 1
ATOM 4843 O O . HIS A 1 591 ? 37.796 -8.589 -32.812 1.00 81.94 591 HIS A O 1
ATOM 4849 N N . PHE A 1 592 ? 38.295 -10.406 -31.585 1.00 83.94 592 PHE A N 1
ATOM 4850 C CA . PHE A 1 592 ? 36.926 -10.717 -31.194 1.00 83.94 592 PHE A CA 1
ATOM 4851 C C . PHE A 1 592 ? 36.805 -10.626 -29.680 1.00 83.94 592 PHE A C 1
ATOM 4853 O O . PHE A 1 592 ? 37.610 -11.206 -28.950 1.00 83.94 592 PHE A O 1
ATOM 4860 N N . LYS A 1 593 ? 35.793 -9.905 -29.202 1.00 87.44 593 LYS A N 1
ATOM 4861 C CA . LYS A 1 593 ? 35.503 -9.777 -27.777 1.00 87.44 593 LYS A CA 1
ATOM 4862 C C . LYS A 1 593 ? 34.020 -10.021 -27.550 1.00 87.44 593 LYS A C 1
ATOM 4864 O O . LYS A 1 593 ? 33.184 -9.244 -27.986 1.00 87.44 593 LYS A O 1
ATOM 4869 N N . ARG A 1 594 ? 33.691 -11.089 -26.829 1.00 90.19 594 ARG A N 1
ATOM 4870 C CA . ARG A 1 594 ? 32.339 -11.277 -26.304 1.00 90.19 594 ARG A CA 1
ATOM 4871 C C . ARG A 1 594 ? 32.126 -10.343 -25.111 1.00 90.19 594 ARG A C 1
ATOM 4873 O O . ARG A 1 594 ? 32.987 -10.267 -24.229 1.00 90.19 594 ARG A O 1
ATOM 4880 N N . ILE A 1 595 ? 30.998 -9.645 -25.103 1.00 90.50 595 ILE A N 1
ATOM 4881 C CA . ILE A 1 595 ? 30.512 -8.832 -23.993 1.00 90.50 595 ILE A CA 1
ATOM 4882 C C . ILE A 1 595 ? 29.259 -9.520 -23.469 1.00 90.50 595 ILE A C 1
ATOM 4884 O O . ILE A 1 595 ? 28.266 -9.654 -24.181 1.00 90.50 595 ILE A O 1
ATOM 4888 N N . ASN A 1 596 ? 29.341 -9.987 -22.229 1.00 88.69 596 ASN A N 1
ATOM 4889 C CA . ASN A 1 596 ? 28.197 -10.549 -21.533 1.00 88.69 596 ASN A CA 1
ATOM 4890 C C . ASN A 1 596 ? 27.551 -9.449 -20.705 1.00 88.69 596 ASN A C 1
ATOM 4892 O O . ASN A 1 596 ? 28.244 -8.671 -20.046 1.00 88.69 596 ASN A O 1
ATOM 4896 N N . ILE A 1 597 ? 26.232 -9.401 -20.777 1.00 87.19 597 ILE A N 1
ATOM 4897 C CA . ILE A 1 597 ? 25.398 -8.558 -19.943 1.00 87.19 597 ILE A CA 1
ATOM 4898 C C . ILE A 1 597 ? 24.969 -9.430 -18.766 1.00 87.19 597 ILE A C 1
ATOM 4900 O O . ILE A 1 597 ? 24.466 -10.531 -18.969 1.00 87.19 597 ILE A O 1
ATOM 4904 N N . ASP A 1 598 ? 25.169 -8.951 -17.540 1.00 82.75 598 ASP A N 1
ATOM 4905 C CA . ASP A 1 598 ? 24.850 -9.728 -16.332 1.00 82.75 598 ASP A CA 1
ATOM 4906 C C . ASP A 1 598 ? 23.337 -9.989 -16.171 1.00 82.75 598 ASP A C 1
ATOM 4908 O O . ASP A 1 598 ? 22.919 -10.873 -15.425 1.00 82.75 598 ASP A O 1
ATOM 4912 N N . LEU A 1 599 ? 22.507 -9.232 -16.894 1.00 85.00 599 LEU A N 1
ATOM 4913 C CA . LEU A 1 599 ? 21.054 -9.348 -16.950 1.00 85.00 599 LEU A CA 1
ATOM 4914 C C . LEU A 1 599 ? 20.608 -9.881 -18.315 1.00 85.00 599 LEU A C 1
ATOM 4916 O O . LEU A 1 599 ? 20.899 -9.276 -19.344 1.00 85.00 599 LEU A O 1
ATOM 4920 N N . SER A 1 600 ? 19.833 -10.967 -18.318 1.00 87.62 600 SER A N 1
ATOM 4921 C CA . SER A 1 600 ? 19.218 -11.476 -19.548 1.00 87.62 600 SER A CA 1
ATOM 4922 C C . SER A 1 600 ? 18.161 -10.494 -20.062 1.00 87.62 600 SER A C 1
ATOM 4924 O O . SER A 1 600 ? 17.177 -10.203 -19.367 1.00 87.62 600 SER A O 1
ATOM 4926 N N . LEU A 1 601 ? 18.362 -10.031 -21.293 1.00 85.12 601 LEU A N 1
ATOM 4927 C CA . LEU A 1 601 ? 17.371 -9.376 -22.139 1.00 85.12 601 LEU A CA 1
ATOM 4928 C C . LEU A 1 601 ? 16.346 -10.438 -22.569 1.00 85.12 601 LEU A C 1
ATOM 4930 O O . LEU A 1 601 ? 16.724 -11.564 -22.865 1.00 85.12 601 LEU A O 1
ATOM 4934 N N . GLU A 1 602 ? 15.050 -10.137 -22.539 1.00 88.06 602 GLU A N 1
ATOM 4935 C CA . GLU A 1 602 ? 13.995 -11.125 -22.866 1.00 88.06 602 GLU A CA 1
ATOM 4936 C C . GLU A 1 602 ? 13.754 -11.286 -24.380 1.00 88.06 602 GLU A C 1
ATOM 4938 O O . GLU A 1 602 ? 13.049 -12.199 -24.805 1.00 88.06 602 GLU A O 1
ATOM 4943 N N . ASP A 1 603 ? 14.376 -10.429 -25.191 1.00 87.69 603 ASP A N 1
ATOM 4944 C CA . ASP A 1 603 ? 14.287 -10.398 -26.651 1.00 87.69 603 ASP A CA 1
ATOM 4945 C C . ASP A 1 603 ? 15.683 -10.069 -27.233 1.00 87.69 603 ASP A C 1
ATOM 4947 O O . ASP A 1 603 ? 16.516 -9.434 -26.580 1.00 87.69 603 ASP A O 1
ATOM 4951 N N . GLU A 1 604 ? 15.955 -10.517 -28.456 1.00 87.31 604 GLU A N 1
ATOM 4952 C CA . GLU A 1 604 ? 17.209 -10.281 -29.190 1.00 87.31 604 GLU A CA 1
ATOM 4953 C C . GLU A 1 604 ? 17.126 -9.053 -30.117 1.00 87.31 604 GLU A C 1
ATOM 4955 O O . GLU A 1 604 ? 18.136 -8.623 -30.674 1.00 87.31 604 GLU A O 1
ATOM 4960 N N . ASN A 1 605 ? 15.937 -8.459 -30.272 1.00 87.38 605 ASN A N 1
ATOM 4961 C CA . ASN A 1 605 ? 15.665 -7.291 -31.112 1.00 87.38 605 ASN A CA 1
ATOM 4962 C C . ASN A 1 605 ? 16.163 -5.987 -30.468 1.00 87.38 605 ASN A C 1
ATOM 4964 O O . ASN A 1 605 ? 15.386 -5.092 -30.119 1.00 87.38 605 ASN A O 1
ATOM 4968 N N . TYR A 1 606 ? 17.478 -5.876 -30.324 1.00 90.62 606 TYR A N 1
ATOM 4969 C CA . TYR A 1 606 ? 18.166 -4.669 -29.892 1.00 90.62 606 TYR A CA 1
ATOM 4970 C C . TYR A 1 606 ? 19.355 -4.370 -30.799 1.00 90.62 606 TYR A C 1
ATOM 4972 O O . TYR A 1 606 ? 19.861 -5.228 -31.520 1.00 90.62 606 TYR A O 1
ATOM 4980 N N . GLU A 1 607 ? 19.813 -3.127 -30.750 1.00 90.19 607 GLU A N 1
ATOM 4981 C CA . GLU A 1 607 ? 20.955 -2.670 -31.523 1.00 90.19 607 GLU A CA 1
ATOM 4982 C C . GLU A 1 607 ? 22.017 -2.086 -30.599 1.00 90.19 607 GLU A C 1
ATOM 4984 O O . GLU A 1 607 ? 21.708 -1.456 -29.586 1.00 90.19 607 GLU A O 1
ATOM 4989 N N . VAL A 1 608 ? 23.284 -2.317 -30.941 1.00 91.00 608 VAL A N 1
ATOM 4990 C CA . VAL A 1 608 ? 24.417 -1.849 -30.145 1.00 91.00 608 VAL A CA 1
ATOM 4991 C C . VAL A 1 608 ? 25.243 -0.869 -30.954 1.00 91.00 608 VAL A C 1
ATOM 4993 O O . VAL A 1 608 ? 25.627 -1.144 -32.090 1.00 91.00 608 VAL A O 1
ATOM 4996 N N . PHE A 1 609 ? 25.552 0.255 -30.321 1.00 89.81 609 PHE A N 1
ATOM 4997 C CA . PHE A 1 609 ? 26.423 1.298 -30.844 1.00 89.81 609 PHE A CA 1
ATOM 4998 C C . PHE A 1 609 ? 27.561 1.536 -29.863 1.00 89.81 609 PHE A C 1
ATOM 5000 O O . PHE A 1 609 ? 27.415 1.299 -28.664 1.00 89.81 609 PHE A O 1
ATOM 5007 N N . GLY A 1 610 ? 28.704 2.018 -30.337 1.00 88.88 610 GLY A N 1
ATOM 5008 C CA . GLY A 1 610 ? 29.844 2.209 -29.455 1.00 88.88 610 GLY A CA 1
ATOM 5009 C C . GLY A 1 610 ? 31.139 2.543 -30.168 1.00 88.88 610 GLY A C 1
ATOM 5010 O O . GLY A 1 610 ? 31.209 2.585 -31.394 1.00 88.88 610 GLY A O 1
ATOM 5011 N N . SER A 1 611 ? 32.182 2.764 -29.376 1.00 87.81 611 SER A N 1
ATOM 5012 C CA . SER A 1 611 ? 33.509 3.113 -29.872 1.00 87.81 611 SER A CA 1
ATOM 5013 C C . SER A 1 611 ? 34.618 2.516 -29.004 1.00 87.81 611 SER A C 1
ATOM 5015 O O . SER A 1 611 ? 34.383 1.985 -27.914 1.00 87.81 611 SER A O 1
ATOM 5017 N N . ILE A 1 612 ? 35.854 2.609 -29.497 1.00 87.38 612 ILE A N 1
ATOM 5018 C CA . ILE A 1 612 ? 37.049 2.280 -28.722 1.00 87.38 612 ILE A CA 1
ATOM 5019 C C . ILE A 1 612 ? 37.617 3.563 -28.130 1.00 87.38 612 ILE A C 1
ATOM 5021 O O . ILE A 1 612 ? 37.944 4.506 -28.852 1.00 87.38 612 ILE A O 1
ATOM 5025 N N . ILE A 1 613 ? 37.795 3.577 -26.813 1.00 87.38 613 ILE A N 1
ATOM 5026 C CA . ILE A 1 613 ? 38.394 4.697 -26.092 1.00 87.38 613 ILE A CA 1
ATOM 5027 C C . ILE A 1 613 ? 39.737 4.297 -25.486 1.00 87.38 613 ILE A C 1
ATOM 5029 O O . ILE A 1 613 ? 39.945 3.177 -25.014 1.00 87.38 613 ILE A O 1
ATOM 5033 N N . THR A 1 614 ? 40.674 5.236 -25.484 1.00 84.25 614 THR A N 1
ATOM 5034 C CA . THR A 1 614 ? 41.981 5.058 -24.840 1.00 84.25 614 THR A CA 1
ATOM 5035 C C . THR A 1 614 ? 41.890 5.286 -23.328 1.00 84.25 614 THR A C 1
ATOM 5037 O O . THR A 1 614 ? 40.927 5.867 -22.829 1.00 84.25 614 THR A O 1
ATOM 5040 N N . LYS A 1 615 ? 42.932 4.904 -22.573 1.00 77.06 615 LYS A N 1
ATOM 5041 C CA . LYS A 1 615 ? 43.033 5.175 -21.122 1.00 77.06 615 LYS A CA 1
ATOM 5042 C C . LYS A 1 615 ? 42.878 6.663 -20.747 1.00 77.06 615 LYS A C 1
ATOM 5044 O O . LYS A 1 615 ? 42.501 6.960 -19.619 1.00 77.06 615 LYS A O 1
ATOM 5049 N N . ASN A 1 616 ? 43.137 7.578 -21.683 1.00 75.75 616 ASN A N 1
ATOM 5050 C CA . ASN A 1 616 ? 42.978 9.022 -21.492 1.00 75.75 616 ASN A CA 1
ATOM 5051 C C . ASN A 1 616 ? 41.561 9.525 -21.846 1.00 75.75 616 ASN A C 1
ATOM 5053 O O . ASN A 1 616 ? 41.380 10.727 -21.996 1.00 75.75 616 ASN A O 1
ATOM 5057 N N . ASN A 1 617 ? 40.574 8.631 -22.003 1.00 73.12 617 ASN A N 1
ATOM 5058 C CA . ASN A 1 617 ? 39.190 8.941 -22.392 1.00 73.12 617 ASN A CA 1
ATOM 5059 C C . ASN A 1 617 ? 39.056 9.674 -23.737 1.00 73.12 617 ASN A C 1
ATOM 5061 O O . ASN A 1 617 ? 38.120 10.436 -23.939 1.00 73.12 617 ASN A O 1
ATOM 5065 N N . LEU A 1 618 ? 39.976 9.432 -24.671 1.00 76.88 618 LEU A N 1
ATOM 5066 C CA . LEU A 1 618 ? 39.859 9.925 -26.042 1.00 76.88 618 LEU A CA 1
ATOM 5067 C C . LEU A 1 618 ? 39.357 8.803 -26.945 1.00 76.88 618 LEU A C 1
ATOM 5069 O O . LEU A 1 618 ? 39.910 7.696 -26.896 1.00 76.88 618 LEU A O 1
ATOM 5073 N N . MET A 1 619 ? 38.352 9.105 -27.773 1.00 75.75 619 MET A N 1
ATOM 5074 C CA . MET A 1 619 ? 37.898 8.219 -28.847 1.00 75.75 619 MET A CA 1
ATOM 5075 C C . MET A 1 619 ? 39.074 7.940 -29.792 1.00 75.75 619 MET A C 1
ATOM 5077 O O . MET A 1 619 ? 39.694 8.865 -30.324 1.00 75.75 619 MET A O 1
ATOM 5081 N N . SER A 1 620 ? 39.405 6.664 -29.983 1.00 75.06 620 SER A N 1
ATOM 5082 C CA . SER A 1 620 ? 40.458 6.256 -30.908 1.00 75.06 620 SER A CA 1
ATOM 5083 C C . SER A 1 620 ? 39.885 6.135 -32.314 1.00 75.06 620 SER A C 1
ATOM 5085 O O . SER A 1 620 ? 38.974 5.351 -32.559 1.00 75.06 620 SER A O 1
ATOM 5087 N N . LYS A 1 621 ? 40.466 6.888 -33.250 1.00 73.25 621 LYS A N 1
ATOM 5088 C CA . LYS A 1 621 ? 40.198 6.750 -34.689 1.00 73.25 621 LYS A CA 1
ATOM 5089 C C . LYS A 1 621 ? 41.030 5.635 -35.332 1.00 73.25 621 LYS A C 1
ATOM 5091 O O . LYS A 1 621 ? 40.919 5.417 -36.532 1.00 73.25 621 LYS A O 1
ATOM 5096 N N . ASP A 1 622 ? 41.858 4.951 -34.543 1.00 74.44 622 ASP A N 1
ATOM 5097 C CA . ASP A 1 622 ? 42.790 3.925 -35.016 1.00 74.44 622 ASP A CA 1
ATOM 5098 C C . ASP A 1 622 ? 42.163 2.526 -35.036 1.00 74.44 622 ASP A C 1
ATOM 5100 O O . ASP A 1 622 ? 42.786 1.579 -35.511 1.00 74.44 622 ASP A O 1
ATOM 5104 N N . PHE A 1 623 ? 40.946 2.375 -34.506 1.00 78.00 623 PHE A N 1
ATOM 5105 C CA . PHE A 1 623 ? 40.229 1.106 -34.456 1.00 78.00 623 PHE A CA 1
ATOM 5106 C C . PHE A 1 623 ? 38.805 1.275 -34.970 1.00 78.00 623 PHE A C 1
ATOM 5108 O O . PHE A 1 623 ? 38.074 2.161 -34.534 1.00 78.00 623 PHE A O 1
ATOM 5115 N N . LEU A 1 624 ? 38.397 0.369 -35.851 1.00 78.50 624 LEU A N 1
ATOM 5116 C CA . LEU A 1 624 ? 37.006 0.166 -36.221 1.00 78.50 624 LEU A CA 1
ATOM 5117 C C . LEU A 1 624 ? 36.409 -0.902 -35.301 1.00 78.50 624 LEU A C 1
ATOM 5119 O O . LEU A 1 624 ? 36.966 -1.997 -35.194 1.00 78.50 624 LEU A O 1
ATOM 5123 N N . VAL A 1 625 ? 35.282 -0.603 -34.657 1.00 82.69 625 VAL A N 1
ATOM 5124 C CA . VAL A 1 625 ? 34.530 -1.572 -33.851 1.00 82.69 625 VAL A CA 1
ATOM 5125 C C . VAL A 1 625 ? 33.199 -1.886 -34.515 1.00 82.69 625 VAL A C 1
ATOM 5127 O O . VAL A 1 625 ? 32.547 -0.991 -35.040 1.00 82.69 625 VAL A O 1
ATOM 5130 N N . LYS A 1 626 ? 32.813 -3.162 -34.501 1.00 81.81 626 LYS A N 1
ATOM 5131 C CA . LYS A 1 626 ? 31.526 -3.646 -35.009 1.00 81.81 626 LYS A CA 1
ATOM 5132 C C . LYS A 1 626 ? 30.876 -4.553 -33.981 1.00 81.81 626 LYS A C 1
ATOM 5134 O O . LYS A 1 626 ? 31.581 -5.355 -33.372 1.00 81.81 626 LYS A O 1
ATOM 5139 N N . PHE A 1 627 ? 29.560 -4.481 -33.826 1.00 86.25 627 PHE A N 1
ATOM 5140 C CA . PHE A 1 627 ? 28.800 -5.312 -32.889 1.00 86.25 627 PHE A CA 1
ATOM 5141 C C . PHE A 1 627 ? 27.934 -6.320 -33.653 1.00 86.25 627 PHE A C 1
ATOM 5143 O O . PHE A 1 627 ? 27.317 -5.977 -34.656 1.00 86.25 627 PHE A O 1
ATOM 5150 N N . ARG A 1 628 ? 27.938 -7.587 -33.225 1.00 81.88 628 ARG A N 1
ATOM 5151 C CA . ARG A 1 628 ? 27.227 -8.693 -33.885 1.00 81.88 628 ARG A CA 1
ATOM 5152 C C . ARG A 1 628 ? 26.946 -9.851 -32.931 1.00 81.88 628 ARG A C 1
ATOM 5154 O O . ARG A 1 628 ? 27.471 -9.878 -31.821 1.00 81.88 628 ARG A O 1
ATOM 5161 N N . LEU A 1 629 ? 26.249 -10.874 -33.438 1.00 79.19 629 LEU A N 1
ATOM 5162 C CA . LEU A 1 629 ? 25.921 -12.099 -32.695 1.00 79.19 629 LEU A CA 1
ATOM 5163 C C . LEU A 1 629 ? 25.212 -11.739 -31.384 1.00 79.19 629 LEU A C 1
ATOM 5165 O O . LEU A 1 629 ? 25.736 -12.000 -30.299 1.00 79.19 629 LEU A O 1
ATOM 5169 N N . PHE A 1 630 ? 24.090 -11.036 -31.535 1.00 85.88 630 PHE A N 1
ATOM 5170 C CA . PHE A 1 630 ? 23.208 -10.652 -30.445 1.00 85.88 630 PHE A CA 1
ATOM 5171 C C . PHE A 1 630 ? 22.476 -11.891 -29.949 1.00 85.88 630 PHE A C 1
ATOM 5173 O O . PHE A 1 630 ? 21.962 -12.668 -30.748 1.00 85.88 630 PHE A O 1
ATOM 5180 N N . ASP A 1 631 ? 22.457 -12.064 -28.640 1.00 87.75 631 ASP A N 1
ATOM 5181 C CA . ASP A 1 631 ? 21.571 -12.986 -27.953 1.00 87.75 631 ASP A CA 1
ATOM 5182 C C . ASP A 1 631 ? 21.054 -12.313 -26.679 1.00 87.75 631 ASP A C 1
ATOM 5184 O O . ASP A 1 631 ? 21.445 -11.191 -26.322 1.00 87.75 631 ASP A O 1
ATOM 5188 N N . VAL A 1 632 ? 20.176 -13.019 -25.980 1.00 90.12 632 VAL A N 1
ATOM 5189 C CA . VAL A 1 632 ? 19.557 -12.575 -24.729 1.00 90.12 632 VAL A CA 1
ATOM 5190 C C . VAL A 1 632 ? 20.559 -12.237 -23.613 1.00 90.12 632 VAL A C 1
ATOM 5192 O O . VAL A 1 632 ? 20.235 -11.464 -22.722 1.00 90.12 632 VAL A O 1
ATOM 5195 N N . ASN A 1 633 ? 21.791 -12.751 -23.650 1.00 90.50 633 ASN A N 1
ATOM 5196 C CA . ASN A 1 633 ? 22.816 -12.534 -22.619 1.00 90.50 633 ASN A CA 1
ATOM 5197 C C . ASN A 1 633 ? 23.926 -11.565 -23.060 1.00 90.50 633 ASN A C 1
ATOM 5199 O O . ASN A 1 633 ? 24.933 -11.409 -22.361 1.00 90.50 633 ASN A O 1
ATOM 5203 N N . GLY A 1 634 ? 23.798 -10.938 -24.228 1.00 89.56 634 GLY A N 1
ATOM 5204 C CA . GLY A 1 634 ? 24.747 -9.949 -24.726 1.00 89.56 634 GLY A CA 1
ATOM 5205 C C . GLY A 1 634 ? 25.169 -10.179 -26.167 1.00 89.56 634 GLY A C 1
ATOM 5206 O O . GLY A 1 634 ? 24.464 -10.783 -26.969 1.00 89.56 634 GLY A O 1
ATOM 5207 N N . PHE A 1 635 ? 26.342 -9.659 -26.511 1.00 92.06 635 PHE A N 1
ATOM 5208 C CA . PHE A 1 635 ? 26.753 -9.498 -27.901 1.00 92.06 635 PHE A CA 1
ATOM 5209 C C . PHE A 1 635 ? 28.262 -9.626 -28.066 1.00 92.06 635 PHE A C 1
ATOM 5211 O O . PHE A 1 635 ? 29.046 -9.512 -27.123 1.00 92.06 635 PHE A O 1
ATOM 5218 N N . SER A 1 636 ? 28.706 -9.863 -29.294 1.00 89.00 636 SER A N 1
ATOM 5219 C CA . SER A 1 636 ? 30.127 -9.912 -29.633 1.00 89.00 636 SER A CA 1
ATOM 5220 C C . SER A 1 636 ? 30.549 -8.662 -30.382 1.00 89.00 636 SER A C 1
ATOM 5222 O O . SER A 1 636 ? 29.857 -8.205 -31.285 1.00 89.00 636 SER A O 1
ATOM 5224 N N . SER A 1 637 ? 31.729 -8.141 -30.069 1.00 88.75 637 SER A N 1
ATOM 5225 C CA . SER A 1 637 ? 32.375 -7.112 -30.864 1.00 88.75 637 SER A CA 1
ATOM 5226 C C . SER A 1 637 ? 33.527 -7.673 -31.690 1.00 88.75 637 SER A C 1
ATOM 5228 O O . SER A 1 637 ? 34.251 -8.589 -31.289 1.00 88.75 637 SER A O 1
ATOM 5230 N N . ILE A 1 638 ? 33.675 -7.112 -32.880 1.00 85.06 638 ILE A N 1
ATOM 5231 C CA . ILE A 1 638 ? 34.819 -7.270 -33.761 1.00 85.06 638 ILE A CA 1
ATOM 5232 C C . ILE A 1 638 ? 35.581 -5.955 -33.732 1.00 85.06 638 ILE A C 1
ATOM 5234 O O . ILE A 1 638 ? 34.990 -4.908 -33.989 1.00 85.06 638 ILE A O 1
ATOM 5238 N N . ILE A 1 639 ? 36.883 -5.999 -33.487 1.00 85.25 639 ILE A N 1
ATOM 5239 C CA . ILE A 1 639 ? 37.731 -4.810 -33.493 1.00 85.25 639 ILE A CA 1
ATOM 5240 C C . ILE A 1 639 ? 38.816 -4.995 -34.545 1.00 85.25 639 ILE A C 1
ATOM 5242 O O . ILE A 1 639 ? 39.546 -5.988 -34.518 1.00 85.25 639 ILE A O 1
ATOM 5246 N N . LYS A 1 640 ? 38.914 -4.047 -35.476 1.00 80.38 640 LYS A N 1
ATOM 5247 C CA . LYS A 1 640 ? 39.872 -4.073 -36.583 1.00 80.38 640 LYS A CA 1
ATOM 5248 C C . LYS A 1 640 ? 40.754 -2.814 -36.523 1.00 80.38 640 LYS A C 1
ATOM 5250 O O . LYS A 1 640 ? 40.204 -1.711 -36.545 1.00 80.38 640 LYS A O 1
ATOM 5255 N N . PRO A 1 641 ? 42.085 -2.934 -36.402 1.00 77.12 641 PRO A N 1
ATOM 5256 C CA . PRO A 1 641 ? 42.980 -1.782 -36.435 1.00 77.12 641 PRO A CA 1
ATOM 5257 C C . PRO A 1 641 ? 43.034 -1.165 -37.841 1.00 77.12 641 PRO A C 1
ATOM 5259 O O . PRO A 1 641 ? 43.090 -1.882 -38.838 1.00 77.12 641 PRO A O 1
ATOM 5262 N N . LEU A 1 642 ? 43.036 0.165 -37.918 1.00 73.44 642 LEU A N 1
ATOM 5263 C CA . LEU A 1 642 ? 43.219 0.942 -39.147 1.00 73.44 642 LEU A CA 1
ATOM 5264 C C . LEU A 1 642 ? 44.720 1.269 -39.324 1.00 73.44 642 LEU A C 1
ATOM 5266 O O . LEU A 1 642 ? 45.427 1.511 -38.345 1.00 73.44 642 LEU A O 1
ATOM 5270 N N . ASN A 1 643 ? 45.210 1.206 -40.570 1.00 59.12 643 ASN A N 1
ATOM 5271 C CA . ASN A 1 643 ? 46.626 1.240 -40.992 1.00 59.12 643 ASN A CA 1
ATOM 5272 C C . ASN A 1 643 ? 47.613 1.987 -40.057 1.00 59.12 643 ASN A C 1
ATOM 5274 O O . ASN A 1 643 ? 47.518 3.197 -39.871 1.00 59.12 643 ASN A O 1
ATOM 5278 N N . ASN A 1 644 ? 48.641 1.270 -39.570 1.00 56.34 644 ASN A N 1
ATOM 5279 C CA . ASN A 1 644 ? 49.750 1.765 -38.730 1.00 56.34 644 ASN A CA 1
ATOM 5280 C C . ASN A 1 644 ? 49.350 2.406 -37.382 1.00 56.34 644 ASN A C 1
ATOM 5282 O O . ASN A 1 644 ? 50.027 3.323 -36.902 1.00 56.34 644 ASN A O 1
ATOM 5286 N N . SER A 1 645 ? 48.301 1.894 -36.729 1.00 60.56 645 SER A N 1
ATOM 5287 C CA . SER A 1 645 ? 47.974 2.253 -35.342 1.00 60.56 645 SER A CA 1
ATOM 5288 C C . SER A 1 645 ? 49.182 2.078 -34.408 1.00 60.56 645 SER A C 1
ATOM 5290 O O . SER A 1 645 ? 49.737 0.988 -34.263 1.00 60.56 645 SER A O 1
ATOM 5292 N N . LYS A 1 646 ? 49.589 3.162 -33.735 1.00 65.75 646 LYS A N 1
ATOM 5293 C CA . LYS A 1 646 ? 50.618 3.135 -32.673 1.00 65.75 646 LYS A CA 1
ATOM 5294 C C . LYS A 1 646 ? 50.026 2.830 -31.292 1.00 65.75 646 LYS A C 1
ATOM 5296 O O . LYS A 1 646 ? 50.768 2.752 -30.309 1.00 65.75 646 LYS A O 1
ATOM 5301 N N . VAL A 1 647 ? 48.703 2.701 -31.195 1.00 74.19 647 VAL A N 1
ATOM 5302 C CA . VAL A 1 647 ? 47.978 2.547 -29.933 1.00 74.19 647 VAL A CA 1
ATOM 5303 C C . VAL A 1 647 ? 47.885 1.066 -29.566 1.00 74.19 647 VAL A C 1
ATOM 5305 O O . VAL A 1 647 ? 47.465 0.237 -30.363 1.00 74.19 647 VAL A O 1
ATOM 5308 N N . ASP A 1 648 ? 48.277 0.712 -28.338 1.00 80.44 648 ASP A N 1
ATOM 5309 C CA . ASP A 1 648 ? 48.128 -0.657 -27.824 1.00 80.44 648 ASP A CA 1
ATOM 5310 C C . ASP A 1 648 ? 46.667 -0.902 -27.414 1.00 80.44 648 ASP A C 1
ATOM 5312 O O . ASP A 1 648 ? 46.195 -0.335 -26.420 1.00 80.44 648 ASP A O 1
ATOM 5316 N N . ILE A 1 649 ? 45.960 -1.759 -28.159 1.00 81.69 649 ILE A N 1
ATOM 5317 C CA . ILE A 1 649 ? 44.545 -2.089 -27.920 1.00 81.69 649 ILE A CA 1
ATOM 5318 C C . ILE A 1 649 ? 44.294 -2.623 -26.503 1.00 81.69 649 ILE A C 1
ATOM 5320 O O . ILE A 1 649 ? 43.254 -2.341 -25.914 1.00 81.69 649 ILE A O 1
ATOM 5324 N N . ARG A 1 650 ? 45.275 -3.292 -25.881 1.00 83.19 650 ARG A N 1
ATOM 5325 C CA . ARG A 1 650 ? 45.153 -3.835 -24.514 1.00 83.19 650 ARG A CA 1
ATOM 5326 C C . ARG A 1 650 ? 45.059 -2.752 -23.440 1.00 83.19 650 ARG A C 1
ATOM 5328 O O . ARG A 1 650 ? 44.699 -3.031 -22.299 1.00 83.19 650 ARG A O 1
ATOM 5335 N N . LYS A 1 651 ? 45.406 -1.510 -23.785 1.00 84.75 651 LYS A N 1
ATOM 5336 C CA . LYS A 1 651 ? 45.261 -0.328 -22.919 1.00 84.75 651 LYS A CA 1
ATOM 5337 C C . LYS A 1 651 ? 43.978 0.456 -23.205 1.00 84.75 651 LYS A C 1
ATOM 5339 O O . LYS A 1 651 ? 43.788 1.521 -22.615 1.00 84.75 651 LYS A O 1
ATOM 5344 N N . CYS A 1 652 ? 43.142 -0.039 -24.111 1.00 88.56 652 CYS A N 1
ATOM 5345 C CA . CYS A 1 652 ? 41.894 0.585 -24.512 1.00 88.56 652 CYS A CA 1
ATOM 5346 C C . CYS A 1 652 ? 40.694 -0.102 -23.852 1.00 88.56 652 CYS A C 1
ATOM 5348 O O . CYS A 1 652 ? 40.787 -1.198 -23.289 1.00 88.56 652 CYS A O 1
ATOM 5350 N N . PHE A 1 653 ? 39.560 0.577 -23.936 1.00 89.75 653 PHE A N 1
ATOM 5351 C CA . PHE A 1 653 ? 38.267 0.105 -23.479 1.00 89.75 653 PHE A CA 1
ATOM 5352 C C . PHE A 1 653 ? 37.285 0.179 -24.640 1.00 89.75 653 PHE A C 1
ATOM 5354 O O . PHE A 1 653 ? 37.388 1.063 -25.491 1.00 89.75 653 PHE A O 1
ATOM 5361 N N . ILE A 1 654 ? 36.330 -0.739 -24.660 1.00 90.38 654 ILE A N 1
ATOM 5362 C CA . ILE A 1 654 ? 35.172 -0.662 -25.541 1.00 90.38 654 ILE A CA 1
ATOM 5363 C C . ILE A 1 654 ? 34.024 -0.029 -24.768 1.00 90.38 654 ILE A C 1
ATOM 5365 O O . ILE A 1 654 ? 33.667 -0.501 -23.689 1.00 90.38 654 ILE A O 1
ATOM 5369 N N . LEU A 1 655 ? 33.497 1.059 -25.311 1.00 91.56 655 LEU A N 1
ATOM 5370 C CA . LEU A 1 655 ? 32.354 1.788 -24.785 1.00 91.56 655 LEU A CA 1
ATOM 5371 C C . LEU A 1 655 ? 31.145 1.467 -25.662 1.00 91.56 655 LEU A C 1
ATOM 5373 O O . LEU A 1 655 ? 31.275 1.487 -26.886 1.00 91.56 655 LEU A O 1
ATOM 5377 N N . TRP A 1 656 ? 29.997 1.162 -25.063 1.00 92.38 656 TRP A N 1
ATOM 5378 C CA . TRP A 1 656 ? 28.817 0.727 -25.809 1.00 92.38 656 TRP A CA 1
ATOM 5379 C C . TRP A 1 656 ? 27.497 1.223 -25.206 1.00 92.38 656 TRP A C 1
ATOM 5381 O O . TRP A 1 656 ? 27.405 1.526 -24.014 1.00 92.38 656 TRP A O 1
ATOM 5391 N N . ILE A 1 657 ? 26.477 1.295 -26.061 1.00 93.00 657 ILE A N 1
ATOM 5392 C CA . ILE A 1 657 ? 25.086 1.656 -25.775 1.00 93.00 657 ILE A CA 1
ATOM 5393 C C . ILE A 1 657 ? 24.199 0.609 -26.437 1.00 93.00 657 ILE A C 1
ATOM 5395 O O . ILE A 1 657 ? 24.371 0.321 -27.620 1.00 93.00 657 ILE A O 1
ATOM 5399 N N . ILE A 1 658 ? 23.229 0.095 -25.689 1.00 93.06 658 ILE A N 1
ATOM 5400 C CA . ILE A 1 658 ? 22.142 -0.728 -26.214 1.00 93.06 658 ILE A CA 1
ATOM 5401 C C . ILE A 1 658 ? 20.930 0.167 -26.445 1.00 93.06 658 ILE A C 1
ATOM 5403 O O . ILE A 1 658 ? 20.480 0.856 -25.527 1.00 93.06 658 ILE A O 1
ATOM 5407 N N . ILE A 1 659 ? 20.394 0.140 -27.660 1.00 92.94 659 ILE A N 1
ATOM 5408 C CA . ILE A 1 659 ? 19.156 0.816 -28.036 1.00 92.94 659 ILE A CA 1
ATOM 5409 C C . ILE A 1 659 ? 18.118 -0.240 -28.398 1.00 92.94 659 ILE A C 1
ATOM 5411 O O . ILE A 1 659 ? 18.389 -1.163 -29.164 1.00 92.94 659 ILE A O 1
ATOM 5415 N N . GLY A 1 660 ? 16.920 -0.104 -27.844 1.00 92.00 660 GLY A N 1
ATOM 5416 C CA . GLY A 1 660 ? 15.854 -1.072 -28.047 1.00 92.00 660 GLY A CA 1
ATOM 5417 C C . GLY A 1 660 ? 14.541 -0.633 -27.421 1.00 92.00 660 GLY A C 1
ATOM 5418 O O . GLY A 1 660 ? 14.421 0.485 -26.919 1.00 92.00 660 GLY A O 1
ATOM 5419 N N . ASN A 1 661 ? 13.547 -1.515 -27.479 1.00 90.25 661 ASN A N 1
ATOM 5420 C CA . ASN A 1 661 ? 12.236 -1.283 -26.886 1.00 90.25 661 ASN A CA 1
ATOM 5421 C C . ASN A 1 661 ? 12.209 -1.802 -25.433 1.00 90.25 661 ASN A C 1
ATOM 5423 O O . ASN A 1 661 ? 12.351 -3.015 -25.240 1.00 90.25 661 ASN A O 1
ATOM 5427 N N . PRO A 1 662 ? 11.991 -0.928 -24.430 1.00 89.56 662 PRO A N 1
ATOM 5428 C CA . PRO A 1 662 ? 11.959 -1.314 -23.019 1.00 89.56 662 PRO A CA 1
ATOM 5429 C C . PRO A 1 662 ? 10.986 -2.452 -22.694 1.00 89.56 662 PRO A C 1
ATOM 5431 O O . PRO A 1 662 ? 11.334 -3.360 -21.943 1.00 89.56 662 PRO A O 1
ATOM 5434 N N . LEU A 1 663 ? 9.783 -2.441 -23.280 1.00 86.19 663 LEU A N 1
ATOM 5435 C CA . LEU A 1 663 ? 8.740 -3.428 -22.981 1.00 86.19 663 LEU A CA 1
ATOM 5436 C C . LEU A 1 663 ? 9.056 -4.819 -23.531 1.00 86.19 663 LEU A C 1
ATOM 5438 O O . LEU A 1 663 ? 8.647 -5.810 -22.934 1.00 86.19 663 LEU A O 1
ATOM 5442 N N . LYS A 1 664 ? 9.774 -4.903 -24.657 1.00 88.56 664 LYS A N 1
ATOM 5443 C CA . LYS A 1 664 ? 10.192 -6.190 -25.233 1.00 88.56 664 LYS A CA 1
ATOM 5444 C C . LYS A 1 664 ? 11.409 -6.767 -24.522 1.00 88.56 664 LYS A C 1
ATOM 5446 O O . LYS A 1 664 ? 11.477 -7.963 -24.280 1.00 88.56 664 LYS A O 1
ATOM 5451 N N . LEU A 1 665 ? 12.371 -5.909 -24.189 1.00 89.00 665 LEU A N 1
ATOM 5452 C CA . LEU A 1 665 ? 13.639 -6.334 -23.601 1.00 89.00 665 LEU A CA 1
ATOM 5453 C C . LEU A 1 665 ? 13.550 -6.534 -22.089 1.00 89.00 665 LEU A C 1
ATOM 5455 O O . LEU A 1 665 ? 14.449 -7.169 -21.532 1.00 89.00 665 LEU A O 1
ATOM 5459 N N . SER A 1 666 ? 12.497 -6.013 -21.439 1.00 86.94 666 SER A N 1
ATOM 5460 C CA . SER A 1 666 ? 12.230 -6.043 -19.988 1.00 86.94 666 SER A CA 1
ATOM 5461 C C . SER A 1 666 ? 13.238 -5.256 -19.136 1.00 86.94 666 SER A C 1
ATOM 5463 O O . SER A 1 666 ? 12.880 -4.650 -18.123 1.00 86.94 666 SER A O 1
ATOM 5465 N N . VAL A 1 667 ? 14.498 -5.195 -19.571 1.00 90.19 667 VAL A N 1
ATOM 5466 C CA . VAL A 1 667 ? 15.546 -4.338 -19.020 1.00 90.19 667 VAL A CA 1
ATOM 5467 C C . VAL A 1 667 ? 15.385 -2.913 -19.546 1.00 90.19 667 VAL A C 1
ATOM 5469 O O . VAL A 1 667 ? 15.236 -2.692 -20.745 1.00 90.19 667 VAL A O 1
ATOM 5472 N N . PHE A 1 668 ? 15.460 -1.941 -18.642 1.00 92.75 668 PHE A N 1
ATOM 5473 C CA . PHE A 1 668 ? 15.538 -0.519 -18.957 1.00 92.75 668 PHE A CA 1
ATOM 5474 C C . PHE A 1 668 ? 16.241 0.199 -17.808 1.00 92.75 668 PHE A C 1
ATOM 5476 O O . PHE A 1 668 ? 15.625 0.511 -16.789 1.00 92.75 668 PHE A O 1
ATOM 5483 N N . SER A 1 669 ? 17.541 0.438 -17.948 1.00 91.06 669 SER A N 1
ATOM 5484 C CA . SER A 1 669 ? 18.367 1.054 -16.909 1.00 91.06 669 SER A CA 1
ATOM 5485 C C . SER A 1 669 ? 17.801 2.403 -16.441 1.00 91.06 669 SER A C 1
ATOM 5487 O O . SER A 1 669 ? 17.312 3.159 -17.278 1.00 91.06 669 SER A O 1
ATOM 5489 N N . PRO A 1 670 ? 17.876 2.753 -15.137 1.00 89.12 670 PRO A N 1
ATOM 5490 C CA . PRO A 1 670 ? 17.539 4.094 -14.636 1.00 89.12 670 PRO A CA 1
ATOM 5491 C C . PRO A 1 670 ? 18.419 5.201 -15.221 1.00 89.12 670 PRO A C 1
ATOM 5493 O O . PRO A 1 670 ? 18.019 6.369 -15.252 1.00 89.12 670 PRO A O 1
ATOM 5496 N N . ASN A 1 671 ? 19.594 4.848 -15.732 1.00 87.38 671 ASN A N 1
ATOM 5497 C CA . ASN A 1 671 ? 20.504 5.791 -16.348 1.00 87.38 671 ASN A CA 1
ATOM 5498 C C . ASN A 1 671 ? 20.030 6.163 -17.757 1.00 87.38 671 ASN A C 1
ATOM 5500 O O . ASN A 1 671 ? 19.703 5.318 -18.581 1.00 87.38 671 ASN A O 1
ATOM 5504 N N . ASN A 1 672 ? 20.047 7.461 -18.062 1.00 87.31 672 ASN A N 1
ATOM 5505 C CA . ASN A 1 672 ? 19.805 8.008 -19.402 1.00 87.31 672 ASN A CA 1
ATOM 5506 C C . ASN A 1 672 ? 18.368 7.840 -19.968 1.00 87.31 672 ASN A C 1
ATOM 5508 O O . ASN A 1 672 ? 18.131 8.234 -21.109 1.00 87.31 672 ASN A O 1
ATOM 5512 N N . ARG A 1 673 ? 17.375 7.363 -19.190 1.00 86.00 673 ARG A N 1
ATOM 5513 C CA . ARG A 1 673 ? 15.971 7.158 -19.650 1.00 86.00 673 ARG A CA 1
ATOM 5514 C C . ARG A 1 673 ? 15.287 8.396 -20.239 1.00 86.00 673 ARG A C 1
ATOM 5516 O O . ARG A 1 673 ? 14.391 8.278 -21.079 1.00 86.00 673 ARG A O 1
ATOM 5523 N N . LYS A 1 674 ? 15.678 9.582 -19.761 1.00 83.31 674 LYS A N 1
ATOM 5524 C CA . LYS A 1 674 ? 15.116 10.876 -20.185 1.00 83.31 674 LYS A CA 1
ATOM 5525 C C . LYS A 1 674 ? 15.547 11.258 -21.612 1.00 83.31 674 LYS A C 1
ATOM 5527 O O . LYS A 1 674 ? 14.903 12.107 -22.219 1.00 83.31 674 LYS A O 1
ATOM 5532 N N . ILE A 1 675 ? 16.580 10.615 -22.168 1.00 86.81 675 ILE A N 1
ATOM 5533 C CA . ILE A 1 675 ? 17.067 10.889 -23.524 1.00 86.81 675 ILE A CA 1
ATOM 5534 C C . ILE A 1 675 ? 16.083 10.332 -24.554 1.00 86.81 675 ILE A C 1
ATOM 5536 O O . ILE A 1 675 ? 15.652 9.175 -24.487 1.00 86.81 675 ILE A O 1
ATOM 5540 N N . ARG A 1 676 ? 15.715 11.171 -25.525 1.00 86.88 676 ARG A N 1
ATOM 5541 C CA . ARG A 1 676 ? 14.861 10.767 -26.641 1.00 86.88 676 ARG A CA 1
ATOM 5542 C C . ARG A 1 676 ? 15.724 10.152 -27.737 1.00 86.88 676 ARG A C 1
ATOM 5544 O O . ARG A 1 676 ? 16.704 10.753 -28.168 1.00 86.88 676 ARG A O 1
ATOM 5551 N N . VAL A 1 677 ? 15.322 8.966 -28.182 1.00 89.44 677 VAL A N 1
ATOM 5552 C CA . VAL A 1 677 ? 15.962 8.238 -29.276 1.00 89.44 677 VAL A CA 1
ATOM 5553 C C . VAL A 1 677 ? 14.994 8.158 -30.440 1.00 89.44 677 VAL A C 1
ATOM 5555 O O . VAL A 1 677 ? 13.810 7.881 -30.258 1.00 89.44 677 VAL A O 1
ATOM 5558 N N . GLU A 1 678 ? 15.512 8.394 -31.631 1.00 88.19 678 GLU A N 1
ATOM 5559 C CA . GLU A 1 678 ? 14.777 8.281 -32.879 1.00 88.19 678 GLU A CA 1
ATOM 5560 C C . GLU A 1 678 ? 15.575 7.441 -33.863 1.00 88.19 678 GLU A C 1
ATOM 5562 O O . GLU A 1 678 ? 16.786 7.616 -33.969 1.00 88.19 678 GLU A O 1
ATOM 5567 N N . ARG A 1 679 ? 14.909 6.518 -34.559 1.00 89.12 679 ARG A N 1
ATOM 5568 C CA . ARG A 1 679 ? 15.554 5.626 -35.523 1.00 89.12 679 ARG A CA 1
ATOM 5569 C C . ARG A 1 679 ? 15.064 5.928 -36.926 1.00 89.12 679 ARG A C 1
ATOM 5571 O O . ARG A 1 679 ? 13.864 6.057 -37.155 1.00 89.12 679 ARG A O 1
ATOM 5578 N N . ILE A 1 680 ? 16.007 5.988 -37.854 1.00 86.31 680 ILE A N 1
ATOM 5579 C CA . ILE A 1 680 ? 15.772 6.113 -39.284 1.00 86.31 680 ILE A CA 1
ATOM 5580 C C . ILE A 1 680 ? 16.462 4.936 -39.962 1.00 86.31 680 ILE A C 1
ATOM 5582 O O . ILE A 1 680 ? 17.667 4.741 -39.808 1.00 86.31 680 ILE A O 1
ATOM 5586 N N . GLU A 1 681 ? 15.694 4.171 -40.727 1.00 85.19 681 GLU A N 1
ATOM 5587 C CA . GLU A 1 681 ? 16.205 3.092 -41.567 1.00 85.19 681 GLU A CA 1
ATOM 5588 C C . GLU A 1 681 ? 16.203 3.562 -43.023 1.00 85.19 681 GLU A C 1
ATOM 5590 O O . GLU A 1 681 ? 15.180 4.030 -43.536 1.00 85.19 681 GLU A O 1
ATOM 5595 N N . LYS A 1 682 ? 17.357 3.498 -43.695 1.00 85.00 682 LYS A N 1
ATOM 5596 C CA . LYS A 1 682 ? 17.481 3.974 -45.076 1.00 85.00 682 LYS A CA 1
ATOM 5597 C C . LYS A 1 682 ? 18.385 3.101 -45.929 1.00 85.00 682 LYS A C 1
ATOM 5599 O O . LYS A 1 682 ? 19.585 3.036 -45.695 1.00 85.00 682 LYS A O 1
ATOM 5604 N N . SER A 1 683 ? 17.831 2.553 -47.003 1.00 83.75 683 SER A N 1
ATOM 5605 C CA . SER A 1 683 ? 18.608 1.867 -48.033 1.00 83.75 683 SER A CA 1
ATOM 5606 C C . SER A 1 683 ? 19.260 2.861 -48.998 1.00 83.75 683 SER A C 1
ATOM 5608 O O . SER A 1 683 ? 18.588 3.734 -49.559 1.00 83.75 683 SER A O 1
ATOM 5610 N N . ILE A 1 684 ? 20.563 2.712 -49.227 1.00 80.69 684 ILE A N 1
ATOM 5611 C CA . ILE A 1 684 ? 21.341 3.449 -50.226 1.00 80.69 684 ILE A CA 1
ATOM 5612 C C . ILE A 1 684 ? 21.964 2.481 -51.237 1.00 80.69 684 ILE A C 1
ATOM 5614 O O . ILE A 1 684 ? 22.528 1.453 -50.871 1.00 80.69 684 ILE A O 1
ATOM 5618 N N . SER A 1 685 ? 21.877 2.810 -52.525 1.00 76.25 685 SER A N 1
ATOM 5619 C CA . SER A 1 685 ? 22.537 2.047 -53.590 1.00 76.25 685 SER A CA 1
ATOM 5620 C C . SER A 1 685 ? 23.940 2.589 -53.820 1.00 76.25 685 SER A C 1
ATOM 5622 O O . SER A 1 685 ? 24.093 3.753 -54.205 1.00 76.25 685 SER A O 1
ATOM 5624 N N . ILE A 1 686 ? 24.961 1.759 -53.601 1.00 69.94 686 ILE A N 1
ATOM 5625 C CA . ILE A 1 686 ? 26.341 2.204 -53.773 1.00 69.94 686 ILE A CA 1
ATOM 5626 C C . ILE A 1 686 ? 26.673 2.328 -55.263 1.00 69.94 686 ILE A C 1
ATOM 5628 O O . ILE A 1 686 ? 26.409 1.414 -56.047 1.00 69.94 686 ILE A O 1
ATOM 5632 N N . LYS A 1 687 ? 27.288 3.449 -55.646 1.00 66.44 687 LYS A N 1
ATOM 5633 C CA . LYS A 1 687 ? 27.817 3.691 -56.996 1.00 66.44 687 LYS A CA 1
ATOM 5634 C C . LYS A 1 687 ? 29.336 3.830 -56.933 1.00 66.44 687 LYS A C 1
ATOM 5636 O O . LYS A 1 687 ? 29.835 4.526 -56.054 1.00 66.44 687 LYS A O 1
ATOM 5641 N N . ALA A 1 688 ? 30.052 3.214 -57.877 1.00 57.69 688 ALA A N 1
ATOM 5642 C CA . ALA A 1 688 ? 31.521 3.201 -57.910 1.00 57.69 688 ALA A CA 1
ATOM 5643 C C . ALA A 1 688 ? 32.151 4.611 -57.910 1.00 57.69 688 ALA A C 1
ATOM 5645 O O . ALA A 1 688 ? 33.200 4.810 -57.306 1.00 57.69 688 ALA A O 1
ATOM 5646 N N . ASP A 1 689 ? 31.467 5.594 -58.506 1.00 60.47 689 ASP A N 1
ATOM 5647 C CA . ASP A 1 689 ? 31.973 6.965 -58.652 1.00 60.47 689 ASP A CA 1
ATOM 5648 C C . ASP A 1 689 ? 31.498 7.931 -57.551 1.00 60.47 689 ASP A C 1
ATOM 5650 O O . ASP A 1 689 ? 31.876 9.102 -57.563 1.00 60.47 689 ASP A O 1
ATOM 5654 N N . ASN A 1 690 ? 30.662 7.485 -56.599 1.00 65.31 690 ASN A N 1
ATOM 5655 C CA . ASN A 1 690 ? 30.124 8.361 -55.557 1.00 65.31 690 ASN A CA 1
ATOM 5656 C C . ASN A 1 690 ? 30.450 7.864 -54.145 1.00 65.31 690 ASN A C 1
ATOM 5658 O O . ASN A 1 690 ? 29.973 6.817 -53.703 1.00 65.31 690 ASN A O 1
ATOM 5662 N N . SER A 1 691 ? 31.226 8.667 -53.416 1.00 71.44 691 SER A N 1
ATOM 5663 C CA . SER A 1 691 ? 31.599 8.403 -52.024 1.00 71.44 691 SER A CA 1
ATOM 5664 C C . SER A 1 691 ? 30.770 9.192 -51.013 1.00 71.44 691 SER A C 1
ATOM 5666 O O . SER A 1 691 ? 30.845 8.864 -49.835 1.00 71.44 691 SER A O 1
ATOM 5668 N N . PHE A 1 692 ? 29.961 10.174 -51.435 1.00 79.50 692 PHE A N 1
ATOM 5669 C CA . PHE A 1 692 ? 29.155 11.013 -50.542 1.00 79.50 692 PHE A CA 1
ATOM 5670 C C . PHE A 1 692 ? 27.656 10.803 -50.772 1.00 79.50 692 PHE A C 1
ATOM 5672 O O . PHE A 1 692 ? 27.157 10.871 -51.897 1.00 79.50 692 PHE A O 1
ATOM 5679 N N . TYR A 1 693 ? 26.929 10.577 -49.683 1.00 82.12 693 TYR A N 1
ATOM 5680 C CA . TYR A 1 693 ? 25.498 10.303 -49.686 1.00 82.12 693 TYR A CA 1
ATOM 5681 C C . TYR A 1 693 ? 24.797 11.266 -48.734 1.00 82.12 693 TYR A C 1
ATOM 5683 O O . TYR A 1 693 ? 25.105 11.307 -47.542 1.00 82.12 693 TYR A O 1
ATOM 5691 N N . ARG A 1 694 ? 23.838 12.022 -49.273 1.00 85.50 694 ARG A N 1
ATOM 5692 C CA . ARG A 1 694 ? 22.940 12.877 -48.495 1.00 85.50 694 ARG A CA 1
ATOM 5693 C C . ARG A 1 694 ? 21.729 12.067 -48.056 1.00 85.50 694 ARG A C 1
ATOM 5695 O O . ARG A 1 694 ? 21.010 11.518 -48.894 1.00 85.50 694 ARG A O 1
ATOM 5702 N N . ILE A 1 695 ? 21.496 12.003 -46.753 1.00 84.06 695 ILE A N 1
ATOM 5703 C CA . ILE A 1 695 ? 20.410 11.234 -46.147 1.00 84.06 695 ILE A CA 1
ATOM 5704 C C . ILE A 1 695 ? 19.457 12.219 -45.493 1.00 84.06 695 ILE A C 1
ATOM 5706 O O . ILE A 1 695 ? 19.842 12.910 -44.557 1.00 84.06 695 ILE A O 1
ATOM 5710 N N . LYS A 1 696 ? 18.217 12.272 -45.986 1.00 84.69 696 LYS A N 1
ATOM 5711 C CA . LYS A 1 696 ? 17.164 13.076 -45.360 1.00 84.69 696 LYS A CA 1
ATOM 5712 C C . LYS A 1 696 ? 16.806 12.496 -43.994 1.00 84.69 696 LYS A C 1
ATOM 5714 O O . LYS A 1 696 ? 16.609 11.285 -43.877 1.00 84.69 696 LYS A O 1
ATOM 5719 N N . THR A 1 697 ? 16.690 13.366 -43.005 1.00 84.12 697 THR A N 1
ATOM 5720 C CA . THR A 1 697 ? 16.316 13.044 -41.629 1.00 84.12 697 THR A CA 1
ATOM 5721 C C . THR A 1 697 ? 15.135 13.902 -41.187 1.00 84.12 697 THR A C 1
ATOM 5723 O O . THR A 1 697 ? 14.662 14.764 -41.923 1.00 84.12 697 THR A O 1
ATOM 5726 N N . LEU A 1 698 ? 14.650 13.665 -39.971 1.00 82.25 698 LEU A N 1
ATOM 5727 C CA . LEU A 1 698 ? 13.809 14.637 -39.274 1.00 82.25 698 LEU A CA 1
ATOM 5728 C C . LEU A 1 698 ? 14.643 15.865 -38.869 1.00 82.25 698 LEU A C 1
ATOM 5730 O O . LEU A 1 698 ? 15.877 15.769 -38.891 1.00 82.25 698 LEU A O 1
ATOM 5734 N N . PRO A 1 699 ? 14.001 16.994 -38.509 1.00 82.75 699 PRO A N 1
ATOM 5735 C CA . PRO A 1 699 ? 14.706 18.210 -38.126 1.00 82.75 699 PRO A CA 1
ATOM 5736 C C . PRO A 1 699 ? 15.758 17.957 -37.040 1.00 82.75 699 PRO A C 1
ATOM 5738 O O . PRO A 1 699 ? 15.455 17.452 -35.954 1.00 82.75 699 PRO A O 1
ATOM 5741 N N . LEU A 1 700 ? 17.005 18.291 -37.354 1.00 84.19 700 LEU A N 1
ATOM 5742 C CA . LEU A 1 700 ? 18.168 18.157 -36.491 1.00 84.19 700 LEU A CA 1
ATOM 5743 C C . LEU A 1 700 ? 18.438 19.476 -35.774 1.00 84.19 700 LEU A C 1
ATOM 5745 O O . LEU A 1 700 ? 18.258 20.562 -36.319 1.00 84.19 700 LEU A O 1
ATOM 5749 N N . SER A 1 701 ? 18.922 19.384 -34.541 1.00 84.00 701 SER A N 1
ATOM 5750 C CA . SER A 1 701 ? 19.361 20.533 -33.762 1.00 84.00 701 SER A CA 1
ATOM 5751 C C . SER A 1 701 ? 20.806 20.360 -33.309 1.00 84.00 701 SER A C 1
ATOM 5753 O O . SER A 1 701 ? 21.332 19.251 -33.161 1.00 84.00 701 SER A O 1
ATOM 5755 N N . LYS A 1 702 ? 21.465 21.495 -33.058 1.00 81.81 702 LYS A N 1
ATOM 5756 C CA . LYS A 1 702 ? 22.777 21.511 -32.410 1.00 81.81 702 LYS A CA 1
ATOM 5757 C C . LYS A 1 702 ? 22.681 20.787 -31.061 1.00 81.81 702 LYS A C 1
ATOM 5759 O O . LYS A 1 702 ? 21.812 21.114 -30.262 1.00 81.81 702 LYS A O 1
ATOM 5764 N N . GLY A 1 703 ? 23.623 19.885 -30.791 1.00 80.81 703 GLY A N 1
ATOM 5765 C CA . GLY A 1 703 ? 23.653 19.061 -29.578 1.00 80.81 703 GLY A CA 1
ATOM 5766 C C . GLY A 1 703 ? 23.186 17.623 -29.805 1.00 80.81 703 GLY A C 1
ATOM 5767 O O . GLY A 1 703 ? 23.604 16.735 -29.063 1.00 80.81 703 GLY A O 1
ATOM 5768 N N . ASN A 1 704 ? 22.429 17.357 -30.876 1.00 87.12 704 ASN A N 1
ATOM 5769 C CA . ASN A 1 704 ? 22.044 15.992 -31.227 1.00 87.12 704 ASN A CA 1
ATOM 5770 C C . ASN A 1 704 ? 23.279 15.120 -31.478 1.00 87.12 704 ASN A C 1
ATOM 5772 O O . ASN A 1 704 ? 24.286 15.572 -32.028 1.00 87.12 704 ASN A O 1
ATOM 5776 N N . THR A 1 705 ? 23.202 13.851 -31.083 1.00 88.56 705 THR A N 1
ATOM 5777 C CA . THR A 1 705 ? 24.261 12.867 -31.345 1.00 88.56 705 THR A CA 1
ATOM 5778 C C . THR A 1 705 ? 23.758 11.818 -32.319 1.00 88.56 705 THR A C 1
ATOM 5780 O O . THR A 1 705 ? 22.710 11.216 -32.095 1.00 88.56 705 THR A O 1
ATOM 5783 N N . ILE A 1 706 ? 24.516 11.597 -33.390 1.00 88.38 706 ILE A N 1
ATOM 5784 C CA . ILE A 1 706 ? 24.188 10.639 -34.443 1.00 88.38 706 ILE A CA 1
ATOM 5785 C C . ILE A 1 706 ? 25.005 9.362 -34.250 1.00 88.38 706 ILE A C 1
ATOM 5787 O O . ILE A 1 706 ? 26.236 9.395 -34.153 1.00 88.38 706 ILE A O 1
ATOM 5791 N N . LEU A 1 707 ? 24.301 8.235 -34.222 1.00 88.88 707 LEU A N 1
ATOM 5792 C CA . LEU A 1 707 ? 24.840 6.881 -34.191 1.00 88.88 707 LEU A CA 1
ATOM 5793 C C . LEU A 1 707 ? 24.441 6.182 -35.493 1.00 88.88 707 LEU A C 1
ATOM 5795 O O . LEU A 1 707 ? 23.287 6.280 -35.901 1.00 88.88 707 LEU A O 1
ATOM 5799 N N . ILE A 1 708 ? 25.382 5.513 -36.161 1.00 86.00 708 ILE A N 1
ATOM 5800 C CA . ILE A 1 708 ? 25.135 4.884 -37.465 1.00 86.00 708 ILE A CA 1
ATOM 5801 C C . ILE A 1 708 ? 25.714 3.475 -37.465 1.00 86.00 708 ILE A C 1
ATOM 5803 O O . ILE A 1 708 ? 26.916 3.313 -37.261 1.00 86.00 708 ILE A O 1
ATOM 5807 N N . ASN A 1 709 ? 24.860 2.502 -37.764 1.00 85.00 709 ASN A N 1
ATOM 5808 C CA . ASN A 1 709 ? 25.233 1.157 -38.189 1.00 85.00 709 ASN A CA 1
ATOM 5809 C C . ASN A 1 709 ? 24.761 0.950 -39.631 1.00 85.00 709 ASN A C 1
ATOM 5811 O O . ASN A 1 709 ? 23.912 1.693 -40.138 1.00 85.00 709 ASN A O 1
ATOM 5815 N N . ALA A 1 710 ? 25.305 -0.051 -40.309 1.00 79.81 710 ALA A N 1
ATOM 5816 C CA . ALA A 1 710 ? 24.948 -0.312 -41.695 1.00 79.81 710 ALA A CA 1
ATOM 5817 C C . ALA A 1 710 ? 24.955 -1.786 -42.017 1.00 79.81 710 ALA A C 1
ATOM 5819 O O . ALA A 1 710 ? 25.855 -2.474 -41.589 1.00 79.81 710 ALA A O 1
ATOM 5820 N N . TYR A 1 711 ? 24.035 -2.257 -42.846 1.00 75.38 711 TYR A N 1
ATOM 5821 C CA . TYR A 1 711 ? 23.806 -3.671 -43.124 1.00 75.38 711 TYR A CA 1
ATOM 5822 C C . TYR A 1 711 ? 23.627 -3.912 -44.627 1.00 75.38 711 TYR A C 1
ATOM 5824 O O . TYR A 1 711 ? 23.237 -3.016 -45.366 1.00 75.38 711 TYR A O 1
ATOM 5832 N N . TYR A 1 712 ? 23.937 -5.107 -45.121 1.00 69.19 712 TYR A N 1
ATOM 5833 C CA . TYR A 1 712 ? 23.555 -5.534 -46.465 1.00 69.19 712 TYR A CA 1
ATOM 5834 C C . TYR A 1 712 ? 22.118 -6.096 -46.423 1.00 69.19 712 TYR A C 1
ATOM 5836 O O . TYR A 1 712 ? 21.831 -6.951 -45.592 1.00 69.19 712 TYR A O 1
ATOM 5844 N N . PRO A 1 713 ? 21.211 -5.721 -47.340 1.00 62.22 713 PRO A N 1
ATOM 5845 C CA . PRO A 1 713 ? 19.803 -6.131 -47.260 1.00 62.22 713 PRO A CA 1
ATOM 5846 C C . PRO A 1 713 ? 19.575 -7.649 -47.320 1.00 62.22 713 PRO A C 1
ATOM 5848 O O . PRO A 1 713 ? 18.614 -8.173 -46.771 1.00 62.22 713 PRO A O 1
ATOM 5851 N N . SER A 1 714 ? 20.451 -8.382 -48.017 1.00 54.31 714 SER A N 1
ATOM 5852 C CA . SER A 1 714 ? 20.315 -9.832 -48.227 1.00 54.31 714 SER A CA 1
ATOM 5853 C C . SER A 1 714 ? 20.908 -10.680 -47.104 1.00 54.31 714 SER A C 1
ATOM 5855 O O . SER A 1 714 ? 20.703 -11.890 -47.055 1.00 54.31 714 SER A O 1
ATOM 5857 N N . THR A 1 715 ? 21.720 -10.074 -46.249 1.00 55.91 715 THR A N 1
ATOM 5858 C CA . THR A 1 715 ? 22.504 -10.762 -45.232 1.00 55.91 715 THR A CA 1
ATOM 5859 C C . THR A 1 715 ? 22.700 -9.734 -44.129 1.00 55.91 715 THR A C 1
ATOM 5861 O O . THR A 1 715 ? 23.357 -8.748 -44.426 1.00 55.91 715 THR A O 1
ATOM 5864 N N . ASN A 1 716 ? 22.211 -9.929 -42.896 1.00 53.41 716 ASN A N 1
ATOM 5865 C CA . ASN A 1 716 ? 22.356 -8.993 -41.747 1.00 53.41 716 ASN A CA 1
ATOM 5866 C C . ASN A 1 716 ? 23.827 -8.659 -41.341 1.00 53.41 716 ASN A C 1
ATOM 5868 O O . ASN A 1 716 ? 24.128 -8.321 -40.201 1.00 53.41 716 ASN A O 1
ATOM 5872 N N . TYR A 1 717 ? 24.777 -8.816 -42.255 1.00 54.41 717 TYR A N 1
ATOM 5873 C CA . TYR A 1 717 ? 26.165 -8.416 -42.240 1.00 54.41 717 TYR A CA 1
ATOM 5874 C C . TYR A 1 717 ? 26.317 -6.959 -42.655 1.00 54.41 717 TYR A C 1
ATOM 5876 O O . TYR A 1 717 ? 25.746 -6.526 -43.649 1.00 54.41 717 TYR A O 1
ATOM 5884 N N . GLU A 1 718 ? 27.170 -6.233 -41.945 1.00 52.25 718 GLU A N 1
ATOM 5885 C CA . GLU A 1 718 ? 27.525 -4.866 -42.305 1.00 52.25 718 GLU A CA 1
ATOM 5886 C C . GLU A 1 718 ? 28.415 -4.763 -43.548 1.00 52.25 718 GLU A C 1
ATOM 5888 O O . GLU A 1 718 ? 29.251 -5.648 -43.778 1.00 52.25 718 GLU A O 1
ATOM 5893 N N . PRO A 1 719 ? 28.327 -3.657 -44.312 1.00 59.84 719 PRO A N 1
ATOM 5894 C CA . PRO A 1 719 ? 29.156 -3.455 -45.471 1.00 59.84 719 PRO A CA 1
ATOM 5895 C C . PRO A 1 719 ? 30.638 -3.347 -45.148 1.00 59.84 719 PRO A C 1
ATOM 5897 O O . PRO A 1 719 ? 31.080 -2.967 -44.059 1.00 59.84 719 PRO A O 1
ATOM 5900 N N . VAL A 1 720 ? 31.426 -3.711 -46.156 1.00 56.75 720 VAL A N 1
ATOM 5901 C CA . VAL A 1 720 ? 32.890 -3.651 -46.127 1.00 56.75 720 VAL A CA 1
ATOM 5902 C C . VAL A 1 720 ? 33.397 -2.196 -46.128 1.00 56.75 720 VAL A C 1
ATOM 5904 O O . VAL A 1 720 ? 34.549 -1.923 -45.801 1.00 56.75 720 VAL A O 1
ATOM 5907 N N . SER A 1 721 ? 32.525 -1.238 -46.444 1.00 58.84 721 SER A N 1
ATOM 5908 C CA . SER A 1 721 ? 32.810 0.193 -46.400 1.00 58.84 721 SER A CA 1
ATOM 5909 C C . SER A 1 721 ? 32.754 0.756 -44.977 1.00 58.84 721 SER A C 1
ATOM 5911 O O . SER A 1 721 ? 31.792 0.537 -44.244 1.00 58.84 721 SER A O 1
ATOM 5913 N N . ILE A 1 722 ? 33.758 1.551 -44.620 1.00 67.12 722 ILE A N 1
ATOM 5914 C CA . ILE A 1 722 ? 33.758 2.437 -43.458 1.00 67.12 722 ILE A CA 1
ATOM 5915 C C . ILE A 1 722 ? 32.803 3.592 -43.745 1.00 67.12 722 ILE A C 1
ATOM 5917 O O . ILE A 1 722 ? 32.885 4.230 -44.795 1.00 67.12 722 ILE A O 1
ATOM 5921 N N . ILE A 1 723 ? 31.920 3.865 -42.793 1.00 73.44 723 ILE A N 1
ATOM 5922 C CA . ILE A 1 723 ? 30.920 4.923 -42.878 1.00 73.44 723 ILE A CA 1
ATOM 5923 C C . ILE A 1 723 ? 31.348 6.052 -41.960 1.00 73.44 723 ILE A C 1
ATOM 5925 O O . ILE A 1 723 ? 31.573 5.844 -40.769 1.00 73.44 723 ILE A O 1
ATOM 5929 N N . LYS A 1 724 ? 31.473 7.252 -42.516 1.00 77.38 724 LYS A N 1
ATOM 5930 C CA . LYS A 1 724 ? 31.899 8.432 -41.774 1.00 77.38 724 LYS A CA 1
ATOM 5931 C C . LYS A 1 724 ? 30.924 9.572 -42.005 1.00 77.38 724 LYS A C 1
ATOM 5933 O O . LYS A 1 724 ? 30.755 10.018 -43.133 1.00 77.38 724 LYS A O 1
ATOM 5938 N N . LEU A 1 725 ? 30.327 10.087 -40.937 1.00 80.94 725 LEU A N 1
ATOM 5939 C CA . LEU A 1 725 ? 29.547 11.321 -41.008 1.00 80.94 725 LEU A CA 1
ATOM 5940 C C . LEU A 1 725 ? 30.496 12.514 -41.226 1.00 80.94 725 LEU A C 1
ATOM 5942 O O . LEU A 1 725 ? 31.521 12.637 -40.547 1.00 80.94 725 LEU A O 1
ATOM 5946 N N . VAL A 1 726 ? 30.182 13.347 -42.218 1.00 82.25 726 VAL A N 1
ATOM 5947 C CA . VAL A 1 726 ? 31.031 14.455 -42.682 1.00 82.25 726 VAL A CA 1
ATOM 5948 C C . VAL A 1 726 ? 30.555 15.778 -42.098 1.00 82.25 726 VAL A C 1
ATOM 5950 O O . VAL A 1 726 ? 31.306 16.426 -41.369 1.00 82.25 726 VAL A O 1
ATOM 5953 N N . ASN A 1 727 ? 29.318 16.153 -42.414 1.00 83.81 727 ASN A N 1
ATOM 5954 C CA . ASN A 1 727 ? 28.635 17.351 -41.943 1.00 83.81 727 ASN A CA 1
ATOM 5955 C C . ASN A 1 727 ? 27.113 17.098 -41.907 1.00 83.81 727 ASN A C 1
ATOM 5957 O O . ASN A 1 727 ? 26.644 16.011 -42.273 1.00 83.81 727 ASN A O 1
ATOM 5961 N N . TRP A 1 728 ? 26.358 18.077 -41.419 1.00 86.88 728 TRP A N 1
ATOM 5962 C CA . TRP A 1 728 ? 24.900 18.005 -41.314 1.00 86.88 728 TRP A CA 1
ATOM 5963 C C . TRP A 1 728 ? 24.231 19.298 -41.787 1.00 86.88 728 TRP A C 1
ATOM 5965 O O . TRP A 1 728 ? 24.874 20.343 -41.883 1.00 86.88 728 TRP A O 1
ATOM 5975 N N . GLU A 1 729 ? 22.940 19.188 -42.077 1.00 86.75 729 GLU A N 1
ATOM 5976 C CA . GLU A 1 729 ? 22.000 20.240 -42.469 1.00 86.75 729 GLU A CA 1
ATOM 5977 C C . GLU A 1 729 ? 20.734 20.108 -41.602 1.00 86.75 729 GLU A C 1
ATOM 5979 O O . GLU A 1 729 ? 20.521 19.064 -40.983 1.00 86.75 729 GLU A O 1
ATOM 5984 N N . ASP A 1 730 ? 19.852 21.112 -41.605 1.00 79.19 730 ASP A N 1
ATOM 5985 C CA . ASP A 1 730 ? 18.642 21.130 -40.763 1.00 79.19 730 ASP A CA 1
ATOM 5986 C C . ASP A 1 730 ? 17.781 19.856 -40.877 1.00 79.19 730 ASP A C 1
ATOM 5988 O O . ASP A 1 730 ? 17.224 19.408 -39.883 1.00 79.19 730 ASP A O 1
ATOM 5992 N N . GLU A 1 731 ? 17.699 19.229 -42.054 1.00 85.69 731 GLU A N 1
ATOM 5993 C CA . GLU A 1 731 ? 16.904 18.009 -42.293 1.00 85.69 731 GLU A CA 1
ATOM 5994 C C . GLU A 1 731 ? 17.700 16.913 -43.022 1.00 85.69 731 GLU A C 1
ATOM 5996 O O . GLU A 1 731 ? 17.132 16.066 -43.723 1.00 85.69 731 GLU A O 1
ATOM 6001 N N . ALA A 1 732 ? 19.032 16.937 -42.933 1.00 86.50 732 ALA A N 1
ATOM 6002 C CA . ALA A 1 732 ? 19.854 15.913 -43.566 1.00 86.50 732 ALA A CA 1
ATOM 6003 C C . ALA A 1 732 ? 21.211 15.711 -42.891 1.00 86.50 732 ALA A C 1
ATOM 6005 O O . ALA A 1 732 ? 21.793 16.616 -42.300 1.00 86.50 732 ALA A O 1
ATOM 6006 N N . ILE A 1 733 ? 21.764 14.512 -43.065 1.00 88.38 733 ILE A N 1
ATOM 6007 C CA . ILE A 1 733 ? 23.168 14.221 -42.770 1.00 88.38 733 ILE A CA 1
ATOM 6008 C C . ILE A 1 733 ? 23.897 13.822 -44.048 1.00 88.38 733 ILE A C 1
ATOM 6010 O O . ILE A 1 733 ? 23.351 13.105 -44.892 1.00 88.38 733 ILE A O 1
ATOM 6014 N N . ASN A 1 734 ? 25.153 14.246 -44.169 1.00 85.69 734 ASN A N 1
ATOM 6015 C CA . ASN A 1 734 ? 26.016 13.848 -45.271 1.00 85.69 734 ASN A CA 1
ATOM 6016 C C . ASN A 1 734 ? 27.037 12.828 -44.775 1.00 85.69 734 ASN A C 1
ATOM 6018 O O . ASN A 1 734 ? 27.826 13.071 -43.855 1.00 85.69 734 ASN A O 1
ATOM 6022 N N . VAL A 1 735 ? 27.010 11.659 -45.402 1.00 85.12 735 VAL A N 1
ATOM 6023 C CA . VAL A 1 735 ? 27.788 10.492 -45.006 1.00 85.12 735 VAL A CA 1
ATOM 6024 C C . VAL A 1 735 ? 28.737 10.111 -46.132 1.00 85.12 735 VAL A C 1
ATOM 6026 O O . VAL A 1 735 ? 28.342 10.017 -47.292 1.00 85.12 735 VAL A O 1
ATOM 6029 N N . GLN A 1 736 ? 29.997 9.882 -45.783 1.00 82.31 736 GLN A N 1
ATOM 6030 C CA . GLN A 1 736 ? 31.029 9.396 -46.680 1.00 82.31 736 GLN A CA 1
ATOM 6031 C C . GLN A 1 736 ? 31.233 7.890 -46.500 1.00 82.31 736 GLN A C 1
ATOM 6033 O O . GLN A 1 736 ? 31.409 7.413 -45.377 1.00 82.31 736 GLN A O 1
ATOM 6038 N N . LEU A 1 737 ? 31.256 7.155 -47.610 1.00 77.12 737 LEU A N 1
ATOM 6039 C CA . LEU A 1 737 ? 31.641 5.748 -47.665 1.00 77.12 737 LEU A CA 1
ATOM 6040 C C . LEU A 1 737 ? 33.093 5.633 -48.147 1.00 77.12 737 LEU A C 1
ATOM 6042 O O . LEU A 1 737 ? 33.423 6.095 -49.240 1.00 77.12 737 LEU A O 1
ATOM 6046 N N . THR A 1 738 ? 33.954 4.991 -47.359 1.00 68.38 738 THR A N 1
ATOM 6047 C CA . THR A 1 738 ? 35.325 4.628 -47.761 1.00 68.38 738 THR A CA 1
ATOM 6048 C C . THR A 1 738 ? 35.511 3.119 -47.746 1.00 68.38 738 THR A C 1
ATOM 6050 O O . THR A 1 738 ? 35.192 2.467 -46.758 1.00 68.38 738 THR A O 1
ATOM 6053 N N . TYR A 1 739 ? 36.040 2.549 -48.825 1.00 63.59 739 TYR A N 1
ATOM 6054 C CA . TYR A 1 739 ? 36.271 1.108 -48.923 1.00 63.59 739 TYR A CA 1
ATOM 6055 C C . TYR A 1 739 ? 37.552 0.692 -48.198 1.00 63.59 739 TYR A C 1
ATOM 6057 O O . TYR A 1 739 ? 38.594 1.324 -48.352 1.00 63.59 739 TYR A O 1
ATOM 6065 N N . ASP A 1 740 ? 37.472 -0.384 -47.414 1.00 54.09 740 ASP A N 1
ATOM 6066 C CA . ASP A 1 740 ? 38.646 -1.005 -46.803 1.00 54.09 740 ASP A CA 1
ATOM 6067 C C . ASP A 1 740 ? 39.358 -1.902 -47.831 1.00 54.09 740 ASP A C 1
ATOM 6069 O O . ASP A 1 740 ? 38.989 -3.064 -48.021 1.00 54.09 740 ASP A O 1
ATOM 6073 N N . GLU A 1 741 ? 40.394 -1.377 -48.491 1.00 46.50 741 GLU A N 1
ATOM 6074 C CA . GLU A 1 741 ? 41.211 -2.120 -49.467 1.00 46.50 741 GLU A CA 1
ATOM 6075 C C . GLU A 1 741 ? 41.863 -3.388 -48.874 1.00 46.50 741 GLU A C 1
ATOM 6077 O O . GLU A 1 741 ? 42.171 -4.322 -49.613 1.00 46.50 741 GLU A O 1
ATOM 6082 N N . SER A 1 742 ? 42.012 -3.483 -47.544 1.00 45.84 742 SER A N 1
ATOM 6083 C CA . SER A 1 742 ? 42.634 -4.635 -46.863 1.00 45.84 742 SER A CA 1
ATOM 6084 C C . SER A 1 742 ? 41.725 -5.863 -46.717 1.00 45.84 742 SER A C 1
ATOM 6086 O O . SER A 1 742 ? 42.151 -6.902 -46.214 1.00 45.84 742 SER A O 1
ATOM 6088 N N . SER A 1 743 ? 40.456 -5.744 -47.111 1.00 42.66 743 SER A N 1
ATOM 6089 C CA . SER A 1 743 ? 39.417 -6.767 -46.927 1.00 42.66 743 SER A CA 1
ATOM 6090 C C . SER A 1 743 ? 38.945 -7.426 -48.225 1.00 42.66 743 SER A C 1
ATOM 6092 O O . SER A 1 743 ? 38.020 -8.240 -48.198 1.00 42.66 743 SER A O 1
ATOM 6094 N N . LEU A 1 744 ? 39.602 -7.115 -49.348 1.00 39.00 744 LEU A N 1
ATOM 6095 C CA . LEU A 1 744 ? 39.558 -7.943 -50.549 1.00 39.00 744 LEU A CA 1
ATOM 6096 C C . LEU A 1 744 ? 40.211 -9.283 -50.216 1.00 39.00 744 LEU A C 1
ATOM 6098 O O . LEU A 1 744 ? 41.410 -9.488 -50.398 1.00 39.00 744 LEU A O 1
ATOM 6102 N N . ASP A 1 745 ? 39.398 -10.190 -49.686 1.00 33.59 745 ASP A N 1
ATOM 6103 C CA . ASP A 1 745 ? 39.742 -11.593 -49.631 1.00 33.59 745 ASP A CA 1
ATOM 6104 C C . ASP A 1 745 ? 40.092 -12.020 -51.060 1.00 33.59 745 ASP A C 1
ATOM 6106 O O . ASP A 1 745 ? 39.334 -11.820 -52.018 1.00 33.59 745 ASP A O 1
ATOM 6110 N N . SER A 1 746 ? 41.281 -12.586 -51.207 1.00 32.72 746 SER A N 1
ATOM 6111 C CA . SER A 1 746 ? 41.866 -13.073 -52.457 1.00 32.72 746 SER A CA 1
ATOM 6112 C C . SER A 1 746 ? 41.061 -14.219 -53.097 1.00 32.72 746 SER A C 1
ATOM 6114 O O . SER A 1 746 ? 41.477 -14.793 -54.100 1.00 32.72 746 SER A O 1
ATOM 6116 N N . SER A 1 747 ? 39.871 -14.518 -52.572 1.00 33.56 747 SER A N 1
ATOM 6117 C CA . SER A 1 747 ? 38.924 -15.531 -53.028 1.00 33.56 747 SER A CA 1
ATOM 6118 C C . SER A 1 747 ? 37.879 -15.030 -54.044 1.00 33.56 747 SER A C 1
ATOM 6120 O O . SER A 1 747 ? 37.094 -15.833 -54.545 1.00 33.56 747 SER A O 1
ATOM 6122 N N . LYS A 1 748 ? 37.906 -13.750 -54.455 1.00 34.66 748 LYS A N 1
ATOM 6123 C CA . LYS A 1 748 ? 37.226 -13.267 -55.684 1.00 34.66 748 LYS A CA 1
ATOM 6124 C C . LYS A 1 748 ? 38.182 -12.858 -56.816 1.00 34.66 748 LYS A C 1
ATOM 6126 O O . LYS A 1 748 ? 37.784 -12.146 -57.732 1.00 34.66 748 LYS A O 1
ATOM 6131 N N . VAL A 1 749 ? 39.418 -13.367 -56.812 1.00 31.58 749 VAL A N 1
ATOM 6132 C CA . VAL A 1 749 ? 40.300 -13.363 -57.996 1.00 31.58 749 VAL A CA 1
ATOM 6133 C C . VAL A 1 749 ? 40.189 -14.707 -58.724 1.00 31.58 749 VAL A C 1
ATOM 6135 O O . VAL A 1 749 ? 41.110 -15.510 -58.781 1.00 31.58 749 VAL A O 1
ATOM 6138 N N . LEU A 1 750 ? 39.013 -14.951 -59.287 1.00 34.91 750 LEU A N 1
ATOM 6139 C CA . LEU A 1 750 ? 38.842 -15.681 -60.541 1.00 34.91 750 LEU A CA 1
ATOM 6140 C C . LEU A 1 750 ? 37.861 -14.782 -61.298 1.00 34.91 750 LEU A C 1
ATOM 6142 O O . LEU A 1 750 ? 36.702 -14.686 -60.920 1.00 34.91 750 LEU A O 1
ATOM 6146 N N . LEU A 1 751 ? 38.316 -13.954 -62.234 1.00 30.86 751 LEU A N 1
ATOM 6147 C CA . LEU A 1 751 ? 38.478 -14.372 -63.620 1.00 30.86 751 LEU A CA 1
ATOM 6148 C C . LEU A 1 751 ? 39.437 -13.441 -64.382 1.00 30.86 751 LEU A C 1
ATOM 6150 O O . LEU A 1 751 ? 39.411 -12.224 -64.230 1.00 30.86 751 LEU A O 1
ATOM 6154 N N . SER A 1 752 ? 40.227 -14.093 -65.237 1.00 29.75 752 SER A N 1
ATOM 6155 C CA . SER A 1 752 ? 40.971 -13.593 -66.399 1.00 29.75 752 SER A CA 1
ATOM 6156 C C . SER A 1 752 ? 41.957 -12.445 -66.187 1.00 29.75 752 SER A C 1
ATOM 6158 O O . SER A 1 752 ? 41.614 -11.266 -66.189 1.00 29.75 752 SER A O 1
ATOM 6160 N N . GLY A 1 753 ? 43.238 -12.818 -66.182 1.00 34.03 753 GLY A N 1
ATOM 6161 C CA . GLY A 1 753 ? 44.267 -11.951 -66.726 1.00 34.03 753 GLY A CA 1
ATOM 6162 C C . GLY A 1 753 ? 43.963 -11.668 -68.194 1.00 34.03 753 GLY A C 1
ATOM 6163 O O . GLY A 1 753 ? 44.107 -12.550 -69.026 1.00 34.03 753 GLY A O 1
ATOM 6164 N N . ASP A 1 754 ? 43.524 -10.450 -68.479 1.00 28.88 754 ASP A N 1
ATOM 6165 C CA . ASP A 1 754 ? 43.738 -9.769 -69.750 1.00 28.88 754 ASP A CA 1
ATOM 6166 C C . ASP A 1 754 ? 43.476 -8.276 -69.545 1.00 28.88 754 ASP A C 1
ATOM 6168 O O . ASP A 1 754 ? 42.423 -7.858 -69.069 1.00 28.88 754 ASP A O 1
ATOM 6172 N N . LYS A 1 755 ? 44.457 -7.441 -69.900 1.00 34.47 755 LYS A N 1
ATOM 6173 C CA . LYS A 1 755 ? 44.450 -5.985 -69.670 1.00 34.47 755 LYS A CA 1
ATOM 6174 C C . LYS A 1 755 ? 43.444 -5.197 -70.532 1.00 34.47 755 LYS A C 1
ATOM 6176 O O . LYS A 1 755 ? 43.545 -3.979 -70.575 1.00 34.47 755 LYS A O 1
ATOM 6181 N N . ASN A 1 756 ? 42.479 -5.842 -71.192 1.00 32.28 756 ASN A N 1
ATOM 6182 C CA . ASN A 1 756 ? 41.612 -5.212 -72.199 1.00 32.28 756 ASN A CA 1
ATOM 6183 C C . ASN A 1 756 ? 40.122 -5.609 -72.113 1.00 32.28 756 ASN A C 1
ATOM 6185 O O . ASN A 1 756 ? 39.464 -5.777 -73.135 1.00 32.28 756 ASN A O 1
ATOM 6189 N N . SER A 1 757 ? 39.547 -5.708 -70.913 1.00 28.95 757 SER A N 1
ATOM 6190 C CA . SER A 1 757 ? 38.080 -5.741 -70.764 1.00 28.95 757 SER A CA 1
ATOM 6191 C C . SER A 1 757 ? 37.599 -4.914 -69.569 1.00 28.95 757 SER A C 1
ATOM 6193 O O . SER A 1 757 ? 37.107 -5.418 -68.567 1.00 28.95 757 SER A O 1
ATOM 6195 N N . LEU A 1 758 ? 37.704 -3.587 -69.689 1.00 40.75 758 LEU A N 1
ATOM 6196 C CA . LEU A 1 758 ? 36.719 -2.719 -69.045 1.00 40.75 758 LEU A CA 1
ATOM 6197 C C . LEU A 1 758 ? 35.407 -2.904 -69.808 1.00 40.75 758 LEU A C 1
ATOM 6199 O O . LEU A 1 758 ? 35.301 -2.412 -70.927 1.00 40.75 758 LEU A O 1
ATOM 6203 N N . THR A 1 759 ? 34.448 -3.638 -69.248 1.00 34.03 759 THR A N 1
ATOM 6204 C CA . THR A 1 759 ? 33.002 -3.377 -69.384 1.00 34.03 759 THR A CA 1
ATOM 6205 C C . THR A 1 759 ? 32.198 -4.422 -68.607 1.00 34.03 759 THR A C 1
ATOM 6207 O O . THR A 1 759 ? 32.338 -5.620 -68.822 1.00 34.03 759 THR A O 1
ATOM 6210 N N . ASN A 1 760 ? 31.311 -3.917 -67.748 1.00 35.91 760 ASN A N 1
ATOM 6211 C CA . ASN A 1 760 ? 30.157 -4.587 -67.142 1.00 35.91 760 ASN A CA 1
ATOM 6212 C C . ASN A 1 760 ? 30.419 -5.624 -66.037 1.00 35.91 760 ASN A C 1
ATOM 6214 O O . ASN A 1 760 ? 30.371 -6.831 -66.255 1.00 35.91 760 ASN A O 1
ATOM 6218 N N . ILE A 1 761 ? 30.512 -5.123 -64.801 1.00 30.91 761 ILE A N 1
ATOM 6219 C CA . ILE A 1 761 ? 29.919 -5.803 -63.645 1.00 30.91 761 ILE A CA 1
ATOM 6220 C C . ILE A 1 761 ? 28.863 -4.857 -63.062 1.00 30.91 761 ILE A C 1
ATOM 6222 O O . ILE A 1 761 ? 29.185 -3.902 -62.358 1.00 30.91 761 ILE A O 1
ATOM 6226 N N . ASP A 1 762 ? 27.599 -5.128 -63.390 1.00 39.50 762 ASP A N 1
ATOM 6227 C CA . ASP A 1 762 ? 26.439 -4.637 -62.650 1.00 39.50 762 ASP A CA 1
ATOM 6228 C C . ASP A 1 762 ? 26.421 -5.317 -61.277 1.00 39.50 762 ASP A C 1
ATOM 6230 O O . ASP A 1 762 ? 25.961 -6.449 -61.133 1.00 39.50 762 ASP A O 1
ATOM 6234 N N . THR A 1 763 ? 26.908 -4.636 -60.244 1.00 41.69 763 THR A N 1
ATOM 6235 C CA . THR A 1 763 ? 26.522 -4.943 -58.862 1.00 41.69 763 THR A CA 1
ATOM 6236 C C . THR A 1 763 ? 26.338 -3.638 -58.103 1.00 41.69 763 THR A C 1
ATOM 6238 O O . THR A 1 763 ? 27.229 -3.194 -57.381 1.00 41.69 763 THR A O 1
ATOM 6241 N N . SER A 1 764 ? 25.179 -2.996 -58.265 1.00 51.75 764 SER A N 1
ATOM 6242 C CA . SER A 1 764 ? 24.716 -1.997 -57.303 1.00 51.75 764 SER A CA 1
ATOM 6243 C C . SER A 1 764 ? 24.403 -2.719 -55.990 1.00 51.75 764 SER A C 1
ATOM 6245 O O . SER A 1 764 ? 23.300 -3.229 -55.792 1.00 51.75 764 SER A O 1
ATOM 6247 N N . THR A 1 765 ? 25.391 -2.845 -55.110 1.00 64.31 765 THR A N 1
ATOM 6248 C CA . THR A 1 765 ? 25.170 -3.376 -53.764 1.00 64.31 765 THR A CA 1
ATOM 6249 C C . THR A 1 765 ? 24.387 -2.328 -52.977 1.00 64.31 765 THR A C 1
ATOM 6251 O O . THR A 1 765 ? 24.821 -1.182 -52.875 1.00 64.31 765 THR A O 1
ATOM 6254 N N . ASN A 1 766 ? 23.221 -2.692 -52.451 1.00 73.25 766 ASN A N 1
ATOM 6255 C CA . ASN A 1 766 ? 22.458 -1.828 -51.553 1.00 73.25 766 ASN A CA 1
ATOM 6256 C C . ASN A 1 766 ? 22.997 -1.976 -50.122 1.00 73.25 766 ASN A C 1
ATOM 6258 O O . ASN A 1 766 ? 23.418 -3.067 -49.743 1.00 73.25 766 ASN A O 1
ATOM 6262 N N . ILE A 1 767 ? 22.994 -0.893 -49.348 1.00 78.44 767 ILE A N 1
ATOM 6263 C CA . ILE A 1 767 ? 23.309 -0.870 -47.914 1.00 78.44 767 ILE A CA 1
ATOM 6264 C C . ILE A 1 767 ? 22.115 -0.269 -47.180 1.00 78.44 767 ILE A C 1
ATOM 6266 O O . ILE A 1 767 ? 21.699 0.834 -47.519 1.00 78.44 767 ILE A O 1
ATOM 6270 N N . ASP A 1 768 ? 21.635 -0.941 -46.145 1.00 82.50 768 ASP A N 1
ATOM 6271 C CA . ASP A 1 768 ? 20.647 -0.431 -45.204 1.00 82.50 768 ASP A CA 1
ATOM 6272 C C . ASP A 1 768 ? 21.353 0.262 -44.044 1.00 82.50 768 ASP A C 1
ATOM 6274 O O . ASP A 1 768 ? 22.126 -0.344 -43.311 1.00 82.50 768 ASP A O 1
ATOM 6278 N N . LEU A 1 769 ? 21.122 1.558 -43.889 1.00 85.31 769 LEU A N 1
ATOM 6279 C CA . LEU A 1 769 ? 21.659 2.358 -42.799 1.00 85.31 769 LEU A CA 1
ATOM 6280 C C . LEU A 1 769 ? 20.648 2.414 -41.667 1.00 85.31 769 LEU A C 1
ATOM 6282 O O . LEU A 1 769 ? 19.512 2.836 -41.879 1.00 85.31 769 LEU A O 1
ATOM 6286 N N . HIS A 1 770 ? 21.081 2.042 -40.469 1.00 88.19 770 HIS A N 1
ATOM 6287 C CA . HIS A 1 770 ? 20.335 2.242 -39.235 1.00 88.19 770 HIS A CA 1
ATOM 6288 C C . HIS A 1 770 ? 20.935 3.437 -38.505 1.00 88.19 770 HIS A C 1
ATOM 6290 O O . HIS A 1 770 ? 22.048 3.378 -37.978 1.00 88.19 770 HIS A O 1
ATOM 6296 N N . ILE A 1 771 ? 20.206 4.547 -38.519 1.00 87.38 771 ILE A N 1
ATOM 6297 C CA . ILE A 1 771 ? 20.645 5.813 -37.942 1.00 87.38 771 ILE A CA 1
ATOM 6298 C C . ILE A 1 771 ? 19.816 6.074 -36.693 1.00 87.38 771 ILE A C 1
ATOM 6300 O O . ILE A 1 771 ? 18.602 6.247 -36.779 1.00 87.38 771 ILE A O 1
ATOM 6304 N N . CYS A 1 772 ? 20.477 6.132 -35.542 1.00 89.62 772 CYS A N 1
ATOM 6305 C CA . CYS A 1 772 ? 19.868 6.519 -34.278 1.00 89.62 772 CYS A CA 1
ATOM 6306 C C . CYS A 1 772 ? 20.276 7.953 -33.922 1.00 89.62 772 CYS A C 1
ATOM 6308 O O . CYS A 1 772 ? 21.463 8.275 -33.833 1.00 89.62 772 CYS A O 1
ATOM 6310 N N . ILE A 1 773 ? 19.284 8.809 -33.701 1.00 88.75 773 ILE A N 1
ATOM 6311 C CA . ILE A 1 773 ? 19.444 10.206 -33.300 1.00 88.75 773 ILE A CA 1
ATOM 6312 C C . ILE A 1 773 ? 19.116 10.305 -31.815 1.00 88.75 773 ILE A C 1
ATOM 6314 O O . ILE A 1 773 ? 18.003 9.989 -31.387 1.00 88.75 773 ILE A O 1
ATOM 6318 N N . LEU A 1 774 ? 20.091 10.749 -31.028 1.00 89.56 774 LEU A N 1
ATOM 6319 C CA . LEU A 1 774 ? 19.906 11.076 -29.620 1.00 89.56 774 LEU A CA 1
ATOM 6320 C C . LEU A 1 774 ? 19.632 12.576 -29.503 1.00 89.56 774 LEU A C 1
ATOM 6322 O O . LEU A 1 774 ? 20.538 13.389 -29.706 1.00 89.56 774 LEU A O 1
ATOM 6326 N N . HIS A 1 775 ? 18.388 12.927 -29.177 1.00 83.12 775 HIS A N 1
ATOM 6327 C CA . HIS A 1 775 ? 17.960 14.305 -28.929 1.00 83.12 775 HIS A CA 1
ATOM 6328 C C . HIS A 1 775 ? 18.179 14.622 -27.447 1.00 83.12 775 HIS A C 1
ATOM 6330 O O . HIS A 1 775 ? 17.426 14.152 -26.587 1.00 83.12 775 HIS A O 1
ATOM 6336 N N . SER A 1 776 ? 19.256 15.342 -27.136 1.00 68.25 776 SER A N 1
ATOM 6337 C CA . SER A 1 776 ? 19.702 15.576 -25.761 1.00 68.25 776 SER A CA 1
ATOM 6338 C C . SER A 1 776 ? 20.458 16.898 -25.622 1.00 68.25 776 SER A C 1
ATOM 6340 O O . SER A 1 776 ? 21.453 17.108 -26.306 1.00 68.25 776 SER A O 1
ATOM 6342 N N . ASP A 1 777 ? 20.050 17.730 -24.659 1.00 62.19 777 ASP A N 1
ATOM 6343 C CA . ASP A 1 777 ? 20.852 18.868 -24.179 1.00 62.19 777 ASP A CA 1
ATOM 6344 C C . ASP A 1 777 ? 21.978 18.422 -23.222 1.00 62.19 777 ASP A C 1
ATOM 6346 O O . ASP A 1 777 ? 22.864 19.204 -22.870 1.00 62.19 777 ASP A O 1
ATOM 6350 N N . TYR A 1 778 ? 21.949 17.163 -22.768 1.00 67.00 778 TYR A N 1
ATOM 6351 C CA . TYR A 1 778 ? 22.975 16.591 -21.898 1.00 67.00 778 TYR A CA 1
ATOM 6352 C C . TYR A 1 778 ? 24.252 16.333 -22.694 1.00 67.00 778 TYR A C 1
ATOM 6354 O O . TYR A 1 778 ? 24.192 15.725 -23.756 1.00 67.00 778 TYR A O 1
ATOM 6362 N N . GLY A 1 779 ? 25.406 16.757 -22.172 1.00 72.25 779 GLY A N 1
ATOM 6363 C CA . GLY A 1 779 ? 26.709 16.545 -22.815 1.00 72.25 779 GLY A CA 1
ATOM 6364 C C . GLY A 1 779 ? 27.311 15.150 -22.601 1.00 72.25 779 GLY A C 1
ATOM 6365 O O . GLY A 1 779 ? 28.275 14.796 -23.280 1.00 72.25 779 GLY A O 1
ATOM 6366 N N . SER A 1 780 ? 26.755 14.355 -21.682 1.00 85.31 780 SER A N 1
ATOM 6367 C CA . SER A 1 780 ? 27.318 13.089 -21.205 1.00 85.31 780 SER A CA 1
ATOM 6368 C C . SER A 1 780 ? 26.250 12.010 -20.964 1.00 85.31 780 SER A C 1
ATOM 6370 O O . SER A 1 780 ? 25.071 12.304 -20.778 1.00 85.31 780 SER A O 1
ATOM 6372 N N . LEU A 1 781 ? 26.680 10.744 -20.952 1.00 87.88 781 LEU A N 1
ATOM 6373 C CA . LEU A 1 781 ? 25.907 9.570 -20.543 1.00 87.88 781 LEU A CA 1
ATOM 6374 C C . LEU A 1 781 ? 26.493 8.952 -19.275 1.00 87.88 781 LEU A C 1
ATOM 6376 O O . LEU A 1 781 ? 27.712 8.807 -19.144 1.00 87.88 781 LEU A O 1
ATOM 6380 N N . LYS A 1 782 ? 25.617 8.508 -18.373 1.00 90.38 782 LYS A N 1
ATOM 6381 C CA . LYS A 1 782 ? 25.982 7.658 -17.230 1.00 90.38 782 LYS A CA 1
ATOM 6382 C C . LYS A 1 782 ? 26.218 6.224 -17.697 1.00 90.38 782 LYS A C 1
ATOM 6384 O O . LYS A 1 782 ? 25.517 5.763 -18.598 1.00 90.38 782 LYS A O 1
ATOM 6389 N N . ILE A 1 783 ? 27.196 5.544 -17.100 1.00 90.00 783 ILE A N 1
ATOM 6390 C CA . ILE A 1 783 ? 27.564 4.159 -17.422 1.00 90.00 783 ILE A CA 1
ATOM 6391 C C . ILE A 1 783 ? 27.022 3.224 -16.343 1.00 90.00 783 ILE A C 1
ATOM 6393 O O . ILE A 1 783 ? 27.314 3.422 -15.170 1.00 90.00 783 ILE A O 1
ATOM 6397 N N . ASP A 1 784 ? 26.278 2.187 -16.717 1.00 87.06 784 ASP A N 1
ATOM 6398 C CA . ASP A 1 784 ? 25.609 1.329 -15.729 1.00 87.06 784 ASP A CA 1
ATOM 6399 C C . ASP A 1 784 ? 26.574 0.551 -14.837 1.00 87.06 784 ASP A C 1
ATOM 6401 O O . ASP A 1 784 ? 26.412 0.498 -13.621 1.00 87.06 784 ASP A O 1
ATOM 6405 N N . ASN A 1 785 ? 27.648 0.033 -15.425 1.00 77.81 785 ASN A N 1
ATOM 6406 C CA . ASN A 1 785 ? 28.652 -0.743 -14.697 1.00 77.81 785 ASN A CA 1
ATOM 6407 C C . ASN A 1 785 ? 29.821 0.124 -14.189 1.00 77.81 785 ASN A C 1
ATOM 6409 O O . ASN A 1 785 ? 30.890 -0.402 -13.871 1.00 77.81 785 ASN A O 1
ATOM 6413 N N . HIS A 1 786 ? 29.679 1.458 -14.182 1.00 74.62 786 HIS A N 1
ATOM 6414 C CA . HIS A 1 786 ? 30.758 2.369 -13.797 1.00 74.62 786 HIS A CA 1
ATOM 6415 C C . HIS A 1 786 ? 30.228 3.738 -13.333 1.00 74.62 786 HIS A C 1
ATOM 6417 O O . HIS A 1 786 ? 29.631 4.468 -14.106 1.00 74.62 786 HIS A O 1
ATOM 6423 N N . GLU A 1 787 ? 30.598 4.197 -12.134 1.00 67.69 787 GLU A N 1
ATOM 6424 C CA . GLU A 1 787 ? 30.073 5.444 -11.520 1.00 67.69 787 GLU A CA 1
ATOM 6425 C C . GLU A 1 787 ? 30.370 6.768 -12.262 1.00 67.69 787 GLU A C 1
ATOM 6427 O O . GLU A 1 787 ? 30.028 7.846 -11.785 1.00 67.69 787 GLU A O 1
ATOM 6432 N N . LYS A 1 788 ? 31.051 6.736 -13.411 1.00 79.06 788 LYS A N 1
ATOM 6433 C CA . LYS A 1 788 ? 31.517 7.949 -14.089 1.00 79.06 788 LYS A CA 1
ATOM 6434 C C . LYS A 1 788 ? 30.748 8.186 -15.374 1.00 79.06 788 LYS A C 1
ATOM 6436 O O . LYS A 1 788 ? 30.716 7.310 -16.234 1.00 79.06 788 LYS A O 1
ATOM 6441 N N . GLU A 1 789 ? 30.300 9.418 -15.552 1.00 85.31 789 GLU A N 1
ATOM 6442 C CA . GLU A 1 789 ? 29.758 9.904 -16.815 1.00 85.31 789 GLU A CA 1
ATOM 6443 C C . GLU A 1 789 ? 30.819 9.945 -17.928 1.00 85.31 789 GLU A C 1
ATOM 6445 O O . GLU A 1 789 ? 32.035 10.004 -17.680 1.00 85.31 789 GLU A O 1
ATOM 6450 N N . ARG A 1 790 ? 30.360 9.845 -19.175 1.00 84.94 790 ARG A N 1
ATOM 6451 C CA . ARG A 1 790 ? 31.182 9.905 -20.388 1.00 84.94 790 ARG A CA 1
ATOM 6452 C C . ARG A 1 790 ? 30.535 10.820 -21.406 1.00 84.94 790 ARG A C 1
ATOM 6454 O O . ARG A 1 790 ? 29.343 10.696 -21.648 1.00 84.94 790 ARG A O 1
ATOM 6461 N N . ASP A 1 791 ? 31.327 11.687 -22.017 1.00 83.75 791 ASP A N 1
ATOM 6462 C CA . ASP A 1 791 ? 30.842 12.620 -23.030 1.00 83.75 791 ASP A CA 1
ATOM 6463 C C . ASP A 1 791 ? 30.201 11.879 -24.214 1.00 83.75 791 ASP A C 1
ATOM 6465 O O . ASP A 1 791 ? 30.692 10.838 -24.659 1.00 83.75 791 ASP A O 1
ATOM 6469 N N . LEU A 1 792 ? 29.109 12.428 -24.752 1.00 82.12 792 LEU A N 1
ATOM 6470 C CA . LEU A 1 792 ? 28.376 11.842 -25.884 1.00 82.12 792 LEU A CA 1
ATOM 6471 C C . LEU A 1 792 ? 29.238 11.696 -27.146 1.00 82.12 792 LEU A C 1
ATOM 6473 O O . LEU A 1 792 ? 29.049 10.762 -27.928 1.00 82.12 792 LEU A O 1
ATOM 6477 N N . ASN A 1 793 ? 30.236 12.569 -27.307 1.00 79.88 793 ASN A N 1
ATOM 6478 C CA . ASN A 1 793 ? 31.214 12.508 -28.397 1.00 79.88 793 ASN A CA 1
ATOM 6479 C C . ASN A 1 793 ? 32.079 11.237 -28.375 1.00 79.88 793 ASN A C 1
ATOM 6481 O O . ASN A 1 793 ? 32.747 10.945 -29.364 1.00 79.88 793 ASN A O 1
ATOM 6485 N N . LEU A 1 794 ? 32.079 10.485 -27.269 1.00 83.06 794 LEU A N 1
ATOM 6486 C CA . LEU A 1 794 ? 32.761 9.201 -27.164 1.00 83.06 794 LEU A CA 1
ATOM 6487 C C . LEU A 1 794 ? 31.914 8.060 -27.718 1.00 83.06 794 LEU A C 1
ATOM 6489 O O . LEU A 1 794 ? 32.458 6.995 -27.980 1.00 83.06 794 LEU A O 1
ATOM 6493 N N . PHE A 1 795 ? 30.614 8.249 -27.921 1.00 81.56 795 PHE A N 1
ATOM 6494 C CA . PHE A 1 795 ? 29.724 7.200 -28.416 1.00 81.56 795 PHE A CA 1
ATOM 6495 C C . PHE A 1 795 ? 29.360 7.381 -29.885 1.00 81.56 795 PHE A C 1
ATOM 6497 O O . PHE A 1 795 ? 29.249 6.396 -30.610 1.00 81.56 795 PHE A O 1
ATOM 6504 N N . GLY A 1 796 ? 29.193 8.631 -30.318 1.00 83.38 796 GLY A N 1
ATOM 6505 C CA . GLY A 1 796 ? 28.730 8.971 -31.656 1.00 83.38 796 GLY A CA 1
ATOM 6506 C C . GLY A 1 796 ? 29.226 10.325 -32.138 1.00 83.38 796 GLY A C 1
ATOM 6507 O O . GLY A 1 796 ? 30.092 10.957 -31.531 1.00 83.38 796 GLY A O 1
ATOM 6508 N N . TYR A 1 797 ? 28.659 10.772 -33.254 1.00 83.56 797 TYR A N 1
ATOM 6509 C CA . TYR A 1 797 ? 29.006 12.045 -33.872 1.00 83.56 797 TYR A CA 1
ATOM 6510 C C . TYR A 1 797 ? 28.079 13.157 -33.366 1.00 83.56 797 TYR A C 1
ATOM 6512 O O . TYR A 1 797 ? 26.887 13.159 -33.669 1.00 83.56 797 TYR A O 1
ATOM 6520 N N . VAL A 1 798 ? 28.618 14.099 -32.588 1.00 84.62 798 VAL A N 1
ATOM 6521 C CA . VAL A 1 798 ? 27.855 15.229 -32.028 1.00 84.62 798 VAL A CA 1
ATOM 6522 C C . VAL A 1 798 ? 27.731 16.353 -33.057 1.00 84.62 798 VAL A C 1
ATOM 6524 O O . VAL A 1 798 ? 28.728 16.804 -33.630 1.00 84.62 798 VAL A O 1
ATOM 6527 N N . LEU A 1 799 ? 26.507 16.835 -33.264 1.00 84.94 799 LEU A N 1
ATOM 6528 C CA . LEU A 1 799 ? 26.201 17.946 -34.159 1.00 84.94 799 LEU A CA 1
ATOM 6529 C C . LEU A 1 799 ? 26.557 19.278 -33.486 1.00 84.94 799 LEU A C 1
ATOM 6531 O O . LEU A 1 799 ? 25.984 19.669 -32.465 1.00 84.94 799 LEU A O 1
ATOM 6535 N N . THR A 1 800 ? 27.526 19.989 -34.053 1.00 84.44 800 THR A N 1
ATOM 6536 C CA . THR A 1 800 ? 28.015 21.289 -33.586 1.00 84.44 800 THR A CA 1
ATOM 6537 C C . THR A 1 800 ? 27.823 22.346 -34.677 1.00 84.44 800 THR A C 1
ATOM 6539 O O . THR A 1 800 ? 27.368 22.056 -35.777 1.00 84.44 800 THR A O 1
ATOM 6542 N N . ARG A 1 801 ? 28.140 23.614 -34.389 1.00 78.31 801 ARG A N 1
ATOM 6543 C CA . ARG A 1 801 ? 28.141 24.644 -35.447 1.00 78.31 801 ARG A CA 1
ATOM 6544 C C . ARG A 1 801 ? 29.303 24.469 -36.422 1.00 78.31 801 ARG A C 1
ATOM 6546 O O . ARG A 1 801 ? 29.193 24.846 -37.572 1.00 78.31 801 ARG A O 1
ATOM 6553 N N . GLU A 1 802 ? 30.411 23.896 -35.962 1.00 79.38 802 GLU A N 1
ATOM 6554 C CA . GLU A 1 802 ? 31.632 23.752 -36.764 1.00 79.38 802 GLU A CA 1
ATOM 6555 C C . GLU A 1 802 ? 31.484 22.712 -37.879 1.00 79.38 802 GLU A C 1
ATOM 6557 O O . GLU A 1 802 ? 32.221 22.753 -38.860 1.00 79.38 802 GLU A O 1
ATOM 6562 N N . ASN A 1 803 ? 30.539 21.780 -37.729 1.00 83.44 803 ASN A N 1
ATOM 6563 C CA . ASN A 1 803 ? 30.228 20.750 -38.716 1.00 83.44 803 ASN A CA 1
ATOM 6564 C C . ASN A 1 803 ? 28.855 20.939 -39.386 1.00 83.44 803 ASN A C 1
ATOM 6566 O O . ASN A 1 803 ? 28.383 20.011 -40.042 1.00 83.44 803 ASN A O 1
ATOM 6570 N N . LEU A 1 804 ? 28.236 22.116 -39.236 1.00 81.31 804 LEU A N 1
ATOM 6571 C CA . LEU A 1 804 ? 27.036 22.512 -39.973 1.00 81.31 804 LEU A CA 1
ATOM 6572 C C . LEU A 1 804 ? 27.437 22.981 -41.379 1.00 81.31 804 LEU A C 1
ATOM 6574 O O . LEU A 1 804 ? 28.324 23.825 -41.526 1.00 81.31 804 LEU A O 1
ATOM 6578 N N . ASP A 1 805 ? 26.792 22.448 -42.413 1.00 78.12 805 ASP A N 1
ATOM 6579 C CA . ASP A 1 805 ? 27.018 22.891 -43.789 1.00 78.12 805 ASP A CA 1
ATOM 6580 C C . ASP A 1 805 ? 26.158 24.123 -44.115 1.00 78.12 805 ASP A C 1
ATOM 6582 O O . ASP A 1 805 ? 25.063 24.027 -44.663 1.00 78.12 805 ASP A O 1
ATOM 6586 N N . GLU A 1 806 ? 26.657 25.314 -43.773 1.00 60.94 806 GLU A N 1
ATOM 6587 C CA . GLU A 1 806 ? 25.956 26.586 -44.025 1.00 60.94 806 GLU A CA 1
ATOM 6588 C C . GLU A 1 806 ? 25.842 26.938 -45.528 1.00 60.94 806 GLU A C 1
ATOM 6590 O O . GLU A 1 806 ? 25.115 27.863 -45.898 1.00 60.94 806 GLU A O 1
ATOM 6595 N N . LYS A 1 807 ? 26.530 26.213 -46.427 1.00 52.12 807 LYS A N 1
ATOM 6596 C CA . LYS A 1 807 ? 26.622 26.560 -47.860 1.00 52.12 807 LYS A CA 1
ATOM 6597 C C . LYS A 1 807 ? 25.365 26.265 -48.680 1.00 52.12 807 LYS A C 1
ATOM 6599 O O . LYS A 1 807 ? 25.284 26.724 -49.818 1.00 52.12 807 LYS A O 1
ATOM 6604 N N . PHE A 1 808 ? 24.379 25.559 -48.131 1.00 42.38 808 PHE A N 1
ATOM 6605 C CA . PHE A 1 808 ? 23.112 25.291 -48.824 1.00 42.38 808 PHE A CA 1
ATOM 6606 C C . PHE A 1 808 ? 22.031 26.365 -48.606 1.00 42.38 808 PHE A C 1
ATOM 6608 O O . PHE A 1 808 ? 20.963 26.281 -49.206 1.00 42.38 808 PHE A O 1
ATOM 6615 N N . HIS A 1 809 ? 22.303 27.418 -47.823 1.00 40.44 809 HIS A N 1
ATOM 6616 C CA . HIS A 1 809 ? 21.322 28.478 -47.549 1.00 40.44 809 HIS A CA 1
ATOM 6617 C C . HIS A 1 809 ? 21.281 29.644 -48.555 1.00 40.44 809 HIS A C 1
ATOM 6619 O O . HIS A 1 809 ? 20.421 30.516 -48.412 1.00 40.44 809 HIS A O 1
ATOM 6625 N N . GLU A 1 810 ? 22.126 29.672 -49.593 1.00 32.00 810 GLU A N 1
ATOM 6626 C CA . GLU A 1 810 ? 22.125 30.770 -50.584 1.00 32.00 810 GLU A CA 1
ATOM 6627 C C . GLU A 1 810 ? 21.527 30.436 -51.960 1.00 32.00 810 GLU A C 1
ATOM 6629 O O . GLU A 1 810 ? 21.376 31.337 -52.785 1.00 32.00 810 GLU A O 1
ATOM 6634 N N . VAL A 1 811 ? 21.086 29.201 -52.216 1.00 34.66 811 VAL A N 1
ATOM 6635 C CA . VAL A 1 811 ? 20.442 28.850 -53.495 1.00 34.66 811 VAL A CA 1
ATOM 6636 C C . VAL A 1 811 ? 19.195 28.010 -53.248 1.00 34.66 811 VAL A C 1
ATOM 6638 O O . VAL A 1 811 ? 19.234 26.803 -53.412 1.00 34.66 811 VAL A O 1
ATOM 6641 N N . ASP A 1 812 ? 18.118 28.651 -52.781 1.00 34.16 812 ASP A N 1
ATOM 6642 C CA . ASP A 1 812 ? 16.727 28.324 -53.170 1.00 34.16 812 ASP A CA 1
ATOM 6643 C C . ASP A 1 812 ? 15.699 29.242 -52.479 1.00 34.16 812 ASP A C 1
ATOM 6645 O O . ASP A 1 812 ? 14.718 28.811 -51.877 1.00 34.16 812 ASP A O 1
ATOM 6649 N N . LYS A 1 813 ? 15.891 30.568 -52.584 1.00 34.97 813 LYS A N 1
ATOM 6650 C CA . LYS A 1 813 ? 14.807 31.533 -52.300 1.00 34.97 813 LYS A CA 1
ATOM 6651 C C . LYS A 1 813 ? 14.063 32.038 -53.534 1.00 34.97 813 LYS A C 1
ATOM 6653 O O . LYS A 1 813 ? 13.027 32.667 -53.370 1.00 34.97 813 LYS A O 1
ATOM 6658 N N . PHE A 1 814 ? 14.515 31.726 -54.750 1.00 36.06 814 PHE A N 1
ATOM 6659 C CA . PHE A 1 814 ? 13.809 32.089 -55.984 1.00 36.06 814 PHE A CA 1
ATOM 6660 C C . PHE A 1 814 ? 14.134 31.102 -57.115 1.00 36.06 814 PHE A C 1
ATOM 6662 O O . PHE A 1 814 ? 15.004 31.359 -57.940 1.00 36.06 814 PHE A O 1
ATOM 6669 N N . GLY A 1 815 ? 13.428 29.972 -57.172 1.00 29.81 815 GLY A N 1
ATOM 6670 C CA . GLY A 1 815 ? 13.569 29.015 -58.269 1.00 29.81 815 GLY A CA 1
ATOM 6671 C C . GLY A 1 815 ? 12.502 27.927 -58.241 1.00 29.81 815 GLY A C 1
ATOM 6672 O O . GLY A 1 815 ? 12.636 26.951 -57.527 1.00 29.81 815 GLY A O 1
ATOM 6673 N N . ASN A 1 816 ? 11.470 28.088 -59.069 1.00 29.20 816 ASN A N 1
ATOM 6674 C CA . ASN A 1 816 ? 10.483 27.072 -59.463 1.00 29.20 816 ASN A CA 1
ATOM 6675 C C . ASN A 1 816 ? 9.318 26.768 -58.505 1.00 29.20 816 ASN A C 1
ATOM 6677 O O . ASN A 1 816 ? 9.082 25.647 -58.066 1.00 29.20 816 ASN A O 1
ATOM 6681 N N . ILE A 1 817 ? 8.431 27.763 -58.407 1.00 33.34 817 ILE A N 1
ATOM 6682 C CA . ILE A 1 817 ? 6.977 27.540 -58.433 1.00 33.34 817 ILE A CA 1
ATOM 6683 C C . ILE A 1 817 ? 6.616 26.904 -59.790 1.00 33.34 817 ILE A C 1
ATOM 6685 O O . ILE A 1 817 ? 6.208 27.621 -60.708 1.00 33.34 817 ILE A O 1
ATOM 6689 N N . LYS A 1 818 ? 6.810 25.587 -59.964 1.00 29.48 818 LYS A N 1
ATOM 6690 C CA . LYS A 1 818 ? 6.175 24.878 -61.093 1.00 29.48 818 LYS A CA 1
ATOM 6691 C C . LYS A 1 818 ? 5.944 23.367 -61.019 1.00 29.48 818 LYS A C 1
ATOM 6693 O O . LYS A 1 818 ? 5.269 22.900 -61.920 1.00 29.48 818 LYS A O 1
ATOM 6698 N N . ASP A 1 819 ? 6.340 22.650 -59.966 1.00 27.08 819 ASP A N 1
ATOM 6699 C CA . ASP A 1 819 ? 6.046 21.203 -59.852 1.00 27.08 819 ASP A CA 1
ATOM 6700 C C . ASP A 1 819 ? 5.315 20.828 -58.547 1.00 27.08 819 ASP A C 1
ATOM 6702 O O . ASP A 1 819 ? 5.569 19.800 -57.926 1.00 27.08 819 ASP A O 1
ATOM 6706 N N . ILE A 1 820 ? 4.363 21.666 -58.124 1.00 31.38 820 ILE A N 1
ATOM 6707 C CA . ILE A 1 820 ? 3.288 21.240 -57.219 1.00 31.38 820 ILE A CA 1
ATOM 6708 C C . ILE A 1 820 ? 2.071 20.994 -58.104 1.00 31.38 820 ILE A C 1
ATOM 6710 O O . ILE A 1 820 ? 1.398 21.953 -58.463 1.00 31.38 820 ILE A O 1
ATOM 6714 N N . ILE A 1 821 ? 1.865 19.739 -58.508 1.00 33.00 821 ILE A N 1
ATOM 6715 C CA . ILE A 1 821 ? 0.595 19.033 -58.771 1.00 33.00 821 ILE A CA 1
ATOM 6716 C C . ILE A 1 821 ? 0.985 17.711 -59.453 1.00 33.00 821 ILE A C 1
ATOM 6718 O O . ILE A 1 821 ? 1.274 17.693 -60.640 1.00 33.00 821 ILE A O 1
ATOM 6722 N N . GLU A 1 822 ? 1.035 16.624 -58.680 1.00 26.45 822 GLU A N 1
ATOM 6723 C CA . GLU A 1 822 ? 0.377 15.336 -58.967 1.00 26.45 822 GLU A CA 1
ATOM 6724 C C . GLU A 1 822 ? 0.535 14.400 -57.743 1.00 26.45 822 GLU A C 1
ATOM 6726 O O . GLU A 1 822 ? 1.575 14.351 -57.095 1.00 26.45 822 GLU A O 1
ATOM 6731 N N . GLN A 1 823 ? -0.583 13.783 -57.357 1.00 28.17 823 GLN A N 1
ATOM 6732 C CA . GLN A 1 823 ? -0.944 13.142 -56.074 1.00 28.17 823 GLN A CA 1
ATOM 6733 C C . GLN A 1 823 ? -0.417 11.683 -55.893 1.00 28.17 823 GLN A C 1
ATOM 6735 O O . GLN A 1 823 ? 0.358 11.246 -56.740 1.00 28.17 823 GLN A O 1
ATOM 6740 N N . PRO A 1 824 ? -0.965 10.813 -54.992 1.00 40.28 824 PRO A N 1
ATOM 6741 C CA . PRO A 1 824 ? -1.430 10.918 -53.581 1.00 40.28 824 PRO A CA 1
ATOM 6742 C C . PRO A 1 824 ? -0.807 9.817 -52.671 1.00 40.28 824 PRO A C 1
ATOM 6744 O O . PRO A 1 824 ? -0.144 8.927 -53.174 1.00 40.28 824 PRO A O 1
ATOM 6747 N N . PHE A 1 825 ? -1.065 9.846 -51.353 1.00 28.20 825 PHE A N 1
ATOM 6748 C CA . PHE A 1 825 ? -1.431 8.709 -50.458 1.00 28.20 825 PHE A CA 1
ATOM 6749 C C . PHE A 1 825 ? -1.483 9.273 -49.018 1.00 28.20 825 PHE A C 1
ATOM 6751 O O . PHE A 1 825 ? -0.462 9.681 -48.478 1.00 28.20 825 PHE A O 1
ATOM 6758 N N . ILE A 1 826 ? -2.655 9.649 -48.491 1.00 28.81 826 ILE A N 1
ATOM 6759 C CA . ILE A 1 826 ? -3.587 8.836 -47.675 1.00 28.81 826 ILE A CA 1
ATOM 6760 C C . ILE A 1 826 ? -2.875 8.065 -46.554 1.00 28.81 826 ILE A C 1
ATOM 6762 O O . ILE A 1 826 ? -2.303 7.007 -46.794 1.00 28.81 826 ILE A O 1
ATOM 6766 N N . ASN A 1 827 ? -3.006 8.564 -45.323 1.00 26.03 827 ASN A N 1
ATOM 6767 C CA . ASN A 1 827 ? -3.552 7.743 -44.247 1.00 26.03 827 ASN A CA 1
ATOM 6768 C C . ASN A 1 827 ? -4.285 8.638 -43.238 1.00 26.03 827 ASN A C 1
ATOM 6770 O O . ASN A 1 827 ? -3.702 9.549 -42.645 1.00 26.03 827 ASN A O 1
ATOM 6774 N N . ASP A 1 828 ? -5.584 8.385 -43.131 1.00 31.83 828 ASP A N 1
ATOM 6775 C CA . ASP A 1 828 ? -6.478 8.870 -42.091 1.00 31.83 828 ASP A CA 1
ATOM 6776 C C . ASP A 1 828 ? -6.003 8.316 -40.739 1.00 31.83 828 ASP A C 1
ATOM 6778 O O . ASP A 1 828 ? -5.757 7.121 -40.656 1.00 31.83 828 ASP A O 1
ATOM 6782 N N . ASP A 1 829 ? -5.802 9.192 -39.741 1.00 28.48 829 ASP A N 1
ATOM 6783 C CA . ASP A 1 829 ? -5.873 8.892 -38.286 1.00 28.48 829 ASP A CA 1
ATOM 6784 C C . ASP A 1 829 ? -5.363 10.037 -37.379 1.00 28.48 829 ASP A C 1
ATOM 6786 O O . ASP A 1 829 ? -5.445 9.958 -36.156 1.00 28.48 829 ASP A O 1
ATOM 6790 N N . VAL A 1 830 ? -4.905 11.171 -37.926 1.00 33.12 830 VAL A N 1
ATOM 6791 C CA . VAL A 1 830 ? -4.478 12.334 -37.102 1.00 33.12 830 VAL A CA 1
ATOM 6792 C C . VAL A 1 830 ? -5.514 13.473 -37.080 1.00 33.12 830 VAL A C 1
ATOM 6794 O O . VAL A 1 830 ? -5.305 14.517 -36.465 1.00 33.12 830 VAL A O 1
ATOM 6797 N N . GLN A 1 831 ? -6.697 13.270 -37.668 1.00 28.25 831 GLN A N 1
ATOM 6798 C CA . GLN A 1 831 ? -7.753 14.291 -37.724 1.00 28.25 831 GLN A CA 1
ATOM 6799 C C . GLN A 1 831 ? -8.869 14.153 -36.676 1.00 28.25 831 GLN A C 1
ATOM 6801 O O . GLN A 1 831 ? -9.913 14.783 -36.820 1.00 28.25 831 GLN A O 1
ATOM 6806 N N . GLN A 1 832 ? -8.639 13.421 -35.580 1.00 31.36 832 GLN A N 1
ATOM 6807 C CA . GLN A 1 832 ? -9.604 13.337 -34.470 1.00 31.36 832 GLN A CA 1
ATOM 6808 C C . GLN A 1 832 ? -9.057 13.772 -33.099 1.00 31.36 832 GLN A C 1
ATOM 6810 O O . GLN A 1 832 ? -9.688 13.526 -32.080 1.00 31.36 832 GLN A O 1
ATOM 6815 N N . PHE A 1 833 ? -7.924 14.486 -33.060 1.00 30.06 833 PHE A N 1
ATOM 6816 C CA . PHE A 1 833 ? -7.418 15.123 -31.828 1.00 30.06 833 PHE A CA 1
ATOM 6817 C C . PHE A 1 833 ? -7.333 16.658 -31.885 1.00 30.06 833 PHE A C 1
ATOM 6819 O O . PHE A 1 833 ? -6.964 17.289 -30.899 1.00 30.06 833 PHE A O 1
ATOM 6826 N N . TYR A 1 834 ? -7.735 17.278 -33.002 1.00 28.48 834 TYR A N 1
ATOM 6827 C CA . TYR A 1 834 ? -7.682 18.737 -33.189 1.00 28.48 834 TYR A CA 1
ATOM 6828 C C . TYR A 1 834 ? -9.052 19.434 -33.321 1.00 28.48 834 TYR A C 1
ATOM 6830 O O . TYR A 1 834 ? -9.086 20.632 -33.590 1.00 28.48 834 TYR A O 1
ATOM 6838 N N . GLN A 1 835 ? -10.181 18.740 -33.098 1.00 29.45 835 GLN A N 1
ATOM 6839 C CA . GLN A 1 835 ? -11.526 19.330 -33.273 1.00 29.45 835 GLN A CA 1
ATOM 6840 C C . GLN A 1 835 ? -12.409 19.522 -32.023 1.00 29.45 835 GLN A C 1
ATOM 6842 O O . GLN A 1 835 ? -13.473 20.116 -32.166 1.00 29.45 835 GLN A O 1
ATOM 6847 N N . GLU A 1 836 ? -11.985 19.189 -30.797 1.00 29.67 836 GLU A N 1
ATOM 6848 C CA . GLU A 1 836 ? -12.813 19.471 -29.595 1.00 29.67 836 GLU A CA 1
ATOM 6849 C C . GLU A 1 836 ? -12.200 20.437 -28.560 1.00 29.67 836 GLU A C 1
ATOM 6851 O O . GLU A 1 836 ? -12.812 20.719 -27.535 1.00 29.67 836 GLU A O 1
ATOM 6856 N N . GLY A 1 837 ? -11.043 21.048 -28.842 1.00 31.83 837 GLY A N 1
ATOM 6857 C CA . GLY A 1 837 ? -10.356 21.947 -27.896 1.00 31.83 837 GLY A CA 1
ATOM 6858 C C . GLY A 1 837 ? -10.631 23.455 -28.019 1.00 31.83 837 GLY A C 1
ATOM 6859 O O . GLY A 1 837 ? -10.173 24.212 -27.170 1.00 31.83 837 GLY A O 1
ATOM 6860 N N . LEU A 1 838 ? -11.348 23.934 -29.045 1.00 28.80 838 LEU A N 1
ATOM 6861 C CA . LEU A 1 838 ? -11.499 25.382 -29.314 1.00 28.80 838 LEU A CA 1
ATOM 6862 C C . LEU A 1 838 ? -12.957 25.838 -29.501 1.00 28.80 838 LEU A C 1
ATOM 6864 O O . LEU A 1 838 ? -13.264 26.722 -30.299 1.00 28.80 838 LEU A O 1
ATOM 6868 N N . ARG A 1 839 ? -13.876 25.280 -28.707 1.00 30.34 839 ARG A N 1
ATOM 6869 C CA . ARG A 1 839 ? -15.205 25.872 -28.470 1.00 30.34 839 ARG A CA 1
ATOM 6870 C C . ARG A 1 839 ? -15.446 26.093 -26.980 1.00 30.34 839 ARG A C 1
ATOM 6872 O O . ARG A 1 839 ? -16.300 25.454 -26.380 1.00 30.34 839 ARG A O 1
ATOM 6879 N N . LYS A 1 840 ? -14.698 27.027 -26.397 1.00 32.28 840 LYS A N 1
ATOM 6880 C CA . LYS A 1 840 ? -15.132 27.896 -25.289 1.00 32.28 840 LYS A CA 1
ATOM 6881 C C . LYS A 1 840 ? -14.041 28.941 -25.054 1.00 32.28 840 LYS A C 1
ATOM 6883 O O . LYS A 1 840 ? -12.878 28.586 -24.938 1.00 32.28 840 LYS A O 1
ATOM 6888 N N . ASN A 1 841 ? -14.461 30.203 -24.977 1.00 28.72 841 ASN A N 1
ATOM 6889 C CA . ASN A 1 841 ? -13.678 31.407 -24.662 1.00 28.72 841 ASN A CA 1
ATOM 6890 C C . ASN A 1 841 ? -13.077 32.161 -25.863 1.00 28.72 841 ASN A C 1
ATOM 6892 O O . ASN A 1 841 ? -11.870 32.324 -25.982 1.00 28.72 841 ASN A O 1
ATOM 6896 N N . VAL A 1 842 ? -13.959 32.713 -26.703 1.00 27.06 842 VAL A N 1
ATOM 6897 C CA . VAL A 1 842 ? -13.714 34.002 -27.372 1.00 27.06 842 VAL A CA 1
ATOM 6898 C C . VAL A 1 842 ? -14.922 34.896 -27.094 1.00 27.06 842 VAL A C 1
ATOM 6900 O O . VAL A 1 842 ? -15.883 34.919 -27.858 1.00 27.06 842 VAL A O 1
ATOM 6903 N N . ILE A 1 843 ? -14.889 35.590 -25.960 1.00 29.52 843 ILE A N 1
ATOM 6904 C CA . ILE A 1 843 ? -15.573 36.868 -25.757 1.00 29.52 843 ILE A CA 1
ATOM 6905 C C . ILE A 1 843 ? -14.535 37.776 -25.094 1.00 29.52 843 ILE A C 1
ATOM 6907 O O . ILE A 1 843 ? -13.836 37.333 -24.190 1.00 29.52 843 ILE A O 1
ATOM 6911 N N . GLU A 1 844 ? -14.470 39.013 -25.588 1.00 29.16 844 GLU A N 1
ATOM 6912 C CA . GLU A 1 844 ? -13.654 40.141 -25.119 1.00 29.16 844 GLU A CA 1
ATOM 6913 C C . GLU A 1 844 ? -12.152 40.089 -25.440 1.00 29.16 844 GLU A C 1
ATOM 6915 O O . GLU A 1 844 ? -11.356 39.436 -24.783 1.00 29.16 844 GLU A O 1
ATOM 6920 N N . PHE A 1 845 ? -11.744 40.825 -26.477 1.00 25.31 845 PHE A N 1
ATOM 6921 C CA . PHE A 1 845 ? -11.149 42.160 -26.315 1.00 25.31 845 PHE A CA 1
ATOM 6922 C C . PHE A 1 845 ? -10.691 42.670 -27.689 1.00 25.31 845 PHE A C 1
ATOM 6924 O O . PHE A 1 845 ? -9.700 42.201 -28.238 1.00 25.31 845 PHE A O 1
ATOM 6931 N N . ASN A 1 846 ? -11.429 43.630 -28.253 1.00 24.64 846 ASN A N 1
ATOM 6932 C CA . ASN A 1 846 ? -10.873 44.655 -29.137 1.00 24.64 846 ASN A CA 1
ATOM 6933 C C . ASN A 1 846 ? -11.864 45.819 -29.265 1.00 24.64 846 ASN A C 1
ATOM 6935 O O . ASN A 1 846 ? -12.832 45.753 -30.020 1.00 24.64 846 ASN A O 1
ATOM 6939 N N . SER A 1 847 ? -11.580 46.905 -28.548 1.00 26.33 847 SER A N 1
ATOM 6940 C CA . SER A 1 847 ? -11.941 48.254 -28.981 1.00 26.33 847 SER A CA 1
ATOM 6941 C C . SER A 1 847 ? -10.980 49.276 -28.368 1.00 26.33 847 SER A C 1
ATOM 6943 O O . SER A 1 847 ? -10.852 49.328 -27.146 1.00 26.33 847 SER A O 1
ATOM 6945 N N . THR A 1 848 ? -10.411 50.115 -29.244 1.00 30.08 848 THR A N 1
ATOM 6946 C CA . THR A 1 848 ? -9.523 51.286 -29.041 1.00 30.08 848 THR A CA 1
ATOM 6947 C C . THR A 1 848 ? -8.043 50.942 -28.808 1.00 30.08 848 THR A C 1
ATOM 6949 O O . THR A 1 848 ? -7.726 50.233 -27.863 1.00 30.08 848 THR A O 1
ATOM 6952 N N . SER A 1 849 ? -7.081 51.354 -29.645 1.00 31.22 849 SER A N 1
ATOM 6953 C CA . SER A 1 849 ? -6.979 52.497 -30.581 1.00 31.22 849 SER A CA 1
ATOM 6954 C C . SER A 1 849 ? -6.639 52.125 -32.022 1.00 31.22 849 SER A C 1
ATOM 6956 O O . SER A 1 849 ? -5.728 51.283 -32.185 1.00 31.22 849 SER A O 1
#

Foldseek 3Di:
DDDLVVLLVVLVCLCVVPVHDNDQLSSLVSLVVSVVVLDLVSLQVNLVCLCVVGSHDNDNVSSLVSLVSSVVSPDVVSVVVVVPDPPDLDAAFADDDDQQQATDRAQDHLDDDPPFKDKDFDPAFKKKFAQFLALPDPFLADDDPDDPPSSPPGDRQKMKIWGFTMKMFGRDDLLVSLVVPDDDDPCCCNHRNFKTFRMFTKFWMKMFPRPVVADPQLLLVQLLLVLLLLVCLQVVHPPLDPDDQADQVRHGWMAILVGDTPSDVNSVSVVSNCRRPVVPIDGFKGWDIDTPVCSVVVDDDPDDRNMRGRRGSGGHDMDGSCVVSVDPVSNVVSVCCVVPVQQFAWAQDPVLATDGAQDGFKHFSGDWDKDFDQFKKKFKDWDPDVNSVSCVLNQEDDEPDPPPLLLDDDPDDDDDGKIKIKIWGFGMKTAADPVRMATDPVLVVQLVVLLQDQLSSVSVSVSCNRRHFKHFRMWTKAWMWMDIDPDDDDDPDGMGTADPPRPVVVVVCVVVVHQWIAGPVGDTDGPPVNVVRVVCPPPMDTNHGYHMDTSLVNDDPVSNVSSCLLSDQAKFFQAKAKFAPQPWDQPDQKTKDWDFDPAFFQDQPKDKFWAKAALVQDGDPQKDKDWDDTDRGGTMIMIGGDPPDPDRSNRIMIIMIIMDGCVRRSGHHSWRSPKDKDKDKDKDFDDPPDFKDKAFAAFDDAFKFKTKFKAFPVGRDGDQWDKDFQAAERGITMIGTDHDPVPPDPVPPDDDDDPPDPDDDPDRGMMMMIMMITDDPDQWTAHPVDRDTHGSVRGGHGHHPVRHPPPVPPPDPDDDPPPPDDDDDDDDDPPPPPPPPPPDDDDDDDDDD

pLDDT: mean 74.22, std 18.06, range [24.64, 95.94]

Radius of gyration: 44.08 Å; chains: 1; bounding box: 95×87×143 Å